Protein AF-0000000070959840 (afdb_homodimer)

InterPro domains:
  IPR002656 Acyltransferase 3 domain [PF01757] (207-555)
  IPR006621 Nose resistant-to-fluoxetine protein, N-terminal [PF20146] (9-111)
  IPR006621 Nose resistant-to-fluoxetine protein, N-terminal [SM00703] (1-138)
  IPR052728 Oxygen and lipid transport regulator [PTHR11161] (10-625)

Sequence (1288 aa):
MQAGVHPGAQAMQDASVRVPEGLLKRSWTHFGNWKECVDVRDVPSAGGGGGSFHGQMCMVKLYPTLTGSAARADARAGLDPGMVKILLNMLNYRSGQCVPSTCSAREVQQLFEPLTVGLPTVAGIQINVSVTEDDCTTRDRPALDATDWVGVAVLLCMGAIMVISTAYDVWVPAARKRALLAAFSVVSNGRKLLAMPRQGGDQTLSCLHGIRFISMAWVVLGHRYMASATVPAVNGSFTSTFFKDWYRIGITNATVSVDTFFLVSGLLVGYLFFQKAPAKRRLNVPMYYLHRYLRLTPALAMMVLLSATVAFHVGWGPQWTTKMMTNREGCRENWWSVLLYIGNYIGLQKQCVPQSWYLMVDMQLHWLSPLALILLARKPRLGLIVLAVLCVAGLVGNFVFSYVEDLAGSAAAIGDDDERKHWNRWFYFPTFTRFVPYLEGLALGFVMGNQRLRVDKPIKLRLVYCYLAWLLVAALMLVPLGTGYNIVQYPGVDRLPTAFYNALHRPAWALGIGGVAYLCATGNGGPVNTLLSWYGFQVLGRFSYCVYLVHMILQDMQVASMKTIAYLSDSTILSQFAGDLLLSIIIGGVLSLMCESPFLIIEKELFGRFQGKGNASKDANAQAQASPSIPPMAIGEEKSVKEHMQAGVHPGAQAMQDASVRVPEGLLKRSWTHFGNWKECVDVRDVPSAGGGGGSFHGQMCMVKLYPTLTGSAARADARAGLDPGMVKILLNMLNYRSGQCVPSTCSAREVQQLFEPLTVGLPTVAGIQINVSVTEDDCTTRDRPALDATDWVGVAVLLCMGAIMVISTAYDVWVPAARKRALLAAFSVVSNGRKLLAMPRQGGDQTLSCLHGIRFISMAWVVLGHRYMASATVPAVNGSFTSTFFKDWYRIGITNATVSVDTFFLVSGLLVGYLFFQKAPAKRRLNVPMYYLHRYLRLTPALAMMVLLSATVAFHVGWGPQWTTKMMTNREGCRENWWSVLLYIGNYIGLQKQCVPQSWYLMVDMQLHWLSPLALILLARKPRLGLIVLAVLCVAGLVGNFVFSYVEDLAGSAAAIGDDDERKHWNRWFYFPTFTRFVPYLEGLALGFVMGNQRLRVDKPIKLRLVYCYLAWLLVAALMLVPLGTGYNIVQYPGVDRLPTAFYNALHRPAWALGIGGVAYLCATGNGGPVNTLLSWYGFQVLGRFSYCVYLVHMILQDMQVASMKTIAYLSDSTILSQFAGDLLLSIIIGGVLSLMCESPFLIIEKELFGRFQGKGNASKDANAQAQASPSIPPMAIGEEKSVKEH

Organism: NCBI:txid2509291

pLDDT: mean 83.32, std 18.07, range [20.89, 98.69]

Secondary structure (DSSP, 8-state):
--TTS-HHHHHHHHHS--S-S-GGGT--EE---HHHHHT---EEPTTSS--EE-EEEEEEEEEEEE-THHHHHHHHTT--HHHHHHHHHTT-EEEEEEEETTS-HHHHHHHHHHHHHTS--BTTEEEEEE--GGGEE-SSPPPP-HHHHHHHHHHHHHHHHHHHHHHHHHHS-GGG--TTTTTT-HHHHHHHHTPPPPTTS--TTTHHHHHHHHHHHHHHHHHHHHHHHTS-BTTTHHHHHHTT-GGGHHHHTTTHHHHHHHHHHHHHHHHHHHHT-GGG-EE-HHHHHHHHHHHHHHHHHHHHHHHHTGGGGS---TTHHHHHHHHHHHHHHHHHHHHTT-TTTS-TTS-SSGGGHHHHHHHHHHHHHHHHHHHHHH-HHHHHHHHHHHHHHHHHHHHHHHHHTT--S-GGG---HHHHHHHIIIIIS-GGGTHHHHHHHHHHHHHHHHHT--TTS--PPPHHHHHHHHHHHHHHHHHHHHHHHHHHHSTT--HHHHHHHHHHHHHHHHHHHHHHHHHHHTT--HHHHHHHT-HHHHHHHTTHHHHHHHHHHHHHHHHHT--S-B---HHHHHHHHHHHHHHHHHHHHHHIIIIIHHHHHHHHHHHHHHHHTTS-SSGGGTGGGS-TTSPPP-EEPP------/--TTS-HHHHHHHHHS--S-S-GGGT--EE---HHHHHT---EEPTTSS--EE-EEEEEEEEEEEE-THHHHHHHHTT--HHHHHHHHHTT-EEEEEEEETTS-HHHHHHHHHHHHHTS--BTTEEEEEE--GGGEE-SSPPPP-HHHHHHHHHHHHHHHHHHHHHHHHHHS-GGG--TTTTTT-HHHHHHHHTPPPPTTS--TTTHHHHHHHHHHHHHHHHHHHHHHHTS-BTTTHHHHHHTT-GGGHHHHTTTHHHHHHHHHHHHHHHHHHHHT-GGG-EE-HHHHHHHHHHHHHHHHHHHHHHHHTGGGGS---TTHHHHHHHHHHHHHHHHHHHHTT-TTTS-TTS-SSGGGHHHHHHHHHHHHHHHHHHHHHH-HHHHHHHHHHHHHHHHHHHHHHHHHHT--S-GGG---HHHHHHHIIIIIS-GGGTHHHHHHHHHHHHHHHHHT-BTTB--PPPHHHHHHHHHHHHHHHHHHHHHHHHHHHSTT--HHHHHHHHHHHHHHHHHHHHHHHHHHHTT--HHHHHHHT-HHHHHHHTTHHHHHHHHHHHHHHHHHT--S-B---HHHHHHHHHHHHHHHHHHHHHHIIIIIHHHHHHHHHHHHHHHHTTS-SSGGGTGGGS-TTSPPP-EEPP------

Nearest PDB structures (foldseek):
  7vls-assembly1_A  TM=1.386E-01  e=5.136E+00  Rattus norvegicus
  7zk9-assembly1_A  TM=1.307E-01  e=7.807E+00  Mus musculus
  7vls-assembly1_A  TM=1.379E-01  e=5.596E+00  Rattus norvegicus

Structure (mmCIF, N/CA/C/O backbone):
data_AF-0000000070959840-model_v1
#
loop_
_entity.id
_entity.type
_entity.pdbx_description
1 polymer 'Nose resistant-to-fluoxetine protein N-terminal domain-containing protein'
#
loop_
_atom_site.group_PDB
_atom_site.id
_atom_site.type_symbol
_atom_site.label_atom_id
_atom_site.label_alt_id
_atom_site.label_comp_id
_atom_site.label_asym_id
_atom_site.label_entity_id
_atom_site.label_seq_id
_atom_site.pdbx_PDB_ins_code
_atom_site.Cartn_x
_atom_site.Cartn_y
_atom_site.Cartn_z
_atom_site.occupancy
_atom_site.B_iso_or_equiv
_atom_site.auth_seq_id
_atom_site.auth_comp_id
_atom_site.auth_asym_id
_atom_site.auth_atom_id
_atom_site.pdbx_PDB_model_num
ATOM 1 N N . MET A 1 1 ? -24.578 -38.25 1.114 1 34.56 1 MET A N 1
ATOM 2 C CA . MET A 1 1 ? -23.594 -38.5 2.158 1 34.56 1 MET A CA 1
ATOM 3 C C . MET A 1 1 ? -23.578 -39.969 2.561 1 34.56 1 MET A C 1
ATOM 5 O O . MET A 1 1 ? -24.625 -40.562 2.844 1 34.56 1 MET A O 1
ATOM 9 N N . GLN A 1 2 ? -22.688 -40.656 2.111 1 37.28 2 GLN A N 1
ATOM 10 C CA . GLN A 1 2 ? -22.688 -42.062 2.471 1 37.28 2 GLN A CA 1
ATOM 11 C C . GLN A 1 2 ? -22.766 -42.25 3.982 1 37.28 2 GLN A C 1
ATOM 13 O O . GLN A 1 2 ? -21.953 -41.688 4.723 1 37.28 2 GLN A O 1
ATOM 18 N N . ALA A 1 3 ? -23.781 -42.75 4.656 1 49.75 3 ALA A N 1
ATOM 19 C CA . ALA A 1 3 ? -24.234 -42.969 6.027 1 49.75 3 ALA A CA 1
ATOM 20 C C . ALA A 1 3 ? -23.156 -43.656 6.859 1 49.75 3 ALA A C 1
ATOM 22 O O . ALA A 1 3 ? -23.188 -43.594 8.094 1 49.75 3 ALA A O 1
ATOM 23 N N . GLY A 1 4 ? -21.938 -44.031 6.285 1 49.53 4 GLY A N 1
ATOM 24 C CA . GLY A 1 4 ? -21.047 -44.844 7.094 1 49.53 4 GLY A CA 1
ATOM 25 C C . GLY A 1 4 ? -19.641 -44.281 7.168 1 49.53 4 GLY A C 1
ATOM 26 O O . GLY A 1 4 ? -18.766 -44.844 7.844 1 49.53 4 GLY A O 1
ATOM 27 N N . VAL A 1 5 ? -19.438 -43.25 6.465 1 59.5 5 VAL A N 1
ATOM 28 C CA . VAL A 1 5 ? -18.062 -42.781 6.438 1 59.5 5 VAL A CA 1
ATOM 29 C C . VAL A 1 5 ? -17.859 -41.719 7.496 1 59.5 5 VAL A C 1
ATOM 31 O O . VAL A 1 5 ? -18.75 -40.875 7.73 1 59.5 5 VAL A O 1
ATOM 34 N N . HIS A 1 6 ? -16.891 -41.906 8.43 1 71.81 6 HIS A N 1
ATOM 35 C CA . HIS A 1 6 ? -16.5 -40.906 9.438 1 71.81 6 HIS A CA 1
ATOM 36 C C . HIS A 1 6 ? -16.438 -39.5 8.836 1 71.81 6 HIS A C 1
ATOM 38 O O . HIS A 1 6 ? -15.961 -39.344 7.711 1 71.81 6 HIS A O 1
ATOM 44 N N . PRO A 1 7 ? -17 -38.562 9.492 1 72.25 7 PRO A N 1
ATOM 45 C CA . PRO A 1 7 ? -17.031 -37.188 9 1 72.25 7 PRO A CA 1
ATOM 46 C C . PRO A 1 7 ? -15.641 -36.656 8.617 1 72.25 7 PRO A C 1
ATOM 48 O O . PRO A 1 7 ? -15.5 -35.906 7.66 1 72.25 7 PRO A O 1
ATOM 51 N N . GLY A 1 8 ? -14.727 -37.125 9.328 1 77.31 8 GLY A N 1
ATOM 52 C CA . GLY A 1 8 ? -13.367 -36.719 8.992 1 77.31 8 GLY A CA 1
ATOM 53 C C . GLY A 1 8 ? -12.922 -37.219 7.625 1 77.31 8 GLY A C 1
ATOM 54 O O . GLY A 1 8 ? -12.258 -36.5 6.883 1 77.31 8 GLY A O 1
ATOM 55 N N . ALA A 1 9 ? -13.25 -38.406 7.32 1 76.62 9 ALA A N 1
ATOM 56 C CA . ALA A 1 9 ? -12.906 -38.969 6.016 1 76.62 9 ALA A CA 1
ATOM 57 C C . ALA A 1 9 ? -13.664 -38.25 4.898 1 76.62 9 ALA A C 1
ATOM 59 O O . ALA A 1 9 ? -13.125 -38.062 3.807 1 76.62 9 ALA A O 1
ATOM 60 N N . GLN A 1 10 ? -14.805 -37.875 5.188 1 77.75 10 GLN A N 1
ATOM 61 C CA . GLN A 1 10 ? -15.586 -37.125 4.203 1 77.75 10 GLN A CA 1
ATOM 62 C C . GLN A 1 10 ? -14.969 -35.75 3.939 1 77.75 10 GLN A C 1
ATOM 64 O O . GLN A 1 10 ? -14.938 -35.312 2.797 1 77.75 10 GLN A O 1
ATOM 69 N N . ALA A 1 11 ? -14.547 -35.188 5.004 1 83.38 11 ALA A N 1
ATOM 70 C CA . ALA A 1 11 ? -13.914 -33.875 4.871 1 83.38 11 ALA A CA 1
ATOM 71 C C . ALA A 1 11 ? -12.633 -33.969 4.039 1 83.38 11 ALA A C 1
ATOM 73 O O . ALA A 1 11 ? -12.336 -33.062 3.254 1 83.38 11 ALA A O 1
ATOM 74 N N . MET A 1 12 ? -11.992 -35 4.246 1 85.19 12 MET A N 1
ATOM 75 C CA . MET A 1 12 ? -10.75 -35.188 3.5 1 85.19 12 MET A CA 1
ATOM 76 C C . MET A 1 12 ? -11.023 -35.344 2.01 1 85.19 12 MET A C 1
ATOM 78 O O . MET A 1 12 ? -10.305 -34.781 1.176 1 85.19 12 MET A O 1
ATOM 82 N N . GLN A 1 13 ? -12.055 -36.062 1.68 1 79.69 13 GLN A N 1
ATOM 83 C CA . GLN A 1 13 ? -12.445 -36.219 0.282 1 79.69 13 GLN A CA 1
ATOM 84 C C . GLN A 1 13 ? -12.938 -34.906 -0.299 1 79.69 13 GLN A C 1
ATOM 86 O O . GLN A 1 13 ? -12.641 -34.562 -1.448 1 79.69 13 GLN A O 1
ATOM 91 N N . ASP A 1 14 ? -13.617 -34.219 0.519 1 82.62 14 ASP A N 1
ATOM 92 C CA . ASP A 1 14 ? -14.156 -32.938 0.094 1 82.62 14 ASP A CA 1
ATOM 93 C C . ASP A 1 14 ? -13.031 -31.922 -0.119 1 82.62 14 ASP A C 1
ATOM 95 O O . ASP A 1 14 ? -13.172 -31 -0.93 1 82.62 14 ASP A O 1
ATOM 99 N N . ALA A 1 15 ? -11.992 -32.062 0.614 1 87.19 15 ALA A N 1
ATOM 100 C CA . ALA A 1 15 ? -10.875 -31.141 0.568 1 87.19 15 ALA A CA 1
ATOM 101 C C . ALA A 1 15 ? -9.977 -31.406 -0.63 1 87.19 15 ALA A C 1
ATOM 103 O O . ALA A 1 15 ? -9.227 -30.531 -1.066 1 87.19 15 ALA A O 1
ATOM 104 N N . SER A 1 16 ? -10.016 -32.594 -1.174 1 87.19 16 SER A N 1
ATOM 105 C CA . SER A 1 16 ? -9.117 -33 -2.238 1 87.19 16 SER A CA 1
ATOM 106 C C . SER A 1 16 ? -9.594 -32.531 -3.6 1 87.19 16 SER A C 1
ATOM 108 O O . SER A 1 16 ? -10.797 -32.375 -3.822 1 87.19 16 SER A O 1
ATOM 110 N N . VAL A 1 17 ? -8.617 -32.25 -4.48 1 84.81 17 VAL A N 1
ATOM 111 C CA . VAL A 1 17 ? -8.945 -31.906 -5.855 1 84.81 17 VAL A CA 1
ATOM 112 C C . VAL A 1 17 ? -9.508 -33.125 -6.586 1 84.81 17 VAL A C 1
ATOM 114 O O . VAL A 1 17 ? -8.898 -34.188 -6.578 1 84.81 17 VAL A O 1
ATOM 117 N N . ARG A 1 18 ? -10.648 -32.969 -7.191 1 78.75 18 ARG A N 1
ATOM 118 C CA . ARG A 1 18 ? -11.258 -34.094 -7.902 1 78.75 18 ARG A CA 1
ATOM 119 C C . ARG A 1 18 ? -11.273 -33.844 -9.406 1 78.75 18 ARG A C 1
ATOM 121 O O . ARG A 1 18 ? -10.641 -34.594 -10.164 1 78.75 18 ARG A O 1
ATOM 128 N N . VAL A 1 19 ? -12 -32.75 -9.875 1 72 19 VAL A N 1
ATOM 129 C CA . VAL A 1 19 ? -12.047 -32.406 -11.289 1 72 19 VAL A CA 1
ATOM 130 C C . VAL A 1 19 ? -11.609 -30.953 -11.477 1 72 19 VAL A C 1
ATOM 132 O O . VAL A 1 19 ? -12.398 -30.016 -11.266 1 72 19 VAL A O 1
ATOM 135 N N . PRO A 1 20 ? -10.359 -30.875 -11.93 1 72.94 20 PRO A N 1
ATOM 136 C CA . PRO A 1 20 ? -9.859 -29.516 -12.086 1 72.94 20 PRO A CA 1
ATOM 137 C C . PRO A 1 20 ? -10.523 -28.766 -13.25 1 72.94 20 PRO A C 1
ATOM 139 O O . PRO A 1 20 ? -10.961 -29.406 -14.219 1 72.94 20 PRO A O 1
ATOM 142 N N . GLU A 1 21 ? -10.68 -27.547 -13.086 1 73.31 21 GLU A N 1
ATOM 143 C CA . GLU A 1 21 ? -11.227 -26.688 -14.133 1 73.31 21 GLU A CA 1
ATOM 144 C C . GLU A 1 21 ? -10.125 -25.906 -14.844 1 73.31 21 GLU A C 1
ATOM 146 O O . GLU A 1 21 ? -9.086 -25.609 -14.258 1 73.31 21 GLU A O 1
ATOM 151 N N . GLY A 1 22 ? -10.305 -25.578 -16.125 1 70.69 22 GLY A N 1
ATOM 152 C CA . GLY A 1 22 ? -9.461 -24.656 -16.859 1 70.69 22 GLY A CA 1
ATOM 153 C C . GLY A 1 22 ? -8.164 -25.266 -17.344 1 70.69 22 GLY A C 1
ATOM 154 O O . GLY A 1 22 ? -7.156 -24.578 -17.484 1 70.69 22 GLY A O 1
ATOM 155 N N . LEU A 1 23 ? -8.18 -26.578 -17.469 1 69.62 23 LEU A N 1
ATOM 156 C CA . LEU A 1 23 ? -6.961 -27.25 -17.906 1 69.62 23 LEU A CA 1
ATOM 157 C C . LEU A 1 23 ? -6.539 -26.797 -19.297 1 69.62 23 LEU A C 1
ATOM 159 O O . LEU A 1 23 ? -5.348 -26.719 -19.594 1 69.62 23 LEU A O 1
ATOM 163 N N . LEU A 1 24 ? -7.531 -26.297 -20.016 1 69.75 24 LEU A N 1
ATOM 164 C CA . LEU A 1 24 ? -7.227 -25.859 -21.359 1 69.75 24 LEU A CA 1
ATOM 165 C C . LEU A 1 24 ? -6.609 -24.453 -21.344 1 69.75 24 LEU A C 1
ATOM 167 O O . LEU A 1 24 ? -6.039 -24.016 -22.344 1 69.75 24 LEU A O 1
ATOM 171 N N . LYS A 1 25 ? -6.75 -23.797 -20.312 1 70.19 25 LYS A N 1
ATOM 172 C CA . LYS A 1 25 ? -6.133 -22.484 -20.156 1 70.19 25 LYS A CA 1
ATOM 173 C C . LYS A 1 25 ? -4.898 -22.562 -19.266 1 70.19 25 LYS A C 1
ATOM 175 O O . LYS A 1 25 ? -4.574 -21.594 -18.562 1 70.19 25 LYS A O 1
ATOM 180 N N . ARG A 1 26 ? -4.371 -23.766 -19.125 1 67.94 26 ARG A N 1
ATOM 181 C CA . ARG A 1 26 ? -3.09 -24 -18.484 1 67.94 26 ARG A CA 1
ATOM 182 C C . ARG A 1 26 ? -3.186 -23.766 -16.969 1 67.94 26 ARG A C 1
ATOM 184 O O . ARG A 1 26 ? -2.301 -23.141 -16.391 1 67.94 26 ARG A O 1
ATOM 191 N N . SER A 1 27 ? -4.352 -24 -16.484 1 73.38 27 SER A N 1
ATOM 192 C CA . SER A 1 27 ? -4.441 -24.062 -15.023 1 73.38 27 SER A CA 1
ATOM 193 C C . SER A 1 27 ? -3.828 -25.359 -14.5 1 73.38 27 SER A C 1
ATOM 195 O O . SER A 1 27 ? -4.535 -26.359 -14.305 1 73.38 27 SER A O 1
ATOM 197 N N . TRP A 1 28 ? -2.547 -25.234 -14.125 1 76.62 28 TRP A N 1
ATOM 198 C CA . TRP A 1 28 ? -1.789 -26.469 -13.922 1 76.62 28 TRP A CA 1
ATOM 199 C C . TRP A 1 28 ? -1.666 -26.797 -12.438 1 76.62 28 TRP A C 1
ATOM 201 O O . TRP A 1 28 ? -1.151 -27.859 -12.07 1 76.62 28 TRP A O 1
ATOM 211 N N . THR A 1 29 ? -2.104 -25.953 -11.656 1 82.88 29 THR A N 1
ATOM 212 C CA . THR A 1 29 ? -1.979 -26.203 -10.227 1 82.88 29 THR A CA 1
ATOM 213 C C . THR A 1 29 ? -3.303 -25.953 -9.508 1 82.88 29 THR A C 1
ATOM 215 O O . THR A 1 29 ? -3.93 -24.906 -9.719 1 82.88 29 THR A O 1
ATOM 218 N N . HIS A 1 30 ? -3.734 -26.875 -8.742 1 84.88 30 HIS A N 1
ATOM 219 C CA . HIS A 1 30 ? -4.938 -26.75 -7.922 1 84.88 30 HIS A CA 1
ATOM 220 C C . HIS A 1 30 ? -4.676 -27.203 -6.492 1 84.88 30 HIS A C 1
ATOM 222 O O . HIS A 1 30 ? -4.223 -28.328 -6.266 1 84.88 30 HIS A O 1
ATOM 228 N N . PHE A 1 31 ? -4.969 -26.406 -5.535 1 87.69 31 PHE A N 1
ATOM 229 C CA . PHE A 1 31 ? -4.605 -26.656 -4.148 1 87.69 31 PHE A CA 1
ATOM 230 C C . PHE A 1 31 ? -5.676 -27.5 -3.453 1 87.69 31 PHE A C 1
ATOM 232 O O . PHE A 1 31 ? -5.418 -28.109 -2.416 1 87.69 31 PHE A O 1
ATOM 239 N N . GLY A 1 32 ? -6.852 -27.547 -4.02 1 85.75 32 GLY A N 1
ATOM 240 C CA . GLY A 1 32 ? -7.941 -28.047 -3.193 1 85.75 32 GLY A CA 1
ATOM 241 C C . GLY A 1 32 ? -8.258 -27.141 -2.021 1 85.75 32 GLY A C 1
ATOM 242 O O . GLY A 1 32 ? -8.031 -25.922 -2.09 1 85.75 32 GLY A O 1
ATOM 243 N N . ASN A 1 33 ? -8.969 -27.656 -1.013 1 87.88 33 ASN A N 1
ATOM 244 C CA . ASN A 1 33 ? -9.227 -26.875 0.193 1 87.88 33 ASN A CA 1
ATOM 245 C C . ASN A 1 33 ? -8.266 -27.234 1.317 1 87.88 33 ASN A C 1
ATOM 247 O O . ASN A 1 33 ? -8.57 -28.094 2.146 1 87.88 33 ASN A O 1
ATOM 251 N N . TRP A 1 34 ? -7.172 -26.578 1.384 1 89.62 34 TRP A N 1
ATOM 252 C CA . TRP A 1 34 ? -6.078 -26.875 2.297 1 89.62 34 TRP A CA 1
ATOM 253 C C . TRP A 1 34 ? -6.539 -26.797 3.748 1 89.62 34 TRP A C 1
ATOM 255 O O . TRP A 1 34 ? -6.234 -27.688 4.551 1 89.62 34 TRP A O 1
ATOM 265 N N . LYS A 1 35 ? -7.211 -25.734 4.133 1 87.62 35 LYS A N 1
ATOM 266 C CA . LYS A 1 35 ? -7.641 -25.547 5.516 1 87.62 35 LYS A CA 1
ATOM 267 C C . LYS A 1 35 ? -8.602 -26.656 5.949 1 87.62 35 LYS A C 1
ATOM 269 O O . LYS A 1 35 ? -8.516 -27.156 7.07 1 87.62 35 LYS A O 1
ATOM 274 N N . GLU A 1 36 ? -9.555 -27 5.082 1 86.69 36 GLU A N 1
ATOM 275 C CA . GLU A 1 36 ? -10.469 -28.109 5.379 1 86.69 36 GLU A CA 1
ATOM 276 C C . GLU A 1 36 ? -9.703 -29.391 5.66 1 86.69 36 GLU A C 1
ATOM 278 O O . GLU A 1 36 ? -10.07 -30.156 6.559 1 86.69 36 GLU A O 1
ATOM 283 N N . CYS A 1 37 ? -8.695 -29.609 4.957 1 89.25 37 CYS A N 1
ATOM 284 C CA . CYS A 1 37 ? -7.895 -30.812 5.102 1 89.25 37 CYS A CA 1
ATOM 285 C C . CYS A 1 37 ? -7.148 -30.812 6.43 1 89.25 37 CYS A C 1
ATOM 287 O O . CYS A 1 37 ? -7.258 -31.766 7.207 1 89.25 37 CYS A O 1
ATOM 289 N N . VAL A 1 38 ? -6.434 -29.766 6.719 1 90.75 38 VAL A N 1
ATOM 290 C CA . VAL A 1 38 ? -5.535 -29.766 7.867 1 90.75 38 VAL A CA 1
ATOM 291 C C . VAL A 1 38 ? -6.336 -29.609 9.156 1 90.75 38 VAL A C 1
ATOM 293 O O . VAL A 1 38 ? -5.832 -29.891 10.25 1 90.75 38 VAL A O 1
ATOM 296 N N . ASP A 1 39 ? -7.578 -29.203 9.102 1 88.19 39 ASP A N 1
ATOM 297 C CA . ASP A 1 39 ? -8.422 -29.047 10.273 1 88.19 39 ASP A CA 1
ATOM 298 C C . ASP A 1 39 ? -8.992 -30.391 10.727 1 88.19 39 ASP A C 1
ATOM 300 O O . ASP A 1 39 ? -9.531 -30.516 11.828 1 88.19 39 ASP A O 1
ATOM 304 N N . VAL A 1 40 ? -8.93 -31.406 9.875 1 86.69 40 VAL A N 1
ATOM 305 C CA . VAL A 1 40 ? -9.359 -32.75 10.25 1 86.69 40 VAL A CA 1
ATOM 306 C C . VAL A 1 40 ? -8.422 -33.312 11.32 1 86.69 40 VAL A C 1
ATOM 308 O O . VAL A 1 40 ? -7.215 -33.406 11.094 1 86.69 40 VAL A O 1
ATOM 311 N N . ARG A 1 41 ? -9.047 -33.531 12.484 1 87.69 41 ARG A N 1
ATOM 312 C CA . ARG A 1 41 ? -8.219 -34.031 13.578 1 87.69 41 ARG A CA 1
ATOM 313 C C . ARG A 1 41 ? -8.844 -35.281 14.203 1 87.69 41 ARG A C 1
ATOM 315 O O . ARG A 1 41 ? -10.062 -35.438 14.227 1 87.69 41 ARG A O 1
ATOM 322 N N . ASP A 1 42 ? -7.988 -36.219 14.609 1 80.81 42 ASP A N 1
ATOM 323 C CA . ASP A 1 42 ? -8.305 -37.344 15.477 1 80.81 42 ASP A CA 1
ATOM 324 C C . ASP A 1 42 ? -9.359 -38.25 14.844 1 80.81 42 ASP A C 1
ATOM 326 O O . ASP A 1 42 ? -10.375 -38.562 15.469 1 80.81 42 ASP A O 1
ATOM 330 N N . VAL A 1 43 ? -9.148 -38.594 13.57 1 78.56 43 VAL A N 1
ATOM 331 C CA . VAL A 1 43 ? -10.016 -39.562 12.914 1 78.56 43 VAL A CA 1
ATOM 332 C C . VAL A 1 43 ? -9.555 -40.969 13.258 1 78.56 43 VAL A C 1
ATOM 334 O O . VAL A 1 43 ? -8.383 -41.312 13.078 1 78.56 43 VAL A O 1
ATOM 337 N N . PRO A 1 44 ? -10.438 -41.75 13.875 1 78.38 44 PRO A N 1
ATOM 338 C CA . PRO A 1 44 ? -10.047 -43.094 14.258 1 78.38 44 PRO A CA 1
ATOM 339 C C . PRO A 1 44 ? -9.688 -43.969 13.062 1 78.38 44 PRO A C 1
ATOM 341 O O . PRO A 1 44 ? -10.312 -43.875 12.008 1 78.38 44 PRO A O 1
ATOM 344 N N . SER A 1 45 ? -8.57 -44.656 13.148 1 67.69 45 SER A N 1
ATOM 345 C CA . SER A 1 45 ? -8.188 -45.594 12.086 1 67.69 45 SER A CA 1
ATOM 346 C C . SER A 1 45 ? -9.117 -46.812 12.047 1 67.69 45 SER A C 1
ATOM 348 O O . SER A 1 45 ? -9.586 -47.25 13.094 1 67.69 45 SER A O 1
ATOM 350 N N . ALA A 1 46 ? -9.859 -47.094 11.016 1 58.69 46 ALA A N 1
ATOM 351 C CA . ALA A 1 46 ? -10.828 -48.188 10.906 1 58.69 46 ALA A CA 1
ATOM 352 C C . ALA A 1 46 ? -10.266 -49.469 11.508 1 58.69 46 ALA A C 1
ATOM 354 O O . ALA A 1 46 ? -11.031 -50.344 11.992 1 58.69 46 ALA A O 1
ATOM 355 N N . GLY A 1 47 ? -9.078 -49.906 11.18 1 49.5 47 GLY A N 1
ATOM 356 C CA . GLY A 1 47 ? -8.68 -51.281 11.469 1 49.5 47 GLY A CA 1
ATOM 357 C C . GLY A 1 47 ? -8.43 -51.531 12.938 1 49.5 47 GLY A C 1
ATOM 358 O O . GLY A 1 47 ? -7.715 -52.469 13.297 1 49.5 47 GLY A O 1
ATOM 359 N N . GLY A 1 48 ? -9.281 -51.188 13.953 1 47.69 48 GLY A N 1
ATOM 360 C CA . GLY A 1 48 ? -9.234 -51.625 15.344 1 47.69 48 GLY A CA 1
ATOM 361 C C . GLY A 1 48 ? -8 -51.125 16.078 1 47.69 48 GLY A C 1
ATOM 362 O O . GLY A 1 48 ? -7.836 -51.406 17.266 1 47.69 48 GLY A O 1
ATOM 363 N N . GLY A 1 49 ? -6.887 -51 15.578 1 48.69 49 GLY A N 1
ATOM 364 C CA . GLY A 1 49 ? -5.652 -50.969 16.344 1 48.69 49 GLY A CA 1
ATOM 365 C C . GLY A 1 49 ? -5.383 -49.594 16.953 1 48.69 49 GLY A C 1
ATOM 366 O O . GLY A 1 49 ? -4.262 -49.312 17.375 1 48.69 49 GLY A O 1
ATOM 367 N N . GLY A 1 50 ? -6.281 -48.75 17.578 1 57.38 50 GLY A N 1
ATOM 368 C CA . GLY A 1 50 ? -6.207 -47.688 18.547 1 57.38 50 GLY A CA 1
ATOM 369 C C . GLY A 1 50 ? -5.621 -46.406 17.984 1 57.38 50 GLY A C 1
ATOM 370 O O . GLY A 1 50 ? -5.469 -45.406 18.719 1 57.38 50 GLY A O 1
ATOM 371 N N . GLY A 1 51 ? -5.102 -46.219 16.734 1 69.5 51 GLY A N 1
ATOM 372 C CA . GLY A 1 51 ? -4.402 -45 16.438 1 69.5 51 GLY A CA 1
ATOM 373 C C . GLY A 1 51 ? -5.258 -44 15.688 1 69.5 51 GLY A C 1
ATOM 374 O O . GLY A 1 51 ? -6.328 -44.344 15.18 1 69.5 51 GLY A O 1
ATOM 375 N N . SER A 1 52 ? -5.184 -42.594 16.016 1 82 52 SER A N 1
ATOM 376 C CA . SER A 1 52 ? -5.879 -41.5 15.32 1 82 52 SER A CA 1
ATOM 377 C C . SER A 1 52 ? -4.957 -40.781 14.336 1 82 52 SER A C 1
ATOM 379 O O . SER A 1 52 ? -3.732 -40.875 14.453 1 82 52 SER A O 1
ATOM 381 N N . PHE A 1 53 ? -5.516 -40.5 13.219 1 84.5 53 PHE A N 1
ATOM 382 C CA . PHE A 1 53 ? -4.73 -39.75 12.266 1 84.5 53 PHE A CA 1
ATOM 383 C C . PHE A 1 53 ? -5.352 -38.375 12.031 1 84.5 53 PHE A C 1
ATOM 385 O O . PHE A 1 53 ? -6.461 -38.094 12.492 1 84.5 53 PHE A O 1
ATOM 392 N N . HIS A 1 54 ? -4.523 -37.438 11.484 1 90.19 54 HIS A N 1
ATOM 393 C CA . HIS A 1 54 ? -4.988 -36.094 11.094 1 90.19 54 HIS A CA 1
ATOM 394 C C . HIS A 1 54 ? -4.816 -35.875 9.594 1 90.19 54 HIS A C 1
ATOM 396 O O . HIS A 1 54 ? -4.188 -36.688 8.906 1 90.19 54 HIS A O 1
ATOM 402 N N . GLY A 1 55 ? -5.461 -34.875 9.125 1 90.69 55 GLY A N 1
ATOM 403 C CA . GLY A 1 55 ? -5.398 -34.562 7.707 1 90.69 55 GLY A CA 1
ATOM 404 C C . GLY A 1 55 ? -4.062 -33.969 7.285 1 90.69 55 GLY A C 1
ATOM 405 O O . GLY A 1 55 ? -3.465 -33.188 8.016 1 90.69 55 GLY A O 1
ATOM 406 N N . GLN A 1 56 ? -3.609 -34.438 6.164 1 91.81 56 GLN A N 1
ATOM 407 C CA . GLN A 1 56 ? -2.389 -33.938 5.531 1 91.81 56 GLN A CA 1
ATOM 408 C C . GLN A 1 56 ? -2.617 -33.656 4.051 1 91.81 56 GLN A C 1
ATOM 410 O O . GLN A 1 56 ? -3.172 -34.5 3.326 1 91.81 56 GLN A O 1
ATOM 415 N N . MET A 1 57 ? -2.299 -32.438 3.717 1 93.25 57 MET A N 1
ATOM 416 C CA . MET A 1 57 ? -2.416 -32.094 2.305 1 93.25 57 MET A CA 1
ATOM 417 C C . MET A 1 57 ? -1.099 -32.312 1.574 1 93.25 57 MET A C 1
ATOM 419 O O . MET A 1 57 ? -0.067 -31.766 1.954 1 93.25 57 MET A O 1
ATOM 423 N N . CYS A 1 58 ? -1.1 -33.125 0.565 1 92.62 58 CYS A N 1
ATOM 424 C CA . CYS A 1 58 ? 0.085 -33.375 -0.251 1 92.62 58 CYS A CA 1
ATOM 425 C C . CYS A 1 58 ? -0.131 -32.906 -1.682 1 92.62 58 CYS A C 1
ATOM 427 O O . CYS A 1 58 ? -1.154 -33.188 -2.295 1 92.62 58 CYS A O 1
ATOM 429 N N . MET A 1 59 ? 0.762 -32.156 -2.158 1 91 59 MET A N 1
ATOM 430 C CA . MET A 1 59 ? 0.734 -31.719 -3.555 1 91 59 MET A CA 1
ATOM 431 C C . MET A 1 59 ? 1.348 -32.781 -4.461 1 91 59 MET A C 1
ATOM 433 O O . MET A 1 59 ? 2.57 -32.938 -4.512 1 91 59 MET A O 1
ATOM 437 N N . VAL A 1 60 ? 0.519 -33.438 -5.227 1 88.81 60 VAL A N 1
ATOM 438 C CA . VAL A 1 60 ? 0.957 -34.5 -6.125 1 88.81 60 VAL A CA 1
ATOM 439 C C . VAL A 1 60 ? 1.312 -33.906 -7.488 1 88.81 60 VAL A C 1
ATOM 441 O O . VAL A 1 60 ? 0.48 -33.281 -8.133 1 88.81 60 VAL A O 1
ATOM 444 N N . LYS A 1 61 ? 2.482 -34.156 -7.898 1 87.5 61 LYS A N 1
ATOM 445 C CA . LYS A 1 61 ? 2.982 -33.625 -9.164 1 87.5 61 LYS A CA 1
ATOM 446 C C . LYS A 1 61 ? 2.967 -34.688 -10.258 1 87.5 61 LYS A C 1
ATOM 448 O O . LYS A 1 61 ? 3.492 -35.781 -10.07 1 87.5 61 LYS A O 1
ATOM 453 N N . LEU A 1 62 ? 2.301 -34.375 -11.328 1 81.75 62 LEU A N 1
ATOM 454 C CA . LEU A 1 62 ? 2.324 -35.188 -12.531 1 81.75 62 LEU A CA 1
ATOM 455 C C . LEU A 1 62 ? 3.145 -34.5 -13.625 1 81.75 62 LEU A C 1
ATOM 457 O O . LEU A 1 62 ? 2.881 -33.375 -13.992 1 81.75 62 LEU A O 1
ATOM 461 N N . TYR A 1 63 ? 4.195 -35.125 -14.086 1 78.56 63 TYR A N 1
ATOM 462 C CA . TYR A 1 63 ? 5.031 -34.5 -15.109 1 78.56 63 TYR A CA 1
ATOM 463 C C . TYR A 1 63 ? 5.383 -35.5 -16.203 1 78.56 63 TYR A C 1
ATOM 465 O O . TYR A 1 63 ? 5.566 -36.688 -15.945 1 78.56 63 TYR A O 1
ATOM 473 N N . PRO A 1 64 ? 5.359 -35 -17.484 1 74.31 64 PRO A N 1
ATOM 474 C CA . PRO A 1 64 ? 5.664 -35.875 -18.609 1 74.31 64 PRO A CA 1
ATOM 475 C C . PRO A 1 64 ? 7.164 -36.062 -18.828 1 74.31 64 PRO A C 1
ATOM 477 O O . PRO A 1 64 ? 7.949 -35.156 -18.547 1 74.31 64 PRO A O 1
ATOM 480 N N . THR A 1 65 ? 7.605 -37.25 -19.016 1 72.75 65 THR A N 1
ATOM 481 C CA . THR A 1 65 ? 8.969 -37.531 -19.438 1 72.75 65 THR A CA 1
ATOM 482 C C . THR A 1 65 ? 8.977 -38.25 -20.797 1 72.75 65 THR A C 1
ATOM 484 O O . THR A 1 65 ? 8.031 -38.969 -21.141 1 72.75 65 THR A O 1
ATOM 487 N N . LEU A 1 66 ? 9.828 -37.812 -21.625 1 65.5 66 LEU A N 1
ATOM 488 C CA . LEU A 1 66 ? 9.953 -38.438 -22.938 1 65.5 66 LEU A CA 1
ATOM 489 C C . LEU A 1 66 ? 10.617 -39.812 -22.812 1 65.5 66 LEU A C 1
ATOM 491 O O . LEU A 1 66 ? 11.617 -39.938 -22.125 1 65.5 66 LEU A O 1
ATOM 495 N N . THR A 1 67 ? 9.75 -40.906 -23.094 1 59.19 67 THR A N 1
ATOM 496 C CA . THR A 1 67 ? 10.328 -42.25 -23.062 1 59.19 67 THR A CA 1
ATOM 497 C C . THR A 1 67 ? 10.727 -42.688 -24.453 1 59.19 67 THR A C 1
ATOM 499 O O . THR A 1 67 ? 10.102 -42.312 -25.438 1 59.19 67 THR A O 1
ATOM 502 N N . GLY A 1 68 ? 11.758 -43.531 -24.531 1 52.53 68 GLY A N 1
ATOM 503 C CA . GLY A 1 68 ? 12.227 -44.281 -25.688 1 52.53 68 GLY A CA 1
ATOM 504 C C . GLY A 1 68 ? 12.828 -43.375 -26.766 1 52.53 68 GLY A C 1
ATOM 505 O O . GLY A 1 68 ? 13.414 -42.344 -26.453 1 52.53 68 GLY A O 1
ATOM 506 N N . SER A 1 69 ? 12.273 -43.781 -28.047 1 50.03 69 SER A N 1
ATOM 507 C CA . SER A 1 69 ? 12.758 -43.281 -29.328 1 50.03 69 SER A CA 1
ATOM 508 C C . SER A 1 69 ? 12.367 -41.812 -29.531 1 50.03 69 SER A C 1
ATOM 510 O O . SER A 1 69 ? 12.961 -41.094 -30.344 1 50.03 69 SER A O 1
ATOM 512 N N . ALA A 1 70 ? 11.391 -41.281 -28.844 1 49.78 70 ALA A N 1
ATOM 513 C CA . ALA A 1 70 ? 10.938 -39.906 -29.031 1 49.78 70 ALA A CA 1
ATOM 514 C C . ALA A 1 70 ? 11.898 -38.906 -28.375 1 49.78 70 ALA A C 1
ATOM 516 O O . ALA A 1 70 ? 12.125 -37.812 -28.891 1 49.78 70 ALA A O 1
ATOM 517 N N . ALA A 1 71 ? 12.391 -39.219 -27.234 1 50.78 71 ALA A N 1
ATOM 518 C CA . ALA A 1 71 ? 13.453 -38.406 -26.656 1 50.78 71 ALA A CA 1
ATOM 519 C C . ALA A 1 71 ? 14.641 -38.281 -27.594 1 50.78 71 ALA A C 1
ATOM 521 O O . ALA A 1 71 ? 15.281 -37.219 -27.672 1 50.78 71 ALA A O 1
ATOM 522 N N . ARG A 1 72 ? 14.883 -39.344 -28.328 1 49.5 72 ARG A N 1
ATOM 523 C CA . ARG A 1 72 ? 15.914 -39.406 -29.359 1 49.5 72 ARG A CA 1
ATOM 524 C C . ARG A 1 72 ? 15.445 -38.719 -30.641 1 49.5 72 ARG A C 1
ATOM 526 O O . ARG A 1 72 ? 16.25 -38.125 -31.359 1 49.5 72 ARG A O 1
ATOM 533 N N . ALA A 1 73 ? 14.273 -38.875 -30.953 1 45.31 73 ALA A N 1
ATOM 534 C CA . ALA A 1 73 ? 13.75 -38.312 -32.188 1 45.31 73 ALA A CA 1
ATOM 535 C C . ALA A 1 73 ? 13.648 -36.781 -32.125 1 45.31 73 ALA A C 1
ATOM 537 O O . ALA A 1 73 ? 13.797 -36.094 -33.125 1 45.31 73 ALA A O 1
ATOM 538 N N . ASP A 1 74 ? 13.258 -36.156 -31.078 1 44.69 74 ASP A N 1
ATOM 539 C CA . ASP A 1 74 ? 13.211 -34.719 -30.953 1 44.69 74 ASP A CA 1
ATOM 540 C C . ASP A 1 74 ? 14.562 -34.094 -31.297 1 44.69 74 ASP A C 1
ATOM 542 O O . ASP A 1 74 ? 14.625 -33.031 -31.922 1 44.69 74 ASP A O 1
ATOM 546 N N . ALA A 1 75 ? 15.609 -34.75 -30.891 1 42.31 75 ALA A N 1
ATOM 547 C CA . ALA A 1 75 ? 16.922 -34.312 -31.359 1 42.31 75 ALA A CA 1
ATOM 548 C C . ALA A 1 75 ? 17 -34.375 -32.875 1 42.31 75 ALA A C 1
ATOM 550 O O . ALA A 1 75 ? 17.609 -33.531 -33.531 1 42.31 75 ALA A O 1
ATOM 551 N N . ARG A 1 76 ? 16.391 -35.375 -33.531 1 44.78 76 ARG A N 1
ATOM 552 C CA . ARG A 1 76 ? 16.469 -35.531 -34.969 1 44.78 76 ARG A CA 1
ATOM 553 C C . ARG A 1 76 ? 15.344 -34.75 -35.656 1 44.78 76 ARG A C 1
ATOM 555 O O . ARG A 1 76 ? 15.453 -34.438 -36.844 1 44.78 76 ARG A O 1
ATOM 562 N N . ALA A 1 77 ? 14.148 -34.719 -35.062 1 44.16 77 ALA A N 1
ATOM 563 C CA . ALA A 1 77 ? 13.023 -34.156 -35.781 1 44.16 77 ALA A CA 1
ATOM 564 C C . ALA A 1 77 ? 13.102 -32.625 -35.812 1 44.16 77 ALA A C 1
ATOM 566 O O . ALA A 1 77 ? 12.234 -31.969 -36.375 1 44.16 77 ALA A O 1
ATOM 567 N N . GLY A 1 78 ? 14.086 -31.984 -35.5 1 41.5 78 GLY A N 1
ATOM 568 C CA . GLY A 1 78 ? 14.297 -30.562 -35.625 1 41.5 78 GLY A CA 1
ATOM 569 C C . GLY A 1 78 ? 13.547 -29.734 -34.625 1 41.5 78 GLY A C 1
ATOM 570 O O . GLY A 1 78 ? 13.367 -28.531 -34.781 1 41.5 78 GLY A O 1
ATOM 571 N N . LEU A 1 79 ? 12.695 -30.391 -33.844 1 42.06 79 LEU A N 1
ATOM 572 C CA . LEU A 1 79 ? 12.031 -29.5 -32.906 1 42.06 79 LEU A CA 1
ATOM 573 C C . LEU A 1 79 ? 13.023 -28.969 -31.875 1 42.06 79 LEU A C 1
ATOM 575 O O . LEU A 1 79 ? 13.922 -29.688 -31.438 1 42.06 79 LEU A O 1
ATOM 579 N N . ASP A 1 80 ? 13.125 -27.766 -31.75 1 43.44 80 ASP A N 1
ATOM 580 C CA . ASP A 1 80 ? 13.977 -27.094 -30.781 1 43.44 80 ASP A CA 1
ATOM 581 C C . ASP A 1 80 ? 13.781 -27.672 -29.375 1 43.44 80 ASP A C 1
ATOM 583 O O . ASP A 1 80 ? 12.664 -27.703 -28.859 1 43.44 80 ASP A O 1
ATOM 587 N N . PRO A 1 81 ? 14.688 -28.578 -29.016 1 50.94 81 PRO A N 1
ATOM 588 C CA . PRO A 1 81 ? 14.617 -29.188 -27.688 1 50.94 81 PRO A CA 1
ATOM 589 C C . PRO A 1 81 ? 14.141 -28.203 -26.609 1 50.94 81 PRO A C 1
ATOM 591 O O . PRO A 1 81 ? 13.453 -28.609 -25.672 1 50.94 81 PRO A O 1
ATOM 594 N N . GLY A 1 82 ? 14.539 -27.078 -26.734 1 48.62 82 GLY A N 1
ATOM 595 C CA . GLY A 1 82 ? 14.094 -26.062 -25.781 1 48.62 82 GLY A CA 1
ATOM 596 C C . GLY A 1 82 ? 12.586 -25.875 -25.781 1 48.62 82 GLY A C 1
ATOM 597 O O . GLY A 1 82 ? 11.969 -25.797 -24.719 1 48.62 82 GLY A O 1
ATOM 598 N N . MET A 1 83 ? 12.055 -25.984 -26.969 1 47.59 83 MET A N 1
ATOM 599 C CA . MET A 1 83 ? 10.609 -25.812 -27.094 1 47.59 83 MET A CA 1
ATOM 600 C C . MET A 1 83 ? 9.859 -27.016 -26.516 1 47.59 83 MET A C 1
ATOM 602 O O . MET A 1 83 ? 8.82 -26.859 -25.875 1 47.59 83 MET A O 1
ATOM 606 N N . VAL A 1 84 ? 10.43 -28.188 -26.828 1 51.62 84 VAL A N 1
ATOM 607 C CA . VAL A 1 84 ? 9.797 -29.391 -26.328 1 51.62 84 VAL A CA 1
ATOM 608 C C . VAL A 1 84 ? 9.789 -29.359 -24.797 1 51.62 84 VAL A C 1
ATOM 610 O O . VAL A 1 84 ? 8.781 -29.719 -24.172 1 51.62 84 VAL A O 1
ATOM 613 N N . LYS A 1 85 ? 10.898 -29.016 -24.266 1 53.34 85 LYS A N 1
ATOM 614 C CA . LYS A 1 85 ? 10.992 -28.922 -22.812 1 53.34 85 LYS A CA 1
ATOM 615 C C . LYS A 1 85 ? 9.992 -27.906 -22.266 1 53.34 85 LYS A C 1
ATOM 617 O O . LYS A 1 85 ? 9.367 -28.141 -21.234 1 53.34 85 LYS A O 1
ATOM 622 N N . ILE A 1 86 ? 9.906 -26.828 -22.953 1 51.28 86 ILE A N 1
ATOM 623 C CA . ILE A 1 86 ? 8.938 -25.812 -22.547 1 51.28 86 ILE A CA 1
ATOM 624 C C . ILE A 1 86 ? 7.523 -26.391 -22.594 1 51.28 86 ILE A C 1
ATOM 626 O O . ILE A 1 86 ? 6.738 -26.203 -21.672 1 51.28 86 ILE A O 1
ATOM 630 N N . LEU A 1 87 ? 7.344 -27.125 -23.688 1 51.97 87 LEU A N 1
ATOM 631 C CA . LEU A 1 87 ? 6.016 -27.703 -23.875 1 51.97 87 LEU A CA 1
ATOM 632 C C . LEU A 1 87 ? 5.719 -28.75 -22.797 1 51.97 87 LEU A C 1
ATOM 634 O O . LEU A 1 87 ? 4.602 -28.797 -22.281 1 51.97 87 LEU A O 1
ATOM 638 N N . LEU A 1 88 ? 6.789 -29.5 -22.562 1 57.06 88 LEU A N 1
ATOM 639 C CA . LEU A 1 88 ? 6.609 -30.531 -21.531 1 57.06 88 LEU A CA 1
ATOM 640 C C . LEU A 1 88 ? 6.395 -29.906 -20.172 1 57.06 88 LEU A C 1
ATOM 642 O O . LEU A 1 88 ? 5.578 -30.391 -19.375 1 57.06 88 LEU A O 1
ATOM 646 N N . ASN A 1 89 ? 7.113 -28.859 -19.875 1 55.84 89 ASN A N 1
ATOM 647 C CA . ASN A 1 89 ? 6.977 -28.172 -18.594 1 55.84 89 ASN A CA 1
ATOM 648 C C . ASN A 1 89 ? 5.59 -27.547 -18.422 1 55.84 89 ASN A C 1
ATOM 650 O O . ASN A 1 89 ? 5.094 -27.406 -17.312 1 55.84 89 ASN A O 1
ATOM 654 N N . MET A 1 90 ? 5.133 -27.328 -19.547 1 55.66 90 MET A N 1
ATOM 655 C CA . MET A 1 90 ? 3.789 -26.75 -19.531 1 55.66 90 MET A CA 1
ATOM 656 C C . MET A 1 90 ? 2.76 -27.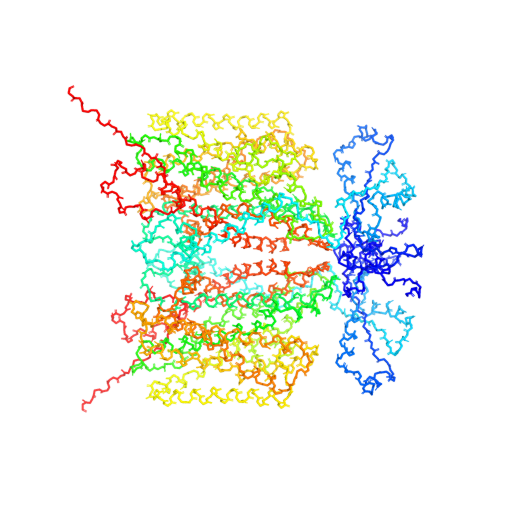797 -19.109 1 55.66 90 MET A C 1
ATOM 658 O O . MET A 1 90 ? 1.646 -27.453 -18.719 1 55.66 90 MET A O 1
ATOM 662 N N . LEU A 1 91 ? 3.26 -29 -19.109 1 60.62 91 LEU A N 1
ATOM 663 C CA . LEU A 1 91 ? 2.314 -30.062 -18.797 1 60.62 91 LEU A CA 1
ATOM 664 C C . LEU A 1 91 ? 2.459 -30.516 -17.344 1 60.62 91 LEU A C 1
ATOM 666 O O . LEU A 1 91 ? 1.795 -31.469 -16.922 1 60.62 91 LEU A O 1
ATOM 670 N N . ASN A 1 92 ? 3.303 -29.812 -16.641 1 74.06 92 ASN A N 1
ATOM 671 C CA . ASN A 1 92 ? 3.395 -30.109 -15.219 1 74.06 92 ASN A CA 1
ATOM 672 C C . ASN A 1 92 ? 2.105 -29.75 -14.484 1 74.06 92 ASN A C 1
ATOM 674 O O . ASN A 1 92 ? 1.672 -28.594 -14.516 1 74.06 92 ASN A O 1
ATOM 678 N N . TYR A 1 93 ? 1.476 -30.781 -14.023 1 80.31 93 TYR A N 1
ATOM 679 C CA . TYR A 1 93 ? 0.221 -30.594 -13.297 1 80.31 93 TYR A CA 1
ATOM 680 C C . TYR A 1 93 ? 0.387 -30.938 -11.82 1 80.31 93 TYR A C 1
ATOM 682 O O . TYR A 1 93 ? 1.034 -31.938 -11.477 1 80.31 93 TYR A O 1
ATOM 690 N N . ARG A 1 94 ? 0.016 -30.078 -11 1 86.5 94 ARG A N 1
ATOM 691 C CA . ARG A 1 94 ? 0.064 -30.297 -9.562 1 86.5 94 ARG A CA 1
ATOM 692 C C . ARG A 1 94 ? -1.333 -30.234 -8.953 1 86.5 94 ARG A C 1
ATOM 694 O O . ARG A 1 94 ? -2.107 -29.328 -9.234 1 86.5 94 ARG A O 1
ATOM 701 N N . SER A 1 95 ? -1.661 -31.234 -8.133 1 87.75 95 SER A N 1
ATOM 702 C CA . SER A 1 95 ? -2.975 -31.297 -7.504 1 87.75 95 SER A CA 1
ATOM 703 C C . SER A 1 95 ? -2.854 -31.594 -6.012 1 87.75 95 SER A C 1
ATOM 705 O O . SER A 1 95 ? -2.092 -32.469 -5.602 1 87.75 95 SER A O 1
ATOM 707 N N . GLY A 1 96 ? -3.551 -30.812 -5.23 1 90.31 96 GLY A N 1
ATOM 708 C CA . GLY A 1 96 ? -3.59 -31.047 -3.795 1 90.31 96 GLY A CA 1
ATOM 709 C C . GLY A 1 96 ? -4.496 -32.219 -3.408 1 90.31 96 GLY A C 1
ATOM 710 O O . GLY A 1 96 ? -5.664 -32.25 -3.809 1 90.31 96 GLY A O 1
ATOM 711 N N . GLN A 1 97 ? -3.959 -33.156 -2.645 1 90.38 97 GLN A N 1
ATOM 712 C CA . GLN A 1 97 ? -4.699 -34.312 -2.16 1 90.38 97 GLN A CA 1
ATOM 713 C C . GLN A 1 97 ? -4.605 -34.438 -0.641 1 90.38 97 GLN A C 1
ATOM 715 O O . GLN A 1 97 ? -3.51 -34.406 -0.078 1 90.38 97 GLN A O 1
ATOM 720 N N . CYS A 1 98 ? -5.781 -34.5 -0.063 1 91.25 98 CYS A N 1
ATOM 721 C CA . CYS A 1 98 ? -5.832 -34.656 1.387 1 91.25 98 CYS A CA 1
ATOM 722 C C . CYS A 1 98 ? -5.758 -36.125 1.783 1 91.25 98 CYS A C 1
ATOM 724 O O . CYS A 1 98 ? -6.648 -36.906 1.455 1 91.25 98 CYS A O 1
ATOM 726 N N . VAL A 1 99 ? -4.703 -36.531 2.504 1 90 99 VAL A N 1
ATOM 727 C CA . VAL A 1 99 ? -4.461 -37.938 2.91 1 90 99 VAL A CA 1
ATOM 728 C C . VAL A 1 99 ? -4.199 -37.969 4.414 1 90 99 VAL A C 1
ATOM 730 O O . VAL A 1 99 ? -3.941 -36.969 5.043 1 90 99 VAL A O 1
ATOM 733 N N . PRO A 1 100 ? -4.355 -39.188 4.953 1 87.06 100 PRO A N 1
ATOM 734 C CA . PRO A 1 100 ? -4.039 -39.312 6.379 1 87.06 100 PRO A CA 1
ATOM 735 C C . PRO A 1 100 ? -2.578 -39 6.688 1 87.06 100 PRO A C 1
ATOM 737 O O . PRO A 1 100 ? -1.69 -39.344 5.902 1 87.06 100 PRO A O 1
ATOM 740 N N . SER A 1 101 ? -2.352 -38.375 7.793 1 88.81 101 SER A N 1
ATOM 741 C CA . SER A 1 101 ? -1.015 -37.969 8.211 1 88.81 101 SER A CA 1
ATOM 742 C C . SER A 1 101 ? -0.098 -39.156 8.398 1 88.81 101 SER A C 1
ATOM 744 O O . SER A 1 101 ? 1.126 -39.031 8.43 1 88.81 101 SER A O 1
ATOM 746 N N . THR A 1 102 ? -0.633 -40.344 8.461 1 84.19 102 THR A N 1
ATOM 747 C CA . THR A 1 102 ? 0.151 -41.531 8.656 1 84.19 102 THR A CA 1
ATOM 748 C C . THR A 1 102 ? 0.785 -42 7.34 1 84.19 102 THR A C 1
ATOM 750 O O . THR A 1 102 ? 1.703 -42.812 7.34 1 84.19 102 THR A O 1
ATOM 753 N N . CYS A 1 103 ? 0.242 -41.469 6.309 1 86.56 103 CYS A N 1
ATOM 754 C CA . CYS A 1 103 ? 0.793 -41.812 5.008 1 86.56 103 CYS A CA 1
ATOM 755 C C . CYS A 1 103 ? 2.074 -41.031 4.727 1 86.56 103 CYS A C 1
ATOM 757 O O . CYS A 1 103 ? 2.096 -39.812 4.832 1 86.56 103 CYS A O 1
ATOM 759 N N . SER A 1 104 ? 3.08 -41.75 4.395 1 88 104 SER A N 1
ATOM 760 C CA . SER A 1 104 ? 4.312 -41.094 3.967 1 88 104 SER A CA 1
ATOM 761 C C . SER A 1 104 ? 4.191 -40.562 2.539 1 88 104 SER A C 1
ATOM 763 O O . SER A 1 104 ? 3.299 -40.969 1.795 1 88 104 SER A O 1
ATOM 765 N N . ALA A 1 105 ? 5.074 -39.625 2.178 1 90.69 105 ALA A N 1
ATOM 766 C CA . ALA A 1 105 ? 5.07 -39.094 0.826 1 90.69 105 ALA A CA 1
ATOM 767 C C . ALA A 1 105 ? 5.25 -40.188 -0.216 1 90.69 105 ALA A C 1
ATOM 769 O O . ALA A 1 105 ? 4.637 -40.125 -1.286 1 90.69 105 ALA A O 1
ATOM 770 N N . ARG A 1 106 ? 6.062 -41.156 0.128 1 88.06 106 ARG A N 1
ATOM 771 C CA . ARG A 1 106 ? 6.301 -42.25 -0.792 1 88.06 106 ARG A CA 1
ATOM 772 C C . ARG A 1 106 ? 5.039 -43.094 -0.988 1 88.06 106 ARG A C 1
ATOM 774 O O . ARG A 1 106 ? 4.746 -43.531 -2.102 1 88.06 106 ARG A O 1
ATOM 781 N N . GLU A 1 107 ? 4.359 -43.25 0.043 1 87.94 107 GLU A N 1
ATOM 782 C CA . GLU A 1 107 ? 3.111 -44 -0.046 1 87.94 107 GLU A CA 1
ATOM 783 C C . GLU A 1 107 ? 2.072 -43.25 -0.878 1 87.94 107 GLU A C 1
ATOM 785 O O . GLU A 1 107 ? 1.313 -43.875 -1.63 1 87.94 107 GLU A O 1
ATOM 790 N N . VAL A 1 108 ? 2.064 -42.031 -0.652 1 89.81 108 VAL A N 1
ATOM 791 C CA . VAL A 1 108 ? 1.134 -41.219 -1.432 1 89.81 108 VAL A CA 1
ATOM 792 C C . VAL A 1 108 ? 1.493 -41.281 -2.914 1 89.81 108 VAL A C 1
ATOM 794 O O . VAL A 1 108 ? 0.61 -41.406 -3.768 1 89.81 108 VAL A O 1
ATOM 797 N N . GLN A 1 109 ? 2.77 -41.156 -3.188 1 89.19 109 GLN A N 1
ATOM 798 C CA . GLN A 1 109 ? 3.225 -41.281 -4.566 1 89.19 109 GLN A CA 1
ATOM 799 C C . GLN A 1 109 ? 2.797 -42.625 -5.164 1 89.19 109 GLN A C 1
ATOM 801 O O . GLN A 1 109 ? 2.33 -42.688 -6.305 1 89.19 109 GLN A O 1
ATOM 806 N N . GLN A 1 110 ? 2.898 -43.688 -4.441 1 85.25 110 GLN A N 1
ATOM 807 C CA . GLN A 1 110 ? 2.551 -45.031 -4.902 1 85.25 110 GLN A CA 1
ATOM 808 C C . GLN A 1 110 ? 1.05 -45.156 -5.148 1 85.25 110 GLN A C 1
ATOM 810 O O . GLN A 1 110 ? 0.62 -45.906 -6.039 1 85.25 110 GLN A O 1
ATOM 815 N N . LEU A 1 111 ? 0.346 -44.438 -4.398 1 84.88 111 LEU A N 1
ATOM 816 C CA . LEU A 1 111 ? -1.105 -44.469 -4.539 1 84.88 111 LEU A CA 1
ATOM 817 C C . LEU A 1 111 ? -1.53 -43.906 -5.887 1 84.88 111 LEU A C 1
ATOM 819 O O . LEU A 1 111 ? -2.537 -44.312 -6.457 1 84.88 111 LEU A O 1
ATOM 823 N N . PHE A 1 112 ? -0.81 -43 -6.391 1 85.38 112 PHE A N 1
ATOM 824 C CA . PHE A 1 112 ? -1.236 -42.312 -7.602 1 85.38 112 PHE A CA 1
ATOM 825 C C . PHE A 1 112 ? -0.474 -42.812 -8.82 1 85.38 112 PHE A C 1
ATOM 827 O O . PHE A 1 112 ? -0.803 -42.469 -9.953 1 85.38 112 PHE A O 1
ATOM 834 N N . GLU A 1 113 ? 0.48 -43.625 -8.727 1 82.44 113 GLU A N 1
ATOM 835 C CA . GLU A 1 113 ? 1.282 -44.156 -9.812 1 82.44 113 GLU A CA 1
ATOM 836 C C . GLU A 1 113 ? 0.428 -45 -10.766 1 82.44 113 GLU A C 1
ATOM 838 O O . GLU A 1 113 ? 0.584 -44.906 -11.984 1 82.44 113 GLU A O 1
ATOM 843 N N . PRO A 1 114 ? -0.526 -45.75 -10.195 1 73.69 114 PRO A N 1
ATOM 844 C CA . PRO A 1 114 ? -1.342 -46.531 -11.109 1 73.69 114 PRO A CA 1
ATOM 845 C C . PRO A 1 114 ? -2.211 -45.688 -12.031 1 73.69 114 PRO A C 1
ATOM 847 O O . PRO A 1 114 ? -2.592 -46.125 -13.117 1 73.69 114 PRO A O 1
ATOM 850 N N . LEU A 1 115 ? -2.523 -44.531 -11.586 1 71.31 115 LEU A N 1
ATOM 851 C CA . LEU A 1 115 ? -3.346 -43.656 -12.414 1 71.31 115 LEU A CA 1
ATOM 852 C C . LEU A 1 115 ? -2.604 -43.25 -13.68 1 71.31 115 LEU A C 1
ATOM 854 O O . LEU A 1 115 ? -3.229 -42.938 -14.695 1 71.31 115 LEU A O 1
ATOM 858 N N . THR A 1 116 ? -1.336 -43.25 -13.625 1 69.62 116 THR A N 1
ATOM 859 C CA . THR A 1 116 ? -0.538 -42.812 -14.773 1 69.62 116 THR A CA 1
ATOM 860 C C . THR A 1 116 ? -0.268 -44 -15.711 1 69.62 116 THR A C 1
ATOM 862 O O . THR A 1 116 ? -0.04 -43.812 -16.906 1 69.62 116 THR A O 1
ATOM 865 N N . VAL A 1 117 ? -0.191 -45.156 -15.18 1 59.25 117 VAL A N 1
ATOM 866 C CA . VAL A 1 117 ? 0.08 -46.344 -15.992 1 59.25 117 VAL A CA 1
ATOM 867 C C . VAL A 1 117 ? -1.051 -46.562 -17 1 59.25 117 VAL A C 1
ATOM 869 O O . VAL A 1 117 ? -0.812 -46.969 -18.141 1 59.25 117 VAL A O 1
ATOM 872 N N . GLY A 1 118 ? -2.275 -46.156 -16.578 1 54.12 118 GLY A N 1
ATOM 873 C CA . GLY A 1 118 ? -3.387 -46.312 -17.5 1 54.12 118 GLY A CA 1
ATOM 874 C C . GLY A 1 118 ? -3.424 -45.281 -18.594 1 54.12 118 GLY A C 1
ATOM 875 O O . GLY A 1 118 ? -4.18 -45.406 -19.562 1 54.12 118 GLY A O 1
ATOM 876 N N . LEU A 1 119 ? -2.725 -44.219 -18.391 1 58.12 119 LEU A N 1
ATOM 877 C CA . LEU A 1 119 ? -2.738 -43.188 -19.422 1 58.12 119 LEU A CA 1
ATOM 878 C C . LEU A 1 119 ? -1.854 -43.594 -20.594 1 58.12 119 LEU A C 1
ATOM 880 O O . LEU A 1 119 ? -0.724 -44.031 -20.406 1 58.12 119 LEU A O 1
ATOM 884 N N . PRO A 1 120 ? -2.51 -43.875 -21.734 1 51.97 120 PRO A N 1
ATOM 885 C CA . PRO A 1 120 ? -1.733 -44.312 -22.891 1 51.97 120 PRO A CA 1
ATOM 886 C C . PRO A 1 120 ? -0.498 -43.469 -23.141 1 51.97 120 PRO A C 1
ATOM 888 O O . PRO A 1 120 ? -0.535 -42.25 -22.922 1 51.97 120 PRO A O 1
ATOM 891 N N . THR A 1 121 ? 0.649 -44.062 -22.969 1 52.44 121 THR A N 1
ATOM 892 C CA . THR A 1 121 ? 1.883 -43.438 -23.438 1 52.44 121 THR A CA 1
ATOM 893 C C . THR A 1 121 ? 1.715 -42.906 -24.859 1 52.44 121 THR A C 1
ATOM 895 O O . THR A 1 121 ? 1.472 -43.688 -25.781 1 52.44 121 THR A O 1
ATOM 898 N N . VAL A 1 122 ? 0.965 -41.875 -24.969 1 51.06 122 VAL A N 1
ATOM 899 C CA . VAL A 1 122 ? 0.829 -41.281 -26.297 1 51.06 122 VAL A CA 1
ATOM 900 C C . VAL A 1 122 ? 2.16 -40.688 -26.75 1 51.06 122 VAL A C 1
ATOM 902 O O . VAL A 1 122 ? 2.713 -39.812 -26.062 1 51.06 122 VAL A O 1
ATOM 905 N N . ALA A 1 123 ? 2.549 -41.062 -27.969 1 54.62 123 ALA A N 1
ATOM 906 C CA . ALA A 1 123 ? 3.65 -40.531 -28.766 1 54.62 123 ALA A CA 1
ATOM 907 C C . ALA A 1 123 ? 4.934 -40.469 -27.938 1 54.62 123 ALA A C 1
ATOM 909 O O . ALA A 1 123 ? 5.691 -39.469 -28.047 1 54.62 123 ALA A O 1
ATOM 910 N N . GLY A 1 124 ? 5.094 -41.406 -27.062 1 59.81 124 GLY A N 1
ATOM 911 C CA . GLY A 1 124 ? 6.367 -41.469 -26.359 1 59.81 124 GLY A CA 1
ATOM 912 C C . GLY A 1 124 ? 6.391 -40.625 -25.094 1 59.81 124 GLY A C 1
ATOM 913 O O . GLY A 1 124 ? 7.461 -40.312 -24.562 1 59.81 124 GLY A O 1
ATOM 914 N N . ILE A 1 125 ? 5.289 -40.125 -24.719 1 67.56 125 ILE A N 1
ATOM 915 C CA . ILE A 1 125 ? 5.234 -39.312 -23.5 1 67.56 125 ILE A CA 1
ATOM 916 C C . ILE A 1 125 ? 4.727 -40.188 -22.344 1 67.56 125 ILE A C 1
ATOM 918 O O . ILE A 1 125 ? 3.664 -40.812 -22.453 1 67.56 125 ILE A O 1
ATOM 922 N N . GLN A 1 126 ? 5.629 -40.375 -21.375 1 70.88 126 GLN A N 1
ATOM 923 C CA . GLN A 1 126 ? 5.234 -41.062 -20.141 1 70.88 126 GLN A CA 1
ATOM 924 C C . GLN A 1 126 ? 4.945 -40.062 -19.031 1 70.88 126 GLN A C 1
ATOM 926 O O . GLN A 1 126 ? 5.691 -39.094 -18.844 1 70.88 126 GLN A O 1
ATOM 931 N N . ILE A 1 127 ? 3.807 -40.188 -18.453 1 77.5 127 ILE A N 1
ATOM 932 C CA . ILE A 1 127 ? 3.455 -39.312 -17.344 1 77.5 127 ILE A CA 1
ATOM 933 C C . ILE A 1 127 ? 3.938 -39.938 -16.031 1 77.5 127 ILE A C 1
ATOM 935 O O . ILE A 1 127 ? 3.684 -41.125 -15.758 1 77.5 127 ILE A O 1
ATOM 939 N N . ASN A 1 128 ? 4.719 -39.281 -15.25 1 80.88 128 ASN A N 1
ATOM 940 C CA . ASN A 1 128 ? 5.254 -39.719 -13.961 1 80.88 128 ASN A CA 1
ATOM 941 C C . ASN A 1 128 ? 4.633 -38.938 -12.805 1 80.88 128 ASN A C 1
ATOM 943 O O . ASN A 1 128 ? 4.047 -37.875 -13.008 1 80.88 128 ASN A O 1
ATOM 947 N N . VAL A 1 129 ? 4.672 -39.562 -11.688 1 86.56 129 VAL A N 1
ATOM 948 C CA . VAL A 1 129 ? 4.148 -38.938 -10.469 1 86.5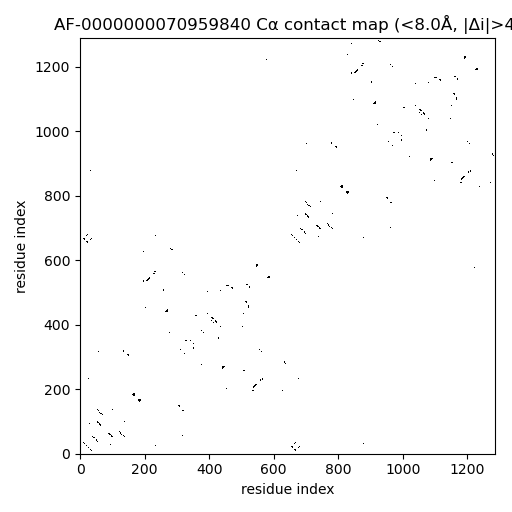6 129 VAL A CA 1
ATOM 949 C C . VAL A 1 129 ? 5.285 -38.719 -9.477 1 86.56 129 VAL A C 1
ATOM 951 O O . VAL A 1 129 ? 6.176 -39.562 -9.344 1 86.56 129 VAL A O 1
ATOM 954 N N . SER A 1 130 ? 5.348 -37.562 -8.891 1 88 130 SER A N 1
ATOM 955 C CA . SER A 1 130 ? 6.352 -37.281 -7.875 1 88 130 SER A CA 1
ATOM 956 C C . SER A 1 130 ? 5.727 -36.562 -6.668 1 88 130 SER A C 1
ATOM 958 O O . SER A 1 130 ? 4.887 -35.688 -6.82 1 88 130 SER A O 1
ATOM 960 N N . VAL A 1 131 ? 6.004 -37.062 -5.477 1 90.88 131 VAL A N 1
ATOM 961 C CA . VAL A 1 131 ? 5.621 -36.438 -4.207 1 90.88 131 VAL A CA 1
ATOM 962 C C . VAL A 1 131 ? 6.785 -36.531 -3.223 1 90.88 131 VAL A C 1
ATOM 964 O O . VAL A 1 131 ? 7.281 -37.625 -2.926 1 90.88 131 VAL A O 1
ATOM 967 N N . THR A 1 132 ? 7.289 -35.406 -2.826 1 88.75 132 THR A N 1
ATOM 968 C CA . THR A 1 132 ? 8.336 -35.375 -1.812 1 88.75 132 THR A CA 1
ATOM 969 C C . THR A 1 132 ? 7.766 -34.969 -0.456 1 88.75 132 THR A C 1
ATOM 971 O O . THR A 1 132 ? 6.609 -34.562 -0.364 1 88.75 132 THR A O 1
ATOM 974 N N . GLU A 1 133 ? 8.539 -35.125 0.565 1 87.69 133 GLU A N 1
ATOM 975 C CA . GLU A 1 133 ? 8.086 -34.75 1.909 1 87.69 133 GLU A CA 1
ATOM 976 C C . GLU A 1 133 ? 7.762 -33.281 2.016 1 87.69 133 GLU A C 1
ATOM 978 O O . GLU A 1 133 ? 6.871 -32.875 2.771 1 87.69 133 GLU A O 1
ATOM 983 N N . ASP A 1 134 ? 8.398 -32.5 1.209 1 85.75 134 ASP A N 1
ATOM 984 C CA . ASP A 1 134 ? 8.188 -31.047 1.246 1 85.75 134 ASP A CA 1
ATOM 985 C C . ASP A 1 134 ? 6.879 -30.672 0.56 1 85.75 134 ASP A C 1
ATOM 987 O O . ASP A 1 134 ? 6.391 -29.547 0.722 1 85.75 134 ASP A O 1
ATOM 991 N N . ASP A 1 135 ? 6.312 -31.609 -0.107 1 90.5 135 ASP A N 1
ATOM 992 C CA . ASP A 1 135 ? 5.066 -31.344 -0.821 1 90.5 135 ASP A CA 1
ATOM 993 C C . ASP A 1 135 ? 3.857 -31.594 0.076 1 90.5 135 ASP A C 1
ATOM 995 O O . ASP A 1 135 ? 2.717 -31.344 -0.323 1 90.5 135 ASP A O 1
ATOM 999 N N . CYS A 1 136 ? 4.145 -32.156 1.263 1 91.12 136 CYS A N 1
ATOM 1000 C CA . CYS A 1 136 ? 3.051 -32.469 2.172 1 91.12 136 CYS A CA 1
ATOM 1001 C C . CYS A 1 136 ? 3.072 -31.562 3.395 1 91.12 136 CYS A C 1
ATOM 1003 O O . CYS A 1 136 ? 4.129 -31.328 3.979 1 91.12 136 CYS A O 1
ATOM 1005 N N . THR A 1 137 ? 1.983 -31.016 3.721 1 91.81 137 THR A N 1
ATOM 1006 C CA . THR A 1 137 ? 1.89 -30.094 4.848 1 91.81 137 THR A CA 1
ATOM 1007 C C . THR A 1 137 ? 0.747 -30.484 5.777 1 91.81 137 THR A C 1
ATOM 1009 O O . THR A 1 137 ? -0.297 -30.953 5.32 1 91.81 137 THR A O 1
ATOM 1012 N N . THR A 1 138 ? 0.917 -30.391 7.02 1 90.94 138 THR A N 1
ATOM 1013 C CA . THR A 1 138 ? -0.083 -30.609 8.055 1 90.94 138 THR A CA 1
ATOM 1014 C C . THR A 1 138 ? -0.426 -29.312 8.773 1 90.94 138 THR A C 1
ATOM 1016 O O . THR A 1 138 ? 0.091 -28.25 8.422 1 90.94 138 THR A O 1
ATOM 1019 N N . ARG A 1 139 ? -1.349 -29.422 9.672 1 88.38 139 ARG A N 1
ATOM 1020 C CA . ARG A 1 139 ? -1.75 -28.234 10.43 1 88.38 139 ARG A CA 1
ATOM 1021 C C . ARG A 1 139 ? -0.597 -27.719 11.281 1 88.38 139 ARG A C 1
ATOM 1023 O O . ARG A 1 139 ? -0.411 -26.5 11.406 1 88.38 139 ARG A O 1
ATOM 1030 N N . ASP A 1 140 ? 0.102 -28.609 11.828 1 85.62 140 ASP A N 1
ATOM 1031 C CA . ASP A 1 140 ? 1.174 -28.234 12.742 1 85.62 140 ASP A CA 1
ATOM 1032 C C . ASP A 1 140 ? 2.432 -27.828 11.977 1 85.62 140 ASP A C 1
ATOM 1034 O O . ASP A 1 140 ? 2.848 -28.516 11.047 1 85.62 140 ASP A O 1
ATOM 1038 N N . ARG A 1 141 ? 2.926 -26.797 12.398 1 86.69 141 ARG A N 1
ATOM 1039 C CA . ARG A 1 141 ? 4.176 -26.312 11.828 1 86.69 141 ARG A CA 1
ATOM 1040 C C . ARG A 1 141 ? 5.375 -27.031 12.438 1 86.69 141 ARG A C 1
ATOM 1042 O O . ARG A 1 141 ? 5.297 -27.547 13.555 1 86.69 141 ARG A O 1
ATOM 1049 N N . PRO A 1 142 ? 6.41 -27.094 11.633 1 88.12 142 PRO A N 1
ATOM 1050 C CA . PRO A 1 142 ? 7.617 -27.688 12.219 1 88.12 142 PRO A CA 1
ATOM 1051 C C . PRO A 1 142 ? 8.102 -26.938 13.461 1 88.12 142 PRO A C 1
ATOM 1053 O O . PRO A 1 142 ? 7.992 -25.703 13.531 1 88.12 142 PRO A O 1
ATOM 1056 N N . ALA A 1 143 ? 8.609 -27.672 14.383 1 92 143 ALA A N 1
ATOM 1057 C CA . ALA A 1 143 ? 9.109 -27.078 15.625 1 92 143 ALA A CA 1
ATOM 1058 C C . ALA A 1 143 ? 10.352 -26.234 15.359 1 92 143 ALA A C 1
ATOM 1060 O O . ALA A 1 143 ? 11.086 -26.484 14.391 1 92 143 ALA A O 1
ATOM 1061 N N . LEU A 1 144 ? 10.516 -25.281 16.188 1 95.06 144 LEU A N 1
ATOM 1062 C CA . LEU A 1 144 ? 11.711 -24.453 16.094 1 95.06 144 LEU A CA 1
ATOM 1063 C C . LEU A 1 144 ? 12.953 -25.25 16.469 1 95.06 144 LEU A C 1
ATOM 1065 O O . LEU A 1 144 ? 12.961 -25.953 17.484 1 95.06 144 LEU A O 1
ATOM 1069 N N . ASP A 1 145 ? 13.984 -25.281 15.703 1 95.19 145 ASP A N 1
ATOM 1070 C CA . ASP A 1 145 ? 15.25 -25.922 16.031 1 95.19 145 ASP A CA 1
ATOM 1071 C C . ASP A 1 145 ? 16.188 -24.953 16.75 1 95.19 145 ASP A C 1
ATOM 1073 O O . ASP A 1 145 ? 15.812 -23.828 17.062 1 95.19 145 ASP A O 1
ATOM 1077 N N . ALA A 1 146 ? 17.359 -25.359 17.047 1 95.75 146 ALA A N 1
ATOM 1078 C CA . ALA A 1 146 ? 18.312 -24.562 17.812 1 95.75 146 ALA A CA 1
ATOM 1079 C C . ALA A 1 146 ? 18.672 -23.281 17.094 1 95.75 146 ALA A C 1
ATOM 1081 O O . ALA A 1 146 ? 18.781 -22.219 17.719 1 95.75 146 ALA A O 1
ATOM 1082 N N . THR A 1 147 ? 18.891 -23.406 15.836 1 95.44 147 THR A N 1
ATOM 1083 C CA . THR A 1 147 ? 19.234 -22.219 15.047 1 95.44 147 THR A CA 1
ATOM 1084 C C . THR A 1 147 ? 18.078 -21.219 15.039 1 95.44 147 THR A C 1
ATOM 1086 O O . THR A 1 147 ? 18.297 -20.016 15.078 1 95.44 147 THR A O 1
ATOM 1089 N N . ASP A 1 148 ? 16.875 -21.688 14.961 1 96.94 148 ASP A N 1
ATOM 1090 C CA . ASP A 1 148 ? 15.695 -20.828 15 1 96.94 148 ASP A CA 1
ATOM 1091 C C . ASP A 1 148 ? 15.609 -20.062 16.328 1 96.94 148 ASP A C 1
ATOM 1093 O O . ASP A 1 148 ? 15.266 -18.891 16.359 1 96.94 148 ASP A O 1
ATOM 1097 N N . TRP A 1 149 ? 15.898 -20.75 17.391 1 96.75 149 TRP A N 1
ATOM 1098 C CA . TRP A 1 149 ? 15.844 -20.125 18.703 1 96.75 149 TRP A CA 1
ATOM 1099 C C . TRP A 1 149 ? 16.891 -19.016 18.828 1 96.75 149 TRP A C 1
ATOM 1101 O O . TRP A 1 149 ? 16.672 -18.016 19.516 1 96.75 149 TRP A O 1
ATOM 1111 N N . VAL A 1 150 ? 18.016 -19.266 18.203 1 96.25 150 VAL A N 1
ATOM 1112 C CA . VAL A 1 150 ? 19.031 -18.203 18.172 1 96.25 150 VAL A CA 1
ATOM 1113 C C . VAL A 1 150 ? 18.453 -16.969 17.5 1 96.25 150 VAL A C 1
ATOM 1115 O O . VAL A 1 150 ? 18.641 -15.844 17.984 1 96.25 150 VAL A O 1
ATOM 1118 N N . GLY A 1 151 ? 17.797 -17.188 16.375 1 96.94 151 GLY A N 1
ATOM 1119 C CA . GLY A 1 151 ? 17.156 -16.062 15.695 1 96.94 151 GLY A CA 1
ATOM 1120 C C . GLY A 1 151 ? 16.141 -15.352 16.547 1 96.94 151 GLY A C 1
ATOM 1121 O O . GLY A 1 151 ? 16.125 -14.117 16.609 1 96.94 151 GLY A O 1
ATOM 1122 N N . VAL A 1 152 ? 15.328 -16.062 17.25 1 97.44 152 VAL A N 1
ATOM 1123 C CA . VAL A 1 152 ? 14.305 -15.5 18.125 1 97.44 152 VAL A CA 1
ATOM 1124 C C . VAL A 1 152 ? 14.961 -14.734 19.266 1 97.44 152 VAL A C 1
ATOM 1126 O O . VAL A 1 152 ? 14.531 -13.633 19.609 1 97.44 152 VAL A O 1
ATOM 1129 N N . ALA A 1 153 ? 15.992 -15.336 19.797 1 97.69 153 ALA A N 1
ATOM 1130 C CA . ALA A 1 153 ? 16.703 -14.711 20.906 1 97.69 153 ALA A CA 1
ATOM 1131 C C . ALA A 1 153 ? 17.312 -13.383 20.484 1 97.69 153 ALA A C 1
ATOM 1133 O O . ALA A 1 153 ? 17.25 -12.391 21.234 1 97.69 153 ALA A O 1
ATOM 1134 N N . VAL A 1 154 ? 17.938 -13.359 19.359 1 97.5 154 VAL A N 1
ATOM 1135 C CA . VAL A 1 154 ? 18.578 -12.141 18.859 1 97.5 154 VAL A CA 1
ATOM 1136 C C . VAL A 1 154 ? 17.516 -11.062 18.641 1 97.5 154 VAL A C 1
ATOM 1138 O O . VAL A 1 154 ? 17.719 -9.898 19 1 97.5 154 VAL A O 1
ATOM 1141 N N . LEU A 1 155 ? 16.406 -11.414 18.078 1 96.94 155 LEU A N 1
ATOM 1142 C CA . LEU A 1 155 ? 15.328 -10.461 17.828 1 96.94 155 LEU A CA 1
ATOM 1143 C C . LEU A 1 155 ? 14.773 -9.914 19.141 1 96.94 155 LEU A C 1
ATOM 1145 O O . LEU A 1 155 ? 14.516 -8.711 19.25 1 96.94 155 LEU A O 1
ATOM 1149 N N . LEU A 1 156 ? 14.578 -10.773 20.094 1 97.19 156 LEU A N 1
ATOM 1150 C CA . LEU A 1 156 ? 14.055 -10.344 21.391 1 97.19 156 LEU A CA 1
ATOM 1151 C C . LEU A 1 156 ? 15.055 -9.445 22.109 1 97.19 156 LEU A C 1
ATOM 1153 O O . LEU A 1 156 ? 14.672 -8.461 22.75 1 97.19 156 LEU A O 1
ATOM 1157 N N . CYS A 1 157 ? 16.281 -9.836 22.016 1 97.25 157 CYS A N 1
ATOM 1158 C CA . CYS A 1 157 ? 17.328 -9.016 22.625 1 97.25 157 CYS A CA 1
ATOM 1159 C C . CYS A 1 157 ? 17.375 -7.637 21.969 1 97.25 157 CYS A C 1
ATOM 1161 O O . CYS A 1 157 ? 17.469 -6.625 22.672 1 97.25 157 CYS A O 1
ATOM 1163 N N . MET A 1 158 ? 17.359 -7.609 20.688 1 97.31 158 MET A N 1
ATOM 1164 C CA . MET A 1 158 ? 17.359 -6.328 19.984 1 97.31 158 MET A CA 1
ATOM 1165 C C . MET A 1 158 ? 16.141 -5.5 20.344 1 97.31 158 MET A C 1
ATOM 1167 O O . MET A 1 158 ? 16.234 -4.285 20.516 1 97.31 158 MET A O 1
ATOM 1171 N N . GLY A 1 159 ? 14.977 -6.156 20.391 1 97.19 159 GLY A N 1
ATOM 1172 C CA . GLY A 1 159 ? 13.766 -5.469 20.828 1 97.19 159 GLY A CA 1
ATOM 1173 C C . GLY A 1 159 ? 13.883 -4.891 22.219 1 97.19 159 GLY A C 1
ATOM 1174 O O . GLY A 1 159 ? 13.477 -3.75 22.469 1 97.19 159 GLY A O 1
ATOM 1175 N N . ALA A 1 160 ? 14.453 -5.656 23.125 1 97.5 160 ALA A N 1
ATOM 1176 C CA . ALA A 1 160 ? 14.648 -5.207 24.5 1 97.5 160 ALA A CA 1
ATOM 1177 C C . ALA A 1 160 ? 15.609 -4.02 24.562 1 97.5 160 ALA A C 1
ATOM 1179 O O . ALA A 1 160 ? 15.375 -3.061 25.297 1 97.5 160 ALA A O 1
ATOM 1180 N N . ILE A 1 161 ? 16.656 -4.074 23.781 1 97.38 161 ILE A N 1
ATOM 1181 C CA . ILE A 1 161 ? 17.625 -2.992 23.734 1 97.38 161 ILE A CA 1
ATOM 1182 C C . ILE A 1 161 ? 16.953 -1.717 23.219 1 97.38 161 ILE A C 1
ATOM 1184 O O . ILE A 1 161 ? 17.219 -0.626 23.734 1 97.38 161 ILE A O 1
ATOM 1188 N N . MET A 1 162 ? 16.156 -1.797 22.203 1 97.38 162 MET A N 1
ATOM 1189 C CA . MET A 1 162 ? 15.453 -0.64 21.656 1 97.38 162 MET A CA 1
ATOM 1190 C C . MET A 1 162 ? 14.539 -0.022 22.703 1 97.38 162 MET A C 1
ATOM 1192 O O . MET A 1 162 ? 14.492 1.2 22.859 1 97.38 162 MET A O 1
ATOM 1196 N N . VAL A 1 163 ? 13.852 -0.888 23.5 1 96.25 163 VAL A N 1
ATOM 1197 C CA . VAL A 1 163 ? 12.914 -0.414 24.516 1 96.25 163 VAL A CA 1
ATOM 1198 C C . VAL A 1 163 ? 13.68 0.274 25.641 1 96.25 163 VAL A C 1
ATOM 1200 O O . VAL A 1 163 ? 13.312 1.37 26.062 1 96.25 163 VAL A O 1
ATOM 1203 N N . ILE A 1 164 ? 14.75 -0.36 26.109 1 96.81 164 ILE A N 1
ATOM 1204 C CA . ILE A 1 164 ? 15.547 0.168 27.219 1 96.81 164 ILE A CA 1
ATOM 1205 C C . ILE A 1 164 ? 16.219 1.468 26.797 1 96.81 164 ILE A C 1
ATOM 1207 O O . ILE A 1 164 ? 16.234 2.445 27.547 1 96.81 164 ILE A O 1
ATOM 1211 N N . SER A 1 165 ? 16.812 1.426 25.562 1 96.75 165 SER A N 1
ATOM 1212 C CA . SER A 1 165 ? 17.453 2.623 25.047 1 96.75 165 SER A CA 1
ATOM 1213 C C . SER A 1 165 ? 16.469 3.77 24.891 1 96.75 165 SER A C 1
ATOM 1215 O O . SER A 1 165 ? 16.812 4.93 25.141 1 96.75 165 SER A O 1
ATOM 1217 N N . THR A 1 166 ? 15.289 3.521 24.469 1 94.38 166 THR A N 1
ATOM 1218 C CA . THR A 1 166 ? 14.25 4.535 24.312 1 94.38 166 THR A CA 1
ATOM 1219 C C . THR A 1 166 ? 13.836 5.098 25.672 1 94.38 166 THR A C 1
ATOM 1221 O O . THR A 1 166 ? 13.68 6.312 25.828 1 94.38 166 THR A O 1
ATOM 1224 N N . ALA A 1 167 ? 13.641 4.191 26.688 1 92 167 ALA A N 1
ATOM 1225 C CA . ALA A 1 167 ? 13.305 4.633 28.031 1 92 167 ALA A CA 1
ATOM 1226 C C . ALA A 1 167 ? 14.391 5.539 28.594 1 92 167 ALA A C 1
ATOM 1228 O O . ALA A 1 167 ? 14.102 6.57 29.203 1 92 167 ALA A O 1
ATOM 1229 N N . TYR A 1 168 ? 15.641 5.141 28.375 1 93.5 168 TYR A N 1
ATOM 1230 C CA . TYR A 1 168 ? 16.781 5.945 28.797 1 93.5 168 TYR A CA 1
ATOM 1231 C C . TYR A 1 168 ? 16.766 7.316 28.141 1 93.5 168 TYR A C 1
ATOM 1233 O O . TYR A 1 168 ? 16.969 8.336 28.797 1 93.5 168 TYR A O 1
ATOM 1241 N N . ASP A 1 169 ? 16.531 7.355 26.828 1 91.44 169 ASP A N 1
ATOM 1242 C CA . ASP A 1 169 ? 16.531 8.586 26.047 1 91.44 169 ASP A CA 1
ATOM 1243 C C . ASP A 1 169 ? 15.438 9.539 26.531 1 91.44 169 ASP A C 1
ATOM 1245 O O . ASP A 1 169 ? 15.656 10.75 26.594 1 91.44 169 ASP A O 1
ATOM 1249 N N . VAL A 1 170 ? 14.273 9.031 26.891 1 84.25 170 VAL A N 1
ATOM 1250 C CA . VAL A 1 170 ? 13.117 9.852 27.25 1 84.25 170 VAL A CA 1
ATOM 1251 C C . VAL A 1 170 ? 13.227 10.305 28.703 1 84.25 170 VAL A C 1
ATOM 1253 O O . VAL A 1 170 ? 12.852 11.422 29.047 1 84.25 170 VAL A O 1
ATOM 1256 N N . TRP A 1 171 ? 13.812 9.5 29.594 1 85.94 171 TRP A N 1
ATOM 1257 C CA . TRP A 1 171 ? 13.773 9.766 31.031 1 85.94 171 TRP A CA 1
ATOM 1258 C C . TRP A 1 171 ? 14.992 10.578 31.469 1 85.94 171 TRP A C 1
ATOM 1260 O O . TRP A 1 171 ? 14.914 11.359 32.406 1 85.94 171 TRP A O 1
ATOM 1270 N N . VAL A 1 172 ? 16.094 10.367 30.812 1 89.25 172 VAL A N 1
ATOM 1271 C CA . VAL A 1 172 ? 17.328 11.055 31.219 1 89.25 172 VAL A CA 1
ATOM 1272 C C . VAL A 1 172 ? 17.391 12.422 30.547 1 89.25 172 VAL A C 1
ATOM 1274 O O . VAL A 1 172 ? 17.219 12.531 29.328 1 89.25 172 VAL A O 1
ATOM 1277 N N . PRO A 1 173 ? 17.609 13.477 31.328 1 85.44 173 PRO A N 1
ATOM 1278 C CA . PRO A 1 173 ? 17.719 14.82 30.75 1 85.44 173 PRO A CA 1
ATOM 1279 C C . PRO A 1 173 ? 18.875 14.945 29.75 1 85.44 173 PRO A C 1
ATOM 1281 O O . PRO A 1 173 ? 19.875 14.234 29.875 1 85.44 173 PRO A O 1
ATOM 1284 N N . ALA A 1 174 ? 18.75 15.805 28.812 1 84.19 174 ALA A N 1
ATOM 1285 C CA . ALA A 1 174 ? 19.641 15.984 27.688 1 84.19 174 ALA A CA 1
ATOM 1286 C C . ALA A 1 174 ? 21.078 16.219 28.156 1 84.19 174 ALA A C 1
ATOM 1288 O O . ALA A 1 174 ? 22.031 15.742 27.547 1 84.19 174 ALA A O 1
ATOM 1289 N N . ALA A 1 175 ? 21.281 16.969 29.25 1 87.25 175 ALA A N 1
ATOM 1290 C CA . ALA A 1 175 ? 22.609 17.359 29.734 1 87.25 175 ALA A CA 1
ATOM 1291 C C . ALA A 1 175 ? 23.391 16.141 30.219 1 87.25 175 ALA A C 1
ATOM 1293 O O . ALA A 1 175 ? 24.625 16.141 30.188 1 87.25 175 ALA A O 1
ATOM 1294 N N . ARG A 1 176 ? 22.812 15.078 30.578 1 90.06 176 ARG A N 1
ATOM 1295 C CA . ARG A 1 176 ? 23.484 13.914 31.172 1 90.06 176 ARG A CA 1
ATOM 1296 C C . ARG A 1 176 ? 23.406 12.719 30.234 1 90.06 176 ARG A C 1
ATOM 1298 O O . ARG A 1 176 ? 23.875 11.625 30.578 1 90.06 176 ARG A O 1
ATOM 1305 N N . LYS A 1 177 ? 22.922 12.836 29.094 1 91 177 LYS A N 1
ATOM 1306 C CA . LYS A 1 177 ? 22.672 11.703 28.203 1 91 177 LYS A CA 1
ATOM 1307 C C . LYS A 1 177 ? 23.953 11.25 27.516 1 91 177 LYS A C 1
ATOM 1309 O O . LYS A 1 177 ? 24.734 12.078 27.047 1 91 177 LYS A O 1
ATOM 1314 N N . ARG A 1 178 ? 24.172 10.008 27.609 1 93.06 178 ARG A N 1
ATOM 1315 C CA . ARG A 1 178 ? 25.25 9.391 26.859 1 93.06 178 ARG A CA 1
ATOM 1316 C C . ARG A 1 178 ? 24.75 8.891 25.5 1 93.06 178 ARG A C 1
ATOM 1318 O O . ARG A 1 178 ? 23.766 8.156 25.438 1 93.06 178 ARG A O 1
ATOM 1325 N N . ALA A 1 179 ? 25.469 9.141 24.438 1 91.88 179 ALA A N 1
ATOM 1326 C CA . ALA A 1 179 ? 25.047 8.859 23.062 1 91.88 179 ALA A CA 1
ATOM 1327 C C . ALA A 1 179 ? 24.984 7.355 22.812 1 91.88 179 ALA A C 1
ATOM 1329 O O . ALA A 1 179 ? 24.078 6.879 22.109 1 91.88 179 ALA A O 1
ATOM 1330 N N . LEU A 1 180 ? 25.812 6.609 23.406 1 93.81 180 LEU A N 1
ATOM 1331 C CA . LEU A 1 180 ? 25.875 5.172 23.172 1 93.81 180 LEU A CA 1
ATOM 1332 C C . LEU A 1 180 ? 24.688 4.469 23.797 1 93.81 180 LEU A C 1
ATOM 1334 O O . LEU A 1 180 ? 24.172 3.494 23.234 1 93.81 180 LEU A O 1
ATOM 1338 N N . LEU A 1 181 ? 24.25 4.938 24.953 1 94.75 181 LEU A N 1
ATOM 1339 C CA . LEU A 1 181 ? 23.109 4.32 25.609 1 94.75 181 LEU A CA 1
ATOM 1340 C C . LEU A 1 181 ? 21.812 4.691 24.922 1 94.75 181 LEU A C 1
ATOM 1342 O O . LEU A 1 181 ? 20.828 3.941 24.969 1 94.75 181 LEU A O 1
ATOM 1346 N N . ALA A 1 182 ? 21.797 5.785 24.219 1 95.38 182 ALA A N 1
ATOM 1347 C CA . ALA A 1 182 ? 20.594 6.25 23.516 1 95.38 182 ALA A CA 1
ATOM 1348 C C . ALA A 1 182 ? 20.641 5.875 22.047 1 95.38 182 ALA A C 1
ATOM 1350 O O . ALA A 1 182 ? 19.75 6.242 21.281 1 95.38 182 ALA A O 1
ATOM 1351 N N . ALA A 1 183 ? 21.625 5.148 21.656 1 96.06 183 ALA A N 1
ATOM 1352 C CA . ALA A 1 183 ? 21.875 4.887 20.234 1 96.06 183 ALA A CA 1
ATOM 1353 C C . ALA A 1 183 ? 20.703 4.133 19.594 1 96.06 183 ALA A C 1
ATOM 1355 O O . ALA A 1 183 ? 20.406 4.312 18.422 1 96.06 183 ALA A O 1
ATOM 1356 N N . PHE A 1 184 ? 19.984 3.307 20.438 1 97.38 184 PHE A N 1
ATOM 1357 C CA . PHE A 1 184 ? 18.922 2.467 19.891 1 97.38 184 PHE A CA 1
ATOM 1358 C C . PHE A 1 184 ? 17.562 3.057 20.203 1 97.38 184 PHE A C 1
ATOM 1360 O O . PHE A 1 184 ? 16.531 2.371 20.094 1 97.38 184 PHE A O 1
ATOM 1367 N N . SER A 1 185 ? 17.547 4.348 20.594 1 95.81 185 SER A N 1
ATOM 1368 C CA . SER A 1 185 ? 16.281 4.988 20.938 1 95.81 185 SER A CA 1
ATOM 1369 C C . SER A 1 185 ? 15.398 5.152 19.703 1 95.81 185 SER A C 1
ATOM 1371 O O . SER A 1 185 ? 15.805 5.777 18.719 1 95.81 185 SER A O 1
ATOM 1373 N N . VAL A 1 186 ? 14.18 4.621 19.781 1 93.75 186 VAL A N 1
ATOM 1374 C CA . VAL A 1 186 ? 13.227 4.66 18.672 1 93.75 186 VAL A CA 1
ATOM 1375 C C . VAL A 1 186 ? 12.727 6.086 18.469 1 93.75 186 VAL A C 1
ATOM 1377 O O . VAL A 1 186 ? 12.484 6.516 17.344 1 93.75 186 VAL A O 1
ATOM 1380 N N . VAL A 1 187 ? 12.68 6.824 19.484 1 88.88 187 VAL A N 1
ATOM 1381 C CA . VAL A 1 187 ? 12.133 8.172 19.422 1 88.88 187 VAL A CA 1
ATOM 1382 C C . VAL A 1 187 ? 13.133 9.102 18.75 1 88.88 187 VAL A C 1
ATOM 1384 O O . VAL A 1 187 ? 12.797 9.781 17.766 1 88.88 187 VAL A O 1
ATOM 1387 N N . SER A 1 188 ? 14.375 9.148 19.203 1 90.81 188 SER A N 1
ATOM 1388 C CA . SER A 1 188 ? 15.383 10.031 18.625 1 90.81 188 SER A CA 1
ATOM 1389 C C . SER A 1 188 ? 15.719 9.633 17.203 1 90.81 188 SER A C 1
ATOM 1391 O O . SER A 1 188 ? 15.805 10.484 16.312 1 90.81 188 SER A O 1
ATOM 1393 N N . ASN A 1 189 ? 15.891 8.312 17.016 1 93.75 189 ASN A N 1
ATOM 1394 C CA . ASN A 1 189 ? 16.219 7.836 15.68 1 93.75 189 ASN A CA 1
ATOM 1395 C C . ASN A 1 189 ? 15.031 7.996 14.727 1 93.75 189 ASN A C 1
ATOM 1397 O O . ASN A 1 189 ? 15.211 8.258 13.539 1 93.75 189 ASN A O 1
ATOM 1401 N N . GLY A 1 190 ? 13.852 7.723 15.258 1 90.75 190 GLY A N 1
ATOM 1402 C CA . GLY A 1 190 ? 12.656 7.922 14.445 1 90.75 190 GLY A CA 1
ATOM 1403 C C . GLY A 1 190 ? 12.484 9.359 13.984 1 90.75 190 GLY A C 1
ATOM 1404 O O . GLY A 1 190 ? 12.125 9.602 12.836 1 90.75 190 GLY A O 1
ATOM 1405 N N . ARG A 1 191 ? 12.812 10.281 14.859 1 85.56 191 ARG A N 1
ATOM 1406 C CA . ARG A 1 191 ? 12.75 11.703 14.516 1 85.56 191 ARG A CA 1
ATOM 1407 C C . ARG A 1 191 ? 13.734 12.039 13.406 1 85.56 191 ARG A C 1
ATOM 1409 O O . ARG A 1 191 ? 13.422 12.812 12.5 1 85.56 191 ARG A O 1
ATOM 1416 N N . LYS A 1 192 ? 14.844 11.453 13.523 1 88.06 192 LYS A N 1
ATOM 1417 C CA . LYS A 1 192 ? 15.867 11.695 12.508 1 88.06 192 LYS A CA 1
ATOM 1418 C C . LYS A 1 192 ? 15.469 11.07 11.172 1 88.06 192 LYS A C 1
ATOM 1420 O O . LYS A 1 192 ? 15.695 11.656 10.117 1 88.06 192 LYS A O 1
ATOM 1425 N N . LEU A 1 193 ? 14.961 9.906 11.281 1 89.19 193 LEU A N 1
ATOM 1426 C CA . LEU A 1 193 ? 14.555 9.172 10.094 1 89.19 193 LEU A CA 1
ATOM 1427 C C . LEU A 1 193 ? 13.453 9.914 9.344 1 89.19 193 LEU A C 1
ATOM 1429 O O . LEU A 1 193 ? 13.406 9.891 8.109 1 89.19 193 LEU A O 1
ATOM 1433 N N . LEU A 1 194 ? 12.602 10.594 10.086 1 85.94 194 LEU A N 1
ATOM 1434 C CA . LEU A 1 194 ? 11.453 11.266 9.484 1 85.94 194 LEU A CA 1
ATOM 1435 C C . LEU A 1 194 ? 11.688 12.773 9.406 1 85.94 194 LEU A C 1
ATOM 1437 O O . LEU A 1 194 ? 10.766 13.531 9.094 1 85.94 194 LEU A O 1
ATOM 1441 N N . ALA A 1 195 ? 12.938 13.211 9.633 1 81.69 195 ALA A N 1
ATOM 1442 C CA . ALA A 1 195 ? 13.258 14.633 9.688 1 81.69 195 ALA A CA 1
ATOM 1443 C C . ALA A 1 195 ? 13.203 15.258 8.297 1 81.69 195 ALA A C 1
ATOM 1445 O O . ALA A 1 195 ? 13.609 14.633 7.312 1 81.69 195 ALA A O 1
ATOM 1446 N N . MET A 1 196 ? 12.719 16.438 8.227 1 75.25 196 MET A N 1
ATOM 1447 C CA . MET A 1 196 ? 12.695 17.203 6.98 1 75.25 196 MET A CA 1
ATOM 1448 C C . MET A 1 196 ? 14.016 17.938 6.777 1 75.25 196 MET A C 1
ATOM 1450 O O . MET A 1 196 ? 14.648 18.359 7.742 1 75.25 196 MET A O 1
ATOM 1454 N N . PRO A 1 197 ? 14.414 17.969 5.547 1 70.5 197 PRO A N 1
ATOM 1455 C CA . PRO A 1 197 ? 15.656 18.703 5.312 1 70.5 197 PRO A CA 1
ATOM 1456 C C . PRO A 1 197 ? 15.547 20.188 5.684 1 70.5 197 PRO A C 1
ATOM 1458 O O . PRO A 1 197 ? 14.469 20.781 5.574 1 70.5 197 PRO A O 1
ATOM 1461 N N . ARG A 1 198 ? 16.609 20.734 6.285 1 61.25 198 ARG A N 1
ATOM 1462 C CA . ARG A 1 198 ? 16.641 22.125 6.703 1 61.25 198 ARG A CA 1
ATOM 1463 C C . ARG A 1 198 ? 16.516 23.062 5.504 1 61.25 198 ARG A C 1
ATOM 1465 O O . ARG A 1 198 ? 17.016 22.766 4.418 1 61.25 198 ARG A O 1
ATOM 1472 N N . GLN A 1 199 ? 15.641 24.016 5.738 1 60.09 199 GLN A N 1
ATOM 1473 C CA . GLN A 1 199 ? 15.5 25.062 4.73 1 60.09 199 GLN A CA 1
ATOM 1474 C C . GLN A 1 199 ? 16.828 25.781 4.492 1 60.09 199 GLN A C 1
ATOM 1476 O O . GLN A 1 199 ? 17.531 26.141 5.441 1 60.09 199 GLN A O 1
ATOM 1481 N N . GLY A 1 200 ? 17.516 25.641 3.348 1 58.38 200 GLY A N 1
ATOM 1482 C CA . GLY A 1 200 ? 18.766 26.328 3.035 1 58.38 200 GLY A CA 1
ATOM 1483 C C . GLY A 1 200 ? 19.938 25.391 2.822 1 58.38 200 GLY A C 1
ATOM 1484 O O . GLY A 1 200 ? 21.047 25.844 2.539 1 58.38 200 GLY A O 1
ATOM 1485 N N . GLY A 1 201 ? 19.734 24.141 3.213 1 61.72 201 GLY A N 1
ATOM 1486 C CA . GLY A 1 201 ? 20.844 23.219 2.996 1 61.72 201 GLY A CA 1
ATOM 1487 C C . GLY A 1 201 ? 21.172 23.016 1.528 1 61.72 201 GLY A C 1
ATOM 1488 O O . GLY A 1 201 ? 20.438 23.5 0.653 1 61.72 201 GLY A O 1
ATOM 1489 N N . ASP A 1 202 ? 22.422 22.516 1.305 1 65.94 202 ASP A N 1
ATOM 1490 C CA . ASP A 1 202 ? 22.844 22.234 -0.06 1 65.94 202 ASP A CA 1
ATOM 1491 C C . ASP A 1 202 ? 21.891 21.25 -0.746 1 65.94 202 ASP A C 1
ATOM 1493 O O . ASP A 1 202 ? 21.781 20.094 -0.343 1 65.94 202 ASP A O 1
ATOM 1497 N N . GLN A 1 203 ? 21.078 21.781 -1.627 1 70.12 203 GLN A N 1
ATOM 1498 C CA . GLN A 1 203 ? 20.078 20.984 -2.33 1 70.12 203 GLN A CA 1
ATOM 1499 C C . GLN A 1 203 ? 20.562 20.609 -3.73 1 70.12 203 GLN A C 1
ATOM 1501 O O . GLN A 1 203 ? 19.75 20.281 -4.598 1 70.12 203 GLN A O 1
ATOM 1506 N N . THR A 1 204 ? 21.953 20.641 -3.836 1 74.75 204 THR A N 1
ATOM 1507 C CA . THR A 1 204 ? 22.5 20.438 -5.176 1 74.75 204 THR A CA 1
ATOM 1508 C C . THR A 1 204 ? 22.141 19.062 -5.703 1 74.75 204 THR A C 1
ATOM 1510 O O . THR A 1 204 ? 21.75 18.906 -6.863 1 74.75 204 THR A O 1
ATOM 1513 N N . LEU A 1 205 ? 22.188 18.094 -4.887 1 88.19 205 LEU A N 1
ATOM 1514 C CA . LEU A 1 205 ? 21.938 16.719 -5.344 1 88.19 205 LEU A CA 1
ATOM 1515 C C . LEU A 1 205 ? 20.625 16.203 -4.805 1 88.19 205 LEU A C 1
ATOM 1517 O O . LEU A 1 205 ? 20.453 14.992 -4.621 1 88.19 205 LEU A O 1
ATOM 1521 N N . SER A 1 206 ? 19.703 17.094 -4.566 1 89.81 206 SER A N 1
ATOM 1522 C CA . SER A 1 206 ? 18.438 16.703 -3.955 1 89.81 206 SER A CA 1
ATOM 1523 C C . SER A 1 206 ? 17.625 15.836 -4.906 1 89.81 206 SER A C 1
ATOM 1525 O O . SER A 1 206 ? 16.812 15.016 -4.465 1 89.81 206 SER A O 1
ATOM 1527 N N . CYS A 1 207 ? 17.875 16.016 -6.23 1 94 207 CYS A N 1
ATOM 1528 C CA . CYS A 1 207 ? 17.125 15.242 -7.207 1 94 207 CYS A CA 1
ATOM 1529 C C . CYS A 1 207 ? 17.453 13.758 -7.094 1 94 207 CYS A C 1
ATOM 1531 O O . CYS A 1 207 ? 16.672 12.914 -7.535 1 94 207 CYS A O 1
ATOM 1533 N N . LEU A 1 208 ? 18.609 13.414 -6.504 1 95.44 208 LEU A N 1
ATOM 1534 C CA . LEU A 1 208 ? 19.016 12.016 -6.379 1 95.44 208 LEU A CA 1
ATOM 1535 C C . LEU A 1 208 ? 18.078 11.258 -5.441 1 95.44 208 LEU A C 1
ATOM 1537 O O . LEU A 1 208 ? 17.922 10.047 -5.566 1 95.44 208 LEU A O 1
ATOM 1541 N N . HIS A 1 209 ? 17.469 12 -4.531 1 94 209 HIS A N 1
ATOM 1542 C CA . HIS A 1 209 ? 16.531 11.336 -3.625 1 94 209 HIS A CA 1
ATOM 1543 C C . HIS A 1 209 ? 15.328 10.781 -4.379 1 94 209 HIS A C 1
ATOM 1545 O O . HIS A 1 209 ? 14.898 9.656 -4.125 1 94 209 HIS A O 1
ATOM 1551 N N . GLY A 1 210 ? 14.812 11.547 -5.297 1 95.5 210 GLY A N 1
ATOM 1552 C CA . GLY A 1 210 ? 13.719 11.078 -6.129 1 95.5 210 GLY A CA 1
ATOM 1553 C C . GLY A 1 210 ? 14.117 9.945 -7.059 1 95.5 210 GLY A C 1
ATOM 1554 O O . GLY A 1 210 ? 13.375 8.977 -7.219 1 95.5 210 GLY A O 1
ATOM 1555 N N . ILE A 1 211 ? 15.305 10.039 -7.633 1 97.12 211 ILE A N 1
ATOM 1556 C CA . ILE A 1 211 ? 15.812 9.016 -8.547 1 97.12 211 ILE A CA 1
ATOM 1557 C C . ILE A 1 211 ? 15.93 7.68 -7.805 1 97.12 211 ILE A C 1
ATOM 1559 O O . ILE A 1 211 ? 15.484 6.645 -8.305 1 97.12 211 ILE A O 1
ATOM 1563 N N . ARG A 1 212 ? 16.438 7.758 -6.641 1 96.5 212 ARG A N 1
ATOM 1564 C CA . ARG A 1 212 ? 16.656 6.551 -5.848 1 96.5 212 ARG A CA 1
ATOM 1565 C C . ARG A 1 212 ? 15.336 5.891 -5.477 1 96.5 212 ARG A C 1
ATOM 1567 O O . ARG A 1 212 ? 15.164 4.684 -5.652 1 96.5 212 ARG A O 1
ATOM 1574 N N . PHE A 1 213 ? 14.398 6.672 -4.996 1 96.31 213 PHE A N 1
ATOM 1575 C CA . PHE A 1 213 ? 13.164 6.074 -4.508 1 96.31 213 PHE A CA 1
ATOM 1576 C C . PHE A 1 213 ? 12.336 5.531 -5.664 1 96.31 213 PHE A C 1
ATOM 1578 O O . PHE A 1 213 ? 11.742 4.453 -5.559 1 96.31 213 PHE A O 1
ATOM 1585 N N . ILE A 1 214 ? 12.211 6.285 -6.754 1 96.81 214 ILE A N 1
ATOM 1586 C CA . ILE A 1 214 ? 11.438 5.836 -7.91 1 96.81 214 ILE A CA 1
ATOM 1587 C C . ILE A 1 214 ? 12.062 4.566 -8.484 1 96.81 214 ILE A C 1
ATOM 1589 O O . ILE A 1 214 ? 11.344 3.631 -8.852 1 96.81 214 ILE A O 1
ATOM 1593 N N . SER A 1 215 ? 13.383 4.531 -8.523 1 97.44 215 SER A N 1
ATOM 1594 C CA . SER A 1 215 ? 14.062 3.328 -8.992 1 97.44 215 SER A CA 1
ATOM 1595 C C . SER A 1 215 ? 13.82 2.156 -8.047 1 97.44 215 SER A C 1
ATOM 1597 O O . SER A 1 215 ? 13.664 1.017 -8.492 1 97.44 215 SER A O 1
ATOM 1599 N N . MET A 1 216 ? 13.82 2.453 -6.746 1 97.5 216 MET A N 1
ATOM 1600 C CA . MET A 1 216 ? 13.547 1.399 -5.77 1 97.5 216 MET A CA 1
ATOM 1601 C C . MET A 1 216 ? 12.133 0.856 -5.934 1 97.5 216 MET A C 1
ATOM 1603 O O . MET A 1 216 ? 11.922 -0.356 -5.891 1 97.5 216 MET A O 1
ATOM 1607 N N . ALA A 1 217 ? 11.18 1.729 -6.105 1 97.44 217 ALA A N 1
ATOM 1608 C CA . ALA A 1 217 ? 9.805 1.31 -6.355 1 97.44 217 ALA A CA 1
ATOM 1609 C C . ALA A 1 217 ? 9.711 0.454 -7.613 1 97.44 217 ALA A C 1
ATOM 1611 O O . ALA A 1 217 ? 8.938 -0.51 -7.664 1 97.44 217 ALA A O 1
ATOM 1612 N N . TRP A 1 218 ? 10.477 0.854 -8.602 1 97.25 218 TRP A N 1
ATOM 1613 C CA . TRP A 1 218 ? 10.516 0.107 -9.859 1 97.25 218 TRP A CA 1
ATOM 1614 C C . TRP A 1 218 ? 11.07 -1.297 -9.641 1 97.25 218 TRP A C 1
ATOM 1616 O O . TRP A 1 218 ? 10.555 -2.268 -10.195 1 97.25 218 TRP A O 1
ATOM 1626 N N . VAL A 1 219 ? 12.078 -1.426 -8.805 1 97.25 219 VAL A N 1
ATOM 1627 C CA . VAL A 1 219 ? 12.641 -2.725 -8.453 1 97.25 219 VAL A CA 1
ATOM 1628 C C . VAL A 1 219 ? 11.586 -3.572 -7.746 1 97.25 219 VAL A C 1
ATOM 1630 O O . VAL A 1 219 ? 11.391 -4.746 -8.078 1 97.25 219 VAL A O 1
ATOM 1633 N N . VAL A 1 220 ? 10.891 -2.998 -6.797 1 97.88 220 VAL A N 1
ATOM 1634 C CA . VAL A 1 220 ? 9.852 -3.711 -6.062 1 97.88 220 VAL A CA 1
ATOM 1635 C C . VAL A 1 220 ? 8.758 -4.172 -7.027 1 97.88 220 VAL A C 1
ATOM 1637 O O . VAL A 1 220 ? 8.266 -5.297 -6.922 1 97.88 220 VAL A O 1
ATOM 1640 N N . LEU A 1 221 ? 8.414 -3.322 -7.988 1 96.94 221 LEU A N 1
ATOM 1641 C CA . LEU A 1 221 ? 7.41 -3.652 -8.992 1 96.94 221 LEU A CA 1
ATOM 1642 C C . LEU A 1 221 ? 7.871 -4.809 -9.867 1 96.94 221 LEU A C 1
ATOM 1644 O O . LEU A 1 221 ? 7.109 -5.742 -10.125 1 96.94 221 LEU A O 1
ATOM 1648 N N . GLY A 1 222 ? 9.094 -4.695 -10.336 1 93.88 222 GLY A N 1
ATOM 1649 C CA . GLY A 1 222 ? 9.641 -5.777 -11.148 1 93.88 222 GLY A CA 1
ATOM 1650 C C . GLY A 1 222 ? 9.641 -7.113 -10.438 1 93.88 222 GLY A C 1
ATOM 1651 O O . GLY A 1 222 ? 9.266 -8.133 -11.016 1 93.88 222 GLY A O 1
ATOM 1652 N N . HIS A 1 223 ? 10 -7.109 -9.203 1 95.75 223 HIS A N 1
ATOM 1653 C CA . HIS A 1 223 ? 10.047 -8.352 -8.438 1 95.75 223 HIS A CA 1
ATOM 1654 C C . HIS A 1 223 ? 8.641 -8.867 -8.133 1 95.75 223 HIS A C 1
ATOM 1656 O O . HIS A 1 223 ? 8.43 -10.078 -8.031 1 95.75 223 HIS A O 1
ATOM 1662 N N . ARG A 1 224 ? 7.707 -7.992 -7.992 1 95.31 224 ARG A N 1
ATOM 1663 C CA . ARG A 1 224 ? 6.328 -8.445 -7.832 1 95.31 224 ARG A CA 1
ATOM 1664 C C . ARG A 1 224 ? 5.84 -9.164 -9.086 1 95.31 224 ARG A C 1
ATOM 1666 O O . ARG A 1 224 ? 5.16 -10.188 -8.992 1 95.31 224 ARG A O 1
ATOM 1673 N N . TYR A 1 225 ? 6.141 -8.602 -10.25 1 91.88 225 TYR A N 1
ATOM 1674 C CA . TYR A 1 225 ? 5.777 -9.273 -11.492 1 91.88 225 TYR A CA 1
ATOM 1675 C C . TYR A 1 225 ? 6.48 -10.625 -11.609 1 91.88 225 TYR A C 1
ATOM 1677 O O . TYR A 1 225 ? 5.887 -11.602 -12.062 1 91.88 225 TYR A O 1
ATOM 1685 N N . MET A 1 226 ? 7.727 -10.695 -11.18 1 89.19 226 MET A N 1
ATOM 1686 C CA . MET A 1 226 ? 8.469 -11.953 -11.195 1 89.19 226 MET A CA 1
ATOM 1687 C C . MET A 1 226 ? 7.824 -12.969 -10.258 1 89.19 226 MET A C 1
ATOM 1689 O O . MET A 1 226 ? 7.676 -14.141 -10.609 1 89.19 226 MET A O 1
ATOM 1693 N N . ALA A 1 227 ? 7.488 -12.508 -9.094 1 91.44 227 ALA A N 1
ATOM 1694 C CA . ALA A 1 227 ? 6.824 -13.383 -8.133 1 91.44 227 ALA A CA 1
ATOM 1695 C C . ALA A 1 227 ? 5.48 -13.867 -8.664 1 91.44 227 ALA A C 1
ATOM 1697 O O . ALA A 1 227 ? 5.105 -15.023 -8.461 1 91.44 227 ALA A O 1
ATOM 1698 N N . SER A 1 228 ? 4.785 -13.016 -9.344 1 89.25 228 SER A N 1
ATOM 1699 C CA . SER A 1 228 ? 3.473 -13.344 -9.883 1 89.25 228 SER A CA 1
ATOM 1700 C C . SER A 1 228 ? 3.58 -14.383 -11 1 89.25 228 SER A C 1
ATOM 1702 O O . SER A 1 228 ? 2.645 -15.148 -11.234 1 89.25 228 SER A O 1
ATOM 1704 N N . ALA A 1 229 ? 4.676 -14.438 -11.633 1 81.44 229 ALA A N 1
ATOM 1705 C CA . ALA A 1 229 ? 4.883 -15.406 -12.703 1 81.44 229 ALA A CA 1
ATOM 1706 C C . ALA A 1 229 ? 5.004 -16.828 -12.148 1 81.44 229 ALA A C 1
ATOM 1708 O O . ALA A 1 229 ? 4.793 -17.797 -12.867 1 81.44 229 ALA A O 1
ATOM 1709 N N . THR A 1 230 ? 5.262 -16.938 -10.867 1 80.62 230 THR A N 1
ATOM 1710 C CA . THR A 1 230 ? 5.457 -18.25 -10.273 1 80.62 230 THR A CA 1
ATOM 1711 C C . THR A 1 230 ? 4.207 -18.688 -9.516 1 80.62 230 THR A C 1
ATOM 1713 O O . THR A 1 230 ? 4.16 -19.797 -8.977 1 80.62 230 THR A O 1
ATOM 1716 N N . VAL A 1 231 ? 3.225 -17.844 -9.469 1 86.31 231 VAL A N 1
ATOM 1717 C CA . VAL A 1 231 ? 2.014 -18.156 -8.719 1 86.31 231 VAL A CA 1
ATOM 1718 C C . VAL A 1 231 ? 1.104 -19.047 -9.555 1 86.31 231 VAL A C 1
ATOM 1720 O O . VAL A 1 231 ? 0.986 -18.859 -10.773 1 86.31 231 VAL A O 1
ATOM 1723 N N . PRO A 1 232 ? 0.603 -20.141 -8.961 1 85.56 232 PRO A N 1
ATOM 1724 C CA . PRO A 1 232 ? -0.439 -20.875 -9.672 1 85.56 232 PRO A CA 1
ATOM 1725 C C . PRO A 1 232 ? -1.647 -20.016 -10.023 1 85.56 232 PRO A C 1
ATOM 1727 O O . PRO A 1 232 ? -2.221 -19.359 -9.141 1 85.56 232 PRO A O 1
ATOM 1730 N N . ALA A 1 233 ? -1.91 -20 -11.289 1 87 233 ALA A N 1
ATOM 1731 C CA . ALA A 1 233 ? -3.002 -19.141 -11.734 1 87 233 ALA A CA 1
ATOM 1732 C C . ALA A 1 233 ? -3.943 -19.891 -12.672 1 87 233 ALA A C 1
ATOM 1734 O O . ALA A 1 233 ? -3.521 -20.812 -13.383 1 87 233 ALA A O 1
ATOM 1735 N N . VAL A 1 234 ? -5.188 -19.5 -12.641 1 84.88 234 VAL A N 1
ATOM 1736 C CA . VAL A 1 234 ? -6.199 -20.094 -13.5 1 84.88 234 VAL A CA 1
ATOM 1737 C C . VAL A 1 234 ? -5.938 -19.703 -14.953 1 84.88 234 VAL A C 1
ATOM 1739 O O . VAL A 1 234 ? -6.305 -20.438 -15.875 1 84.88 234 VAL A O 1
ATOM 1742 N N . ASN A 1 235 ? -5.371 -18.547 -15.125 1 84.06 235 ASN A N 1
ATOM 1743 C CA . ASN A 1 235 ? -5.027 -18.062 -16.453 1 84.06 235 ASN A CA 1
ATOM 1744 C C . ASN A 1 235 ? -3.518 -18.062 -16.688 1 84.06 235 ASN A C 1
ATOM 1746 O O . ASN A 1 235 ? -2.928 -17.031 -16.984 1 84.06 235 ASN A O 1
ATOM 1750 N N . GLY A 1 236 ? -3.002 -19.234 -16.641 1 76.31 236 GLY A N 1
ATOM 1751 C CA . GLY A 1 236 ? -1.566 -19.406 -16.797 1 76.31 236 GLY A CA 1
ATOM 1752 C C . GLY A 1 236 ? -1.025 -18.797 -18.078 1 76.31 236 GLY A C 1
ATOM 1753 O O . GLY A 1 236 ? 0.168 -18.5 -18.172 1 76.31 236 GLY A O 1
ATOM 1754 N N . SER A 1 237 ? -1.93 -18.469 -19.047 1 74.06 237 SER A N 1
ATOM 1755 C CA . SER A 1 237 ? -1.526 -17.875 -20.312 1 74.06 237 SER A CA 1
ATOM 1756 C C . SER A 1 237 ? -1.074 -16.438 -20.141 1 74.06 237 SER A C 1
ATOM 1758 O O . SER A 1 237 ? -0.433 -15.867 -21.031 1 74.06 237 SER A O 1
ATOM 1760 N N . PHE A 1 238 ? -1.378 -15.891 -19.031 1 77.81 238 PHE A N 1
ATOM 1761 C CA . PHE A 1 238 ? -0.97 -14.523 -18.734 1 77.81 238 PHE A CA 1
ATOM 1762 C C . PHE A 1 238 ? 0.543 -14.375 -18.844 1 77.81 238 PHE A C 1
ATOM 1764 O O . PHE A 1 238 ? 1.041 -13.398 -19.406 1 77.81 238 PHE A O 1
ATOM 1771 N N . THR A 1 239 ? 1.245 -15.297 -18.359 1 73.31 239 THR A N 1
ATOM 1772 C CA . THR A 1 239 ? 2.703 -15.234 -18.344 1 73.31 239 THR A CA 1
ATOM 1773 C C . THR A 1 239 ? 3.271 -15.352 -19.75 1 73.31 239 THR A C 1
ATOM 1775 O O . THR A 1 239 ? 4.285 -14.727 -20.078 1 73.31 239 THR A O 1
ATOM 1778 N N . SER A 1 240 ? 2.568 -16.109 -20.578 1 69.5 240 SER A N 1
ATOM 1779 C CA . SER A 1 240 ? 3.062 -16.297 -21.938 1 69.5 240 SER A CA 1
ATOM 1780 C C . SER A 1 240 ? 2.814 -15.055 -22.797 1 69.5 240 SER A C 1
ATOM 1782 O O . SER A 1 240 ? 3.588 -14.75 -23.703 1 69.5 240 SER A O 1
ATOM 1784 N N . THR A 1 241 ? 1.801 -14.281 -22.438 1 71.88 241 THR A N 1
ATOM 1785 C CA . THR A 1 241 ? 1.468 -13.094 -23.219 1 71.88 241 THR A CA 1
ATOM 1786 C C . THR A 1 241 ? 2.092 -11.844 -22.609 1 71.88 241 THR A C 1
ATOM 1788 O O . THR A 1 241 ? 2.109 -10.781 -23.25 1 71.88 241 THR A O 1
ATOM 1791 N N . PHE A 1 242 ? 2.635 -12.07 -21.5 1 74 242 PHE A N 1
ATOM 1792 C CA . PHE A 1 242 ? 3.18 -10.945 -20.75 1 74 242 PHE A CA 1
ATOM 1793 C C . PHE A 1 242 ? 4.305 -10.273 -21.531 1 74 242 PHE A C 1
ATOM 1795 O O . PHE A 1 242 ? 4.402 -9.047 -21.547 1 74 242 PHE A O 1
ATOM 1802 N N . PHE A 1 243 ? 5.062 -11.016 -22.25 1 68.31 243 PHE A N 1
ATOM 1803 C CA . PHE A 1 243 ? 6.27 -10.516 -22.891 1 68.31 243 PHE A CA 1
ATOM 1804 C C . PHE A 1 243 ? 5.957 -10 -24.297 1 68.31 243 PHE A C 1
ATOM 1806 O O . PHE A 1 243 ? 6.812 -9.383 -24.938 1 68.31 243 PHE A O 1
ATOM 1813 N N . LYS A 1 244 ? 4.711 -10.164 -24.672 1 69.94 244 LYS A N 1
ATOM 1814 C CA . LYS A 1 244 ? 4.375 -9.797 -26.047 1 69.94 244 LYS A CA 1
ATOM 1815 C C . LYS A 1 244 ? 3.832 -8.375 -26.125 1 69.94 244 LYS A C 1
ATOM 1817 O O . LYS A 1 244 ? 3.861 -7.742 -27.172 1 69.94 244 LYS A O 1
ATOM 1822 N N . ASP A 1 245 ? 3.457 -7.914 -25.062 1 74.94 245 ASP A N 1
ATOM 1823 C CA . ASP A 1 245 ? 2.807 -6.609 -25.078 1 74.94 245 ASP A CA 1
ATOM 1824 C C . ASP A 1 245 ? 3.824 -5.484 -24.891 1 74.94 245 ASP A C 1
ATOM 1826 O O . ASP A 1 245 ? 4.609 -5.5 -23.953 1 74.94 245 ASP A O 1
ATOM 1830 N N . TRP A 1 246 ? 3.816 -4.461 -25.75 1 76.75 246 TRP A N 1
ATOM 1831 C CA . TRP A 1 246 ? 4.801 -3.387 -25.797 1 76.75 246 TRP A CA 1
ATOM 1832 C C . TRP A 1 246 ? 4.695 -2.498 -24.562 1 76.75 246 TRP A C 1
ATOM 1834 O O . TRP A 1 246 ? 5.691 -1.931 -24.109 1 76.75 246 TRP A O 1
ATOM 1844 N N . TYR A 1 247 ? 3.531 -2.385 -24.062 1 77.75 247 TYR A N 1
ATOM 1845 C CA . TYR A 1 247 ? 3.342 -1.458 -22.938 1 77.75 247 TYR A CA 1
ATOM 1846 C C . TYR A 1 247 ? 3.928 -2.025 -21.656 1 77.75 247 TYR A C 1
ATOM 1848 O O . TYR A 1 247 ? 4.047 -1.315 -20.656 1 77.75 247 TYR A O 1
ATOM 1856 N N . ARG A 1 248 ? 4.379 -3.271 -21.656 1 81.81 248 ARG A N 1
ATOM 1857 C CA . ARG A 1 248 ? 4.965 -3.906 -20.484 1 81.81 248 ARG A CA 1
ATOM 1858 C C . ARG A 1 248 ? 6.488 -3.904 -20.562 1 81.81 248 ARG A C 1
ATOM 1860 O O . ARG A 1 248 ? 7.156 -4.555 -19.75 1 81.81 248 ARG A O 1
ATOM 1867 N N . ILE A 1 249 ? 7.031 -3.148 -21.484 1 82.44 249 ILE A N 1
ATOM 1868 C CA . ILE A 1 249 ? 8.469 -3.111 -21.703 1 82.44 249 ILE A CA 1
ATOM 1869 C C . ILE A 1 249 ? 9.164 -2.553 -20.469 1 82.44 249 ILE A C 1
ATOM 1871 O O . ILE A 1 249 ? 10.273 -2.965 -20.125 1 82.44 249 ILE A O 1
ATOM 1875 N N . GLY A 1 250 ? 8.508 -1.609 -19.797 1 85.94 250 GLY A N 1
ATOM 1876 C CA . GLY A 1 250 ? 9.055 -1.051 -18.562 1 85.94 250 GLY A CA 1
ATOM 1877 C C . GLY A 1 250 ? 9.234 -2.082 -17.469 1 85.94 250 GLY A C 1
ATOM 1878 O O . GLY A 1 250 ? 10.07 -1.909 -16.578 1 85.94 250 GLY A O 1
ATOM 1879 N N . ILE A 1 251 ? 8.555 -3.166 -17.609 1 86.5 251 ILE A N 1
ATOM 1880 C CA . ILE A 1 251 ? 8.648 -4.219 -16.594 1 86.5 251 ILE A CA 1
ATOM 1881 C C . ILE A 1 251 ? 9.648 -5.277 -17.047 1 86.5 251 ILE A C 1
ATOM 1883 O O . ILE A 1 251 ? 10.492 -5.723 -16.266 1 86.5 251 ILE A O 1
ATOM 1887 N N . THR A 1 252 ? 9.57 -5.613 -18.297 1 81.31 252 THR A N 1
ATOM 1888 C CA . THR A 1 252 ? 10.438 -6.668 -18.812 1 81.31 252 THR A CA 1
ATOM 1889 C C . THR A 1 252 ? 11.891 -6.207 -18.828 1 81.31 252 THR A C 1
ATOM 1891 O O . THR A 1 252 ? 12.805 -7.027 -18.734 1 81.31 252 THR A O 1
ATOM 1894 N N . ASN A 1 253 ? 12.117 -4.934 -18.906 1 85.06 253 ASN A N 1
ATOM 1895 C CA . ASN A 1 253 ? 13.469 -4.387 -18.906 1 85.06 253 ASN A CA 1
ATOM 1896 C C . ASN A 1 253 ? 13.75 -3.566 -17.656 1 85.06 253 ASN A C 1
ATOM 1898 O O . ASN A 1 253 ? 14.5 -2.59 -17.703 1 85.06 253 ASN A O 1
ATOM 1902 N N . ALA A 1 254 ? 13.117 -3.951 -16.625 1 87.06 254 ALA A N 1
ATOM 1903 C CA . ALA A 1 254 ? 13.242 -3.219 -15.367 1 87.06 254 ALA A CA 1
ATOM 1904 C C . ALA A 1 254 ? 14.625 -3.418 -14.75 1 87.06 254 ALA A C 1
ATOM 1906 O O . ALA A 1 254 ? 14.992 -2.73 -13.797 1 87.06 254 ALA A O 1
ATOM 1907 N N . THR A 1 255 ? 15.5 -4.246 -15.281 1 88.88 255 THR A N 1
ATOM 1908 C CA . THR A 1 255 ? 16.812 -4.555 -14.711 1 88.88 255 THR A CA 1
ATOM 1909 C C . THR A 1 255 ? 17.719 -3.33 -14.766 1 88.88 255 THR A C 1
ATOM 1911 O O . THR A 1 255 ? 18.672 -3.23 -13.992 1 88.88 255 THR A O 1
ATOM 1914 N N . VAL A 1 256 ? 17.375 -2.408 -15.625 1 93.19 256 VAL A N 1
ATOM 1915 C CA . VAL A 1 256 ? 18.203 -1.21 -15.742 1 93.19 256 VAL A CA 1
ATOM 1916 C C . VAL A 1 256 ? 18.062 -0.352 -14.492 1 93.19 256 VAL A C 1
ATOM 1918 O O . VAL A 1 256 ? 18.859 0.545 -14.242 1 93.19 256 VAL A O 1
ATOM 1921 N N . SER A 1 257 ? 17.016 -0.592 -13.695 1 94.69 257 SER A N 1
ATOM 1922 C CA . SER A 1 257 ? 16.828 0.146 -12.445 1 94.69 257 SER A CA 1
ATOM 1923 C C . SER A 1 257 ? 18.016 -0.05 -11.508 1 94.69 257 SER A C 1
ATOM 1925 O O . SER A 1 257 ? 18.391 0.867 -10.773 1 94.69 257 SER A O 1
ATOM 1927 N N . VAL A 1 258 ? 18.641 -1.203 -11.555 1 95.75 258 VAL A N 1
ATOM 1928 C CA . VAL A 1 258 ? 19.797 -1.503 -10.711 1 95.75 258 VAL A CA 1
ATOM 1929 C C . VAL A 1 258 ? 21 -0.666 -11.148 1 95.75 258 VAL A C 1
ATOM 1931 O O . VAL A 1 258 ? 21.797 -0.224 -10.32 1 95.75 258 VAL A O 1
ATOM 1934 N N . ASP A 1 259 ? 21.109 -0.445 -12.414 1 97.5 259 ASP A N 1
ATOM 1935 C CA . ASP A 1 259 ? 22.219 0.336 -12.953 1 97.5 259 ASP A CA 1
ATOM 1936 C C . ASP A 1 259 ? 22.125 1.8 -12.539 1 97.5 259 ASP A C 1
ATOM 1938 O O . ASP A 1 259 ? 23.141 2.494 -12.438 1 97.5 259 ASP A O 1
ATOM 1942 N N . THR A 1 260 ? 20.875 2.23 -12.312 1 98.06 260 THR A N 1
ATOM 1943 C CA . THR A 1 260 ? 20.703 3.555 -11.719 1 98.06 260 THR A CA 1
ATOM 1944 C C . THR A 1 260 ? 21.438 3.65 -10.383 1 98.06 260 THR A C 1
ATOM 1946 O O . THR A 1 260 ? 22.094 4.656 -10.102 1 98.06 260 THR A O 1
ATOM 1949 N N . PHE A 1 261 ? 21.375 2.633 -9.617 1 98 261 PHE A N 1
ATOM 1950 C CA . PHE A 1 261 ? 21.984 2.645 -8.289 1 98 261 PHE A CA 1
ATOM 1951 C C . PHE A 1 261 ? 23.5 2.584 -8.383 1 98 261 PHE A C 1
ATOM 1953 O O . PHE A 1 261 ? 24.203 3.193 -7.578 1 98 261 PHE A O 1
ATOM 1960 N N . PHE A 1 262 ? 24.031 1.832 -9.344 1 98.44 262 PHE A N 1
ATOM 1961 C CA . PHE A 1 262 ? 25.469 1.823 -9.555 1 98.44 262 PHE A CA 1
ATOM 1962 C C . PHE A 1 262 ? 25.969 3.219 -9.906 1 98.44 262 PHE A C 1
ATOM 1964 O O . PHE A 1 262 ? 26.969 3.678 -9.352 1 98.44 262 PHE A O 1
ATOM 1971 N N . LEU A 1 263 ? 25.25 3.83 -10.82 1 98.5 263 LEU A N 1
ATOM 1972 C CA . LEU A 1 263 ? 25.625 5.176 -11.234 1 98.5 263 LEU A CA 1
ATOM 1973 C C . LEU A 1 263 ? 25.594 6.141 -10.055 1 98.5 263 LEU A C 1
ATOM 1975 O O . LEU A 1 263 ? 26.516 6.93 -9.859 1 98.5 263 LEU A O 1
ATOM 1979 N N . VAL A 1 264 ? 24.531 6.086 -9.273 1 97.81 264 VAL A N 1
ATOM 1980 C CA . VAL A 1 264 ? 24.344 7 -8.156 1 97.81 264 VAL A CA 1
ATOM 1981 C C . VAL A 1 264 ? 25.422 6.762 -7.109 1 97.81 264 VAL A C 1
ATOM 1983 O O . VAL A 1 264 ? 25.953 7.711 -6.523 1 97.81 264 VAL A O 1
ATOM 1986 N N . SER A 1 265 ? 25.781 5.523 -6.84 1 97.62 265 SER A N 1
ATOM 1987 C CA . SER A 1 265 ? 26.828 5.188 -5.895 1 97.62 265 SER A CA 1
ATOM 1988 C C . SER A 1 265 ? 28.172 5.789 -6.32 1 97.62 265 SER A C 1
ATOM 1990 O O . SER A 1 265 ? 28.844 6.438 -5.523 1 97.62 265 SER A O 1
ATOM 1992 N N . GLY A 1 266 ? 28.531 5.586 -7.57 1 97.94 266 GLY A N 1
ATOM 1993 C CA . GLY A 1 266 ? 29.75 6.176 -8.086 1 97.94 266 GLY A CA 1
ATOM 1994 C C . GLY A 1 266 ? 29.75 7.695 -8.039 1 97.94 266 GLY A C 1
ATOM 1995 O O . GLY A 1 266 ? 30.75 8.312 -7.668 1 97.94 266 GLY A O 1
ATOM 1996 N N . LEU A 1 267 ? 28.625 8.211 -8.422 1 97.5 267 LEU A N 1
ATOM 1997 C CA . LEU A 1 267 ? 28.484 9.664 -8.453 1 97.5 267 LEU A CA 1
ATOM 1998 C C . LEU A 1 267 ? 28.688 10.258 -7.062 1 97.5 267 LEU A C 1
ATOM 2000 O O . LEU A 1 267 ? 29.406 11.25 -6.906 1 97.5 267 LEU A O 1
ATOM 2004 N N . LEU A 1 268 ? 28.109 9.688 -6.086 1 94.56 268 LEU A N 1
ATOM 2005 C CA . LEU A 1 268 ? 28.188 10.211 -4.727 1 94.56 268 LEU A CA 1
ATOM 2006 C C . LEU A 1 268 ? 29.594 10.062 -4.172 1 94.56 268 LEU A C 1
ATOM 2008 O O . LEU A 1 268 ? 30.078 10.961 -3.473 1 94.56 268 LEU A O 1
ATOM 2012 N N . VAL A 1 269 ? 30.219 8.945 -4.461 1 94.56 269 VAL A N 1
ATOM 2013 C CA . VAL A 1 269 ? 31.594 8.734 -4.023 1 94.56 269 VAL A CA 1
ATOM 2014 C C . VAL A 1 269 ? 32.5 9.812 -4.617 1 94.56 269 VAL A C 1
ATOM 2016 O O . VAL A 1 269 ? 33.281 10.445 -3.898 1 94.56 269 VAL A O 1
ATOM 2019 N N . GLY A 1 270 ? 32.375 10.047 -5.871 1 93.56 270 GLY A N 1
ATOM 2020 C CA . GLY A 1 270 ? 33.156 11.062 -6.539 1 93.56 270 GLY A CA 1
ATOM 2021 C C . GLY A 1 270 ? 32.844 12.477 -6.082 1 93.56 270 GLY A C 1
ATOM 2022 O O . GLY A 1 270 ? 33.719 13.258 -5.758 1 93.56 270 GLY A O 1
ATOM 2023 N N . TYR A 1 271 ? 31.609 12.766 -6.023 1 92.19 271 TYR A N 1
ATOM 2024 C CA . TYR A 1 271 ? 31.156 14.117 -5.695 1 92.19 271 TYR A CA 1
ATOM 2025 C C . TYR A 1 271 ? 31.562 14.5 -4.281 1 92.19 271 TYR A C 1
ATOM 2027 O O . TYR A 1 271 ? 32.094 15.586 -4.055 1 92.19 271 TYR A O 1
ATOM 2035 N N . LEU A 1 272 ? 31.328 13.672 -3.338 1 87.12 272 LEU A N 1
ATOM 2036 C CA . LEU A 1 272 ? 31.625 13.961 -1.938 1 87.12 272 LEU A CA 1
ATOM 2037 C C . LEU A 1 272 ? 33.125 14.086 -1.708 1 87.12 272 LEU A C 1
ATOM 2039 O O . LEU A 1 272 ? 33.562 14.898 -0.889 1 87.12 272 LEU A O 1
ATOM 2043 N N . PHE A 1 273 ? 33.844 13.328 -2.393 1 87.81 273 PHE A N 1
ATOM 2044 C CA . PHE A 1 273 ? 35.312 13.375 -2.256 1 87.81 273 PHE A CA 1
ATOM 2045 C C . PHE A 1 273 ? 35.844 14.68 -2.824 1 87.81 273 PHE A C 1
ATOM 2047 O O . PHE A 1 273 ? 36.688 15.336 -2.197 1 87.81 273 PHE A O 1
ATOM 2054 N N . PHE A 1 274 ? 35.406 15.125 -3.881 1 88.88 274 PHE A N 1
ATOM 2055 C CA . PHE A 1 274 ? 36.031 16.234 -4.59 1 88.88 274 PHE A CA 1
ATOM 2056 C C . PHE A 1 274 ? 35.344 17.562 -4.223 1 88.88 274 PHE A C 1
ATOM 2058 O O . PHE A 1 274 ? 35.906 18.625 -4.477 1 88.88 274 PHE A O 1
ATOM 2065 N N . GLN A 1 275 ? 34.094 17.453 -3.732 1 81.25 275 GLN A N 1
ATOM 2066 C CA . GLN A 1 275 ? 33.469 18.672 -3.244 1 81.25 275 GLN A CA 1
ATOM 2067 C C . GLN A 1 275 ? 34.25 19.281 -2.074 1 81.25 275 GLN A C 1
ATOM 2069 O O . GLN A 1 275 ? 34.344 20.5 -1.95 1 81.25 275 GLN A O 1
ATOM 2074 N N . LYS A 1 276 ? 34.75 18.5 -1.066 1 71.12 276 LYS A N 1
ATOM 2075 C CA . LYS A 1 276 ? 35.5 18.953 0.107 1 71.12 276 LYS A CA 1
ATOM 2076 C C . LYS A 1 276 ? 36.969 19.219 -0.237 1 71.12 276 LYS A C 1
ATOM 2078 O O . LYS A 1 276 ? 37.781 19.484 0.65 1 71.12 276 LYS A O 1
ATOM 2083 N N . ALA A 1 277 ? 37.469 19.844 -1.326 1 60.19 277 ALA A N 1
ATOM 2084 C CA . ALA A 1 277 ? 38.75 20.219 -1.869 1 60.19 277 ALA A CA 1
ATOM 2085 C C . ALA A 1 277 ? 39.781 19.109 -1.648 1 60.19 277 ALA A C 1
ATOM 2087 O O . ALA A 1 277 ? 40.25 18.891 -0.523 1 60.19 277 ALA A O 1
ATOM 2088 N N . PRO A 1 278 ? 40.094 18.344 -2.672 1 55.34 278 PRO A N 1
ATOM 2089 C CA . PRO A 1 278 ? 40.906 17.125 -2.643 1 55.34 278 PRO A CA 1
ATOM 2090 C C . PRO A 1 278 ? 42.344 17.391 -2.199 1 55.34 278 PRO A C 1
ATOM 2092 O O . PRO A 1 278 ? 42.969 16.516 -1.594 1 55.34 278 PRO A O 1
ATOM 2095 N N . ALA A 1 279 ? 42.938 18.562 -2.635 1 50.56 279 ALA A N 1
ATOM 2096 C CA . ALA A 1 279 ? 44.375 18.766 -2.547 1 50.56 279 ALA A CA 1
ATOM 2097 C C . ALA A 1 279 ? 44.906 18.516 -1.128 1 50.56 279 ALA A C 1
ATOM 2099 O O . ALA A 1 279 ? 46.031 18.078 -0.934 1 50.56 279 ALA A O 1
ATOM 2100 N N . LYS A 1 280 ? 44.125 18.797 -0.162 1 49.66 280 LYS A N 1
ATOM 2101 C CA . LYS A 1 280 ? 44.719 18.828 1.167 1 49.66 280 LYS A CA 1
ATOM 2102 C C . LYS A 1 280 ? 44.312 17.609 1.991 1 49.66 280 LYS A C 1
ATOM 2104 O O . LYS A 1 280 ? 44.844 17.391 3.082 1 49.66 280 LYS A O 1
ATOM 2109 N N . ARG A 1 281 ? 43.438 16.75 1.479 1 57.62 281 ARG A N 1
ATOM 2110 C CA . ARG A 1 281 ? 42.969 15.773 2.467 1 57.62 281 ARG A CA 1
ATOM 2111 C C . ARG A 1 281 ? 43.312 14.359 2.045 1 57.62 281 ARG A C 1
ATOM 2113 O O . ARG A 1 281 ? 43.125 13.977 0.89 1 57.62 281 ARG A O 1
ATOM 2120 N N . ARG A 1 282 ? 44.281 13.672 2.76 1 68.5 282 ARG A N 1
ATOM 2121 C CA . ARG A 1 282 ? 44.688 12.281 2.607 1 68.5 282 ARG A CA 1
ATOM 2122 C C . ARG A 1 282 ? 43.5 11.344 2.871 1 68.5 282 ARG A C 1
ATOM 2124 O O . ARG A 1 282 ? 42.781 11.523 3.838 1 68.5 282 ARG A O 1
ATOM 2131 N N . LEU A 1 283 ? 43.156 10.539 1.807 1 80.38 283 LEU A N 1
ATOM 2132 C CA . LEU A 1 283 ? 42.125 9.523 1.921 1 80.38 283 LEU A CA 1
ATOM 2133 C C . LEU A 1 283 ? 42.531 8.422 2.889 1 80.38 283 LEU A C 1
ATOM 2135 O O . LEU A 1 283 ? 43.594 7.797 2.705 1 80.38 283 LEU A O 1
ATOM 2139 N N . ASN A 1 284 ? 41.906 8.281 4.078 1 86.31 284 ASN A N 1
ATOM 2140 C CA . ASN A 1 284 ? 42.094 7.145 4.969 1 86.31 284 ASN A CA 1
ATOM 2141 C C . ASN A 1 284 ? 41.344 5.906 4.465 1 86.31 284 ASN A C 1
ATOM 2143 O O . ASN A 1 284 ? 40.188 5.699 4.797 1 86.31 284 ASN A O 1
ATOM 2147 N N . VAL A 1 285 ? 42.031 5.094 3.73 1 90.62 285 VAL A N 1
ATOM 2148 C CA . VAL A 1 285 ? 41.406 4.004 2.973 1 90.62 285 VAL A CA 1
ATOM 2149 C C . VAL A 1 285 ? 40.812 2.982 3.932 1 90.62 285 VAL A C 1
ATOM 2151 O O . VAL A 1 285 ? 39.656 2.568 3.758 1 90.62 285 VAL A O 1
ATOM 2154 N N . PRO A 1 286 ? 41.531 2.568 5.059 1 91.25 286 PRO A N 1
ATOM 2155 C CA . PRO A 1 286 ? 40.906 1.594 5.965 1 91.25 286 PRO A CA 1
ATOM 2156 C C . PRO A 1 286 ? 39.625 2.102 6.582 1 91.25 286 PRO A C 1
ATOM 2158 O O . PRO A 1 286 ? 38.656 1.346 6.699 1 91.25 286 PRO A O 1
ATOM 2161 N N . MET A 1 287 ? 39.594 3.33 6.914 1 88.88 287 MET A N 1
ATOM 2162 C CA . MET A 1 287 ? 38.375 3.896 7.5 1 88.88 287 MET A CA 1
ATOM 2163 C C . MET A 1 287 ? 37.281 4.027 6.453 1 88.88 287 MET A C 1
ATOM 2165 O O . MET A 1 287 ? 36.094 3.869 6.766 1 88.88 287 MET A O 1
ATOM 2169 N N . TYR A 1 288 ? 37.781 4.32 5.234 1 91.19 288 TYR A N 1
ATOM 2170 C CA . TYR A 1 288 ? 36.844 4.383 4.109 1 91.19 288 TYR A CA 1
ATOM 2171 C C . TYR A 1 288 ? 36.125 3.059 3.924 1 91.19 288 TYR A C 1
ATOM 2173 O O . TYR A 1 288 ? 34.906 3.033 3.738 1 91.19 288 TYR A O 1
ATOM 2181 N N . TYR A 1 289 ? 36.844 1.966 4.047 1 94.19 289 TYR A N 1
ATOM 2182 C CA . TYR A 1 289 ? 36.281 0.629 3.898 1 94.19 289 TYR A CA 1
ATOM 2183 C C . TYR A 1 289 ? 35.406 0.276 5.09 1 94.19 289 TYR A C 1
ATOM 2185 O O . TYR A 1 289 ? 34.281 -0.26 4.918 1 94.19 289 TYR A O 1
ATOM 2193 N N . LEU A 1 290 ? 35.812 0.617 6.238 1 92.31 290 LEU A N 1
ATOM 2194 C CA . LEU A 1 290 ? 35.094 0.257 7.461 1 92.31 290 LEU A CA 1
ATOM 2195 C C . LEU A 1 290 ? 33.781 1.001 7.562 1 92.31 290 LEU A C 1
ATOM 2197 O O . LEU A 1 290 ? 32.781 0.425 7.977 1 92.31 290 LEU A O 1
ATOM 2201 N N . HIS A 1 291 ? 33.781 2.221 7.191 1 91.12 291 HIS A N 1
ATOM 2202 C CA . HIS A 1 291 ? 32.562 3.041 7.266 1 91.12 291 HIS A CA 1
ATOM 2203 C C . HIS A 1 291 ? 31.438 2.436 6.434 1 91.12 291 HIS A C 1
ATOM 2205 O O . HIS A 1 291 ? 30.328 2.258 6.934 1 91.12 291 HIS A O 1
ATOM 2211 N N . ARG A 1 292 ? 31.734 2.141 5.262 1 93.62 292 ARG A N 1
ATOM 2212 C CA . ARG A 1 292 ? 30.703 1.597 4.387 1 93.62 292 ARG A CA 1
ATOM 2213 C C . ARG A 1 292 ? 30.25 0.223 4.863 1 93.62 292 ARG A C 1
ATOM 2215 O O . ARG A 1 292 ? 29.062 -0.092 4.816 1 93.62 292 ARG A O 1
ATOM 2222 N N . TYR A 1 293 ? 31.203 -0.595 5.285 1 95.81 293 TYR A N 1
ATOM 2223 C CA . TYR A 1 293 ? 30.875 -1.926 5.777 1 95.81 293 TYR A CA 1
ATOM 2224 C C . TYR A 1 293 ? 29.938 -1.843 6.977 1 95.81 293 TYR A C 1
ATOM 2226 O O . TYR A 1 293 ? 28.938 -2.568 7.047 1 95.81 293 TYR A O 1
ATOM 2234 N N . LEU A 1 294 ? 30.203 -0.934 7.906 1 94.69 294 LEU A N 1
ATOM 2235 C CA . LEU A 1 294 ? 29.422 -0.807 9.125 1 94.69 294 LEU A CA 1
ATOM 2236 C C . LEU A 1 294 ? 28.078 -0.144 8.828 1 94.69 294 LEU A C 1
ATOM 2238 O O . LEU A 1 294 ? 27.109 -0.361 9.555 1 94.69 294 LEU A O 1
ATOM 2242 N N . ARG A 1 295 ? 28.047 0.546 7.781 1 93 295 ARG A N 1
ATOM 2243 C CA . ARG A 1 295 ? 26.812 1.236 7.41 1 93 295 ARG A CA 1
ATOM 2244 C C . ARG A 1 295 ? 25.812 0.269 6.797 1 93 295 ARG A C 1
ATOM 2246 O O . ARG A 1 295 ? 24.609 0.354 7.074 1 93 295 ARG A O 1
ATOM 2253 N N . LEU A 1 296 ? 26.234 -0.689 6.066 1 96.38 296 LEU A N 1
ATOM 2254 C CA . LEU A 1 296 ? 25.344 -1.521 5.27 1 96.38 296 LEU A CA 1
ATOM 2255 C C . LEU A 1 296 ? 25.141 -2.883 5.922 1 96.38 296 LEU A C 1
ATOM 2257 O O . LEU A 1 296 ? 24.047 -3.441 5.879 1 96.38 296 LEU A O 1
ATOM 2261 N N . THR A 1 297 ? 26.094 -3.4 6.605 1 97.69 297 THR A N 1
ATOM 2262 C CA . THR A 1 297 ? 26.172 -4.816 6.945 1 97.69 297 THR A CA 1
ATOM 2263 C C . THR A 1 297 ? 25.203 -5.152 8.078 1 97.69 297 THR A C 1
ATOM 2265 O O . THR A 1 297 ? 24.578 -6.215 8.078 1 97.69 297 THR A O 1
ATOM 2268 N N . PRO A 1 298 ? 25.062 -4.312 9.094 1 97.38 298 PRO A N 1
ATOM 2269 C CA . PRO A 1 298 ? 24.172 -4.699 10.188 1 97.38 298 PRO A CA 1
ATOM 2270 C C . PRO A 1 298 ? 22.75 -5.008 9.719 1 97.38 298 PRO A C 1
ATOM 2272 O O . PRO A 1 298 ? 22.172 -6.027 10.109 1 97.38 298 PRO A O 1
ATOM 2275 N N . ALA A 1 299 ? 22.172 -4.191 8.906 1 98 299 ALA A N 1
ATOM 2276 C CA . ALA A 1 299 ? 20.828 -4.438 8.383 1 98 299 ALA A CA 1
ATOM 2277 C C . ALA A 1 299 ? 20.797 -5.684 7.504 1 98 299 ALA A C 1
ATOM 2279 O O . ALA A 1 299 ? 19.844 -6.477 7.562 1 98 299 ALA A O 1
ATOM 2280 N N . LEU A 1 300 ? 21.812 -5.848 6.691 1 98.31 300 LEU A N 1
ATOM 2281 C CA . LEU A 1 300 ? 21.922 -7.031 5.84 1 98.31 300 LEU A CA 1
ATOM 2282 C C . LEU A 1 300 ? 22.047 -8.297 6.684 1 98.31 300 LEU A C 1
ATOM 2284 O O . LEU A 1 300 ? 21.406 -9.312 6.379 1 98.31 300 LEU A O 1
ATOM 2288 N N . ALA A 1 301 ? 22.844 -8.203 7.711 1 98.12 301 ALA A N 1
ATOM 2289 C CA . ALA A 1 301 ? 23.031 -9.344 8.602 1 98.12 301 ALA A CA 1
ATOM 2290 C C . ALA A 1 301 ? 21.719 -9.742 9.273 1 98.12 301 ALA A C 1
ATOM 2292 O O . ALA A 1 301 ? 21.422 -10.93 9.438 1 98.12 301 ALA A O 1
ATOM 2293 N N . MET A 1 302 ? 20.984 -8.789 9.672 1 97.81 302 MET A N 1
ATOM 2294 C CA . MET A 1 302 ? 19.688 -9.062 10.281 1 97.81 302 MET A CA 1
ATOM 2295 C C . MET A 1 302 ? 18.766 -9.758 9.289 1 97.81 302 MET A C 1
ATOM 2297 O O . MET A 1 302 ? 18.031 -10.672 9.656 1 97.81 302 MET A O 1
ATOM 2301 N N . MET A 1 303 ? 18.766 -9.344 8.047 1 97.75 303 MET A N 1
ATOM 2302 C CA . MET A 1 303 ? 17.922 -9.969 7.027 1 97.75 303 MET A CA 1
ATOM 2303 C C . MET A 1 303 ? 18.359 -11.414 6.773 1 97.75 303 MET A C 1
ATOM 2305 O O . MET A 1 303 ? 17.531 -12.281 6.535 1 97.75 303 MET A O 1
ATOM 2309 N N . VAL A 1 304 ? 19.672 -11.586 6.766 1 98 304 VAL A N 1
ATOM 2310 C CA . VAL A 1 304 ? 20.219 -12.938 6.621 1 98 304 VAL A CA 1
ATOM 2311 C C . VAL A 1 304 ? 19.719 -13.812 7.77 1 98 304 VAL A C 1
ATOM 2313 O O . VAL A 1 304 ? 19.266 -14.938 7.551 1 98 304 VAL A O 1
ATOM 2316 N N . LEU A 1 305 ? 19.781 -13.289 8.953 1 97.75 305 LEU A N 1
ATOM 2317 C CA . LEU A 1 305 ? 19.359 -14.023 10.141 1 97.75 305 LEU A CA 1
ATOM 2318 C C . LEU A 1 305 ? 17.859 -14.344 10.07 1 97.75 305 LEU A C 1
ATOM 2320 O O . LEU A 1 305 ? 17.453 -15.469 10.328 1 97.75 305 LEU A O 1
ATOM 2324 N N . LEU A 1 306 ? 17.094 -13.367 9.734 1 97.12 306 LEU A N 1
ATOM 2325 C CA . LEU A 1 306 ? 15.648 -13.555 9.641 1 97.12 306 LEU A CA 1
ATOM 2326 C C . LEU A 1 306 ? 15.305 -14.586 8.57 1 97.12 306 LEU A C 1
ATOM 2328 O O . LEU A 1 306 ? 14.43 -15.43 8.766 1 97.12 306 LEU A O 1
ATOM 2332 N N . SER A 1 307 ? 16.016 -14.516 7.453 1 97.19 307 SER A N 1
ATOM 2333 C CA . SER A 1 307 ? 15.758 -15.445 6.355 1 97.19 307 SER A CA 1
ATOM 2334 C C . SER A 1 307 ? 16.172 -16.859 6.723 1 97.19 307 SER A C 1
ATOM 2336 O O . SER A 1 307 ? 15.555 -17.828 6.266 1 97.19 307 SER A O 1
ATOM 2338 N N . ALA A 1 308 ? 17.109 -17.016 7.555 1 97.38 308 ALA A N 1
ATOM 2339 C CA . ALA A 1 308 ? 17.641 -18.328 7.941 1 97.38 308 ALA A CA 1
ATOM 2340 C C . ALA A 1 308 ? 16.812 -18.953 9.055 1 97.38 308 ALA A C 1
ATOM 2342 O O . ALA A 1 308 ? 16.891 -20.156 9.305 1 97.38 308 ALA A O 1
ATOM 2343 N N . THR A 1 309 ? 15.961 -18.156 9.75 1 97.06 309 THR A N 1
ATOM 2344 C CA . THR A 1 309 ? 15.367 -18.688 10.969 1 97.06 309 THR A CA 1
ATOM 2345 C C . THR A 1 309 ? 13.883 -18.344 11.039 1 97.06 309 THR A C 1
ATOM 2347 O O . THR A 1 309 ? 13.047 -19.047 10.461 1 97.06 309 THR A O 1
ATOM 2350 N N . VAL A 1 310 ? 13.516 -17.109 11.453 1 95.12 310 VAL A N 1
ATOM 2351 C CA . VAL A 1 310 ? 12.188 -16.703 11.906 1 95.12 310 VAL A CA 1
ATOM 2352 C C . VAL A 1 310 ? 11.234 -16.609 10.711 1 95.12 310 VAL A C 1
ATOM 2354 O O . VAL A 1 310 ? 10.047 -16.922 10.828 1 95.12 310 VAL A O 1
ATOM 2357 N N . ALA A 1 311 ? 11.719 -16.219 9.57 1 95.31 311 ALA A N 1
ATOM 2358 C CA . ALA A 1 311 ? 10.867 -15.992 8.398 1 95.31 311 ALA A CA 1
ATOM 2359 C C . ALA A 1 311 ? 10.117 -17.266 8.016 1 95.31 311 ALA A C 1
ATOM 2361 O O . ALA A 1 311 ? 8.977 -17.203 7.562 1 95.31 311 ALA A O 1
ATOM 2362 N N . PHE A 1 312 ? 10.742 -18.406 8.211 1 94.69 312 PHE A N 1
ATOM 2363 C CA . PHE A 1 312 ? 10.148 -19.688 7.855 1 94.69 312 PHE A CA 1
ATOM 2364 C C . PHE A 1 312 ? 8.938 -19.984 8.734 1 94.69 312 PHE A C 1
ATOM 2366 O O . PHE A 1 312 ? 8.031 -20.719 8.328 1 94.69 312 PHE A O 1
ATOM 2373 N N . HIS A 1 313 ? 8.859 -19.406 9.883 1 94.12 313 HIS A N 1
ATOM 2374 C CA . HIS A 1 313 ? 7.836 -19.797 10.852 1 94.12 313 HIS A CA 1
ATOM 2375 C C . HIS A 1 313 ? 6.719 -18.75 10.914 1 94.12 313 HIS A C 1
ATOM 2377 O O . HIS A 1 313 ? 5.816 -18.859 11.75 1 94.12 313 HIS A O 1
ATOM 2383 N N . VAL A 1 314 ? 6.711 -17.797 10.109 1 91.62 314 VAL A N 1
ATOM 2384 C CA . VAL A 1 314 ? 5.754 -16.703 10.164 1 91.62 314 VAL A CA 1
ATOM 2385 C C . VAL A 1 314 ? 4.48 -17.078 9.414 1 91.62 314 VAL A C 1
ATOM 2387 O O . VAL A 1 314 ? 3.406 -16.547 9.688 1 91.62 314 VAL A O 1
ATOM 2390 N N . GLY A 1 315 ? 4.555 -17.984 8.484 1 90.75 315 GLY A N 1
ATOM 2391 C CA . GLY A 1 315 ? 3.402 -18.375 7.688 1 90.75 315 GLY A CA 1
ATOM 2392 C C . GLY A 1 315 ? 3.289 -19.891 7.508 1 90.75 315 GLY A C 1
ATOM 2393 O O . GLY A 1 315 ? 4.039 -20.641 8.117 1 90.75 315 GLY A O 1
ATOM 2394 N N . TRP A 1 316 ? 2.26 -20.234 6.75 1 91.81 316 TRP A N 1
ATOM 2395 C CA . TRP A 1 316 ? 2.002 -21.641 6.445 1 91.81 316 TRP A CA 1
ATOM 2396 C C . TRP A 1 316 ? 1.055 -21.781 5.262 1 91.81 316 TRP A C 1
ATOM 2398 O O . TRP A 1 316 ? 0.425 -20.797 4.844 1 91.81 316 TRP A O 1
ATOM 2408 N N . GLY A 1 317 ? 1.073 -22.922 4.652 1 90.81 317 GLY A N 1
ATOM 2409 C CA . GLY A 1 317 ? 0.26 -23.172 3.471 1 90.81 317 GLY A CA 1
ATOM 2410 C C . GLY A 1 317 ? 0.732 -24.359 2.658 1 90.81 317 GLY A C 1
ATOM 2411 O O . GLY A 1 317 ? 1.718 -25.016 3.014 1 90.81 317 GLY A O 1
ATOM 2412 N N . PRO A 1 318 ? 0 -24.672 1.616 1 90.12 318 PRO A N 1
ATOM 2413 C CA . PRO A 1 318 ? 0.306 -25.875 0.833 1 90.12 318 PRO A CA 1
ATOM 2414 C C . PRO A 1 318 ? 1.689 -25.828 0.188 1 90.12 318 PRO A C 1
ATOM 2416 O O . PRO A 1 318 ? 2.346 -26.859 0.038 1 90.12 318 PRO A O 1
ATOM 2419 N N . GLN A 1 319 ? 2.154 -24.656 -0.197 1 90.19 319 GLN A N 1
ATOM 2420 C CA . GLN A 1 319 ? 3.447 -24.547 -0.864 1 90.19 319 GLN A CA 1
ATOM 2421 C C . GLN A 1 319 ? 4.457 -23.812 0.011 1 90.19 319 GLN A C 1
ATOM 2423 O O . GLN A 1 319 ? 5.496 -23.359 -0.474 1 90.19 319 GLN A O 1
ATOM 2428 N N . TRP A 1 320 ? 4.203 -23.625 1.252 1 92.19 320 TRP A N 1
ATOM 2429 C CA . TRP A 1 320 ? 5.043 -22.828 2.143 1 92.19 320 TRP A CA 1
ATOM 2430 C C . TRP A 1 320 ? 6.43 -23.453 2.273 1 92.19 320 TRP A C 1
ATOM 2432 O O . TRP A 1 320 ? 7.441 -22.766 2.07 1 92.19 320 TRP A O 1
ATOM 2442 N N . THR A 1 321 ? 6.469 -24.75 2.561 1 90.5 321 THR A N 1
ATOM 2443 C CA . THR A 1 321 ? 7.738 -25.422 2.809 1 90.5 321 THR A CA 1
ATOM 2444 C C . THR A 1 321 ? 8.609 -25.422 1.553 1 90.5 321 THR A C 1
ATOM 2446 O O . THR A 1 321 ? 9.789 -25.078 1.61 1 90.5 321 THR A O 1
ATOM 2449 N N . THR A 1 322 ? 8.031 -25.75 0.464 1 86.06 322 THR A N 1
ATOM 2450 C CA . THR A 1 322 ? 8.789 -25.844 -0.782 1 86.06 322 THR A CA 1
ATOM 2451 C C . THR A 1 322 ? 9.367 -24.469 -1.154 1 86.06 322 THR A C 1
ATOM 2453 O O . THR A 1 322 ? 10.492 -24.391 -1.642 1 86.06 322 THR A O 1
ATOM 2456 N N . LYS A 1 323 ? 8.664 -23.469 -0.922 1 87.38 323 LYS A N 1
ATOM 2457 C CA . LYS A 1 323 ? 9.094 -22.141 -1.366 1 87.38 323 LYS A CA 1
ATOM 2458 C C . LYS A 1 323 ? 10 -21.484 -0.335 1 87.38 323 LYS A C 1
ATOM 2460 O O . LYS A 1 323 ? 11.023 -20.891 -0.691 1 87.38 323 LYS A O 1
ATOM 2465 N N . MET A 1 324 ? 9.695 -21.578 0.937 1 92.62 324 MET A N 1
ATOM 2466 C CA . MET A 1 324 ? 10.43 -20.859 1.974 1 92.62 324 MET A CA 1
ATOM 2467 C C . MET A 1 324 ? 11.672 -21.641 2.404 1 92.62 324 MET A C 1
ATOM 2469 O O . MET A 1 324 ? 12.609 -21.062 2.953 1 92.62 324 MET A O 1
ATOM 2473 N N . MET A 1 325 ? 11.656 -22.953 2.141 1 90.56 325 MET A N 1
ATOM 2474 C CA . MET A 1 325 ? 12.812 -23.766 2.512 1 90.56 325 MET A CA 1
ATOM 2475 C C . MET A 1 325 ? 14.039 -23.359 1.694 1 90.56 325 MET A C 1
ATOM 2477 O O . MET A 1 325 ? 15.164 -23.406 2.193 1 90.56 325 MET A O 1
ATOM 2481 N N . THR A 1 326 ? 13.789 -23.031 0.475 1 88.25 326 THR A N 1
ATOM 2482 C CA . THR A 1 326 ? 14.891 -22.594 -0.377 1 88.25 326 THR A CA 1
ATOM 2483 C C . THR A 1 326 ? 15.586 -21.375 0.228 1 88.25 326 THR A C 1
ATOM 2485 O O . THR A 1 326 ? 16.812 -21.312 0.269 1 88.25 326 THR A O 1
ATOM 2488 N N . ASN A 1 327 ? 14.867 -20.422 0.673 1 90.81 327 ASN A N 1
ATOM 2489 C CA . ASN A 1 327 ? 15.422 -19.234 1.316 1 90.81 327 ASN A CA 1
ATOM 2490 C C . ASN A 1 327 ? 16.125 -19.578 2.621 1 90.81 327 ASN A C 1
ATOM 2492 O O . ASN A 1 327 ? 17.219 -19.078 2.895 1 90.81 327 ASN A O 1
ATOM 2496 N N . ARG A 1 328 ? 15.477 -20.406 3.371 1 94.94 328 ARG A N 1
ATOM 2497 C CA . ARG A 1 328 ? 16.016 -20.797 4.664 1 94.94 328 ARG A CA 1
ATOM 2498 C C . ARG A 1 328 ? 17.344 -21.547 4.504 1 94.94 328 ARG A C 1
ATOM 2500 O O . ARG A 1 328 ? 18.344 -21.172 5.109 1 94.94 328 ARG A O 1
ATOM 2507 N N . GLU A 1 329 ? 17.391 -22.562 3.67 1 94.62 329 GLU A N 1
ATOM 2508 C CA . GLU A 1 329 ? 18.594 -23.359 3.465 1 94.62 329 GLU A CA 1
ATOM 2509 C C . GLU A 1 329 ? 19.703 -22.547 2.797 1 94.62 329 GLU A C 1
ATOM 2511 O O . GLU A 1 329 ? 20.875 -22.719 3.113 1 94.62 329 GLU A O 1
ATOM 2516 N N . GLY A 1 330 ? 19.297 -21.719 1.881 1 95.19 330 GLY A N 1
ATOM 2517 C CA . GLY A 1 330 ? 20.281 -20.844 1.252 1 95.19 330 GLY A CA 1
ATOM 2518 C C . GLY A 1 330 ? 21.016 -19.969 2.244 1 95.19 330 GLY A C 1
ATOM 2519 O O . GLY A 1 330 ? 22.25 -19.859 2.186 1 95.19 330 GLY A O 1
ATOM 2520 N N . CYS A 1 331 ? 20.328 -19.406 3.168 1 96.62 331 CYS A N 1
ATOM 2521 C CA . CYS A 1 331 ? 20.953 -18.484 4.121 1 96.62 331 CYS A CA 1
ATOM 2522 C C . CYS A 1 331 ? 21.672 -19.25 5.227 1 96.62 331 CYS A C 1
ATOM 2524 O O . CYS A 1 331 ? 22.625 -18.75 5.824 1 96.62 331 CYS A O 1
ATOM 2526 N N . ARG A 1 332 ? 21.234 -20.469 5.52 1 96.62 332 ARG A N 1
ATOM 2527 C CA . ARG A 1 332 ? 21.938 -21.266 6.516 1 96.62 332 ARG A CA 1
ATOM 2528 C C . ARG A 1 332 ? 23.266 -21.781 5.973 1 96.62 332 ARG A C 1
ATOM 2530 O O . ARG A 1 332 ? 24.25 -21.844 6.707 1 96.62 332 ARG A O 1
ATOM 2537 N N . GLU A 1 333 ? 23.312 -22.031 4.719 1 96.19 333 GLU A N 1
ATOM 2538 C CA . GLU A 1 333 ? 24.516 -22.578 4.105 1 96.19 333 GLU A CA 1
ATOM 2539 C C . GLU A 1 333 ? 25.469 -21.469 3.678 1 96.19 333 GLU A C 1
ATOM 2541 O O . GLU A 1 333 ? 26.688 -21.594 3.801 1 96.19 333 GLU A O 1
ATOM 2546 N N . ASN A 1 334 ? 24.906 -20.375 3.174 1 96.5 334 ASN A N 1
ATOM 2547 C CA . ASN A 1 334 ? 25.766 -19.406 2.498 1 96.5 334 ASN A CA 1
ATOM 2548 C C . ASN A 1 334 ? 25.688 -18.031 3.16 1 96.5 334 ASN A C 1
ATOM 2550 O O . ASN A 1 334 ? 25.953 -17.016 2.521 1 96.5 334 ASN A O 1
ATOM 2554 N N . TRP A 1 335 ? 25.281 -17.906 4.445 1 96.44 335 TRP A N 1
ATOM 2555 C CA . TRP A 1 335 ? 25.188 -16.641 5.145 1 96.44 335 TRP A CA 1
ATOM 2556 C C . TRP A 1 335 ? 26.516 -15.891 5.102 1 96.44 335 TRP A C 1
ATOM 2558 O O . TRP A 1 335 ? 26.547 -14.664 4.965 1 96.44 335 TRP A O 1
ATOM 2568 N N . TRP A 1 336 ? 27.672 -16.562 5.156 1 96.56 336 TRP A N 1
ATOM 2569 C CA . TRP A 1 336 ? 29 -15.961 5.242 1 96.56 336 TRP A CA 1
ATOM 2570 C C . TRP A 1 336 ? 29.375 -15.281 3.93 1 96.56 336 TRP A C 1
ATOM 2572 O O . TRP A 1 336 ? 30.047 -14.25 3.93 1 96.56 336 TRP A O 1
ATOM 2582 N N . SER A 1 337 ? 28.984 -15.867 2.812 1 96.94 337 SER A N 1
ATOM 2583 C CA . SER A 1 337 ? 29.312 -15.281 1.518 1 96.94 337 SER A CA 1
ATOM 2584 C C . SER A 1 337 ? 28.625 -13.93 1.34 1 96.94 337 SER A C 1
ATOM 2586 O O . SER A 1 337 ? 29.172 -13.023 0.699 1 96.94 337 SER A O 1
ATOM 2588 N N . VAL A 1 338 ? 27.453 -13.797 1.917 1 97.38 338 VAL A N 1
ATOM 2589 C CA . VAL A 1 338 ? 26.688 -12.555 1.823 1 97.38 338 VAL A CA 1
ATOM 2590 C C . VAL A 1 338 ? 27.328 -11.492 2.711 1 97.38 338 VAL A C 1
ATOM 2592 O O . VAL A 1 338 ? 27.484 -10.344 2.297 1 97.38 338 VAL A O 1
ATOM 2595 N N . LEU A 1 339 ? 27.797 -11.828 3.898 1 97.38 339 LEU A N 1
ATOM 2596 C CA . LEU A 1 339 ? 28.359 -10.875 4.844 1 97.38 339 LEU A CA 1
ATOM 2597 C C . LEU A 1 339 ? 29.766 -10.445 4.418 1 97.38 339 LEU A C 1
ATOM 2599 O O . LEU A 1 339 ? 30.219 -9.367 4.781 1 97.38 339 LEU A O 1
ATOM 2603 N N . LEU A 1 340 ? 30.391 -11.266 3.584 1 97.44 340 LEU A N 1
ATOM 2604 C CA . LEU A 1 340 ? 31.703 -10.914 3.059 1 97.44 340 LEU A CA 1
ATOM 2605 C C . LEU A 1 340 ? 31.578 -10.242 1.698 1 97.44 340 LEU A C 1
ATOM 2607 O O . LEU A 1 340 ? 32.594 -9.852 1.104 1 97.44 340 LEU A O 1
ATOM 2611 N N . TYR A 1 341 ? 30.391 -10.125 1.216 1 97.81 341 TYR A N 1
ATOM 2612 C CA . TYR A 1 341 ? 30.078 -9.453 -0.04 1 97.81 341 TYR A CA 1
ATOM 2613 C C . TYR A 1 341 ? 30.766 -10.148 -1.215 1 97.81 341 TYR A C 1
ATOM 2615 O O . TYR A 1 341 ? 31.359 -9.492 -2.074 1 97.81 341 TYR A O 1
ATOM 2623 N N . ILE A 1 342 ? 30.688 -11.539 -1.264 1 97.12 342 ILE A N 1
ATOM 2624 C CA . ILE A 1 342 ? 31.25 -12.312 -2.369 1 97.12 342 ILE A CA 1
ATOM 2625 C C . ILE A 1 342 ? 30.219 -13.328 -2.859 1 97.12 342 ILE A C 1
ATOM 2627 O O . ILE A 1 342 ? 30.547 -14.266 -3.59 1 97.12 342 ILE A O 1
ATOM 2631 N N . GLY A 1 343 ? 29 -13.195 -2.449 1 95.62 343 GLY A N 1
ATOM 2632 C CA . GLY A 1 343 ? 27.938 -14.133 -2.775 1 95.62 343 GLY A CA 1
ATOM 2633 C C . GLY A 1 343 ? 27.531 -14.102 -4.238 1 95.62 343 GLY A C 1
ATOM 2634 O O . GLY A 1 343 ? 26.828 -14.984 -4.715 1 95.62 343 GLY A O 1
ATOM 2635 N N . ASN A 1 344 ? 27.969 -13.031 -5.023 1 96.19 344 ASN A N 1
ATOM 2636 C CA . ASN A 1 344 ? 27.672 -12.992 -6.449 1 96.19 344 ASN A CA 1
ATOM 2637 C C . ASN A 1 344 ? 28.547 -13.961 -7.234 1 96.19 344 ASN A C 1
ATOM 2639 O O . ASN A 1 344 ? 28.297 -14.227 -8.414 1 96.19 344 ASN A O 1
ATOM 2643 N N . TYR A 1 345 ? 29.547 -14.578 -6.539 1 95.75 345 TYR A N 1
ATOM 2644 C CA . TYR A 1 345 ? 30.422 -15.562 -7.164 1 95.75 345 TYR A CA 1
ATOM 2645 C C . TYR A 1 345 ? 30.281 -16.922 -6.492 1 95.75 345 TYR A C 1
ATOM 2647 O O . TYR A 1 345 ? 30.562 -17.953 -7.098 1 95.75 345 TYR A O 1
ATOM 2655 N N . ILE A 1 346 ? 29.812 -16.906 -5.293 1 93.12 346 ILE A N 1
ATOM 2656 C CA . ILE A 1 346 ? 29.812 -18.141 -4.496 1 93.12 346 ILE A CA 1
ATOM 2657 C C . ILE A 1 346 ? 28.375 -18.484 -4.09 1 93.12 346 ILE A C 1
ATOM 2659 O O . ILE A 1 346 ? 27.609 -17.609 -3.68 1 93.12 346 ILE A O 1
ATOM 2663 N N . GLY A 1 347 ? 28.047 -19.797 -4.164 1 87.38 347 GLY A N 1
ATOM 2664 C CA . GLY A 1 347 ? 26.781 -20.281 -3.658 1 87.38 347 GLY A CA 1
ATOM 2665 C C . GLY A 1 347 ? 25.594 -19.875 -4.52 1 87.38 347 GLY A C 1
ATOM 2666 O O . GLY A 1 347 ? 24.516 -19.578 -4 1 87.38 347 GLY A O 1
ATOM 2667 N N . LEU A 1 348 ? 25.734 -19.766 -5.758 1 89.56 348 LEU A N 1
ATOM 2668 C CA . LEU A 1 348 ? 24.719 -19.234 -6.66 1 89.56 348 LEU A CA 1
ATOM 2669 C C . LEU A 1 348 ? 23.578 -20.234 -6.828 1 89.56 348 LEU A C 1
ATOM 2671 O O . LEU A 1 348 ? 22.469 -19.844 -7.238 1 89.56 348 LEU A O 1
ATOM 2675 N N . GLN A 1 349 ? 23.75 -21.469 -6.488 1 86.06 349 GLN A N 1
ATOM 2676 C CA . GLN A 1 349 ? 22.703 -22.484 -6.574 1 86.06 349 GLN A CA 1
ATOM 2677 C C . GLN A 1 349 ? 21.703 -22.328 -5.43 1 86.06 349 GLN A C 1
ATOM 2679 O O . GLN A 1 349 ? 20.516 -22.625 -5.59 1 86.06 349 GLN A O 1
ATOM 2684 N N . LYS A 1 350 ? 22.234 -21.938 -4.293 1 90.75 350 LYS A N 1
ATOM 2685 C CA . LYS A 1 350 ? 21.438 -21.656 -3.109 1 90.75 350 LYS A CA 1
ATOM 2686 C C . LYS A 1 350 ? 21.75 -20.266 -2.549 1 90.75 350 LYS A C 1
ATOM 2688 O O . LYS A 1 350 ? 22.438 -20.156 -1.529 1 90.75 350 LYS A O 1
ATOM 2693 N N . GLN A 1 351 ? 21.156 -19.375 -3.16 1 91.56 351 GLN A N 1
ATOM 2694 C CA . GLN A 1 351 ? 21.516 -18 -2.83 1 91.56 351 GLN A CA 1
ATOM 2695 C C . GLN A 1 351 ? 20.797 -17.531 -1.561 1 91.56 351 GLN A C 1
ATOM 2697 O O . GLN A 1 351 ? 19.641 -17.891 -1.333 1 91.56 351 GLN A O 1
ATOM 2702 N N . CYS A 1 352 ? 21.562 -16.906 -0.696 1 95.06 352 CYS A N 1
ATOM 2703 C CA . CYS A 1 352 ? 21 -16.219 0.465 1 95.06 352 CYS A CA 1
ATOM 2704 C C . CYS A 1 352 ? 20.656 -14.773 0.134 1 95.06 352 CYS A C 1
ATOM 2706 O O . CYS A 1 352 ? 21.531 -14.016 -0.301 1 95.06 352 CYS A O 1
ATOM 2708 N N . VAL A 1 353 ? 19.375 -14.375 0.404 1 95.5 353 VAL A N 1
ATOM 2709 C CA . VAL A 1 353 ? 18.953 -13.031 0.034 1 95.5 353 VAL A CA 1
ATOM 2710 C C . VAL A 1 353 ? 19.359 -12.734 -1.405 1 95.5 353 VAL A C 1
ATOM 2712 O O . VAL A 1 353 ? 20.219 -11.883 -1.646 1 95.5 353 VAL A O 1
ATOM 2715 N N . PRO A 1 354 ? 18.734 -13.328 -2.305 1 93.69 354 PRO A N 1
ATOM 2716 C CA . PRO A 1 354 ? 19.188 -13.359 -3.697 1 93.69 354 PRO A CA 1
ATOM 2717 C C . PRO A 1 354 ? 19.375 -11.961 -4.289 1 93.69 354 PRO A C 1
ATOM 2719 O O . PRO A 1 354 ? 20.266 -11.75 -5.109 1 93.69 354 PRO A O 1
ATOM 2722 N N . GLN A 1 355 ? 18.609 -10.969 -3.928 1 94.44 355 GLN A N 1
ATOM 2723 C CA . GLN A 1 355 ? 18.734 -9.641 -4.508 1 94.44 355 GLN A CA 1
ATOM 2724 C C . GLN A 1 355 ? 20.016 -8.953 -4.039 1 94.44 355 GLN A C 1
ATOM 2726 O O . GLN A 1 355 ? 20.406 -7.93 -4.598 1 94.44 355 GLN A O 1
ATOM 2731 N N . SER A 1 356 ? 20.734 -9.523 -3.1 1 96.38 356 SER A N 1
ATOM 2732 C CA . SER A 1 356 ? 21.906 -8.867 -2.506 1 96.38 356 SER A CA 1
ATOM 2733 C C . SER A 1 356 ? 23.109 -8.938 -3.434 1 96.38 356 SER A C 1
ATOM 2735 O O . SER A 1 356 ? 24.156 -8.359 -3.141 1 96.38 356 SER A O 1
ATOM 2737 N N . TRP A 1 357 ? 23.031 -9.609 -4.586 1 96.12 357 TRP A N 1
ATOM 2738 C CA . TRP A 1 357 ? 24.141 -9.602 -5.539 1 96.12 357 TRP A CA 1
ATOM 2739 C C . TRP A 1 357 ? 24.547 -8.18 -5.891 1 96.12 357 TRP A C 1
ATOM 2741 O O . TRP A 1 357 ? 25.734 -7.891 -6.055 1 96.12 357 TRP A O 1
ATOM 2751 N N . TYR A 1 358 ? 23.578 -7.309 -6.09 1 96.81 358 TYR A N 1
ATOM 2752 C CA . TYR A 1 358 ? 23.844 -5.91 -6.387 1 96.81 358 TYR A CA 1
ATOM 2753 C C . TYR A 1 358 ? 24.75 -5.293 -5.316 1 96.81 358 TYR A C 1
ATOM 2755 O O . TYR A 1 358 ? 25.672 -4.547 -5.633 1 96.81 358 TYR A O 1
ATOM 2763 N N . LEU A 1 359 ? 24.438 -5.57 -4.02 1 97.12 359 LEU A N 1
ATOM 2764 C CA . LEU A 1 359 ? 25.219 -5.027 -2.914 1 97.12 359 LEU A CA 1
ATOM 2765 C C . LEU A 1 359 ? 26.656 -5.523 -2.963 1 97.12 359 LEU A C 1
ATOM 2767 O O . LEU A 1 359 ? 27.578 -4.801 -2.588 1 97.12 359 LEU A O 1
ATOM 2771 N N . MET A 1 360 ? 26.812 -6.738 -3.383 1 97.88 360 MET A N 1
ATOM 2772 C CA . MET A 1 360 ? 28.156 -7.301 -3.492 1 97.88 360 MET A CA 1
ATOM 2773 C C . MET A 1 360 ? 28.953 -6.578 -4.566 1 97.88 360 MET A C 1
ATOM 2775 O O . MET A 1 360 ? 30.094 -6.188 -4.328 1 97.88 360 MET A O 1
ATOM 2779 N N . VAL A 1 361 ? 28.328 -6.355 -5.652 1 98.12 361 VAL A N 1
ATOM 2780 C CA . VAL A 1 361 ? 28.984 -5.637 -6.738 1 98.12 361 VAL A CA 1
ATOM 2781 C C . VAL A 1 361 ? 29.297 -4.207 -6.297 1 98.12 361 VAL A C 1
ATOM 2783 O O . VAL A 1 361 ? 30.406 -3.713 -6.508 1 98.12 361 VAL A O 1
ATOM 2786 N N . ASP A 1 362 ? 28.328 -3.58 -5.699 1 97.94 362 ASP A N 1
ATOM 2787 C CA . ASP A 1 362 ? 28.484 -2.201 -5.246 1 97.94 362 ASP A CA 1
ATOM 2788 C C . ASP A 1 362 ? 29.609 -2.076 -4.238 1 97.94 362 ASP A C 1
ATOM 2790 O O . ASP A 1 362 ? 30.422 -1.15 -4.32 1 97.94 362 ASP A O 1
ATOM 2794 N N . MET A 1 363 ? 29.672 -2.975 -3.271 1 98 363 MET A N 1
ATOM 2795 C CA . MET A 1 363 ? 30.719 -2.967 -2.254 1 98 363 MET A CA 1
ATOM 2796 C C . MET A 1 363 ? 32.094 -3.201 -2.879 1 98 363 MET A C 1
ATOM 2798 O O . MET A 1 363 ? 33.062 -2.527 -2.525 1 98 363 MET A O 1
ATOM 2802 N N . GLN A 1 364 ? 32.156 -4.109 -3.771 1 98.12 364 GLN A N 1
ATOM 2803 C CA . GLN A 1 364 ? 33.438 -4.414 -4.441 1 98.12 364 GLN A CA 1
ATOM 2804 C C . GLN A 1 364 ? 33.938 -3.215 -5.246 1 98.12 364 GLN A C 1
ATOM 2806 O O . GLN A 1 364 ? 35.125 -2.885 -5.211 1 98.12 364 GLN A O 1
ATOM 2811 N N . LEU A 1 365 ? 33.031 -2.586 -5.938 1 98.19 365 LEU A N 1
ATOM 2812 C CA . LEU A 1 365 ? 33.406 -1.396 -6.695 1 98.19 365 LEU A CA 1
ATOM 2813 C C . LEU A 1 365 ? 33.781 -0.247 -5.762 1 98.19 365 LEU A C 1
ATOM 2815 O O . LEU A 1 365 ? 34.656 0.549 -6.062 1 98.19 365 LEU A O 1
ATOM 2819 N N . HIS A 1 366 ? 33.062 -0.156 -4.664 1 97.25 366 HIS A N 1
ATOM 2820 C CA . HIS A 1 366 ? 33.406 0.835 -3.646 1 97.25 366 HIS A CA 1
ATOM 2821 C C . HIS A 1 366 ? 34.812 0.605 -3.1 1 97.25 366 HIS A C 1
ATOM 2823 O O . HIS A 1 366 ? 35.562 1.558 -2.902 1 97.25 366 HIS A O 1
ATOM 2829 N N . TRP A 1 367 ? 35.156 -0.635 -2.893 1 96.88 367 TRP A N 1
ATOM 2830 C CA . TRP A 1 367 ? 36.469 -0.99 -2.383 1 96.88 367 TRP A CA 1
ATOM 2831 C C . TRP A 1 367 ? 37.562 -0.652 -3.4 1 96.88 367 TRP A C 1
ATOM 2833 O O . TRP A 1 367 ? 38.719 -0.362 -3.029 1 96.88 367 TRP A O 1
ATOM 2843 N N . LEU A 1 368 ? 37.219 -0.558 -4.609 1 96.75 368 LEU A N 1
ATOM 2844 C CA . LEU A 1 368 ? 38.188 -0.262 -5.664 1 96.75 368 LEU A CA 1
ATOM 2845 C C . LEU A 1 368 ? 38.219 1.234 -5.953 1 96.75 368 LEU A C 1
ATOM 2847 O O . LEU A 1 368 ? 39.188 1.721 -6.582 1 96.75 368 LEU A O 1
ATOM 2851 N N . SER A 1 369 ? 37.344 1.972 -5.484 1 96.25 369 SER A N 1
ATOM 2852 C CA . SER A 1 369 ? 37.156 3.371 -5.848 1 96.25 369 SER A CA 1
ATOM 2853 C C . SER A 1 369 ? 38.312 4.238 -5.371 1 96.25 369 SER A C 1
ATOM 2855 O O . SER A 1 369 ? 38.625 5.246 -6 1 96.25 369 SER A O 1
ATOM 2857 N N . PRO A 1 370 ? 39 3.904 -4.176 1 94.75 370 PRO A N 1
ATOM 2858 C CA . PRO A 1 370 ? 40.125 4.734 -3.748 1 94.75 370 PRO A CA 1
ATOM 2859 C C . PRO A 1 370 ? 41.25 4.812 -4.797 1 94.75 370 PRO A C 1
ATOM 2861 O O . PRO A 1 370 ? 41.906 5.848 -4.93 1 94.75 370 PRO A O 1
ATOM 2864 N N . LEU A 1 371 ? 41.406 3.783 -5.566 1 94.94 371 LEU A N 1
ATOM 2865 C CA . LEU A 1 371 ? 42.406 3.801 -6.633 1 94.94 371 LEU A CA 1
ATOM 2866 C C . LEU A 1 371 ? 42.062 4.859 -7.676 1 94.94 371 LEU A C 1
ATOM 2868 O O . LEU A 1 371 ? 42.938 5.621 -8.102 1 94.94 371 LEU A O 1
ATOM 2872 N N . ALA A 1 372 ? 40.875 4.926 -8.047 1 95.38 372 ALA A N 1
ATOM 2873 C CA . ALA A 1 372 ? 40.406 5.906 -9.031 1 95.38 372 ALA A CA 1
ATOM 2874 C C . ALA A 1 372 ? 40.406 7.316 -8.445 1 95.38 372 ALA A C 1
ATOM 2876 O O . ALA A 1 372 ? 40.781 8.273 -9.125 1 95.38 372 ALA A O 1
ATOM 2877 N N . LEU A 1 373 ? 40.031 7.457 -7.207 1 93.94 373 LEU A N 1
ATOM 2878 C CA . LEU A 1 373 ? 39.938 8.758 -6.559 1 93.94 373 LEU A CA 1
ATOM 2879 C C . LEU A 1 373 ? 41.344 9.383 -6.41 1 93.94 373 LEU A C 1
ATOM 2881 O O . LEU A 1 373 ? 41.531 10.57 -6.688 1 93.94 373 LEU A O 1
ATOM 2885 N N . ILE A 1 374 ? 42.281 8.539 -5.984 1 92.19 374 ILE A N 1
ATOM 2886 C CA . ILE A 1 374 ? 43.625 9.023 -5.801 1 92.19 374 ILE A CA 1
ATOM 2887 C C . ILE A 1 374 ? 44.219 9.438 -7.145 1 92.19 374 ILE A C 1
ATOM 2889 O O . ILE A 1 374 ? 44.875 10.492 -7.254 1 92.19 374 ILE A O 1
ATOM 2893 N N . LEU A 1 375 ? 43.938 8.633 -8.125 1 93.75 375 LEU A N 1
ATOM 2894 C CA . LEU A 1 375 ? 44.438 8.945 -9.461 1 93.75 375 LEU A CA 1
ATOM 2895 C C . LEU A 1 375 ? 43.812 10.234 -9.984 1 93.75 375 LEU A C 1
ATOM 2897 O O . LEU A 1 375 ? 44.531 11.078 -10.555 1 93.75 375 LEU A O 1
ATOM 2901 N N . LEU A 1 376 ? 42.594 10.453 -9.875 1 93.69 376 LEU A N 1
ATOM 2902 C CA . LEU A 1 376 ? 41.875 11.648 -10.336 1 93.69 376 LEU A CA 1
ATOM 2903 C C . LEU A 1 376 ? 42.344 12.883 -9.57 1 93.69 376 LEU A C 1
ATOM 2905 O O . LEU A 1 376 ? 42.406 13.984 -10.125 1 93.69 376 LEU A O 1
ATOM 2909 N N . ALA A 1 377 ? 42.656 12.656 -8.289 1 90.81 377 ALA A N 1
ATOM 2910 C CA . ALA A 1 377 ? 43.125 13.773 -7.457 1 90.81 377 ALA A CA 1
ATOM 2911 C C . ALA A 1 377 ? 44.5 14.227 -7.852 1 90.81 377 ALA A C 1
ATOM 2913 O O . ALA A 1 377 ? 44.812 15.43 -7.863 1 90.81 377 ALA A O 1
ATOM 2914 N N . ARG A 1 378 ? 45.406 13.32 -8.172 1 91.31 378 ARG A N 1
ATOM 2915 C CA . ARG A 1 378 ? 46.812 13.625 -8.469 1 91.31 378 ARG A CA 1
ATOM 2916 C C . ARG A 1 378 ? 46.969 14.055 -9.922 1 91.31 378 ARG A C 1
ATOM 2918 O O . ARG A 1 378 ? 47.719 14.992 -10.219 1 91.31 378 ARG A O 1
ATOM 2925 N N . LYS A 1 379 ? 46.344 13.242 -10.75 1 94.94 379 LYS A N 1
ATOM 2926 C CA . LYS A 1 379 ? 46.438 13.5 -12.188 1 94.94 379 LYS A CA 1
ATOM 2927 C C . LYS A 1 379 ? 45.031 13.438 -12.828 1 94.94 379 LYS A C 1
ATOM 2929 O O . LYS A 1 379 ? 44.688 12.453 -13.477 1 94.94 379 LYS A O 1
ATOM 2934 N N . PRO A 1 380 ? 44.312 14.445 -12.805 1 93.94 380 PRO A N 1
ATOM 2935 C CA . PRO A 1 380 ? 42.906 14.445 -13.234 1 93.94 380 PRO A CA 1
ATOM 2936 C C . PRO A 1 380 ? 42.75 14.008 -14.688 1 93.94 380 PRO A C 1
ATOM 2938 O O . PRO A 1 380 ? 41.844 13.234 -15.008 1 93.94 380 PRO A O 1
ATOM 2941 N N . ARG A 1 381 ? 43.594 14.484 -15.594 1 95.94 381 ARG A N 1
ATOM 2942 C CA . ARG A 1 381 ? 43.469 14.125 -17 1 95.94 381 ARG A CA 1
ATOM 2943 C C . ARG A 1 381 ? 43.75 12.641 -17.219 1 95.94 381 ARG A C 1
ATOM 2945 O O . ARG A 1 381 ? 43 11.969 -17.953 1 95.94 381 ARG A O 1
ATOM 2952 N N . LEU A 1 382 ? 44.781 12.133 -16.578 1 95.81 382 LEU A N 1
ATOM 2953 C CA . LEU A 1 382 ? 45.094 10.711 -16.688 1 95.81 382 LEU A CA 1
ATOM 2954 C C . LEU A 1 382 ? 44 9.867 -16.062 1 95.81 382 LEU A C 1
ATOM 2956 O O . LEU A 1 382 ? 43.656 8.797 -16.578 1 95.81 382 LEU A O 1
ATOM 2960 N N . GLY A 1 383 ? 43.531 10.344 -14.914 1 96.25 383 GLY A N 1
ATOM 2961 C CA . GLY A 1 383 ? 42.438 9.641 -14.258 1 96.25 383 GLY A CA 1
ATOM 2962 C C . GLY A 1 383 ? 41.219 9.484 -15.133 1 96.25 383 GLY A C 1
ATOM 2963 O O . GLY A 1 383 ? 40.625 8.406 -15.203 1 96.25 383 GLY A O 1
ATOM 2964 N N . LEU A 1 384 ? 40.875 10.531 -15.805 1 96.88 384 LEU A N 1
ATOM 2965 C CA . LEU A 1 384 ? 39.719 10.5 -16.688 1 96.88 384 LEU A CA 1
ATOM 2966 C C . LEU A 1 384 ? 39.938 9.594 -17.875 1 96.88 384 LEU A C 1
ATOM 2968 O O . LEU A 1 384 ? 39.031 8.906 -18.344 1 96.88 384 LEU A O 1
ATOM 2972 N N . ILE A 1 385 ? 41.156 9.586 -18.391 1 97.38 385 ILE A N 1
ATOM 2973 C CA . ILE A 1 385 ? 41.5 8.727 -19.516 1 97.38 385 ILE A CA 1
ATOM 2974 C C . ILE A 1 385 ? 41.406 7.262 -19.094 1 97.38 385 ILE A C 1
ATOM 2976 O O . ILE A 1 385 ? 40.875 6.426 -19.828 1 97.38 385 ILE A O 1
ATOM 2980 N N . VAL A 1 386 ? 41.938 6.961 -17.922 1 97.19 386 VAL A N 1
ATOM 2981 C CA . VAL A 1 386 ? 41.906 5.594 -17.422 1 97.19 386 VAL A CA 1
ATOM 2982 C C . VAL A 1 386 ? 40.469 5.145 -17.234 1 97.19 386 VAL A C 1
ATOM 2984 O O . VAL A 1 386 ? 40.094 4.02 -17.578 1 97.19 386 VAL A O 1
ATOM 2987 N N . LEU A 1 387 ? 39.656 6 -16.641 1 97.88 387 LEU A N 1
ATOM 2988 C CA . LEU A 1 387 ? 38.25 5.664 -16.469 1 97.88 387 LEU A CA 1
ATOM 2989 C C . LEU A 1 387 ? 37.594 5.418 -17.812 1 97.88 387 LEU A C 1
ATOM 2991 O O . LEU A 1 387 ? 36.781 4.488 -17.953 1 97.88 387 LEU A O 1
ATOM 2995 N N . ALA A 1 388 ? 37.906 6.219 -18.781 1 97.62 388 ALA A N 1
ATOM 2996 C CA . ALA A 1 388 ? 37.344 6.059 -20.125 1 97.62 388 ALA A CA 1
ATOM 2997 C C . ALA A 1 388 ? 37.781 4.738 -20.75 1 97.62 388 ALA A C 1
ATOM 2999 O O . ALA A 1 388 ? 36.969 4.047 -21.391 1 97.62 388 ALA A O 1
ATOM 3000 N N . VAL A 1 389 ? 39 4.426 -20.625 1 97.75 389 VAL A N 1
ATOM 3001 C CA . VAL A 1 389 ? 39.531 3.188 -21.172 1 97.75 389 VAL A CA 1
ATOM 3002 C C . VAL A 1 389 ? 38.875 1.989 -20.5 1 97.75 389 VAL A C 1
ATOM 3004 O O . VAL A 1 389 ? 38.531 1.005 -21.156 1 97.75 389 VAL A O 1
ATOM 3007 N N . LEU A 1 390 ? 38.719 2.051 -19.203 1 97.94 390 LEU A N 1
ATOM 3008 C CA . LEU A 1 390 ? 38.062 0.976 -18.469 1 97.94 390 LEU A CA 1
ATOM 3009 C C . LEU A 1 390 ? 36.594 0.829 -18.922 1 97.94 390 LEU A C 1
ATOM 3011 O O . LEU A 1 390 ? 36.094 -0.288 -19.016 1 97.94 390 LEU A O 1
ATOM 3015 N N . CYS A 1 391 ? 35.906 1.93 -19.141 1 98.06 391 CYS A N 1
ATOM 3016 C CA . CYS A 1 391 ? 34.531 1.882 -19.625 1 98.06 391 CYS A CA 1
ATOM 3017 C C . CYS A 1 391 ? 34.469 1.2 -20.984 1 98.06 391 CYS A C 1
ATOM 3019 O O . CYS A 1 391 ? 33.625 0.332 -21.203 1 98.06 391 CYS A O 1
ATOM 3021 N N . VAL A 1 392 ? 35.344 1.608 -21.859 1 97.81 392 VAL A N 1
ATOM 3022 C CA . VAL A 1 392 ? 35.375 1.02 -23.203 1 97.81 392 VAL A CA 1
ATOM 3023 C C . VAL A 1 392 ? 35.719 -0.466 -23.109 1 97.81 392 VAL A C 1
ATOM 3025 O O . VAL A 1 392 ? 35.125 -1.289 -23.812 1 97.81 392 VAL A O 1
ATOM 3028 N N . ALA A 1 393 ? 36.656 -0.796 -22.266 1 97.69 393 ALA A N 1
ATOM 3029 C CA . ALA A 1 393 ? 37 -2.197 -22.062 1 97.69 393 ALA A CA 1
ATOM 3030 C C . ALA A 1 393 ? 35.812 -2.996 -21.562 1 97.69 393 ALA A C 1
ATOM 3032 O O . ALA A 1 393 ? 35.625 -4.156 -21.938 1 97.69 393 ALA A O 1
ATOM 3033 N N . GLY A 1 394 ? 35.062 -2.432 -20.641 1 97.94 394 GLY A N 1
ATOM 3034 C CA . GLY A 1 394 ? 33.844 -3.08 -20.156 1 97.94 394 GLY A CA 1
ATOM 3035 C C . GLY A 1 394 ? 32.812 -3.287 -21.25 1 97.94 394 GLY A C 1
ATOM 3036 O O . GLY A 1 394 ? 32.188 -4.352 -21.344 1 97.94 394 GLY A O 1
ATOM 3037 N N . LEU A 1 395 ? 32.625 -2.27 -22.125 1 98 395 LEU A N 1
ATOM 3038 C CA . LEU A 1 395 ? 31.672 -2.365 -23.234 1 98 395 LEU A CA 1
ATOM 3039 C C . LEU A 1 395 ? 32.094 -3.443 -24.219 1 98 395 LEU A C 1
ATOM 3041 O O . LEU A 1 395 ? 31.297 -4.281 -24.625 1 98 395 LEU A O 1
ATOM 3045 N N . VAL A 1 396 ? 33.375 -3.424 -24.547 1 97.81 396 VAL A N 1
ATOM 3046 C CA . VAL A 1 396 ? 33.906 -4.383 -25.516 1 97.81 396 VAL A CA 1
ATOM 3047 C C . VAL A 1 396 ? 33.906 -5.785 -24.906 1 97.81 396 VAL A C 1
ATOM 3049 O O . VAL A 1 396 ? 33.562 -6.758 -25.578 1 97.81 396 VAL A O 1
ATOM 3052 N N . GLY A 1 397 ? 34.312 -5.906 -23.656 1 97.44 397 GLY A N 1
ATOM 3053 C CA . GLY A 1 397 ? 34.25 -7.188 -22.984 1 97.44 397 GLY A CA 1
ATOM 3054 C C . GLY A 1 397 ? 32.844 -7.789 -22.984 1 97.44 397 GLY A C 1
ATOM 3055 O O . GLY A 1 397 ? 32.688 -8.977 -23.266 1 97.44 397 GLY A O 1
ATOM 3056 N N . ASN A 1 398 ? 31.859 -7.008 -22.609 1 97.25 398 ASN A N 1
ATOM 3057 C CA . ASN A 1 398 ? 30.484 -7.477 -22.594 1 97.25 398 ASN A CA 1
ATOM 3058 C C . ASN A 1 398 ? 30 -7.867 -23.984 1 97.25 398 ASN A C 1
ATOM 3060 O O . ASN A 1 398 ? 29.25 -8.828 -24.156 1 97.25 398 ASN A O 1
ATOM 3064 N N . PHE A 1 399 ? 30.406 -7.035 -25.016 1 96.75 399 PHE A N 1
ATOM 3065 C CA . PHE A 1 399 ? 30.062 -7.344 -26.391 1 96.75 399 PHE A CA 1
ATOM 3066 C C . PHE A 1 399 ? 30.641 -8.695 -26.812 1 96.75 399 PHE A C 1
ATOM 3068 O O . PHE A 1 399 ? 29.922 -9.547 -27.328 1 96.75 399 PHE A O 1
ATOM 3075 N N . VAL A 1 400 ? 31.922 -8.883 -26.578 1 96.94 400 VAL A N 1
ATOM 3076 C CA . VAL A 1 400 ? 32.625 -10.102 -27 1 96.94 400 VAL A CA 1
ATOM 3077 C C . VAL A 1 400 ? 32.062 -11.305 -26.25 1 96.94 400 VAL A C 1
ATOM 3079 O O . VAL A 1 400 ? 31.781 -12.344 -26.844 1 96.94 400 VAL A O 1
ATOM 3082 N N . PHE A 1 401 ? 31.859 -11.164 -24.984 1 95.5 401 PHE A N 1
ATOM 3083 C CA . PHE A 1 401 ? 31.328 -12.258 -24.188 1 95.5 401 PHE A CA 1
ATOM 3084 C C . PHE A 1 401 ? 29.938 -12.641 -24.656 1 95.5 401 PHE A C 1
ATOM 3086 O O . PHE A 1 401 ? 29.625 -13.828 -24.797 1 95.5 401 PHE A O 1
ATOM 3093 N N . SER A 1 402 ? 29.094 -11.672 -24.844 1 93.5 402 SER A N 1
ATOM 3094 C CA . SER A 1 402 ? 27.734 -11.922 -25.328 1 93.5 402 SER A CA 1
ATOM 3095 C C . SER A 1 402 ? 27.75 -12.586 -26.688 1 93.5 402 SER A C 1
ATOM 3097 O O . SER A 1 402 ? 26.969 -13.508 -26.938 1 93.5 402 SER A O 1
ATOM 3099 N N . TYR A 1 403 ? 28.656 -12.117 -27.562 1 94 403 TYR A N 1
ATOM 3100 C CA . TYR A 1 403 ? 28.719 -12.641 -28.922 1 94 403 TYR A CA 1
ATOM 3101 C C . TYR A 1 403 ? 29.25 -14.07 -28.938 1 94 403 TYR A C 1
ATOM 3103 O O . TYR A 1 403 ? 28.688 -14.938 -29.609 1 94 403 TYR A O 1
ATOM 3111 N N . VAL A 1 404 ? 30.25 -14.367 -28.203 1 95.06 404 VAL A N 1
ATOM 3112 C CA . VAL A 1 404 ? 30.922 -15.664 -28.219 1 95.06 404 VAL A CA 1
ATOM 3113 C C . VAL A 1 404 ? 30.031 -16.703 -27.516 1 95.06 404 VAL A C 1
ATOM 3115 O O . VAL A 1 404 ? 29.906 -17.828 -27.984 1 95.06 404 VAL A O 1
ATOM 3118 N N . GLU A 1 405 ? 29.391 -16.344 -26.438 1 91.69 405 GLU A N 1
ATOM 3119 C CA . GLU A 1 405 ? 28.578 -17.281 -25.656 1 91.69 405 GLU A CA 1
ATOM 3120 C C . GLU A 1 405 ? 27.141 -17.266 -26.125 1 91.69 405 GLU A C 1
ATOM 3122 O O . GLU A 1 405 ? 26.297 -17.984 -25.562 1 91.69 405 GLU A O 1
ATOM 3127 N N . ASP A 1 406 ? 26.828 -16.438 -27.109 1 88.75 406 ASP A N 1
ATOM 3128 C CA . ASP A 1 406 ? 25.469 -16.344 -27.656 1 88.75 406 ASP A CA 1
ATOM 3129 C C . ASP A 1 406 ? 24.453 -16.109 -26.547 1 88.75 406 ASP A C 1
ATOM 3131 O O . ASP A 1 406 ? 23.469 -16.859 -26.438 1 88.75 406 ASP A O 1
ATOM 3135 N N . LEU A 1 407 ? 24.719 -15.117 -25.766 1 88.75 407 LEU A N 1
ATOM 3136 C CA . LEU A 1 407 ? 23.859 -14.82 -24.625 1 88.75 407 LEU A CA 1
ATOM 3137 C C . LEU A 1 407 ? 22.578 -14.141 -25.062 1 88.75 407 LEU A C 1
ATOM 3139 O O . LEU A 1 407 ? 22.578 -13.391 -26.047 1 88.75 407 LEU A O 1
ATOM 3143 N N . ALA A 1 408 ? 21.5 -14.43 -24.344 1 83.38 408 ALA A N 1
ATOM 3144 C CA . ALA A 1 408 ? 20.234 -13.742 -24.578 1 83.38 408 ALA A CA 1
ATOM 3145 C C . ALA A 1 408 ? 20.297 -12.297 -24.094 1 83.38 408 ALA A C 1
ATOM 3147 O O . ALA A 1 408 ? 21.156 -11.945 -23.297 1 83.38 408 ALA A O 1
ATOM 3148 N N . GLY A 1 409 ? 19.422 -11.484 -24.609 1 79.88 409 GLY A N 1
ATOM 3149 C CA . GLY A 1 409 ? 19.391 -10.07 -24.266 1 79.88 409 GLY A CA 1
ATOM 3150 C C . GLY A 1 409 ? 18.703 -9.797 -22.953 1 79.88 409 GLY A C 1
ATOM 3151 O O . GLY A 1 409 ? 18.906 -8.75 -22.328 1 79.88 409 GLY A O 1
ATOM 3152 N N . SER A 1 410 ? 17.844 -10.68 -22.547 1 76.81 410 SER A N 1
ATOM 3153 C CA . SER A 1 410 ? 17.109 -10.508 -21.297 1 76.81 410 SER A CA 1
ATOM 3154 C C . SER A 1 410 ? 16.828 -11.852 -20.641 1 76.81 410 SER A C 1
ATOM 3156 O O . SER A 1 410 ? 16.688 -12.867 -21.328 1 76.81 410 SER A O 1
ATOM 3158 N N . ALA A 1 411 ? 16.797 -11.75 -19.281 1 73.69 411 ALA A N 1
ATOM 3159 C CA . ALA A 1 411 ? 16.469 -12.961 -18.547 1 73.69 411 ALA A CA 1
ATOM 3160 C C . ALA A 1 411 ? 15.062 -13.445 -18.906 1 73.69 411 ALA A C 1
ATOM 3162 O O . ALA A 1 411 ? 14.789 -14.648 -18.875 1 73.69 411 ALA A O 1
ATOM 3163 N N . ALA A 1 412 ? 14.227 -12.547 -19.219 1 69.06 412 ALA A N 1
ATOM 3164 C CA . ALA A 1 412 ? 12.836 -12.867 -19.531 1 69.06 412 ALA A CA 1
ATOM 3165 C C . ALA A 1 412 ? 12.734 -13.656 -20.844 1 69.06 412 ALA A C 1
ATOM 3167 O O . ALA A 1 412 ? 11.75 -14.375 -21.062 1 69.06 412 ALA A O 1
ATOM 3168 N N . ALA A 1 413 ? 13.75 -13.602 -21.625 1 65.06 413 ALA A N 1
ATOM 3169 C CA . ALA A 1 413 ? 13.742 -14.25 -22.922 1 65.06 413 ALA A CA 1
ATOM 3170 C C . ALA A 1 413 ? 14.266 -15.68 -22.828 1 65.06 413 ALA A C 1
ATOM 3172 O O . ALA A 1 413 ? 14.227 -16.438 -23.812 1 65.06 413 ALA A O 1
ATOM 3173 N N . ILE A 1 414 ? 14.672 -15.969 -21.578 1 71.25 414 ILE A N 1
ATOM 3174 C CA . ILE A 1 414 ? 15.297 -17.281 -21.422 1 71.25 414 ILE A CA 1
ATOM 3175 C C . ILE A 1 414 ? 14.273 -18.266 -20.859 1 71.25 414 ILE A C 1
ATOM 3177 O O . ILE A 1 414 ? 13.781 -18.109 -19.75 1 71.25 414 ILE A O 1
ATOM 3181 N N . GLY A 1 415 ? 13.922 -19.188 -21.594 1 64.12 415 GLY A N 1
ATOM 3182 C CA . GLY A 1 415 ? 12.969 -20.188 -21.156 1 64.12 415 GLY A CA 1
ATOM 3183 C C . GLY A 1 415 ? 13.617 -21.344 -20.406 1 64.12 415 GLY A C 1
ATOM 3184 O O . GLY A 1 415 ? 13.016 -21.906 -19.5 1 64.12 415 GLY A O 1
ATOM 3185 N N . ASP A 1 416 ? 14.898 -21.547 -20.719 1 67.25 416 ASP A N 1
ATOM 3186 C CA . ASP A 1 416 ? 15.609 -22.688 -20.125 1 67.25 416 ASP A CA 1
ATOM 3187 C C . ASP A 1 416 ? 16.266 -22.297 -18.797 1 67.25 416 ASP A C 1
ATOM 3189 O O . ASP A 1 416 ? 17 -21.297 -18.734 1 67.25 416 ASP A O 1
ATOM 3193 N N . ASP A 1 417 ? 16.031 -23.125 -17.812 1 74.44 417 ASP A N 1
ATOM 3194 C CA . ASP A 1 417 ? 16.531 -22.812 -16.484 1 74.44 417 ASP A CA 1
ATOM 3195 C C . ASP A 1 417 ? 18.047 -22.828 -16.453 1 74.44 417 ASP A C 1
ATOM 3197 O O . ASP A 1 417 ? 18.672 -22 -15.781 1 74.44 417 ASP A O 1
ATOM 3201 N N . ASP A 1 418 ? 18.641 -23.797 -17.125 1 78.88 418 ASP A N 1
ATOM 3202 C CA . ASP A 1 418 ? 20.094 -23.891 -17.141 1 78.88 418 ASP A CA 1
ATOM 3203 C C . ASP A 1 418 ? 20.719 -22.703 -17.859 1 78.88 418 ASP A C 1
ATOM 3205 O O . ASP A 1 418 ? 21.75 -22.188 -17.438 1 78.88 418 ASP A O 1
ATOM 3209 N N . GLU A 1 419 ? 20.125 -22.328 -18.906 1 80.69 419 GLU A N 1
ATOM 3210 C CA . GLU A 1 419 ? 20.594 -21.156 -19.641 1 80.69 419 GLU A CA 1
ATOM 3211 C C . GLU A 1 419 ? 20.453 -19.891 -18.781 1 80.69 419 GLU A C 1
ATOM 3213 O O . GLU A 1 419 ? 21.328 -19.016 -18.828 1 80.69 419 GLU A O 1
ATOM 3218 N N . ARG A 1 420 ? 19.438 -19.828 -18.094 1 84.31 420 ARG A N 1
ATOM 3219 C CA . ARG A 1 420 ? 19.219 -18.688 -17.203 1 84.31 420 ARG A CA 1
ATOM 3220 C C . ARG A 1 420 ? 20.281 -18.625 -16.109 1 84.31 420 ARG A C 1
ATOM 3222 O O . ARG A 1 420 ? 20.781 -17.562 -15.781 1 84.31 420 ARG A O 1
ATOM 3229 N N . LYS A 1 421 ? 20.562 -19.797 -15.57 1 87.44 421 LYS A N 1
ATOM 3230 C CA . LYS A 1 421 ? 21.594 -19.859 -14.539 1 87.44 421 LYS A CA 1
ATOM 3231 C C . LYS A 1 421 ? 22.953 -19.438 -15.094 1 87.44 421 LYS A C 1
ATOM 3233 O O . LYS A 1 421 ? 23.719 -18.75 -14.414 1 87.44 421 LYS A O 1
ATOM 3238 N N . HIS A 1 422 ? 23.219 -19.875 -16.281 1 89 422 HIS A N 1
ATOM 3239 C CA . HIS A 1 422 ? 24.469 -19.516 -16.938 1 89 422 HIS A CA 1
ATOM 3240 C C . HIS A 1 422 ? 24.531 -18 -17.188 1 89 422 HIS A C 1
ATOM 3242 O O . HIS A 1 422 ? 25.547 -17.375 -16.891 1 89 422 HIS A O 1
ATOM 3248 N N . TRP A 1 423 ? 23.516 -17.484 -17.703 1 90.19 423 TRP A N 1
ATOM 3249 C CA . TRP A 1 423 ? 23.422 -16.047 -17.953 1 90.19 423 TRP A CA 1
ATOM 3250 C C . TRP A 1 423 ? 23.609 -15.25 -16.672 1 90.19 423 TRP A C 1
ATOM 3252 O O . TRP A 1 423 ? 24.344 -14.266 -16.656 1 90.19 423 TRP A O 1
ATOM 3262 N N . ASN A 1 424 ? 23.047 -15.688 -15.594 1 91.69 424 ASN A N 1
ATOM 3263 C CA . ASN A 1 424 ? 23.156 -15 -14.312 1 91.69 424 ASN A CA 1
ATOM 3264 C C . ASN A 1 424 ? 24.562 -15.102 -13.734 1 91.69 424 ASN A C 1
ATOM 3266 O O . ASN A 1 424 ? 25.125 -14.102 -13.273 1 91.69 424 ASN A O 1
ATOM 3270 N N . ARG A 1 425 ? 25.141 -16.203 -13.828 1 92 425 ARG A N 1
ATOM 3271 C CA . ARG A 1 425 ? 26.438 -16.484 -13.227 1 92 425 ARG A CA 1
ATOM 3272 C C . ARG A 1 425 ? 27.547 -15.727 -13.938 1 92 425 ARG A C 1
ATOM 3274 O O . ARG A 1 425 ? 28.484 -15.227 -13.289 1 92 425 ARG A O 1
ATOM 3281 N N . TRP A 1 426 ? 27.391 -15.578 -15.211 1 92.12 426 TRP A N 1
ATOM 3282 C CA . TRP A 1 426 ? 28.562 -15.117 -15.945 1 92.12 426 TRP A CA 1
ATOM 3283 C C . TRP A 1 426 ? 28.328 -13.742 -16.547 1 92.12 426 TRP A C 1
ATOM 3285 O O . TRP A 1 426 ? 29.266 -13.062 -16.969 1 92.12 426 TRP A O 1
ATOM 3295 N N . PHE A 1 427 ? 27.125 -13.344 -16.5 1 93.69 427 PHE A N 1
ATOM 3296 C CA . PHE A 1 427 ? 26.875 -12.078 -17.188 1 93.69 427 PHE A CA 1
ATOM 3297 C C . PHE A 1 427 ? 26.172 -11.102 -16.266 1 93.69 427 PHE A C 1
ATOM 3299 O O . PHE A 1 427 ? 26.594 -9.953 -16.125 1 93.69 427 PHE A O 1
ATOM 3306 N N . TYR A 1 428 ? 25.188 -11.523 -15.602 1 93.5 428 TYR A N 1
ATOM 3307 C CA . TYR A 1 428 ? 24.328 -10.594 -14.875 1 93.5 428 TYR A CA 1
ATOM 3308 C C . TYR A 1 428 ? 24.891 -10.305 -13.492 1 93.5 428 TYR A C 1
ATOM 3310 O O . TYR A 1 428 ? 24.906 -9.156 -13.039 1 93.5 428 TYR A O 1
ATOM 3318 N N . PHE A 1 429 ? 25.469 -11.242 -12.742 1 95.5 429 PHE A N 1
ATOM 3319 C CA . PHE A 1 429 ? 25.828 -11.086 -11.336 1 95.5 429 PHE A CA 1
ATOM 3320 C C . PHE A 1 429 ? 27.25 -10.586 -11.188 1 95.5 429 PHE A C 1
ATOM 3322 O O . PHE A 1 429 ? 27.562 -9.805 -10.281 1 95.5 429 PHE A O 1
ATOM 3329 N N . PRO A 1 430 ? 28.125 -10.914 -12.117 1 96.56 430 PRO A N 1
ATOM 3330 C CA . PRO A 1 430 ? 29.531 -10.602 -11.859 1 96.56 430 PRO A CA 1
ATOM 3331 C C . PRO A 1 430 ? 29.844 -9.109 -11.945 1 96.56 430 PRO A C 1
ATOM 3333 O O . PRO A 1 430 ? 29.234 -8.398 -12.758 1 96.56 430 PRO A O 1
ATOM 3336 N N . THR A 1 431 ? 30.812 -8.703 -11.156 1 97.81 431 THR A N 1
ATOM 3337 C CA . THR A 1 431 ? 31.25 -7.312 -11.086 1 97.81 431 THR A CA 1
ATOM 3338 C C . THR A 1 431 ? 31.875 -6.875 -12.398 1 97.81 431 THR A C 1
ATOM 3340 O O . THR A 1 431 ? 31.703 -5.734 -12.828 1 97.81 431 THR A O 1
ATOM 3343 N N . PHE A 1 432 ? 32.562 -7.785 -13.109 1 95.94 432 PHE A N 1
ATOM 3344 C CA . PHE A 1 432 ? 33.312 -7.422 -14.289 1 95.94 432 PHE A CA 1
ATOM 3345 C C . PHE A 1 432 ? 32.406 -7.117 -15.469 1 95.94 432 PHE A C 1
ATOM 3347 O O . PHE A 1 432 ? 32.844 -6.504 -16.453 1 95.94 432 PHE A O 1
ATOM 3354 N N . THR A 1 433 ? 31.141 -7.48 -15.398 1 96.31 433 THR A N 1
ATOM 3355 C CA . THR A 1 433 ? 30.203 -7.164 -16.469 1 96.31 433 THR A CA 1
ATOM 3356 C C . THR A 1 433 ? 29.312 -5.996 -16.078 1 96.31 433 THR A C 1
ATOM 3358 O O . THR A 1 433 ? 28.516 -5.516 -16.891 1 96.31 433 THR A O 1
ATOM 3361 N N . ARG A 1 434 ? 29.438 -5.48 -14.805 1 97.19 434 ARG A N 1
ATOM 3362 C CA . ARG A 1 434 ? 28.438 -4.527 -14.32 1 97.19 434 ARG A CA 1
ATOM 3363 C C . ARG A 1 434 ? 29.094 -3.217 -13.898 1 97.19 434 ARG A C 1
ATOM 3365 O O . ARG A 1 434 ? 28.406 -2.283 -13.469 1 97.19 434 ARG A O 1
ATOM 3372 N N . PHE A 1 435 ? 30.359 -2.994 -14.031 1 98.06 435 PHE A N 1
ATOM 3373 C CA . PHE A 1 435 ? 31.094 -1.915 -13.367 1 98.06 435 PHE A CA 1
ATOM 3374 C C . PHE A 1 435 ? 30.969 -0.618 -14.164 1 98.06 435 PHE A C 1
ATOM 3376 O O . PHE A 1 435 ? 31.25 0.462 -13.641 1 98.06 435 PHE A O 1
ATOM 3383 N N . VAL A 1 436 ? 30.578 -0.616 -15.422 1 98.38 436 VAL A N 1
ATOM 3384 C CA . VAL A 1 436 ? 30.641 0.548 -16.297 1 98.38 436 VAL A CA 1
ATOM 3385 C C . VAL A 1 436 ? 29.734 1.654 -15.758 1 98.38 436 VAL A C 1
ATOM 3387 O O . VAL A 1 436 ? 30.172 2.803 -15.625 1 98.38 436 VAL A O 1
ATOM 3390 N N . PRO A 1 437 ? 28.469 1.365 -15.383 1 98.62 437 PRO A N 1
ATOM 3391 C CA . PRO A 1 437 ? 27.625 2.428 -14.82 1 98.62 437 PRO A CA 1
ATOM 3392 C C . PRO A 1 437 ? 28.234 3.082 -13.594 1 98.62 437 PRO A C 1
ATOM 3394 O O . PRO A 1 437 ? 28.125 4.297 -13.414 1 98.62 437 PRO A O 1
ATOM 3397 N N . TYR A 1 438 ? 28.859 2.33 -12.734 1 98.69 438 TYR A N 1
ATOM 3398 C CA . TYR A 1 438 ? 29.516 2.865 -11.547 1 98.69 438 TYR A CA 1
ATOM 3399 C C . TYR A 1 438 ? 30.641 3.836 -11.93 1 98.69 438 TYR A C 1
ATOM 3401 O O . TYR A 1 438 ? 30.766 4.91 -11.336 1 98.69 438 TYR A O 1
ATOM 3409 N N . LEU A 1 439 ? 31.453 3.488 -12.938 1 98.5 439 LEU A N 1
ATOM 3410 C CA . LEU A 1 439 ? 32.531 4.34 -13.391 1 98.5 439 LEU A CA 1
ATOM 3411 C C . LEU A 1 439 ? 32 5.621 -14.016 1 98.5 439 LEU A C 1
ATOM 3413 O O . LEU A 1 439 ? 32.625 6.688 -13.867 1 98.5 439 LEU A O 1
ATOM 3417 N N . GLU A 1 440 ? 30.938 5.473 -14.766 1 98.38 440 GLU A N 1
ATOM 3418 C CA . GLU A 1 440 ? 30.266 6.664 -15.289 1 98.38 440 GLU A CA 1
ATOM 3419 C C . GLU A 1 440 ? 29.875 7.617 -14.172 1 98.38 440 GLU A C 1
ATOM 3421 O O . GLU A 1 440 ? 30.047 8.828 -14.289 1 98.38 440 GLU A O 1
ATOM 3426 N N . GLY A 1 441 ? 29.344 7.066 -13.109 1 98.5 441 GLY A N 1
ATOM 3427 C CA . GLY A 1 441 ? 28.984 7.867 -11.953 1 98.5 441 GLY A CA 1
ATOM 3428 C C . GLY A 1 441 ? 30.172 8.539 -11.281 1 98.5 441 GLY A C 1
ATOM 3429 O O . GLY A 1 441 ? 30.094 9.711 -10.93 1 98.5 441 GLY A O 1
ATOM 3430 N N . LEU A 1 442 ? 31.203 7.812 -11.172 1 97.69 442 LEU A N 1
ATOM 3431 C CA . LEU A 1 442 ? 32.406 8.344 -10.555 1 97.69 442 LEU A CA 1
ATOM 3432 C C . LEU A 1 442 ? 32.969 9.523 -11.352 1 97.69 442 LEU A C 1
ATOM 3434 O O . LEU A 1 442 ? 33.344 10.547 -10.781 1 97.69 442 LEU A O 1
ATOM 3438 N N . ALA A 1 443 ? 33 9.375 -12.648 1 97.38 443 ALA A N 1
ATOM 3439 C CA . ALA A 1 443 ? 33.438 10.445 -13.531 1 97.38 443 ALA A CA 1
ATOM 3440 C C . ALA A 1 443 ? 32.562 11.672 -13.422 1 97.38 443 ALA A C 1
ATOM 3442 O O . ALA A 1 443 ? 33.031 12.805 -13.344 1 97.38 443 ALA A O 1
ATOM 3443 N N . LEU A 1 444 ? 31.297 11.391 -13.43 1 96.62 444 LEU A N 1
ATOM 3444 C CA . LEU A 1 444 ? 30.344 12.484 -13.312 1 96.62 444 LEU A CA 1
ATOM 3445 C C . LEU A 1 444 ? 30.5 13.18 -11.953 1 96.62 444 LEU A C 1
ATOM 3447 O O . LEU A 1 444 ? 30.422 14.406 -11.867 1 96.62 444 LEU A O 1
ATOM 3451 N N . GLY A 1 445 ? 30.641 12.359 -10.914 1 95.75 445 GLY A N 1
ATOM 3452 C CA . GLY A 1 445 ? 30.875 12.922 -9.586 1 95.75 445 GLY A CA 1
ATOM 3453 C C . GLY A 1 445 ? 32.094 13.797 -9.516 1 95.75 445 GLY A C 1
ATOM 3454 O O . GLY A 1 445 ? 32.094 14.844 -8.867 1 95.75 445 GLY A O 1
ATOM 3455 N N . PHE A 1 446 ? 33.125 13.406 -10.195 1 94.62 446 PHE A N 1
ATOM 3456 C CA . PHE A 1 446 ? 34.375 14.172 -10.273 1 94.62 446 PHE A CA 1
ATOM 3457 C C . PHE A 1 446 ? 34.125 15.508 -10.961 1 94.62 446 PHE A C 1
ATOM 3459 O O . PHE A 1 446 ? 34.531 16.547 -10.461 1 94.62 446 PHE A O 1
ATOM 3466 N N . VAL A 1 447 ? 33.406 15.461 -12.031 1 92.75 447 VAL A N 1
ATOM 3467 C CA . VAL A 1 447 ? 33.156 16.672 -12.805 1 92.75 447 VAL A CA 1
ATOM 3468 C C . VAL A 1 447 ? 32.281 17.625 -11.992 1 92.75 447 VAL A C 1
ATOM 3470 O O . VAL A 1 447 ? 32.562 18.812 -11.891 1 92.75 447 VAL A O 1
ATOM 3473 N N . MET A 1 448 ? 31.281 17.141 -11.391 1 91.5 448 MET A N 1
ATOM 3474 C CA . MET A 1 448 ? 30.344 17.953 -10.625 1 91.5 448 MET A CA 1
ATOM 3475 C C . MET A 1 448 ? 31 18.5 -9.367 1 91.5 448 MET A C 1
ATOM 3477 O O . MET A 1 448 ? 30.75 19.641 -8.969 1 91.5 448 MET A O 1
ATOM 3481 N N . GLY A 1 449 ? 31.797 17.688 -8.758 1 88.56 449 GLY A N 1
ATOM 3482 C CA . GLY A 1 449 ? 32.5 18.125 -7.57 1 88.56 449 GLY A CA 1
ATOM 3483 C C . GLY A 1 449 ? 33.5 19.234 -7.844 1 88.56 449 GLY A C 1
ATOM 3484 O O . GLY A 1 449 ? 33.594 20.203 -7.074 1 88.56 449 GLY A O 1
ATOM 3485 N N . ASN A 1 450 ? 34.188 19.125 -8.914 1 86.5 450 ASN A N 1
ATOM 3486 C CA . ASN A 1 450 ? 35.188 20.109 -9.289 1 86.5 450 ASN A CA 1
ATOM 3487 C C . ASN A 1 450 ? 34.531 21.406 -9.75 1 86.5 450 ASN A C 1
ATOM 3489 O O . ASN A 1 450 ? 35.125 22.484 -9.594 1 86.5 450 ASN A O 1
ATOM 3493 N N . GLN A 1 451 ? 33.375 21.266 -10.336 1 83.06 451 GLN A N 1
ATOM 3494 C CA . GLN A 1 451 ? 32.656 22.453 -10.789 1 83.06 451 GLN A CA 1
ATOM 3495 C C . GLN A 1 451 ? 32 23.172 -9.609 1 83.06 451 GLN A C 1
ATOM 3497 O O . GLN A 1 451 ? 31.562 24.312 -9.75 1 83.06 451 GLN A O 1
ATOM 3502 N N . ARG A 1 452 ? 32.062 22.672 -8.477 1 73.62 452 ARG A N 1
ATOM 3503 C CA . ARG A 1 452 ? 31.438 23.219 -7.281 1 73.62 452 ARG A CA 1
ATOM 3504 C C . ARG A 1 452 ? 30.016 23.688 -7.57 1 73.62 452 ARG A C 1
ATOM 3506 O O . ARG A 1 452 ? 29.656 24.828 -7.25 1 73.62 452 ARG A O 1
ATOM 3513 N N . LEU A 1 453 ? 29.344 22.891 -8.219 1 71.25 453 LEU A N 1
ATOM 3514 C CA . LEU A 1 453 ? 27.984 23.203 -8.617 1 71.25 453 LEU A CA 1
ATOM 3515 C C . LEU A 1 453 ? 27.125 23.547 -7.402 1 71.25 453 LEU A C 1
ATOM 3517 O O . LEU A 1 453 ? 27.281 22.938 -6.34 1 71.25 453 LEU A O 1
ATOM 3521 N N . ARG A 1 454 ? 26.5 24.766 -7.414 1 62.69 454 ARG A N 1
ATOM 3522 C CA . ARG A 1 454 ? 25.516 25.156 -6.418 1 62.69 454 ARG A CA 1
ATOM 3523 C C . ARG A 1 454 ? 24.172 25.484 -7.074 1 62.69 454 ARG A C 1
ATOM 3525 O O . ARG A 1 454 ? 24.141 26.125 -8.117 1 62.69 454 ARG A O 1
ATOM 3532 N N . VAL A 1 455 ? 23.188 24.844 -6.555 1 59.56 455 VAL A N 1
ATOM 3533 C CA . VAL A 1 455 ? 21.859 25.047 -7.121 1 59.56 455 VAL A CA 1
ATOM 3534 C C . VAL A 1 455 ? 21.5 26.531 -7.094 1 59.56 455 VAL A C 1
ATOM 3536 O O . VAL A 1 455 ? 20.766 27.016 -7.957 1 59.56 455 VAL A O 1
ATOM 3539 N N . ASP A 1 456 ? 22.125 27.266 -6.219 1 60.47 456 ASP A N 1
ATOM 3540 C CA . ASP A 1 456 ? 21.812 28.688 -6.082 1 60.47 456 ASP A CA 1
ATOM 3541 C C . ASP A 1 456 ? 22.547 29.5 -7.145 1 60.47 456 ASP A C 1
ATOM 3543 O O . ASP A 1 456 ? 22.203 30.656 -7.395 1 60.47 456 ASP A O 1
ATOM 3547 N N . LYS A 1 457 ? 23.609 28.906 -7.754 1 71 457 LYS A N 1
ATOM 3548 C CA . LYS A 1 457 ? 24.281 29.547 -8.875 1 71 457 LYS A CA 1
ATOM 3549 C C . LYS A 1 457 ? 24.203 28.672 -10.133 1 71 457 LYS A C 1
ATOM 3551 O O . LYS A 1 457 ? 25.188 28.031 -10.508 1 71 457 LYS A O 1
ATOM 3556 N N . PRO A 1 458 ? 23.047 28.703 -10.727 1 73.25 458 PRO A N 1
ATOM 3557 C CA . PRO A 1 458 ? 22.797 27.797 -11.844 1 73.25 458 PRO A CA 1
ATOM 3558 C C . PRO A 1 458 ? 23.609 28.141 -13.086 1 73.25 458 PRO A C 1
ATOM 3560 O O . PRO A 1 458 ? 23.938 29.297 -13.312 1 73.25 458 PRO A O 1
ATOM 3563 N N . ILE A 1 459 ? 24.156 27.188 -13.688 1 79.88 459 ILE A N 1
ATOM 3564 C CA . ILE A 1 459 ? 24.719 27.297 -15.031 1 79.88 459 ILE A CA 1
ATOM 3565 C C . ILE A 1 459 ? 23.609 27.141 -16.062 1 79.88 459 ILE A C 1
ATOM 3567 O O . ILE A 1 459 ? 23.297 26.031 -16.5 1 79.88 459 ILE A O 1
ATOM 3571 N N . LYS A 1 460 ? 22.984 28.281 -16.344 1 81.56 460 LYS A N 1
ATOM 3572 C CA . LYS A 1 460 ? 21.797 28.234 -17.203 1 81.56 460 LYS A CA 1
ATOM 3573 C C . LYS A 1 460 ? 22.172 28.047 -18.672 1 81.56 460 LYS A C 1
ATOM 3575 O O . LYS A 1 460 ? 22.984 28.797 -19.203 1 81.56 460 LYS A O 1
ATOM 3580 N N . LEU A 1 461 ? 21.734 27.047 -19.203 1 86.5 461 LEU A N 1
ATOM 3581 C CA . LEU A 1 461 ? 21.891 26.781 -20.625 1 86.5 461 LEU A CA 1
ATOM 3582 C C . LEU A 1 461 ? 20.859 27.547 -21.438 1 86.5 461 LEU A C 1
ATOM 3584 O O . LEU A 1 461 ? 19.766 27.859 -20.922 1 86.5 461 LEU A O 1
ATOM 3588 N N . ARG A 1 462 ? 21.312 27.875 -22.672 1 88.94 462 ARG A N 1
ATOM 3589 C CA . ARG A 1 462 ? 20.297 28.406 -23.578 1 88.94 462 ARG A CA 1
ATOM 3590 C C . ARG A 1 462 ? 19.156 27.422 -23.75 1 88.94 462 ARG A C 1
ATOM 3592 O O . ARG A 1 462 ? 19.344 26.219 -23.656 1 88.94 462 ARG A O 1
ATOM 3599 N N . LEU A 1 463 ? 18.062 27.953 -24 1 85.19 463 LEU A N 1
ATOM 3600 C CA . LEU A 1 463 ? 16.828 27.172 -24.031 1 85.19 463 LEU A CA 1
ATOM 3601 C C . LEU A 1 463 ? 16.938 26.031 -25.047 1 85.19 463 LEU A C 1
ATOM 3603 O O . LEU A 1 463 ? 16.531 24.906 -24.75 1 85.19 463 LEU A O 1
ATOM 3607 N N . VAL A 1 464 ? 17.5 26.281 -26.219 1 90.69 464 VAL A N 1
ATOM 3608 C CA . VAL A 1 464 ? 17.594 25.281 -27.266 1 90.69 464 VAL A CA 1
ATOM 3609 C C . VAL A 1 464 ? 18.516 24.156 -26.812 1 90.69 464 VAL A C 1
ATOM 3611 O O . VAL A 1 464 ? 18.234 22.984 -27.062 1 90.69 464 VAL A O 1
ATOM 3614 N N . TYR A 1 465 ? 19.547 24.531 -26.172 1 91.81 465 TYR A N 1
ATOM 3615 C CA . TYR A 1 465 ? 20.5 23.531 -25.703 1 91.81 465 TYR A CA 1
ATOM 3616 C C . TYR A 1 465 ? 19.906 22.719 -24.547 1 91.81 465 TYR A C 1
ATOM 3618 O O . TYR A 1 465 ? 20.219 21.531 -24.406 1 91.81 465 TYR A O 1
ATOM 3626 N N . CYS A 1 466 ? 19.172 23.406 -23.781 1 92.19 466 CYS A N 1
ATOM 3627 C CA . CYS A 1 466 ? 18.5 22.703 -22.703 1 92.19 466 CYS A CA 1
ATOM 3628 C C . CYS A 1 466 ? 17.531 21.656 -23.25 1 92.19 466 CYS A C 1
ATOM 3630 O O . CYS A 1 466 ? 17.531 20.516 -22.797 1 92.19 466 CYS A O 1
ATOM 3632 N N . TYR A 1 467 ? 16.812 22 -24.297 1 91.88 467 TYR A N 1
ATOM 3633 C CA . TYR A 1 467 ? 15.875 21.078 -24.906 1 91.88 467 TYR A CA 1
ATOM 3634 C C . TYR A 1 467 ? 16.609 19.922 -25.578 1 91.88 467 TYR A C 1
ATOM 3636 O O . TYR A 1 467 ? 16.188 18.766 -25.5 1 91.88 467 TYR A O 1
ATOM 3644 N N . LEU A 1 468 ? 17.656 20.266 -26.219 1 95.25 468 LEU A N 1
ATOM 3645 C CA . LEU A 1 468 ? 18.438 19.234 -26.891 1 95.25 468 LEU A CA 1
ATOM 3646 C C . LEU A 1 468 ? 19.047 18.266 -25.875 1 95.25 468 LEU A C 1
ATOM 3648 O O . LEU A 1 468 ? 19.125 17.062 -26.109 1 95.25 468 LEU A O 1
ATOM 3652 N N . ALA A 1 469 ? 19.5 18.844 -24.797 1 95.94 469 ALA A N 1
ATOM 3653 C CA . ALA A 1 469 ? 20.062 18 -23.734 1 95.94 469 ALA A CA 1
ATOM 3654 C C . ALA A 1 469 ? 19.016 17.047 -23.172 1 95.94 469 ALA A C 1
ATOM 3656 O O . ALA A 1 469 ? 19.281 15.859 -22.969 1 95.94 469 ALA A O 1
ATOM 3657 N N . TRP A 1 470 ? 17.828 17.562 -22.969 1 95.88 470 TRP A N 1
ATOM 3658 C CA . TRP A 1 470 ? 16.766 16.719 -22.438 1 95.88 470 TRP A CA 1
ATOM 3659 C C . TRP A 1 470 ? 16.344 15.672 -23.453 1 95.88 470 TRP A C 1
ATOM 3661 O O . TRP A 1 470 ? 16 14.547 -23.094 1 95.88 470 TRP A O 1
ATOM 3671 N N . LEU A 1 471 ? 16.328 15.984 -24.734 1 96.75 471 LEU A N 1
ATOM 3672 C CA . LEU A 1 471 ? 16.016 15.016 -25.781 1 96.75 471 LEU A CA 1
ATOM 3673 C C . LEU A 1 471 ? 17.062 13.906 -25.812 1 96.75 471 LEU A C 1
ATOM 3675 O O . LEU A 1 471 ? 16.719 12.734 -26.016 1 96.75 471 LEU A O 1
ATOM 3679 N N . LEU A 1 472 ? 18.266 14.289 -25.672 1 97 472 LEU A N 1
ATOM 3680 C CA . LEU A 1 472 ? 19.344 13.305 -25.656 1 97 472 LEU A CA 1
ATOM 3681 C C . LEU A 1 472 ? 19.219 12.375 -24.453 1 97 472 LEU A C 1
ATOM 3683 O O . LEU A 1 472 ? 19.375 11.156 -24.578 1 97 472 LEU A O 1
ATOM 3687 N N . VAL A 1 473 ? 18.938 12.961 -23.297 1 97.38 473 VAL A N 1
ATOM 3688 C CA . VAL A 1 473 ? 18.75 12.188 -22.078 1 97.38 473 VAL A CA 1
ATOM 3689 C C . VAL A 1 473 ? 17.578 11.219 -22.25 1 97.38 473 VAL A C 1
ATOM 3691 O O . VAL A 1 473 ? 17.672 10.039 -21.906 1 97.38 473 VAL A O 1
ATOM 3694 N N . ALA A 1 474 ? 16.5 11.719 -22.844 1 96.81 474 ALA A N 1
ATOM 3695 C CA . ALA A 1 474 ? 15.328 10.883 -23.094 1 96.81 474 ALA A CA 1
ATOM 3696 C C . ALA A 1 474 ? 15.664 9.75 -24.062 1 96.81 474 ALA A C 1
ATOM 3698 O O . ALA A 1 474 ? 15.227 8.609 -23.859 1 96.81 474 ALA A O 1
ATOM 3699 N N . ALA A 1 475 ? 16.391 10.062 -25.062 1 96.81 475 ALA A N 1
ATOM 3700 C CA . ALA A 1 475 ? 16.766 9.055 -26.047 1 96.81 475 ALA A CA 1
ATOM 3701 C C . ALA A 1 475 ? 17.656 7.988 -25.422 1 96.81 475 ALA A C 1
ATOM 3703 O O . ALA A 1 475 ? 17.5 6.797 -25.688 1 96.81 475 ALA A O 1
ATOM 3704 N N . LEU A 1 476 ? 18.578 8.375 -24.594 1 96.94 476 LEU A N 1
ATOM 3705 C CA . LEU A 1 476 ? 19.5 7.453 -23.938 1 96.94 476 LEU A CA 1
ATOM 3706 C C . LEU A 1 476 ? 18.734 6.504 -23.016 1 96.94 476 LEU A C 1
ATOM 3708 O O . LEU A 1 476 ? 19.172 5.371 -22.797 1 96.94 476 LEU A O 1
ATOM 3712 N N . MET A 1 477 ? 17.656 6.918 -22.484 1 95.44 477 MET A N 1
ATOM 3713 C CA . MET A 1 477 ? 16.891 6.094 -21.547 1 95.44 477 MET A CA 1
ATOM 3714 C C . MET A 1 477 ? 15.844 5.273 -22.281 1 95.44 477 MET A C 1
ATOM 3716 O O . MET A 1 477 ? 15.711 4.07 -22.047 1 95.44 477 MET A O 1
ATOM 3720 N N . LEU A 1 478 ? 15.117 5.852 -23.297 1 93.75 478 LEU A N 1
ATOM 3721 C CA . LEU A 1 478 ? 13.969 5.207 -23.922 1 93.75 478 LEU A CA 1
ATOM 3722 C C . LEU A 1 478 ? 14.414 4.254 -25.031 1 93.75 478 LEU A C 1
ATOM 3724 O O . LEU A 1 478 ? 13.766 3.234 -25.281 1 93.75 478 LEU A O 1
ATOM 3728 N N . VAL A 1 479 ? 15.531 4.559 -25.656 1 89.94 479 VAL A N 1
ATOM 3729 C CA . VAL A 1 479 ? 15.969 3.719 -26.766 1 89.94 479 VAL A CA 1
ATOM 3730 C C . VAL A 1 479 ? 16.375 2.346 -26.234 1 89.94 479 VAL A C 1
ATOM 3732 O O . VAL A 1 479 ? 15.922 1.317 -26.75 1 89.94 479 VAL A O 1
ATOM 3735 N N . PRO A 1 480 ? 17.188 2.27 -25.219 1 88.88 480 PRO A N 1
ATOM 3736 C CA . PRO A 1 480 ? 17.5 0.941 -24.688 1 88.88 480 PRO A CA 1
ATOM 3737 C C . PRO A 1 480 ? 16.281 0.192 -24.188 1 88.88 480 PRO A C 1
ATOM 3739 O O . PRO A 1 480 ? 16.188 -1.029 -24.344 1 88.88 480 PRO A O 1
ATOM 3742 N N . LEU A 1 481 ? 15.336 0.843 -23.625 1 87.38 481 LEU A N 1
ATOM 3743 C CA . LEU A 1 481 ? 14.109 0.194 -23.156 1 87.38 481 LEU A CA 1
ATOM 3744 C C . LEU A 1 481 ? 13.297 -0.333 -24.328 1 87.38 481 LEU A C 1
ATOM 3746 O O . LEU A 1 481 ? 12.805 -1.464 -24.297 1 87.38 481 LEU A O 1
ATOM 3750 N N . GLY A 1 482 ? 13.164 0.469 -25.406 1 85.31 482 GLY A N 1
ATOM 3751 C CA . GLY A 1 482 ? 12.383 0.097 -26.562 1 85.31 482 GLY A CA 1
ATOM 3752 C C . GLY A 1 482 ? 13.023 -1.004 -27.391 1 85.31 482 GLY A C 1
ATOM 3753 O O . GLY A 1 482 ? 12.336 -1.901 -27.875 1 85.31 482 GLY A O 1
ATOM 3754 N N . THR A 1 483 ? 14.305 -0.933 -27.484 1 82 483 THR A N 1
ATOM 3755 C CA . THR A 1 483 ? 15.023 -1.927 -28.281 1 82 483 THR A CA 1
ATOM 3756 C C . THR A 1 483 ? 15 -3.287 -27.594 1 82 483 THR A C 1
ATOM 3758 O O . THR A 1 483 ? 15.086 -4.324 -28.25 1 82 483 THR A O 1
ATOM 3761 N N . GLY A 1 484 ? 14.883 -3.254 -26.328 1 77.88 484 GLY A N 1
ATOM 3762 C CA . GLY A 1 484 ? 14.781 -4.496 -25.578 1 77.88 484 GLY A CA 1
ATOM 3763 C C . GLY A 1 484 ? 13.531 -5.289 -25.906 1 77.88 484 GLY A C 1
ATOM 3764 O O . GLY A 1 484 ? 13.531 -6.52 -25.828 1 77.88 484 GLY A O 1
ATOM 3765 N N . TYR A 1 485 ? 12.492 -4.598 -26.328 1 77.12 485 TYR A N 1
ATOM 3766 C CA . TYR A 1 485 ? 11.234 -5.254 -26.672 1 77.12 485 TYR A CA 1
ATOM 3767 C C . TYR A 1 485 ? 11.438 -6.258 -27.812 1 77.12 485 TYR A C 1
ATOM 3769 O O . TYR A 1 485 ? 10.969 -7.395 -27.734 1 77.12 485 TYR A O 1
ATOM 3777 N N . ASN A 1 486 ? 12.148 -5.891 -28.766 1 73.88 486 ASN A N 1
ATOM 3778 C CA . ASN A 1 486 ? 12.375 -6.754 -29.922 1 73.88 486 ASN A CA 1
ATOM 3779 C C . ASN A 1 486 ? 13.234 -7.961 -29.562 1 73.88 486 ASN A C 1
ATOM 3781 O O . ASN A 1 486 ? 13.016 -9.062 -30.062 1 73.88 486 ASN A O 1
ATOM 3785 N N . ILE A 1 487 ? 14.117 -7.746 -28.703 1 73.38 487 ILE A N 1
ATOM 3786 C CA . ILE A 1 487 ? 15.031 -8.812 -28.297 1 73.38 487 ILE A CA 1
ATOM 3787 C C . ILE A 1 487 ? 14.281 -9.852 -27.469 1 73.38 487 ILE A C 1
ATOM 3789 O O . ILE A 1 487 ? 14.531 -11.055 -27.594 1 73.38 487 ILE A O 1
ATOM 3793 N N . VAL A 1 488 ? 13.391 -9.352 -26.656 1 68.56 488 VAL A N 1
ATOM 3794 C CA . VAL A 1 488 ? 12.633 -10.258 -25.797 1 68.56 488 VAL A CA 1
ATOM 3795 C C . VAL A 1 488 ? 11.562 -10.977 -26.625 1 68.56 488 VAL A C 1
ATOM 3797 O O . VAL A 1 488 ? 11.305 -12.164 -26.422 1 68.56 488 VAL A O 1
ATOM 3800 N N . GLN A 1 489 ? 10.875 -10.32 -27.516 1 64.19 489 GLN A N 1
ATOM 3801 C CA . GLN A 1 489 ? 9.758 -10.867 -28.281 1 64.19 489 GLN A CA 1
ATOM 3802 C C . GLN A 1 489 ? 10.242 -11.883 -29.312 1 64.19 489 GLN A C 1
ATOM 3804 O O . GLN A 1 489 ? 9.516 -12.82 -29.656 1 64.19 489 GLN A O 1
ATOM 3809 N N . TYR A 1 490 ? 11.336 -11.633 -29.75 1 60.44 490 TYR A N 1
ATOM 3810 C CA . TYR A 1 490 ? 11.797 -12.508 -30.812 1 60.44 490 TYR A CA 1
ATOM 3811 C C . TYR A 1 490 ? 13.039 -13.281 -30.406 1 60.44 490 TYR A C 1
ATOM 3813 O O . TYR A 1 490 ? 14.164 -12.867 -30.688 1 60.44 490 TYR A O 1
ATOM 3821 N N . PRO A 1 491 ? 12.531 -14.469 -29.609 1 56.62 491 PRO A N 1
ATOM 3822 C CA . PRO A 1 491 ? 13.664 -15.32 -29.25 1 56.62 491 PRO A CA 1
ATOM 3823 C C . PRO A 1 491 ? 14.398 -15.883 -30.469 1 56.62 491 PRO A C 1
ATOM 3825 O O . PRO A 1 491 ? 13.773 -16.172 -31.484 1 56.62 491 PRO A O 1
ATOM 3828 N N . GLY A 1 492 ? 15.625 -15.555 -30.641 1 58.41 492 GLY A N 1
ATOM 3829 C CA . GLY A 1 492 ? 16.422 -15.977 -31.766 1 58.41 492 GLY A CA 1
ATOM 3830 C C . GLY A 1 492 ? 17.016 -14.812 -32.531 1 58.41 492 GLY A C 1
ATOM 3831 O O . GLY A 1 492 ? 17.422 -14.969 -33.688 1 58.41 492 GLY A O 1
ATOM 3832 N N . VAL A 1 493 ? 16.641 -13.734 -32 1 61.03 493 VAL A N 1
ATOM 3833 C CA . VAL A 1 493 ? 17.266 -12.578 -32.656 1 61.03 493 VAL A CA 1
ATOM 3834 C C . VAL A 1 493 ? 18.75 -12.828 -32.844 1 61.03 493 VAL A C 1
ATOM 3836 O O . VAL A 1 493 ? 19.359 -13.625 -32.125 1 61.03 493 VAL A O 1
ATOM 3839 N N . ASP A 1 494 ? 19.25 -12.227 -33.906 1 75.81 494 ASP A N 1
ATOM 3840 C CA . ASP A 1 494 ? 20.625 -12.359 -34.375 1 75.81 494 ASP A CA 1
ATOM 3841 C C . ASP A 1 494 ? 21.625 -12.023 -33.281 1 75.81 494 ASP A C 1
ATOM 3843 O O . ASP A 1 494 ? 21.359 -11.18 -32.406 1 75.81 494 ASP A O 1
ATOM 3847 N N . ARG A 1 495 ? 22.625 -12.812 -33.156 1 86.25 495 ARG A N 1
ATOM 3848 C CA . ARG A 1 495 ? 23.703 -12.758 -32.188 1 86.25 495 ARG A CA 1
ATOM 3849 C C . ARG A 1 495 ? 24.328 -11.359 -32.125 1 86.25 495 ARG A C 1
ATOM 3851 O O . ARG A 1 495 ? 24.609 -10.844 -31.047 1 86.25 495 ARG A O 1
ATOM 3858 N N . LEU A 1 496 ? 24.422 -10.719 -33.281 1 89.75 496 LEU A N 1
ATOM 3859 C CA . LEU A 1 496 ? 25.156 -9.453 -33.344 1 89.75 496 LEU A CA 1
ATOM 3860 C C . LEU A 1 496 ? 24.344 -8.328 -32.688 1 89.75 496 LEU A C 1
ATOM 3862 O O . LEU A 1 496 ? 24.844 -7.633 -31.812 1 89.75 496 LEU A O 1
ATOM 3866 N N . PRO A 1 497 ? 23.109 -8.164 -33.094 1 88.44 497 PRO A N 1
ATOM 3867 C CA . PRO A 1 497 ? 22.328 -7.105 -32.438 1 88.44 497 PRO A CA 1
ATOM 3868 C C . PRO A 1 497 ? 22.156 -7.348 -30.938 1 88.44 497 PRO A C 1
ATOM 3870 O O . PRO A 1 497 ? 22.141 -6.398 -30.156 1 88.44 497 PRO A O 1
ATOM 3873 N N . THR A 1 498 ? 22.031 -8.539 -30.562 1 90.38 498 THR A N 1
ATOM 3874 C CA . THR A 1 498 ? 21.891 -8.867 -29.156 1 90.38 498 THR A CA 1
ATOM 3875 C C . THR A 1 498 ? 23.172 -8.523 -28.391 1 90.38 498 THR A C 1
ATOM 3877 O O . THR A 1 498 ? 23.109 -8.031 -27.266 1 90.38 498 THR A O 1
ATOM 3880 N N . ALA A 1 499 ? 24.281 -8.805 -29.016 1 93.12 499 ALA A N 1
ATOM 3881 C CA . ALA A 1 499 ? 25.562 -8.477 -28.406 1 93.12 499 ALA A CA 1
ATOM 3882 C C . ALA A 1 499 ? 25.719 -6.969 -28.219 1 93.12 499 ALA A C 1
ATOM 3884 O O . ALA A 1 499 ? 26.219 -6.508 -27.203 1 93.12 499 ALA A O 1
ATOM 3885 N N . PHE A 1 500 ? 25.312 -6.211 -29.219 1 92.75 500 PHE A N 1
ATOM 3886 C CA . PHE A 1 500 ? 25.328 -4.758 -29.109 1 92.75 500 PHE A CA 1
ATOM 3887 C C . PHE A 1 500 ? 24.406 -4.285 -28 1 92.75 500 PHE A C 1
ATOM 3889 O O . PHE A 1 500 ? 24.766 -3.396 -27.219 1 92.75 500 PHE A O 1
ATOM 3896 N N . TYR A 1 501 ? 23.266 -4.867 -27.953 1 92 501 TYR A N 1
ATOM 3897 C CA . TYR A 1 501 ? 22.312 -4.5 -26.922 1 92 501 TYR A CA 1
ATOM 3898 C C . TYR A 1 501 ? 22.859 -4.781 -25.531 1 92 501 TYR A C 1
ATOM 3900 O O . TYR A 1 501 ? 22.797 -3.926 -24.656 1 92 501 TYR A O 1
ATOM 3908 N N . ASN A 1 502 ? 23.438 -5.961 -25.328 1 92.75 502 ASN A N 1
ATOM 3909 C CA . ASN A 1 502 ? 23.984 -6.355 -24.031 1 92.75 502 ASN A CA 1
ATOM 3910 C C . ASN A 1 502 ? 25.141 -5.453 -23.594 1 92.75 502 ASN A C 1
ATOM 3912 O O . ASN A 1 502 ? 25.328 -5.203 -22.406 1 92.75 502 ASN A O 1
ATOM 3916 N N . ALA A 1 503 ? 25.812 -4.934 -24.547 1 95.56 503 ALA A N 1
ATOM 3917 C CA . ALA A 1 503 ? 26.984 -4.121 -24.25 1 95.56 503 ALA A CA 1
ATOM 3918 C C . ALA A 1 503 ? 26.594 -2.672 -23.984 1 95.56 503 ALA A C 1
ATOM 3920 O O . ALA A 1 503 ? 27.25 -1.989 -23.188 1 95.56 503 ALA A O 1
ATOM 3921 N N . LEU A 1 504 ? 25.484 -2.203 -24.562 1 95.38 504 LEU A N 1
ATOM 3922 C CA . LEU A 1 504 ? 25.281 -0.759 -24.609 1 95.38 504 LEU A CA 1
ATOM 3923 C C . LEU A 1 504 ? 24.078 -0.349 -23.781 1 95.38 504 LEU A C 1
ATOM 3925 O O . LEU A 1 504 ? 23.969 0.804 -23.344 1 95.38 504 LEU A O 1
ATOM 3929 N N . HIS A 1 505 ? 23.109 -1.156 -23.578 1 93.69 505 HIS A N 1
ATOM 3930 C CA . HIS A 1 505 ? 21.828 -0.708 -23.031 1 93.69 505 HIS A CA 1
ATOM 3931 C C . HIS A 1 505 ? 21.984 -0.214 -21.594 1 93.69 505 HIS A C 1
ATOM 3933 O O . HIS A 1 505 ? 21.391 0.804 -21.219 1 93.69 505 HIS A O 1
ATOM 3939 N N . ARG A 1 506 ? 22.797 -0.897 -20.766 1 95.88 506 ARG A N 1
ATOM 3940 C CA . ARG A 1 506 ? 22.922 -0.52 -19.359 1 95.88 506 ARG A CA 1
ATOM 3941 C C . ARG A 1 506 ? 23.734 0.762 -19.219 1 95.88 506 ARG A C 1
ATOM 3943 O O . ARG A 1 506 ? 23.312 1.698 -18.531 1 95.88 506 ARG A O 1
ATOM 3950 N N . PRO A 1 507 ? 24.922 0.855 -19.891 1 97.38 507 PRO A N 1
ATOM 3951 C CA . PRO A 1 507 ? 25.656 2.115 -19.828 1 97.38 507 PRO A CA 1
ATOM 3952 C C . PRO A 1 507 ? 24.875 3.293 -20.391 1 97.38 507 PRO A C 1
ATOM 3954 O O . PRO A 1 507 ? 24.969 4.41 -19.875 1 97.38 507 PRO A O 1
ATOM 3957 N N . ALA A 1 508 ? 24.156 3.035 -21.438 1 97.38 508 ALA A N 1
ATOM 3958 C CA . ALA A 1 508 ? 23.344 4.102 -22.016 1 97.38 508 ALA A CA 1
ATOM 3959 C C . ALA A 1 508 ? 22.297 4.598 -21.016 1 97.38 508 ALA A C 1
ATOM 3961 O O . ALA A 1 508 ? 22.109 5.805 -20.844 1 97.38 508 ALA A O 1
ATOM 3962 N N . TRP A 1 509 ? 21.594 3.713 -20.406 1 97.25 509 TRP A N 1
ATOM 3963 C CA . TRP A 1 509 ? 20.625 4.066 -19.359 1 97.25 509 TRP A CA 1
ATOM 3964 C C . TRP A 1 509 ? 21.281 4.871 -18.25 1 97.25 509 TRP A C 1
ATOM 3966 O O . TRP A 1 509 ? 20.766 5.91 -17.828 1 97.25 509 TRP A O 1
ATOM 3976 N N . ALA A 1 510 ? 22.422 4.355 -17.781 1 98.19 510 ALA A N 1
ATOM 3977 C CA . ALA A 1 510 ? 23.141 5.023 -16.703 1 98.19 510 ALA A CA 1
ATOM 3978 C C . ALA A 1 510 ? 23.531 6.441 -17.094 1 98.19 510 ALA A C 1
ATOM 3980 O O . ALA A 1 510 ? 23.422 7.371 -16.297 1 98.19 510 ALA A O 1
ATOM 3981 N N . LEU A 1 511 ? 24 6.621 -18.312 1 97.88 511 LEU A N 1
ATOM 3982 C CA . LEU A 1 511 ? 24.359 7.949 -18.812 1 97.88 511 LEU A CA 1
ATOM 3983 C C . LEU A 1 511 ? 23.125 8.859 -18.844 1 97.88 511 LEU A C 1
ATOM 3985 O O . LEU A 1 511 ? 23.234 10.055 -18.578 1 97.88 511 LEU A O 1
ATOM 3989 N N . GLY A 1 512 ? 22.031 8.266 -19.266 1 98.25 512 GLY A N 1
ATOM 3990 C CA . GLY A 1 512 ? 20.797 9.016 -19.234 1 98.25 512 GLY A CA 1
ATOM 3991 C C . GLY A 1 512 ? 20.438 9.516 -17.844 1 98.25 512 GLY A C 1
ATOM 3992 O O . GLY A 1 512 ? 20.141 10.695 -17.656 1 98.25 512 GLY A O 1
ATOM 3993 N N . ILE A 1 513 ? 20.531 8.648 -16.844 1 98.12 513 ILE A N 1
ATOM 3994 C CA . ILE A 1 513 ? 20.25 9.008 -15.461 1 98.12 513 ILE A CA 1
ATOM 3995 C C . ILE A 1 513 ? 21.25 10.055 -14.984 1 98.12 513 ILE A C 1
ATOM 3997 O O . ILE A 1 513 ? 20.891 11 -14.273 1 98.12 513 ILE A O 1
ATOM 4001 N N . GLY A 1 514 ? 22.516 9.836 -15.367 1 98.19 514 GLY A N 1
ATOM 4002 C CA . GLY A 1 514 ? 23.531 10.836 -15.062 1 98.19 514 GLY A CA 1
ATOM 4003 C C . GLY A 1 514 ? 23.219 12.203 -15.648 1 98.19 514 GLY A C 1
ATOM 4004 O O . GLY A 1 514 ? 23.469 13.227 -15.016 1 98.19 514 GLY A O 1
ATOM 4005 N N . GLY A 1 515 ? 22.719 12.172 -16.891 1 97.56 515 GLY A N 1
ATOM 4006 C CA . GLY A 1 515 ? 22.281 13.406 -17.516 1 97.56 515 GLY A CA 1
ATOM 4007 C C . GLY A 1 515 ? 21.172 14.102 -16.766 1 97.56 515 GLY A C 1
ATOM 4008 O O . GLY A 1 515 ? 21.172 15.32 -16.625 1 97.56 515 GLY A O 1
ATOM 4009 N N . VAL A 1 516 ? 20.219 13.328 -16.25 1 97.44 516 VAL A N 1
ATOM 4010 C CA . VAL A 1 516 ? 19.141 13.883 -15.445 1 97.44 516 VAL A CA 1
ATOM 4011 C C . VAL A 1 516 ? 19.719 14.547 -14.195 1 97.44 516 VAL A C 1
ATOM 4013 O O . VAL A 1 516 ? 19.375 15.68 -13.867 1 97.44 516 VAL A O 1
ATOM 4016 N N . ALA A 1 517 ? 20.594 13.859 -13.523 1 96.5 517 ALA A N 1
ATOM 4017 C CA . ALA A 1 517 ? 21.219 14.375 -12.305 1 96.5 517 ALA A CA 1
ATOM 4018 C C . ALA A 1 517 ? 22 15.656 -12.586 1 96.5 517 ALA A C 1
ATOM 4020 O O . ALA A 1 517 ? 21.906 16.625 -11.82 1 96.5 517 ALA A O 1
ATOM 4021 N N . TYR A 1 518 ? 22.703 15.656 -13.664 1 95.06 518 TYR A N 1
ATOM 4022 C CA . TYR A 1 518 ? 23.516 16.797 -14.023 1 95.06 518 TYR A CA 1
ATOM 4023 C C . TYR A 1 518 ? 22.656 18.016 -14.352 1 95.06 518 TYR A C 1
ATOM 4025 O O . TYR A 1 518 ? 22.938 19.125 -13.898 1 95.06 518 TYR A O 1
ATOM 4033 N N . LEU A 1 519 ? 21.656 17.828 -15.18 1 94.19 519 LEU A N 1
ATOM 4034 C CA . LEU A 1 519 ? 20.766 18.922 -15.555 1 94.19 519 LEU A CA 1
ATOM 4035 C C . LEU A 1 519 ? 20.031 19.469 -14.336 1 94.19 519 LEU A C 1
ATOM 4037 O O . LEU A 1 519 ? 19.828 20.688 -14.227 1 94.19 519 LEU A O 1
ATOM 4041 N N . CYS A 1 520 ? 19.656 18.641 -13.43 1 92.31 520 CYS A N 1
ATOM 4042 C CA . CYS A 1 520 ? 19.016 19.094 -12.195 1 92.31 520 CYS A CA 1
ATOM 4043 C C . CYS A 1 520 ? 20 19.875 -11.328 1 92.31 520 CYS A C 1
ATOM 4045 O O . CYS A 1 520 ? 19.641 20.938 -10.805 1 92.31 520 CYS A O 1
ATOM 4047 N N . ALA A 1 521 ? 21.203 19.406 -11.219 1 90.88 521 ALA A N 1
ATOM 4048 C CA . ALA A 1 521 ? 22.203 20.031 -10.359 1 90.88 521 ALA A CA 1
ATOM 4049 C C . ALA A 1 521 ? 22.641 21.391 -10.898 1 90.88 521 ALA A C 1
ATOM 4051 O O . ALA A 1 521 ? 23.031 22.266 -10.133 1 90.88 521 ALA A O 1
ATOM 4052 N N . THR A 1 522 ? 22.531 21.547 -12.188 1 91.12 522 THR A N 1
ATOM 4053 C CA . THR A 1 522 ? 23 22.781 -12.812 1 91.12 522 THR A CA 1
ATOM 4054 C C . THR A 1 522 ? 21.859 23.797 -12.922 1 91.12 522 THR A C 1
ATOM 4056 O O . THR A 1 522 ? 22.031 24.875 -13.477 1 91.12 522 THR A O 1
ATOM 4059 N N . GLY A 1 523 ? 20.656 23.438 -12.469 1 87.81 523 GLY A N 1
ATOM 4060 C CA . GLY A 1 523 ? 19.531 24.359 -12.469 1 87.81 523 GLY A CA 1
ATOM 4061 C C . GLY A 1 523 ? 18.703 24.281 -13.734 1 87.81 523 GLY A C 1
ATOM 4062 O O . GLY A 1 523 ? 17.828 25.125 -13.969 1 87.81 523 GLY A O 1
ATOM 4063 N N . ASN A 1 524 ? 18.984 23.344 -14.586 1 90.12 524 ASN A N 1
ATOM 4064 C CA . ASN A 1 524 ? 18.25 23.172 -15.844 1 90.12 524 ASN A CA 1
ATOM 4065 C C . ASN A 1 524 ? 17.25 22.031 -15.766 1 90.12 524 ASN A C 1
ATOM 4067 O O . ASN A 1 524 ? 16.797 21.516 -16.797 1 90.12 524 ASN A O 1
ATOM 4071 N N . GLY A 1 525 ? 16.859 21.609 -14.625 1 89.62 525 GLY A N 1
ATOM 4072 C CA . GLY A 1 525 ? 16 20.438 -14.453 1 89.62 525 GLY A CA 1
ATOM 4073 C C . GLY A 1 525 ? 14.523 20.75 -14.586 1 89.62 525 GLY A C 1
ATOM 4074 O O . GLY A 1 525 ? 13.719 19.859 -14.859 1 89.62 525 GLY A O 1
ATOM 4075 N N . GLY A 1 526 ? 14.094 22.031 -14.383 1 83.69 526 GLY A N 1
ATOM 4076 C CA . GLY A 1 526 ? 12.703 22.438 -14.523 1 83.69 526 GLY A CA 1
ATOM 4077 C C . GLY A 1 526 ? 11.758 21.625 -13.656 1 83.69 526 GLY A C 1
ATOM 4078 O O . GLY A 1 526 ? 11.977 21.484 -12.453 1 83.69 526 GLY A O 1
ATOM 4079 N N . PRO A 1 527 ? 10.625 21.125 -14.32 1 82.25 527 PRO A N 1
ATOM 4080 C CA . PRO A 1 527 ? 9.625 20.359 -13.57 1 82.25 527 PRO A CA 1
ATOM 4081 C C . PRO A 1 527 ? 10.156 19.016 -13.086 1 82.25 527 PRO A C 1
ATOM 4083 O O . PRO A 1 527 ? 9.703 18.5 -12.062 1 82.25 527 PRO A O 1
ATOM 4086 N N . VAL A 1 528 ? 11.086 18.5 -13.797 1 89.75 528 VAL A N 1
ATOM 4087 C CA . VAL A 1 528 ? 11.656 17.219 -13.406 1 89.75 528 VAL A CA 1
ATOM 4088 C C . VAL A 1 528 ? 12.406 17.359 -12.086 1 89.75 528 VAL A C 1
ATOM 4090 O O . VAL A 1 528 ? 12.266 16.516 -11.195 1 89.75 528 VAL A O 1
ATOM 4093 N N . ASN A 1 529 ? 13.156 18.422 -11.953 1 89.69 529 ASN A N 1
ATOM 4094 C CA . ASN A 1 529 ? 13.867 18.656 -10.703 1 89.69 529 ASN A CA 1
ATOM 4095 C C . ASN A 1 529 ? 12.906 18.922 -9.547 1 89.69 529 ASN A C 1
ATOM 4097 O O . ASN A 1 529 ? 13.156 18.484 -8.422 1 89.69 529 ASN A O 1
ATOM 4101 N N . THR A 1 530 ? 11.875 19.672 -9.914 1 83.38 530 THR A N 1
ATOM 4102 C CA . THR A 1 530 ? 10.891 19.969 -8.875 1 83.38 530 THR A CA 1
ATOM 4103 C C . THR A 1 530 ? 10.273 18.688 -8.32 1 83.38 530 THR A C 1
ATOM 4105 O O . THR A 1 530 ? 10.094 18.562 -7.109 1 83.38 530 THR A O 1
ATOM 4108 N N . LEU A 1 531 ? 10.008 17.812 -9.141 1 86.12 531 LEU A N 1
ATOM 4109 C CA . LEU A 1 531 ? 9.414 16.547 -8.727 1 86.12 531 LEU A CA 1
ATOM 4110 C C . LEU A 1 531 ? 10.438 15.68 -7.984 1 86.12 531 LEU A C 1
ATOM 4112 O O . LEU A 1 531 ? 10.156 15.188 -6.891 1 86.12 531 LEU A O 1
ATOM 4116 N N . LEU A 1 532 ? 11.578 15.523 -8.531 1 92.56 532 LEU A N 1
ATOM 4117 C CA . LEU A 1 532 ? 12.578 14.609 -8.008 1 92.56 532 LEU A CA 1
ATOM 4118 C C . LEU A 1 532 ? 13.18 15.141 -6.707 1 92.56 532 LEU A C 1
ATOM 4120 O O . LEU A 1 532 ? 13.68 14.367 -5.887 1 92.56 532 LEU A O 1
ATOM 4124 N N . SER A 1 533 ? 13.156 16.422 -6.484 1 89.19 533 SER A N 1
ATOM 4125 C CA . SER A 1 533 ? 13.742 17.031 -5.297 1 89.19 533 SER A CA 1
ATOM 4126 C C . SER A 1 533 ? 12.688 17.281 -4.223 1 89.19 533 SER A C 1
ATOM 4128 O O . SER A 1 533 ? 12.938 18 -3.254 1 89.19 533 SER A O 1
ATOM 4130 N N . TRP A 1 534 ? 11.539 16.703 -4.492 1 83.75 534 TRP A N 1
ATOM 4131 C CA . TRP A 1 534 ? 10.477 16.844 -3.504 1 83.75 534 TRP A CA 1
ATOM 4132 C C . TRP A 1 534 ? 10.938 16.344 -2.135 1 83.75 534 TRP A C 1
ATOM 4134 O O . TRP A 1 534 ? 11.594 15.312 -2.025 1 83.75 534 TRP A O 1
ATOM 4144 N N . TYR A 1 535 ? 10.617 17.062 -1.142 1 82.62 535 TYR A N 1
ATOM 4145 C CA . TYR A 1 535 ? 11.086 16.766 0.209 1 82.62 535 TYR A CA 1
ATOM 4146 C C . TYR A 1 535 ? 10.602 15.391 0.663 1 82.62 535 TYR A C 1
ATOM 4148 O O . TYR A 1 535 ? 11.273 14.719 1.444 1 82.62 535 TYR A O 1
ATOM 4156 N N . GLY A 1 536 ? 9.477 15.008 0.232 1 83.62 536 GLY A N 1
ATOM 4157 C CA . GLY A 1 536 ? 9 13.672 0.553 1 83.62 536 GLY A CA 1
ATOM 4158 C C . GLY A 1 536 ? 9.961 12.578 0.121 1 83.62 536 GLY A C 1
ATOM 4159 O O . GLY A 1 536 ? 10.125 11.586 0.826 1 83.62 536 GLY A O 1
ATOM 4160 N N . PHE A 1 537 ? 10.594 12.812 -1 1 90.56 537 PHE A N 1
ATOM 4161 C CA . PHE A 1 537 ? 11.516 11.805 -1.502 1 90.56 537 PHE A CA 1
ATOM 4162 C C . PHE A 1 537 ? 12.805 11.805 -0.689 1 90.56 537 PHE A C 1
ATOM 4164 O O . PHE A 1 537 ? 13.539 10.812 -0.673 1 90.56 537 PHE A O 1
ATOM 4171 N N . GLN A 1 538 ? 13.109 12.891 -0.047 1 88 538 GLN A N 1
ATOM 4172 C CA . GLN A 1 538 ? 14.273 12.914 0.831 1 88 538 GLN A CA 1
ATOM 4173 C C . GLN A 1 538 ? 14.062 12.016 2.043 1 88 538 GLN A C 1
ATOM 4175 O O . GLN A 1 538 ? 14.992 11.32 2.473 1 88 538 GLN A O 1
ATOM 4180 N N . VAL A 1 539 ? 12.875 12.031 2.543 1 88 539 VAL A N 1
ATOM 4181 C CA . VAL A 1 539 ? 12.555 11.164 3.67 1 88 539 VAL A CA 1
ATOM 4182 C C . VAL A 1 539 ? 12.469 9.711 3.193 1 88 539 VAL A C 1
ATOM 4184 O O . VAL A 1 539 ? 13.086 8.82 3.781 1 88 539 VAL A O 1
ATOM 4187 N N . LEU A 1 540 ? 11.75 9.5 2.086 1 91.12 540 LEU A N 1
ATOM 4188 C CA . LEU A 1 540 ? 11.547 8.148 1.571 1 91.12 540 LEU A CA 1
ATOM 4189 C C . LEU A 1 540 ? 12.867 7.551 1.091 1 91.12 540 LEU A C 1
ATOM 4191 O O . LEU A 1 540 ? 13.047 6.332 1.125 1 91.12 540 LEU A O 1
ATOM 4195 N N . GLY A 1 541 ? 13.742 8.445 0.63 1 91.62 541 GLY A N 1
ATOM 4196 C CA . GLY A 1 541 ? 15.047 7.984 0.192 1 91.62 541 GLY A CA 1
ATOM 4197 C C . GLY A 1 541 ? 15.844 7.312 1.295 1 91.62 541 GLY A C 1
ATOM 4198 O O . GLY A 1 541 ? 16.625 6.391 1.033 1 91.62 541 GLY A O 1
ATOM 4199 N N . ARG A 1 542 ? 15.562 7.68 2.523 1 91.69 542 ARG A N 1
ATOM 4200 C CA . ARG A 1 542 ? 16.266 7.102 3.666 1 91.69 542 ARG A CA 1
ATOM 4201 C C . ARG A 1 542 ? 15.789 5.672 3.928 1 91.69 542 ARG A C 1
ATOM 4203 O O . ARG A 1 542 ? 16.484 4.898 4.594 1 91.69 542 ARG A O 1
ATOM 4210 N N . PHE A 1 543 ? 14.695 5.355 3.369 1 94.44 543 PHE A N 1
ATOM 4211 C CA . PHE A 1 543 ? 14.141 4.023 3.574 1 94.44 543 PHE A CA 1
ATOM 4212 C C . PHE A 1 543 ? 14.531 3.09 2.436 1 94.44 543 PHE A C 1
ATOM 4214 O O . PHE A 1 543 ? 14.359 1.874 2.533 1 94.44 543 PHE A O 1
ATOM 4221 N N . SER A 1 544 ? 15.109 3.627 1.378 1 95.62 544 SER A N 1
ATOM 4222 C CA . SER A 1 544 ? 15.297 2.883 0.136 1 95.62 544 SER A CA 1
ATOM 4223 C C . SER A 1 544 ? 16.125 1.627 0.363 1 95.62 544 SER A C 1
ATOM 4225 O O . SER A 1 544 ? 15.805 0.558 -0.156 1 95.62 544 SER A O 1
ATOM 4227 N N . TYR A 1 545 ? 17.219 1.712 1.139 1 96.69 545 TYR A N 1
ATOM 4228 C CA . TYR A 1 545 ? 18.094 0.565 1.369 1 96.69 545 TYR A CA 1
ATOM 4229 C C . TYR A 1 545 ? 17.359 -0.537 2.121 1 96.69 545 TYR A C 1
ATOM 4231 O O . TYR A 1 545 ? 17.406 -1.705 1.73 1 96.69 545 TYR A O 1
ATOM 4239 N N . CYS A 1 546 ? 16.672 -0.17 3.186 1 98 546 CYS A N 1
ATOM 4240 C CA . CYS A 1 546 ? 15.953 -1.17 3.973 1 98 546 CYS A CA 1
ATOM 4241 C C . CYS A 1 546 ? 14.766 -1.73 3.197 1 98 546 CYS A C 1
ATOM 4243 O O . CYS A 1 546 ? 14.422 -2.906 3.344 1 98 546 CYS A O 1
ATOM 4245 N N . VAL A 1 547 ? 14.078 -0.903 2.379 1 98.12 547 VAL A N 1
ATOM 4246 C CA . VAL A 1 547 ? 13.031 -1.397 1.494 1 98.12 547 VAL A CA 1
ATOM 4247 C C . VAL A 1 547 ? 13.602 -2.439 0.539 1 98.12 547 VAL A C 1
ATOM 4249 O O . VAL A 1 547 ? 13 -3.492 0.321 1 98.12 547 VAL A O 1
ATOM 4252 N N . TYR A 1 548 ? 14.781 -2.146 0.007 1 97.75 548 TYR A N 1
ATOM 4253 C CA . TYR A 1 548 ? 15.484 -3.064 -0.886 1 97.75 548 TYR A CA 1
ATOM 4254 C C . TYR A 1 548 ? 15.734 -4.406 -0.206 1 97.75 548 TYR A C 1
ATOM 4256 O O . TYR A 1 548 ? 15.531 -5.461 -0.812 1 97.75 548 TYR A O 1
ATOM 4264 N N . LEU A 1 549 ? 16.078 -4.379 1.042 1 98.19 549 LEU A N 1
ATOM 4265 C CA . LEU A 1 549 ? 16.453 -5.59 1.764 1 98.19 549 LEU A CA 1
ATOM 4266 C C . LEU A 1 549 ? 15.211 -6.418 2.104 1 98.19 549 LEU A C 1
ATOM 4268 O O . LEU A 1 549 ? 15.242 -7.648 2.047 1 98.19 549 LEU A O 1
ATOM 4272 N N . VAL A 1 550 ? 14.102 -5.781 2.322 1 97.81 550 VAL A N 1
ATOM 4273 C CA . VAL A 1 550 ? 12.977 -6.48 2.93 1 97.81 550 VAL A CA 1
ATOM 4274 C C . VAL A 1 550 ? 12 -6.93 1.844 1 97.81 550 VAL A C 1
ATOM 4276 O O . VAL A 1 550 ? 11.289 -7.926 2.012 1 97.81 550 VAL A O 1
ATOM 4279 N N . HIS A 1 551 ? 11.922 -6.309 0.715 1 98.06 551 HIS A N 1
ATOM 4280 C CA . HIS A 1 551 ? 10.781 -6.418 -0.185 1 98.06 551 HIS A CA 1
ATOM 4281 C C . HIS A 1 551 ? 10.664 -7.828 -0.753 1 98.06 551 HIS A C 1
ATOM 4283 O O . HIS A 1 551 ? 9.555 -8.367 -0.852 1 98.06 551 HIS A O 1
ATOM 4289 N N . MET A 1 552 ? 11.758 -8.445 -1.032 1 96.88 552 MET A N 1
ATOM 4290 C CA . MET A 1 552 ? 11.672 -9.711 -1.749 1 96.88 552 MET A CA 1
ATOM 4291 C C . MET A 1 552 ? 11.188 -10.828 -0.826 1 96.88 552 MET A C 1
ATOM 4293 O O . MET A 1 552 ? 10.391 -11.672 -1.23 1 96.88 552 MET A O 1
ATOM 4297 N N . ILE A 1 553 ? 11.711 -10.867 0.377 1 96.56 553 ILE A N 1
ATOM 4298 C CA . ILE A 1 553 ? 11.281 -11.906 1.302 1 96.56 553 ILE A CA 1
ATOM 4299 C C . ILE A 1 553 ? 9.797 -11.727 1.626 1 96.56 553 ILE A C 1
ATOM 4301 O O . ILE A 1 553 ? 9.078 -12.703 1.825 1 96.56 553 ILE A O 1
ATOM 4305 N N . LEU A 1 554 ? 9.359 -10.469 1.711 1 96.62 554 LEU A N 1
ATOM 4306 C CA . LEU A 1 554 ? 7.941 -10.195 1.926 1 96.62 554 LEU A CA 1
ATOM 4307 C C . LEU A 1 554 ? 7.098 -10.75 0.78 1 96.62 554 LEU A C 1
ATOM 4309 O O . LEU A 1 554 ? 6.062 -11.375 1.011 1 96.62 554 LEU A O 1
ATOM 4313 N N . GLN A 1 555 ? 7.504 -10.523 -0.403 1 96.75 555 GLN A N 1
ATOM 4314 C CA . GLN A 1 555 ? 6.785 -11 -1.578 1 96.75 555 GLN A CA 1
ATOM 4315 C C . GLN A 1 555 ? 6.801 -12.523 -1.648 1 96.75 555 GLN A C 1
ATOM 4317 O O . GLN A 1 555 ? 5.793 -13.148 -1.979 1 96.75 555 GLN A O 1
ATOM 4322 N N . ASP A 1 556 ? 7.945 -13.141 -1.291 1 95.44 556 ASP A N 1
ATOM 4323 C CA . ASP A 1 556 ? 8.055 -14.594 -1.273 1 95.44 556 ASP A CA 1
ATOM 4324 C C . ASP A 1 556 ? 7.098 -15.203 -0.246 1 95.44 556 ASP A C 1
ATOM 4326 O O . ASP A 1 556 ? 6.465 -16.219 -0.511 1 95.44 556 ASP A O 1
ATOM 4330 N N . MET A 1 557 ? 7.031 -14.586 0.88 1 95.62 557 MET A N 1
ATOM 4331 C CA . MET A 1 557 ? 6.145 -15.07 1.932 1 95.62 557 MET A CA 1
ATOM 4332 C C . MET A 1 557 ? 4.688 -14.984 1.499 1 95.62 557 MET A C 1
ATOM 4334 O O . MET A 1 557 ? 3.885 -15.859 1.818 1 95.62 557 MET A O 1
ATOM 4338 N N . GLN A 1 558 ? 4.359 -13.953 0.797 1 94.75 558 GLN A N 1
ATOM 4339 C CA . GLN A 1 558 ? 2.986 -13.797 0.324 1 94.75 558 GLN A CA 1
ATOM 4340 C C . GLN A 1 558 ? 2.629 -14.875 -0.697 1 94.75 558 GLN A C 1
ATOM 4342 O O . GLN A 1 558 ? 1.533 -15.438 -0.656 1 94.75 558 GLN A O 1
ATOM 4347 N N . VAL A 1 559 ? 3.529 -15.172 -1.551 1 93.44 559 VAL A N 1
ATOM 4348 C CA . VAL A 1 559 ? 3.297 -16.203 -2.559 1 93.44 559 VAL A CA 1
ATOM 4349 C C . VAL A 1 559 ? 3.217 -17.562 -1.888 1 93.44 559 VAL A C 1
ATOM 4351 O O . VAL A 1 559 ? 2.336 -18.375 -2.203 1 93.44 559 VAL A O 1
ATOM 4354 N N . ALA A 1 560 ? 4.121 -17.797 -0.956 1 93.31 560 ALA A N 1
ATOM 4355 C CA . ALA A 1 560 ? 4.184 -19.078 -0.272 1 93.31 560 ALA A CA 1
ATOM 4356 C C . ALA A 1 560 ? 2.943 -19.312 0.585 1 93.31 560 ALA A C 1
ATOM 4358 O O . ALA A 1 560 ? 2.555 -20.453 0.834 1 93.31 560 ALA A O 1
ATOM 4359 N N . SER A 1 561 ? 2.281 -18.297 0.969 1 93.5 561 SER A N 1
ATOM 4360 C CA . SER A 1 561 ? 1.15 -18.391 1.887 1 93.5 561 SER A CA 1
ATOM 4361 C C . SER A 1 561 ? -0.163 -18.562 1.129 1 93.5 561 SER A C 1
ATOM 4363 O O . SER A 1 561 ? -1.226 -18.688 1.74 1 93.5 561 SER A O 1
ATOM 4365 N N . MET A 1 562 ? -0.12 -18.594 -0.137 1 92.44 562 MET A N 1
ATOM 4366 C CA . MET A 1 562 ? -1.338 -18.703 -0.933 1 92.44 562 MET A CA 1
ATOM 4367 C C . MET A 1 562 ? -2.01 -20.047 -0.702 1 92.44 562 MET A C 1
ATOM 4369 O O . MET A 1 562 ? -1.336 -21.078 -0.611 1 92.44 562 MET A O 1
ATOM 4373 N N . LYS A 1 563 ? -3.328 -20.016 -0.571 1 92.5 563 LYS A N 1
ATOM 4374 C CA . LYS A 1 563 ? -4.09 -21.234 -0.328 1 92.5 563 LYS A CA 1
ATOM 4375 C C . LYS A 1 563 ? -5.137 -21.453 -1.414 1 92.5 563 LYS A C 1
ATOM 4377 O O . LYS A 1 563 ? -5.84 -22.469 -1.411 1 92.5 563 LYS A O 1
ATOM 4382 N N . THR A 1 564 ? -5.262 -20.547 -2.279 1 90.06 564 THR A N 1
ATOM 4383 C CA . THR A 1 564 ? -6.09 -20.641 -3.477 1 90.06 564 THR A CA 1
ATOM 4384 C C . THR A 1 564 ? -5.336 -20.125 -4.699 1 90.06 564 THR A C 1
ATOM 4386 O O . THR A 1 564 ? -4.398 -19.344 -4.57 1 90.06 564 THR A O 1
ATOM 4389 N N . ILE A 1 565 ? -5.75 -20.625 -5.844 1 88.12 565 ILE A N 1
ATOM 4390 C CA . ILE A 1 565 ? -5.082 -20.203 -7.07 1 88.12 565 ILE A CA 1
ATOM 4391 C C . ILE A 1 565 ? -5.527 -18.797 -7.445 1 88.12 565 ILE A C 1
ATOM 4393 O O . ILE A 1 565 ? -6.625 -18.375 -7.082 1 88.12 565 ILE A O 1
ATOM 4397 N N . ALA A 1 566 ? -4.684 -18.141 -8.156 1 89.69 566 ALA A N 1
ATOM 4398 C CA . ALA A 1 566 ? -4.93 -16.734 -8.422 1 89.69 566 ALA A CA 1
ATOM 4399 C C . ALA A 1 566 ? -5.348 -16.516 -9.875 1 89.69 566 ALA A C 1
ATOM 4401 O O . ALA A 1 566 ? -5.289 -17.438 -10.688 1 89.69 566 ALA A O 1
ATOM 4402 N N . TYR A 1 567 ? -5.977 -15.422 -10.141 1 90.31 567 TYR A N 1
ATOM 4403 C CA . TYR A 1 567 ? -6.145 -14.844 -11.477 1 90.31 567 TYR A CA 1
ATOM 4404 C C . TYR A 1 567 ? -5.215 -13.656 -11.68 1 90.31 567 TYR A C 1
ATOM 4406 O O . TYR A 1 567 ? -5.32 -12.648 -10.977 1 90.31 567 TYR A O 1
ATOM 4414 N N . LEU A 1 568 ? -4.363 -13.789 -12.656 1 90 568 LEU A N 1
ATOM 4415 C CA . LEU A 1 568 ? -3.338 -12.766 -12.859 1 90 568 LEU A CA 1
ATOM 4416 C C . LEU A 1 568 ? -3.836 -11.68 -13.805 1 90 568 LEU A C 1
ATOM 4418 O O . LEU A 1 568 ? -4.402 -11.984 -14.859 1 90 568 LEU A O 1
ATOM 4422 N N . SER A 1 569 ? -3.744 -10.5 -13.414 1 91.25 569 SER A N 1
ATOM 4423 C CA . SER A 1 569 ? -4.027 -9.305 -14.211 1 91.25 569 SER A CA 1
ATOM 4424 C C . SER A 1 569 ? -3.141 -8.141 -13.781 1 91.25 569 SER A C 1
ATOM 4426 O O . SER A 1 569 ? -2.637 -8.109 -12.656 1 91.25 569 SER A O 1
ATOM 4428 N N . ASP A 1 570 ? -2.869 -7.215 -14.703 1 90.88 570 ASP A N 1
ATOM 4429 C CA . ASP A 1 570 ? -2.031 -6.062 -14.383 1 90.88 570 ASP A CA 1
ATOM 4430 C C . ASP A 1 570 ? -2.621 -5.266 -13.219 1 90.88 570 ASP A C 1
ATOM 4432 O O . ASP A 1 570 ? -1.886 -4.773 -12.359 1 90.88 570 ASP A O 1
ATOM 4436 N N . SER A 1 571 ? -3.92 -5.133 -13.18 1 91.31 571 SER A N 1
ATOM 4437 C CA . SER A 1 571 ? -4.574 -4.363 -12.125 1 91.31 571 SER A CA 1
ATOM 4438 C C . SER A 1 571 ? -4.34 -4.996 -10.758 1 91.31 571 SER A C 1
ATOM 4440 O O . SER A 1 571 ? -4.047 -4.293 -9.781 1 91.31 571 SER A O 1
ATOM 4442 N N . THR A 1 572 ? -4.484 -6.332 -10.703 1 91.94 572 THR A N 1
ATOM 4443 C CA . THR A 1 572 ? -4.277 -7.027 -9.438 1 91.94 572 THR A CA 1
ATOM 4444 C C . THR A 1 572 ? -2.816 -6.945 -9.008 1 91.94 572 THR A C 1
ATOM 4446 O O . THR A 1 572 ? -2.521 -6.762 -7.824 1 91.94 572 THR A O 1
ATOM 4449 N N . ILE A 1 573 ? -1.903 -7.094 -9.969 1 93.94 573 ILE A N 1
ATOM 4450 C CA . ILE A 1 573 ? -0.477 -7.062 -9.664 1 93.94 573 ILE A CA 1
ATOM 4451 C C . ILE A 1 573 ? -0.08 -5.668 -9.18 1 93.94 573 ILE A C 1
ATOM 4453 O O . ILE A 1 573 ? 0.702 -5.527 -8.242 1 93.94 573 ILE A O 1
ATOM 4457 N N . LEU A 1 574 ? -0.639 -4.676 -9.797 1 94.38 574 LEU A N 1
ATOM 4458 C CA . LEU A 1 574 ? -0.348 -3.305 -9.398 1 94.38 574 LEU A CA 1
ATOM 4459 C C . LEU A 1 574 ? -0.861 -3.033 -7.984 1 94.38 574 LEU A C 1
ATOM 4461 O O . LEU A 1 574 ? -0.216 -2.322 -7.211 1 94.38 574 LEU A O 1
ATOM 4465 N N . SER A 1 575 ? -2.018 -3.492 -7.656 1 95.19 575 SER A N 1
ATOM 4466 C CA . SER A 1 575 ? -2.545 -3.352 -6.301 1 95.19 575 SER A CA 1
ATOM 4467 C C . SER A 1 575 ? -1.646 -4.051 -5.285 1 95.19 575 SER A C 1
ATOM 4469 O O . SER A 1 575 ? -1.405 -3.521 -4.195 1 95.19 575 SER A O 1
ATOM 4471 N N . GLN A 1 576 ? -1.201 -5.27 -5.621 1 96.31 576 GLN A N 1
ATOM 4472 C CA . GLN A 1 576 ? -0.299 -6.008 -4.742 1 96.31 576 GLN A CA 1
ATOM 4473 C C . GLN A 1 576 ? 1.031 -5.273 -4.582 1 96.31 576 GLN A C 1
ATOM 4475 O O . GLN A 1 576 ? 1.602 -5.246 -3.488 1 96.31 576 GLN A O 1
ATOM 4480 N N . PHE A 1 577 ? 1.491 -4.715 -5.695 1 96.88 577 PHE A N 1
ATOM 4481 C CA . PHE A 1 577 ? 2.709 -3.912 -5.664 1 96.88 577 PHE A CA 1
ATOM 4482 C C . PHE A 1 577 ? 2.566 -2.756 -4.684 1 96.88 577 PHE A C 1
ATOM 4484 O O . PHE A 1 577 ? 3.471 -2.494 -3.887 1 96.88 577 PHE A O 1
ATOM 4491 N N . ALA A 1 578 ? 1.48 -2.076 -4.766 1 97.69 578 ALA A N 1
ATOM 4492 C CA . ALA A 1 578 ? 1.246 -0.958 -3.857 1 97.69 578 ALA A CA 1
ATOM 4493 C C . ALA A 1 578 ? 1.295 -1.414 -2.402 1 97.69 578 ALA A C 1
ATOM 4495 O O . ALA A 1 578 ? 1.863 -0.728 -1.549 1 97.69 578 ALA A O 1
ATOM 4496 N N . GLY A 1 579 ? 0.72 -2.52 -2.135 1 97.62 579 GLY A N 1
ATOM 4497 C CA . GLY A 1 579 ? 0.789 -3.084 -0.796 1 97.62 579 GLY A CA 1
ATOM 4498 C C . GLY A 1 579 ? 2.199 -3.455 -0.377 1 97.62 579 GLY A C 1
ATOM 4499 O O . GLY A 1 579 ? 2.611 -3.174 0.75 1 97.62 579 GLY A O 1
ATOM 4500 N N . ASP A 1 580 ? 2.957 -4.066 -1.34 1 98.06 580 ASP A N 1
ATOM 4501 C CA . ASP A 1 580 ? 4.34 -4.457 -1.076 1 98.06 580 ASP A CA 1
ATOM 4502 C C . ASP A 1 580 ? 5.195 -3.238 -0.729 1 98.06 580 ASP A C 1
ATOM 4504 O O . ASP A 1 580 ? 6.008 -3.287 0.198 1 98.06 580 ASP A O 1
ATOM 4508 N N . LEU A 1 581 ? 4.984 -2.254 -1.523 1 98.12 581 LEU A N 1
ATOM 4509 C CA . LEU A 1 581 ? 5.801 -1.056 -1.348 1 98.12 581 LEU A CA 1
ATOM 4510 C C . LEU A 1 581 ? 5.551 -0.425 0.018 1 98.12 581 LEU A C 1
ATOM 4512 O O . LEU A 1 581 ? 6.496 -0.131 0.752 1 98.12 581 LEU A O 1
ATOM 4516 N N . LEU A 1 582 ? 4.324 -0.236 0.397 1 97.31 582 LEU A N 1
ATOM 4517 C CA . LEU A 1 582 ? 4.004 0.392 1.673 1 97.31 582 LEU A CA 1
ATOM 4518 C C . LEU A 1 582 ? 4.461 -0.479 2.838 1 97.31 582 LEU A C 1
ATOM 4520 O O . LEU A 1 582 ? 5.055 0.02 3.797 1 97.31 582 LEU A O 1
ATOM 4524 N N . LEU A 1 583 ? 4.211 -1.761 2.777 1 97.56 583 LEU A N 1
ATOM 4525 C CA . LEU A 1 583 ? 4.621 -2.662 3.85 1 97.56 583 LEU A CA 1
ATOM 4526 C C . LEU A 1 583 ? 6.141 -2.709 3.973 1 97.56 583 LEU A C 1
ATOM 4528 O O . LEU A 1 583 ? 6.676 -2.791 5.078 1 97.56 583 LEU A O 1
ATOM 4532 N N . SER A 1 584 ? 6.801 -2.674 2.824 1 98.31 584 SER A N 1
ATOM 4533 C CA . SER A 1 584 ? 8.258 -2.678 2.848 1 98.31 584 SER A CA 1
ATOM 4534 C C . SER A 1 584 ? 8.805 -1.397 3.469 1 98.31 584 SER A C 1
ATOM 4536 O O . SER A 1 584 ? 9.844 -1.418 4.133 1 98.31 584 SER A O 1
ATOM 4538 N N . ILE A 1 585 ? 8.172 -0.309 3.236 1 96.88 585 ILE A N 1
ATOM 4539 C CA . ILE A 1 585 ? 8.578 0.948 3.852 1 96.88 585 ILE A CA 1
ATOM 4540 C C . ILE A 1 585 ? 8.422 0.857 5.367 1 96.88 585 ILE A C 1
ATOM 4542 O O . ILE A 1 585 ? 9.312 1.247 6.117 1 96.88 585 ILE A O 1
ATOM 4546 N N . ILE A 1 586 ? 7.34 0.295 5.832 1 95.56 586 ILE A N 1
ATOM 4547 C CA . ILE A 1 586 ? 7.059 0.197 7.258 1 95.56 586 ILE A CA 1
ATOM 4548 C C . ILE A 1 586 ? 8.039 -0.771 7.914 1 95.56 586 ILE A C 1
ATOM 4550 O O . ILE A 1 586 ? 8.711 -0.423 8.891 1 95.56 586 ILE A O 1
ATOM 4554 N N . ILE A 1 587 ? 8.164 -1.958 7.348 1 97.06 587 ILE A N 1
ATOM 4555 C CA . ILE A 1 587 ? 9.055 -2.967 7.906 1 97.06 587 ILE A CA 1
ATOM 4556 C C . ILE A 1 587 ? 10.508 -2.512 7.762 1 97.06 587 ILE A C 1
ATOM 4558 O O . ILE A 1 587 ? 11.328 -2.734 8.656 1 97.06 587 ILE A O 1
ATOM 4562 N N . GLY A 1 588 ? 10.797 -1.916 6.625 1 97.69 588 GLY A N 1
ATOM 4563 C CA . GLY A 1 588 ? 12.117 -1.348 6.434 1 97.69 588 GLY A CA 1
ATOM 4564 C C . GLY A 1 588 ? 12.445 -0.255 7.434 1 97.69 588 GLY A C 1
ATOM 4565 O O . GLY A 1 588 ? 13.602 -0.109 7.844 1 97.69 588 GLY A O 1
ATOM 4566 N N . GLY A 1 589 ? 11.438 0.557 7.82 1 96.38 589 GLY A N 1
ATOM 4567 C CA . GLY A 1 589 ? 11.633 1.547 8.867 1 96.38 589 GLY A CA 1
ATOM 4568 C C . GLY A 1 589 ? 12.023 0.937 10.203 1 96.38 589 GLY A C 1
ATOM 4569 O O . GLY A 1 589 ? 12.914 1.441 10.883 1 96.38 589 GLY A O 1
ATOM 4570 N N . VAL A 1 590 ? 11.422 -0.144 10.539 1 96.5 590 VAL A N 1
ATOM 4571 C CA . VAL A 1 590 ? 11.742 -0.851 11.773 1 96.5 590 VAL A CA 1
ATOM 4572 C C . VAL A 1 590 ? 13.172 -1.391 11.703 1 96.5 590 VAL A C 1
ATOM 4574 O O . VAL A 1 590 ? 13.922 -1.296 12.68 1 96.5 590 VAL A O 1
ATOM 4577 N N . LEU A 1 591 ? 13.484 -1.94 10.562 1 97.56 591 LEU A N 1
ATOM 4578 C CA . LEU A 1 591 ? 14.828 -2.463 10.352 1 97.56 591 LEU A CA 1
ATOM 4579 C C . LEU A 1 591 ? 15.867 -1.352 10.469 1 97.56 591 LEU A C 1
ATOM 4581 O O . LEU A 1 591 ? 16.938 -1.549 11.047 1 97.56 591 LEU A O 1
ATOM 4585 N N . SER A 1 592 ? 15.578 -0.226 9.906 1 97.25 592 SER A N 1
ATOM 4586 C CA . SER A 1 592 ? 16.469 0.921 9.977 1 97.25 592 SER A CA 1
ATOM 4587 C C . SER A 1 592 ? 16.688 1.374 11.414 1 97.25 592 SER A C 1
ATOM 4589 O O . SER A 1 592 ? 17.812 1.673 11.82 1 97.25 592 SER A O 1
ATOM 4591 N N . LEU A 1 593 ? 15.641 1.396 12.219 1 96.81 593 LEU A N 1
ATOM 4592 C CA . LEU A 1 593 ? 15.711 1.827 13.609 1 96.81 593 LEU A CA 1
ATOM 4593 C C . LEU A 1 593 ? 16.453 0.805 14.461 1 96.81 593 LEU A C 1
ATOM 4595 O O . LEU A 1 593 ? 17.109 1.165 15.453 1 96.81 593 LEU A O 1
ATOM 4599 N N . MET A 1 594 ? 16.375 -0.397 14.062 1 97.19 594 MET A N 1
ATOM 4600 C CA . MET A 1 594 ? 16.984 -1.485 14.836 1 97.19 594 MET A CA 1
ATOM 4601 C C . MET A 1 594 ? 18.469 -1.621 14.523 1 97.19 594 MET A C 1
ATOM 4603 O O . MET A 1 594 ? 19.266 -1.925 15.414 1 97.19 594 MET A O 1
ATOM 4607 N N . CYS A 1 595 ? 18.812 -1.408 13.266 1 96.69 595 CYS A N 1
ATOM 4608 C CA . CYS A 1 595 ? 20.172 -1.785 12.859 1 96.69 595 CYS A CA 1
ATOM 4609 C C . CYS A 1 595 ? 20.906 -0.605 12.234 1 96.69 595 CYS A C 1
ATOM 4611 O O . CYS A 1 595 ? 22 -0.257 12.656 1 96.69 595 CYS A O 1
ATOM 4613 N N . GLU A 1 596 ? 20.312 0.028 11.336 1 94.56 596 GLU A N 1
ATOM 4614 C CA . GLU A 1 596 ? 21.016 1.046 10.555 1 94.56 596 GLU A CA 1
ATOM 4615 C C . GLU A 1 596 ? 21.328 2.273 11.406 1 94.56 596 GLU A C 1
ATOM 4617 O O . GLU A 1 596 ? 22.484 2.676 11.516 1 94.56 596 GLU A O 1
ATOM 4622 N N . SER A 1 597 ? 20.344 2.863 12.047 1 94.5 597 SER A N 1
ATOM 4623 C CA . SER A 1 597 ? 20.484 4.113 12.781 1 94.5 597 SER A CA 1
ATOM 4624 C C . SER A 1 597 ? 21.406 3.951 13.977 1 94.5 597 SER A C 1
ATOM 4626 O O . SER A 1 597 ? 22.328 4.758 14.18 1 94.5 597 SER A O 1
ATOM 4628 N N . PRO A 1 598 ? 21.25 2.947 14.789 1 95.62 598 PRO A N 1
ATOM 4629 C CA . PRO A 1 598 ? 22.109 2.814 15.961 1 95.62 598 PRO A CA 1
ATOM 4630 C C . PRO A 1 598 ? 23.578 2.625 15.586 1 95.62 598 PRO A C 1
ATOM 4632 O O . PRO A 1 598 ? 24.469 3.176 16.234 1 95.62 598 PRO A O 1
ATOM 4635 N N . PHE A 1 599 ? 23.859 1.899 14.578 1 93.69 599 PHE A N 1
ATOM 4636 C CA . PHE A 1 599 ? 25.25 1.59 14.219 1 93.69 599 PHE A CA 1
ATOM 4637 C C . PHE A 1 599 ? 25.938 2.812 13.633 1 93.69 599 PHE A C 1
ATOM 4639 O O . PHE A 1 599 ? 27.172 2.924 13.688 1 93.69 599 PHE A O 1
ATOM 4646 N N . LEU A 1 600 ? 25.188 3.631 13.047 1 91 600 LEU A N 1
ATOM 4647 C CA . LEU A 1 600 ? 25.75 4.906 12.617 1 91 600 LEU A CA 1
ATOM 4648 C C . LEU A 1 600 ? 26.219 5.719 13.812 1 91 600 LEU A C 1
ATOM 4650 O O . LEU A 1 600 ? 27.281 6.352 13.758 1 91 600 LEU A O 1
ATOM 4654 N N . ILE A 1 601 ? 25.469 5.703 14.867 1 92.75 601 ILE A N 1
ATOM 4655 C CA . ILE A 1 601 ? 25.812 6.434 16.094 1 92.75 601 ILE A CA 1
ATOM 4656 C C . ILE A 1 601 ? 27 5.773 16.781 1 92.75 601 ILE A C 1
ATOM 4658 O O . ILE A 1 601 ? 27.922 6.453 17.219 1 92.75 601 ILE A O 1
ATOM 4662 N N . ILE A 1 602 ? 26.969 4.527 16.844 1 93 602 ILE A N 1
ATOM 4663 C CA . ILE A 1 602 ? 28.031 3.777 17.5 1 93 602 ILE A CA 1
ATOM 4664 C C . ILE A 1 602 ? 29.344 4.02 16.766 1 93 602 ILE A C 1
ATOM 4666 O O . ILE A 1 602 ? 30.391 4.223 17.391 1 93 602 ILE A O 1
ATOM 4670 N N . GLU A 1 603 ? 29.281 3.99 15.492 1 91.31 603 GLU A N 1
ATOM 4671 C CA . GLU A 1 603 ? 30.484 4.246 14.703 1 91.31 603 GLU A CA 1
ATOM 4672 C C . GLU A 1 603 ? 31.031 5.641 14.984 1 91.31 603 GLU A C 1
ATOM 4674 O O . GLU A 1 603 ? 32.25 5.816 15.148 1 91.31 603 GLU A O 1
ATOM 4679 N N . LYS A 1 604 ? 30.141 6.566 14.984 1 89.25 604 LYS A N 1
ATOM 4680 C CA . LYS A 1 604 ? 30.547 7.945 15.234 1 89.25 604 LYS A CA 1
ATOM 4681 C C . LYS A 1 604 ? 31.172 8.094 16.625 1 89.25 604 LYS A C 1
ATOM 4683 O O . LYS A 1 604 ? 32.156 8.812 16.797 1 89.25 604 LYS A O 1
ATOM 4688 N N . GLU A 1 605 ? 30.641 7.465 17.578 1 90.12 605 GLU A N 1
ATOM 4689 C CA . GLU A 1 605 ? 31.125 7.559 18.953 1 90.12 605 GLU A CA 1
ATOM 4690 C C . GLU A 1 605 ? 32.438 6.812 1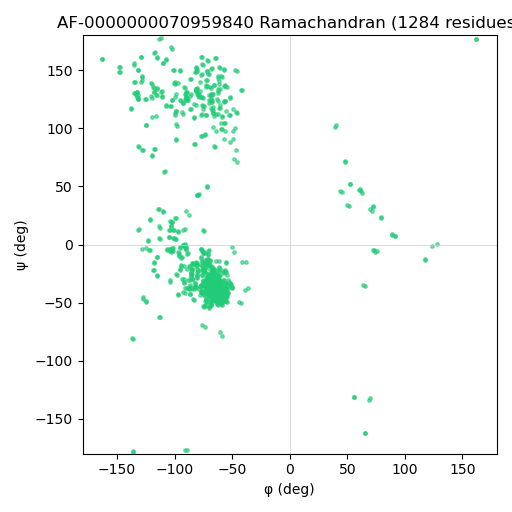9.125 1 90.12 605 GLU A C 1
ATOM 4692 O O . GLU A 1 605 ? 33.312 7.23 19.906 1 90.12 605 GLU A O 1
ATOM 4697 N N . LEU A 1 606 ? 32.531 5.762 18.438 1 87.31 606 LEU A N 1
ATOM 4698 C CA . LEU A 1 606 ? 33.719 4.941 18.609 1 87.31 606 LEU A CA 1
ATOM 4699 C C . LEU A 1 606 ? 34.875 5.496 17.781 1 87.31 606 LEU A C 1
ATOM 4701 O O . LEU A 1 606 ? 36.031 5.488 18.234 1 87.31 606 LEU A O 1
ATOM 4705 N N . PHE A 1 607 ? 34.594 6.012 16.641 1 81.19 607 PHE A N 1
ATOM 4706 C CA . PHE A 1 607 ? 35.656 6.367 15.727 1 81.19 607 PHE A CA 1
ATOM 4707 C C . PHE A 1 607 ? 35.656 7.867 15.453 1 81.19 607 PHE A C 1
ATOM 4709 O O . PHE A 1 607 ? 36.562 8.375 14.758 1 81.19 607 PHE A O 1
ATOM 4716 N N . GLY A 1 608 ? 34.5 8.539 15.82 1 68.69 608 GLY A N 1
ATOM 4717 C CA . GLY A 1 608 ? 34.438 9.977 15.602 1 68.69 608 GLY A CA 1
ATOM 4718 C C . GLY A 1 608 ? 35.562 10.734 16.25 1 68.69 608 GLY A C 1
ATOM 4719 O O . GLY A 1 608 ? 36.031 11.758 15.742 1 68.69 608 GLY A O 1
ATOM 4720 N N . ARG A 1 609 ? 36.094 10.367 17.469 1 55.72 609 ARG A N 1
ATOM 4721 C CA . ARG A 1 609 ? 37.219 11 18.156 1 55.72 609 ARG A CA 1
ATOM 4722 C C . ARG A 1 609 ? 38.5 10.867 17.344 1 55.72 609 ARG A C 1
ATOM 4724 O O . ARG A 1 609 ? 39.406 11.703 17.453 1 55.72 609 ARG A O 1
ATOM 4731 N N . PHE A 1 610 ? 38.531 9.93 16.641 1 51.59 610 PHE A N 1
ATOM 4732 C CA . PHE A 1 610 ? 39.75 9.766 15.867 1 51.59 610 PHE A CA 1
ATOM 4733 C C . PHE A 1 610 ? 39.812 10.758 14.719 1 51.59 610 PHE A C 1
ATOM 4735 O O . PHE A 1 610 ? 40.875 11.055 14.188 1 51.59 610 PHE A O 1
ATOM 4742 N N . GLN A 1 611 ? 38.562 11.266 14.375 1 48.69 611 GLN A N 1
ATOM 4743 C CA . GLN A 1 611 ? 38.531 12.266 13.32 1 48.69 611 GLN A CA 1
ATOM 4744 C C . GLN A 1 611 ? 38.75 13.672 13.883 1 48.69 611 GLN A C 1
ATOM 4746 O O . GLN A 1 611 ? 39.219 14.562 13.18 1 48.69 611 GLN A O 1
ATOM 4751 N N . GLY A 1 612 ? 38.281 14.109 15.133 1 42.12 612 GLY A N 1
ATOM 4752 C CA . GLY A 1 612 ? 38.25 15.422 15.742 1 42.12 612 GLY A CA 1
ATOM 4753 C C . GLY A 1 612 ? 39.625 15.852 16.266 1 42.12 612 GLY A C 1
ATOM 4754 O O . GLY A 1 612 ? 39.781 16.984 16.734 1 42.12 612 GLY A O 1
ATOM 4755 N N . LYS A 1 613 ? 40.5 15.164 16.797 1 38.47 613 LYS A N 1
ATOM 4756 C CA . LYS A 1 613 ? 41.656 15.828 17.422 1 38.47 613 LYS A CA 1
ATOM 4757 C C . LYS A 1 613 ? 42.344 16.781 16.453 1 38.47 613 LYS A C 1
ATOM 4759 O O . LYS A 1 613 ? 43.219 17.547 16.844 1 38.47 613 LYS A O 1
ATOM 4764 N N . GLY A 1 614 ? 42.312 16.516 15.188 1 35.19 614 GLY A N 1
ATOM 4765 C CA . GLY A 1 614 ? 42.938 17.609 14.461 1 35.19 614 GLY A CA 1
ATOM 4766 C C . GLY A 1 614 ? 42.094 18.859 14.406 1 35.19 614 GLY A C 1
ATOM 4767 O O . GLY A 1 614 ? 42.562 19.969 14.656 1 35.19 614 GLY A O 1
ATOM 4768 N N . ASN A 1 615 ? 40.938 18.922 13.641 1 34.47 615 ASN A N 1
ATOM 4769 C CA . ASN A 1 615 ? 40.281 20.203 13.328 1 34.47 615 ASN A CA 1
ATOM 4770 C C . ASN A 1 615 ? 39.25 20.578 14.383 1 34.47 615 ASN A C 1
ATOM 4772 O O . ASN A 1 615 ? 38.062 20.5 14.133 1 34.47 615 ASN A O 1
ATOM 4776 N N . ALA A 1 616 ? 39.281 20.25 15.594 1 32.97 616 ALA A N 1
ATOM 4777 C CA . ALA A 1 616 ? 38.219 20.562 16.547 1 32.97 616 ALA A CA 1
ATOM 4778 C C . ALA A 1 616 ? 38 22.062 16.656 1 32.97 616 ALA A C 1
ATOM 4780 O O . ALA A 1 616 ? 37.156 22.531 17.422 1 32.97 616 ALA A O 1
ATOM 4781 N N . SER A 1 617 ? 38.969 22.969 16.297 1 31.27 617 SER A N 1
ATOM 4782 C CA . SER A 1 617 ? 38.562 24.312 16.688 1 31.27 617 SER A CA 1
ATOM 4783 C C . SER A 1 617 ? 37.281 24.719 16.016 1 31.27 617 SER A C 1
ATOM 4785 O O . SER A 1 617 ? 36.406 25.297 16.656 1 31.27 617 SER A O 1
ATOM 4787 N N . LYS A 1 618 ? 37.281 25.078 14.672 1 31.42 618 LYS A N 1
ATOM 4788 C CA . LYS A 1 618 ? 36.281 25.969 14.117 1 31.42 618 LYS A CA 1
ATOM 4789 C C . LYS A 1 618 ? 35 25.203 13.781 1 31.42 618 LYS A C 1
ATOM 4791 O O . LYS A 1 618 ? 33.938 25.812 13.672 1 31.42 618 LYS A O 1
ATOM 4796 N N . ASP A 1 619 ? 34.969 23.969 13.289 1 28.86 619 ASP A N 1
ATOM 4797 C CA . ASP A 1 619 ? 33.844 23.469 12.477 1 28.86 619 ASP A CA 1
ATOM 4798 C C . ASP A 1 619 ? 32.781 22.797 13.336 1 28.86 619 ASP A C 1
ATOM 4800 O O . ASP A 1 619 ? 31.938 22.078 12.828 1 28.86 619 ASP A O 1
ATOM 4804 N N . ALA A 1 620 ? 32.75 22.922 14.664 1 29.7 620 ALA A N 1
ATOM 4805 C CA . ALA A 1 620 ? 31.672 22.375 15.477 1 29.7 620 ALA A CA 1
ATOM 4806 C C . ALA A 1 620 ? 30.312 22.812 14.938 1 29.7 620 ALA A C 1
ATOM 4808 O O . ALA A 1 620 ? 29.297 22.156 15.195 1 29.7 620 ALA A O 1
ATOM 4809 N N . ASN A 1 621 ? 30.188 24.078 14.352 1 26.48 621 ASN A N 1
ATOM 4810 C CA . ASN A 1 621 ? 28.891 24.594 13.969 1 26.48 621 ASN A CA 1
ATOM 4811 C C . ASN A 1 621 ? 28.312 23.844 12.773 1 26.48 621 ASN A C 1
ATOM 4813 O O . ASN A 1 621 ? 27.109 23.891 12.516 1 26.48 621 ASN A O 1
ATOM 4817 N N . ALA A 1 622 ? 29.234 23.375 11.789 1 28.7 622 ALA A N 1
ATOM 4818 C CA . ALA A 1 622 ? 28.719 22.953 10.492 1 28.7 622 ALA A CA 1
ATOM 4819 C C . ALA A 1 622 ? 28.156 21.531 10.555 1 28.7 622 ALA A C 1
ATOM 4821 O O . ALA A 1 622 ? 27.469 21.094 9.641 1 28.7 622 ALA A O 1
ATOM 4822 N N . GLN A 1 623 ? 28.547 20.625 11.367 1 29.55 623 GLN A N 1
ATOM 4823 C CA . GLN A 1 623 ? 28.219 19.203 11.266 1 29.55 623 GLN A CA 1
ATOM 4824 C C . GLN A 1 623 ? 26.766 18.953 11.625 1 29.55 623 GLN A C 1
ATOM 4826 O O . GLN A 1 623 ? 26.266 17.828 11.477 1 29.55 623 GLN A O 1
ATOM 4831 N N . ALA A 1 624 ? 26.172 19.734 12.516 1 29.95 624 ALA A N 1
ATOM 4832 C CA . ALA A 1 624 ? 24.781 19.469 12.867 1 29.95 624 ALA A CA 1
ATOM 4833 C C . ALA A 1 624 ? 23.891 19.484 11.633 1 29.95 624 ALA A C 1
ATOM 4835 O O . ALA A 1 624 ? 22.703 19.156 11.703 1 29.95 624 ALA A O 1
ATOM 4836 N N . GLN A 1 625 ? 24.375 20.172 10.523 1 28.53 625 GLN A N 1
ATOM 4837 C CA . GLN A 1 625 ? 23.469 20.422 9.398 1 28.53 625 GLN A CA 1
ATOM 4838 C C . GLN A 1 625 ? 23.516 19.266 8.398 1 28.53 625 GLN A C 1
ATOM 4840 O O . GLN A 1 625 ? 22.828 19.297 7.371 1 28.53 625 GLN A O 1
ATOM 4845 N N . ALA A 1 626 ? 24.594 18.438 8.383 1 30.45 626 ALA A N 1
ATOM 4846 C CA . ALA A 1 626 ? 24.688 17.547 7.227 1 30.45 626 ALA A CA 1
ATOM 4847 C C . ALA A 1 626 ? 23.672 16.406 7.324 1 30.45 626 ALA A C 1
ATOM 4849 O O . ALA A 1 626 ? 23.547 15.781 8.375 1 30.45 626 ALA A O 1
ATOM 4850 N N . SER A 1 627 ? 22.781 16.266 6.426 1 33 627 SER A N 1
ATOM 4851 C CA . SER A 1 627 ? 21.75 15.25 6.277 1 33 627 SER A CA 1
ATOM 4852 C C . SER A 1 627 ? 22.359 13.852 6.277 1 33 627 SER A C 1
ATOM 4854 O O . SER A 1 627 ? 23.391 13.617 5.641 1 33 627 SER A O 1
ATOM 4856 N N . PRO A 1 628 ? 22.078 13.031 7.23 1 34.66 628 PRO A N 1
ATOM 4857 C CA . PRO A 1 628 ? 22.562 11.664 7.422 1 34.66 628 PRO A CA 1
ATOM 4858 C C . PRO A 1 628 ? 22.688 10.891 6.113 1 34.66 628 PRO A C 1
ATOM 4860 O O . PRO A 1 628 ? 23.188 9.758 6.105 1 34.66 628 PRO A O 1
ATOM 4863 N N . SER A 1 629 ? 22.094 11.391 5.117 1 36.84 629 SER A N 1
ATOM 4864 C CA . SER A 1 629 ? 22.047 10.453 3.998 1 36.84 629 SER A CA 1
ATOM 4865 C C . SER A 1 629 ? 23.422 10.352 3.32 1 36.84 629 SER A C 1
ATOM 4867 O O . SER A 1 629 ? 23.625 9.484 2.467 1 36.84 629 SER A O 1
ATOM 4869 N N . ILE A 1 630 ? 24.234 11.453 3.299 1 35.22 630 ILE A N 1
ATOM 4870 C CA . ILE A 1 630 ? 25.5 11.336 2.57 1 35.22 630 ILE A CA 1
ATOM 4871 C C . ILE A 1 630 ? 26.641 11.047 3.549 1 35.22 630 ILE A C 1
ATOM 4873 O O . ILE A 1 630 ? 26.891 11.836 4.461 1 35.22 630 ILE A O 1
ATOM 4877 N N . PRO A 1 631 ? 27.062 9.836 3.574 1 37.19 631 PRO A N 1
ATOM 4878 C CA . PRO A 1 631 ? 28.156 9.516 4.508 1 37.19 631 PRO A CA 1
ATOM 4879 C C . PRO A 1 631 ? 29.344 10.453 4.363 1 37.19 631 PRO A C 1
ATOM 4881 O O . PRO A 1 631 ? 29.734 10.805 3.246 1 37.19 631 PRO A O 1
ATOM 4884 N N . PRO A 1 632 ? 29.797 11.102 5.484 1 36.25 632 PRO A N 1
ATOM 4885 C CA . PRO A 1 632 ? 31 11.914 5.379 1 36.25 632 PRO A CA 1
ATOM 4886 C C . PRO A 1 632 ? 32.25 11.094 5.012 1 36.25 632 PRO A C 1
ATOM 4888 O O . PRO A 1 632 ? 32.344 9.922 5.391 1 36.25 632 PRO A O 1
ATOM 4891 N N . MET A 1 633 ? 32.938 11.461 3.975 1 36.72 633 MET A N 1
ATOM 4892 C CA . MET A 1 633 ? 34.188 10.812 3.609 1 36.72 633 MET A CA 1
ATOM 4893 C C . MET A 1 633 ? 35.281 11.148 4.617 1 36.72 633 MET A C 1
ATOM 4895 O O . MET A 1 633 ? 35.438 12.297 5.031 1 36.72 633 MET A O 1
ATOM 4899 N N . ALA A 1 634 ? 35.969 10.289 5.277 1 36.16 634 ALA A N 1
ATOM 4900 C CA . ALA A 1 634 ? 37.062 10.398 6.25 1 36.16 634 ALA A CA 1
ATOM 4901 C C . ALA A 1 634 ? 38.312 10.961 5.602 1 36.16 634 ALA A C 1
ATOM 4903 O O . ALA A 1 634 ? 39 10.273 4.832 1 36.16 634 ALA A O 1
ATOM 4904 N N . ILE A 1 635 ? 38.531 12.359 5.465 1 36.47 635 ILE A N 1
ATOM 4905 C CA . ILE A 1 635 ? 39.719 12.961 4.836 1 36.47 635 ILE A CA 1
ATOM 4906 C C . ILE A 1 635 ? 40.75 13.281 5.898 1 36.47 635 ILE A C 1
ATOM 4908 O O . ILE A 1 635 ? 40.469 13.891 6.926 1 36.47 635 ILE A O 1
ATOM 4912 N N . GLY A 1 636 ? 42 12.68 6.039 1 30.3 636 GLY A N 1
ATOM 4913 C CA . GLY A 1 636 ? 43.094 12.781 6.965 1 30.3 636 GLY A CA 1
ATOM 4914 C C . GLY A 1 636 ? 44 13.969 6.691 1 30.3 636 GLY A C 1
ATOM 4915 O O . GLY A 1 636 ? 44.156 14.391 5.539 1 30.3 636 GLY A O 1
ATOM 4916 N N . GLU A 1 637 ? 44.438 14.961 7.613 1 29.3 637 GLU A N 1
ATOM 4917 C CA . GLU A 1 637 ? 45.219 16.172 7.527 1 29.3 637 GLU A CA 1
ATOM 4918 C C . GLU A 1 637 ? 46.719 15.859 7.441 1 29.3 637 GLU A C 1
ATOM 4920 O O . GLU A 1 637 ? 47.156 14.859 7.992 1 29.3 637 GLU A O 1
ATOM 4925 N N . GLU A 1 638 ? 47.531 16.609 6.578 1 29.19 638 GLU A N 1
ATOM 4926 C CA . GLU A 1 638 ? 49 16.594 6.367 1 29.19 638 GLU A CA 1
ATOM 4927 C C . GLU A 1 638 ? 49.719 17.297 7.512 1 29.19 638 GLU A C 1
ATOM 4929 O O . GLU A 1 638 ? 49.312 18.375 7.945 1 29.19 638 GLU A O 1
ATOM 4934 N N . LYS A 1 639 ? 50.75 16.719 8.273 1 30.11 639 LYS A N 1
ATOM 4935 C CA . LYS A 1 639 ? 51.75 17.234 9.219 1 30.11 639 LYS A CA 1
ATOM 4936 C C . LYS A 1 639 ? 52.75 18.141 8.516 1 30.11 639 LYS A C 1
ATOM 4938 O O . LYS A 1 639 ? 53.375 17.734 7.531 1 30.11 639 LYS A O 1
ATOM 4943 N N . SER A 1 640 ? 52.688 19.469 8.57 1 25.61 640 SER A N 1
ATOM 4944 C CA . SER A 1 640 ? 53.688 20.438 8.156 1 25.61 640 SER A CA 1
ATOM 4945 C C . SER A 1 640 ? 55.031 20.203 8.898 1 25.61 640 SER A C 1
ATOM 4947 O O . SER A 1 640 ? 55.062 20.219 10.133 1 25.61 640 SER A O 1
ATOM 4949 N N . VAL A 1 641 ? 55.969 19.422 8.406 1 23.34 641 VAL A N 1
ATOM 4950 C CA . VAL A 1 641 ? 57.344 19.328 8.859 1 23.34 641 VAL A CA 1
ATOM 4951 C C . VAL A 1 641 ? 58.031 20.688 8.727 1 23.34 641 VAL A C 1
ATOM 4953 O O . VAL A 1 641 ? 58.125 21.25 7.633 1 23.34 641 VAL A O 1
ATOM 4956 N N . LYS A 1 642 ? 58.219 21.359 9.844 1 22.95 642 LYS A N 1
ATOM 4957 C CA . LYS A 1 642 ? 59.031 22.562 10.039 1 22.95 642 LYS A CA 1
ATOM 4958 C C . LYS A 1 642 ? 60.5 22.312 9.664 1 22.95 642 LYS A C 1
ATOM 4960 O O . LYS A 1 642 ? 61.125 21.391 10.18 1 22.95 642 LYS A O 1
ATOM 4965 N N . GLU A 1 643 ? 61.031 22.703 8.422 1 23.12 643 GLU A N 1
ATOM 4966 C CA . GLU A 1 643 ? 62.438 22.953 8.078 1 23.12 643 GLU A CA 1
ATOM 4967 C C . GLU A 1 643 ? 63.125 23.828 9.125 1 23.12 643 GLU A C 1
ATOM 4969 O O . GLU A 1 643 ? 62.719 24.984 9.328 1 23.12 643 GLU A O 1
ATOM 4974 N N . HIS A 1 644 ? 63.594 23.312 10.273 1 20.89 644 HIS A N 1
ATOM 4975 C CA . HIS A 1 644 ? 64.812 23.906 10.734 1 20.89 644 HIS A CA 1
ATOM 4976 C C . HIS A 1 644 ? 66 23.531 9.812 1 20.89 644 HIS A C 1
ATOM 4978 O O . HIS A 1 644 ? 66.062 22.406 9.32 1 20.89 644 HIS A O 1
ATOM 4984 N N . MET B 1 1 ? -10.914 -37.125 -24.672 1 33.97 1 MET B N 1
ATOM 4985 C CA . MET B 1 1 ? -11.492 -36.031 -25.438 1 33.97 1 MET B CA 1
ATOM 4986 C C . MET B 1 1 ? -12.492 -36.562 -26.469 1 33.97 1 MET B C 1
ATOM 4988 O O . MET B 1 1 ? -12.172 -37.469 -27.234 1 33.97 1 MET B O 1
ATOM 4992 N N . GLN B 1 2 ? -13.656 -36.469 -26.188 1 36.81 2 GLN B N 1
ATOM 4993 C CA . GLN B 1 2 ? -14.617 -37 -27.156 1 36.81 2 GLN B CA 1
ATOM 4994 C C . GLN B 1 2 ? -14.352 -36.438 -28.547 1 36.81 2 GLN B C 1
ATOM 4996 O O . GLN B 1 2 ? -14.281 -35.219 -28.734 1 36.81 2 GLN B O 1
ATOM 5001 N N . ALA B 1 3 ? -13.906 -37.125 -29.578 1 49.44 3 ALA B N 1
ATOM 5002 C CA . ALA B 1 3 ? -13.469 -36.938 -30.969 1 49.44 3 ALA B CA 1
ATOM 5003 C C . ALA B 1 3 ? -14.477 -36.094 -31.75 1 49.44 3 ALA B C 1
ATOM 5005 O O . ALA B 1 3 ? -14.133 -35.5 -32.781 1 49.44 3 ALA B O 1
ATOM 5006 N N . GLY B 1 4 ? -15.703 -35.719 -31.188 1 50.03 4 GLY B N 1
ATOM 5007 C CA . GLY B 1 4 ? -16.688 -35.094 -32.062 1 50.03 4 GLY B CA 1
ATOM 5008 C C . GLY B 1 4 ? -17.156 -33.75 -31.547 1 50.03 4 GLY B C 1
ATOM 5009 O O . GLY B 1 4 ? -17.984 -33.094 -32.188 1 50.03 4 GLY B O 1
ATOM 5010 N N . VAL B 1 5 ? -16.703 -33.375 -30.438 1 59.47 5 VAL B N 1
ATOM 5011 C CA . VAL B 1 5 ? -17.281 -32.156 -29.891 1 59.47 5 VAL B CA 1
ATOM 5012 C C . VAL B 1 5 ? -16.391 -30.969 -30.266 1 59.47 5 VAL B C 1
ATOM 5014 O O . VAL B 1 5 ? -15.164 -31.078 -30.297 1 59.47 5 VAL B O 1
ATOM 5017 N N . HIS B 1 6 ? -16.969 -29.922 -30.938 1 72 6 HIS B N 1
ATOM 5018 C CA . HIS B 1 6 ? -16.297 -28.672 -31.266 1 72 6 HIS B CA 1
ATOM 5019 C C . HIS B 1 6 ? -15.453 -28.188 -30.094 1 72 6 HIS B C 1
ATOM 5021 O O . HIS B 1 6 ? -15.875 -28.266 -28.938 1 72 6 HIS B O 1
ATOM 5027 N N . PRO B 1 7 ? -14.242 -27.812 -30.359 1 72.5 7 PRO B N 1
ATOM 5028 C CA . PRO B 1 7 ? -13.336 -27.344 -29.297 1 72.5 7 PRO B CA 1
ATOM 5029 C C . PRO B 1 7 ? -13.953 -26.25 -28.438 1 72.5 7 PRO B C 1
ATOM 5031 O O . PRO B 1 7 ? -13.695 -26.188 -27.234 1 72.5 7 PRO B O 1
ATOM 5034 N N . GLY B 1 8 ? -14.719 -25.484 -29.047 1 77.56 8 GLY B N 1
ATOM 5035 C CA . GLY B 1 8 ? -15.398 -24.453 -28.281 1 77.56 8 GLY B CA 1
ATOM 5036 C C . GLY B 1 8 ? -16.344 -25.016 -27.234 1 77.56 8 GLY B C 1
ATOM 5037 O O . GLY B 1 8 ? -16.406 -24.5 -26.109 1 77.56 8 GLY B O 1
ATOM 5038 N N . ALA B 1 9 ? -17.047 -25.984 -27.594 1 76.38 9 ALA B N 1
ATOM 5039 C CA . ALA B 1 9 ? -17.969 -26.625 -26.656 1 76.38 9 ALA B CA 1
ATOM 5040 C C . ALA B 1 9 ? -17.203 -27.312 -25.531 1 76.38 9 ALA B C 1
ATOM 5042 O O . ALA B 1 9 ? -17.656 -27.328 -24.375 1 76.38 9 ALA B O 1
ATOM 5043 N N . GLN B 1 10 ? -16.141 -27.828 -25.859 1 77.69 10 GLN B N 1
ATOM 5044 C CA . GLN B 1 10 ? -15.305 -28.469 -24.844 1 77.69 10 GLN B CA 1
ATOM 5045 C C . GLN B 1 10 ? -14.766 -27.438 -23.844 1 77.69 10 GLN B C 1
ATOM 5047 O O . GLN B 1 10 ? -14.703 -27.703 -22.656 1 77.69 10 GLN B O 1
ATOM 5052 N N . ALA B 1 11 ? -14.375 -26.344 -24.406 1 83.31 11 ALA B N 1
ATOM 5053 C CA . ALA B 1 11 ? -13.867 -25.281 -23.547 1 83.31 11 ALA B CA 1
ATOM 5054 C C . ALA B 1 11 ? -14.953 -24.781 -22.594 1 83.31 11 ALA B C 1
ATOM 5056 O O . ALA B 1 11 ? -14.672 -24.453 -21.438 1 83.31 11 ALA B O 1
ATOM 5057 N N . MET B 1 12 ? -16.078 -24.734 -23.094 1 85.12 12 MET B N 1
ATOM 5058 C CA . MET B 1 12 ? -17.172 -24.266 -22.266 1 85.12 12 MET B CA 1
ATOM 5059 C C . MET B 1 12 ? -17.438 -25.25 -21.125 1 85.12 12 MET B C 1
ATOM 5061 O O . MET B 1 12 ? -17.688 -24.828 -19.984 1 85.12 12 MET B O 1
ATOM 5065 N N . GLN B 1 13 ? -17.375 -26.516 -21.406 1 79.69 13 GLN B N 1
ATOM 5066 C CA . GLN B 1 13 ? -17.531 -27.516 -20.359 1 79.69 13 GLN B CA 1
ATOM 5067 C C . GLN B 1 13 ? -16.375 -27.469 -19.359 1 79.69 13 GLN B C 1
ATOM 5069 O O . GLN B 1 13 ? -16.578 -27.609 -18.156 1 79.69 13 GLN B O 1
ATOM 5074 N N . ASP B 1 14 ? -15.266 -27.25 -19.906 1 82.56 14 ASP B N 1
ATOM 5075 C CA . ASP B 1 14 ? -14.07 -27.172 -19.062 1 82.56 14 ASP B CA 1
ATOM 5076 C C . ASP B 1 14 ? -14.109 -25.938 -18.172 1 82.56 14 ASP B C 1
ATOM 5078 O O . ASP B 1 14 ? -13.539 -25.938 -17.078 1 82.56 14 ASP B O 1
ATOM 5082 N N . ALA B 1 15 ? -14.75 -24.922 -18.641 1 87.12 15 ALA B N 1
ATOM 5083 C CA . ALA B 1 15 ? -14.805 -23.656 -17.922 1 87.12 15 ALA B CA 1
ATOM 5084 C C . ALA B 1 15 ? -15.859 -23.688 -16.812 1 87.12 15 ALA B C 1
ATOM 5086 O O . ALA B 1 15 ? -15.805 -22.906 -15.867 1 87.12 15 ALA B O 1
ATOM 5087 N N . SER B 1 16 ? -16.797 -24.562 -16.906 1 86.94 16 SER B N 1
ATOM 5088 C CA . SER B 1 16 ? -17.922 -24.609 -15.977 1 86.94 16 SER B CA 1
ATOM 5089 C C . SER B 1 16 ? -17.562 -25.328 -14.688 1 86.94 16 SER B C 1
ATOM 5091 O O . SER B 1 16 ? -16.719 -26.234 -14.695 1 86.94 16 SER B O 1
ATOM 5093 N N . VAL B 1 17 ? -18.203 -24.891 -13.594 1 85.06 17 VAL B N 1
ATOM 5094 C CA . VAL B 1 17 ? -18.031 -25.578 -12.32 1 85.06 17 VAL B CA 1
ATOM 5095 C C . VAL B 1 17 ? -18.719 -26.953 -12.375 1 85.06 17 VAL B C 1
ATOM 5097 O O . VAL B 1 17 ? -19.891 -27.047 -12.742 1 85.06 17 VAL B O 1
ATOM 5100 N N . ARG B 1 18 ? -18.016 -27.984 -12.023 1 78.94 18 ARG B N 1
ATOM 5101 C CA . ARG B 1 18 ? -18.578 -29.328 -12.062 1 78.94 18 ARG B CA 1
ATOM 5102 C C . ARG B 1 18 ? -18.719 -29.906 -10.656 1 78.94 18 ARG B C 1
ATOM 5104 O O . ARG B 1 18 ? -19.828 -30.172 -10.195 1 78.94 18 ARG B O 1
ATOM 5111 N N . VAL B 1 19 ? -17.547 -30.094 -9.906 1 72.31 19 VAL B N 1
ATOM 5112 C CA . VAL B 1 19 ? -17.578 -30.594 -8.531 1 72.31 19 VAL B CA 1
ATOM 5113 C C . VAL B 1 19 ? -16.844 -29.625 -7.617 1 72.31 19 VAL B C 1
ATOM 5115 O O . VAL B 1 19 ? -15.617 -29.625 -7.547 1 72.31 19 VAL B O 1
ATOM 5118 N N . PRO B 1 20 ? -17.719 -28.891 -6.918 1 73.12 20 PRO B N 1
ATOM 5119 C CA . PRO B 1 20 ? -17.078 -27.891 -6.047 1 73.12 20 PRO B CA 1
ATOM 5120 C C . PRO B 1 20 ? -16.375 -28.531 -4.852 1 73.12 20 PRO B C 1
ATOM 5122 O O . PRO B 1 20 ? -16.766 -29.609 -4.398 1 73.12 20 PRO B O 1
ATOM 5125 N N . GLU B 1 21 ? -15.336 -27.938 -4.477 1 73.25 21 GLU B N 1
ATOM 5126 C CA . GLU B 1 21 ? -14.586 -28.375 -3.301 1 73.25 21 GLU B CA 1
ATOM 5127 C C . GLU B 1 21 ? -14.906 -27.5 -2.088 1 73.25 21 GLU B C 1
ATOM 5129 O O . GLU B 1 21 ? -15.242 -26.328 -2.234 1 73.25 21 GLU B O 1
ATOM 5134 N N . GLY B 1 22 ? -14.828 -28.047 -0.875 1 70.88 22 GLY B N 1
ATOM 5135 C CA . GLY B 1 22 ? -14.867 -27.297 0.367 1 70.88 22 GLY B CA 1
ATOM 5136 C C . GLY B 1 22 ? -16.266 -26.891 0.779 1 70.88 22 GLY B C 1
ATOM 5137 O O . GLY B 1 22 ? -16.469 -25.875 1.451 1 70.88 22 GLY B O 1
ATOM 5138 N N . LEU B 1 23 ? -17.234 -27.625 0.301 1 69.44 23 LEU B N 1
ATOM 5139 C CA . LEU B 1 23 ? -18.609 -27.281 0.623 1 69.44 23 LEU B CA 1
ATOM 5140 C C . LEU B 1 23 ? -18.859 -27.391 2.123 1 69.44 23 LEU B C 1
ATOM 5142 O O . LEU B 1 23 ? -19.656 -26.625 2.678 1 69.44 23 LEU B O 1
ATOM 5146 N N . LEU B 1 24 ? -18.016 -28.188 2.736 1 69.62 24 LEU B N 1
ATOM 5147 C CA . LEU B 1 24 ? -18.203 -28.359 4.176 1 69.62 24 LEU B CA 1
ATOM 5148 C C . LEU B 1 24 ? -17.578 -27.203 4.941 1 69.62 24 LEU B C 1
ATOM 5150 O O . LEU B 1 24 ? -17.859 -27.031 6.133 1 69.62 24 LEU B O 1
ATOM 5154 N N . LYS B 1 25 ? -16.781 -26.484 4.32 1 69.88 25 LYS B N 1
ATOM 5155 C CA . LYS B 1 25 ? -16.203 -25.297 4.934 1 69.88 25 LYS B CA 1
ATOM 5156 C C . LYS B 1 25 ? -16.859 -24.031 4.402 1 69.88 25 LYS B C 1
ATOM 5158 O O . LYS B 1 25 ? -16.219 -22.984 4.316 1 69.88 25 LYS B O 1
ATOM 5163 N N . ARG B 1 26 ? -18.047 -24.188 3.854 1 68.25 26 ARG B N 1
ATOM 5164 C CA . ARG B 1 26 ? -18.906 -23.078 3.465 1 68.25 26 ARG B CA 1
ATOM 5165 C C . ARG B 1 26 ? -18.328 -22.328 2.264 1 68.25 26 ARG B C 1
ATOM 5167 O O . ARG B 1 26 ? -18.328 -21.094 2.24 1 68.25 26 ARG B O 1
ATOM 5174 N N . SER B 1 27 ? -17.641 -23.078 1.475 1 73.5 27 SER B N 1
ATOM 5175 C CA . SER B 1 27 ? -17.312 -22.516 0.171 1 73.5 27 SER B CA 1
ATOM 5176 C C . SER B 1 27 ? -18.531 -22.484 -0.742 1 73.5 27 SER B C 1
ATOM 5178 O O . SER B 1 27 ? -18.75 -23.422 -1.519 1 73.5 27 SER B O 1
ATOM 5180 N N . TRP B 1 28 ? -19.188 -21.312 -0.727 1 76.44 28 TRP B N 1
ATOM 5181 C CA . TRP B 1 28 ? -20.531 -21.297 -1.296 1 76.44 28 TRP B CA 1
ATOM 5182 C C . TRP B 1 28 ? -20.516 -20.688 -2.695 1 76.44 28 TRP B C 1
ATOM 5184 O O . TRP B 1 28 ? -21.547 -20.672 -3.379 1 76.44 28 TRP B O 1
ATOM 5194 N N . THR B 1 29 ? -19.453 -20.234 -3.078 1 82.81 29 THR B N 1
ATOM 5195 C CA . THR B 1 29 ? -19.406 -19.625 -4.398 1 82.81 29 THR B CA 1
ATOM 5196 C C . THR B 1 29 ? -18.203 -20.109 -5.188 1 82.81 29 THR B C 1
ATOM 5198 O O . THR B 1 29 ? -17.078 -20.141 -4.664 1 82.81 29 THR B O 1
ATOM 5201 N N . HIS B 1 30 ? -18.406 -20.562 -6.371 1 84.88 30 HIS B N 1
ATOM 5202 C CA . HIS B 1 30 ? -17.359 -20.984 -7.285 1 84.88 30 HIS B CA 1
ATOM 5203 C C . HIS B 1 30 ? -17.547 -20.375 -8.672 1 84.88 30 HIS B C 1
ATOM 5205 O O . HIS B 1 30 ? -18.609 -20.531 -9.281 1 84.88 30 HIS B O 1
ATOM 5211 N N . PHE B 1 31 ? -16.578 -19.734 -9.188 1 87.69 31 PHE B N 1
ATOM 5212 C CA . PHE B 1 31 ? -16.688 -18.969 -10.414 1 87.69 31 PHE B CA 1
ATOM 5213 C C . PHE B 1 31 ? -16.453 -19.844 -11.633 1 87.69 31 PHE B C 1
ATOM 5215 O O . PHE B 1 31 ? -16.828 -19.5 -12.75 1 87.69 31 PHE B O 1
ATOM 5222 N N . GLY B 1 32 ? -15.844 -21 -11.438 1 85.81 32 GLY B N 1
ATOM 5223 C CA . GLY B 1 32 ? -15.305 -21.656 -12.617 1 85.81 32 GLY B CA 1
ATOM 5224 C C . GLY B 1 32 ? -14.18 -20.891 -13.281 1 85.81 32 GLY B C 1
ATOM 5225 O O . GLY B 1 32 ? -13.469 -20.125 -12.617 1 85.81 32 GLY B O 1
ATOM 5226 N N . ASN B 1 33 ? -13.875 -21.203 -14.531 1 87.88 33 ASN B N 1
ATOM 5227 C CA . ASN B 1 33 ? -12.883 -20.438 -15.273 1 87.88 33 ASN B CA 1
ATOM 5228 C C . ASN B 1 33 ? -13.531 -19.406 -16.188 1 87.88 33 ASN B C 1
ATOM 5230 O O . ASN B 1 33 ? -13.773 -19.688 -17.359 1 87.88 33 ASN B O 1
ATOM 5234 N N . TRP B 1 34 ? -13.734 -18.25 -15.703 1 89.56 34 TRP B N 1
ATOM 5235 C CA . TRP B 1 34 ? -14.477 -17.188 -16.391 1 89.56 34 TRP B CA 1
ATOM 5236 C C . TRP B 1 34 ? -13.797 -16.812 -17.703 1 89.56 34 TRP B C 1
ATOM 5238 O O . TRP B 1 34 ? -14.461 -16.672 -18.734 1 89.56 34 TRP B O 1
ATOM 5248 N N . LYS B 1 35 ? -12.516 -16.578 -17.688 1 87.56 35 LYS B N 1
ATOM 5249 C CA . LYS B 1 35 ? -11.789 -16.156 -18.891 1 87.56 35 LYS B CA 1
ATOM 5250 C C . LYS B 1 35 ? -11.875 -17.219 -19.984 1 87.56 35 LYS B C 1
ATOM 5252 O O . LYS B 1 35 ? -12.047 -16.891 -21.156 1 87.56 35 LYS B O 1
ATOM 5257 N N . GLU B 1 36 ? -11.68 -18.484 -19.609 1 86.75 36 GLU B N 1
ATOM 5258 C CA . GLU B 1 36 ? -11.82 -19.578 -20.562 1 86.75 36 GLU B CA 1
ATOM 5259 C C . GLU B 1 36 ? -13.188 -19.547 -21.234 1 86.75 36 GLU B C 1
ATOM 5261 O O . GLU B 1 36 ? -13.305 -19.781 -22.438 1 86.75 36 GLU B O 1
ATOM 5266 N N . CYS B 1 37 ? -14.156 -19.25 -20.516 1 89.25 37 CYS B N 1
ATOM 5267 C CA . CYS B 1 37 ? -15.523 -19.219 -21.016 1 89.25 37 CYS B CA 1
ATOM 5268 C C . CYS B 1 37 ? -15.719 -18.078 -21.984 1 89.25 37 CYS B C 1
ATOM 5270 O O . CYS B 1 37 ? -16.172 -18.281 -23.125 1 89.25 37 CYS B O 1
ATOM 5272 N N . VAL B 1 38 ? -15.359 -16.891 -21.578 1 90.81 38 VAL B N 1
ATOM 5273 C CA . VAL B 1 38 ? -15.695 -15.711 -22.375 1 90.81 38 VAL B CA 1
ATOM 5274 C C . VAL B 1 38 ? -14.773 -15.617 -23.594 1 90.81 38 VAL B C 1
ATOM 5276 O O . VAL B 1 38 ? -15.062 -14.898 -24.547 1 90.81 38 VAL B O 1
ATOM 5279 N N . ASP B 1 39 ? -13.688 -16.344 -23.641 1 88.19 39 ASP B N 1
ATOM 5280 C CA . ASP B 1 39 ? -12.766 -16.328 -24.766 1 88.19 39 ASP B CA 1
ATOM 5281 C C . ASP B 1 39 ? -13.273 -17.234 -25.891 1 88.19 39 ASP B C 1
ATOM 5283 O O . ASP B 1 39 ? -12.758 -17.172 -27.016 1 88.19 39 ASP B O 1
ATOM 5287 N N . VAL B 1 40 ? -14.234 -18.094 -25.609 1 86.81 40 VAL B N 1
ATOM 5288 C CA . VAL B 1 40 ? -14.844 -18.922 -26.641 1 86.81 40 VAL B CA 1
ATOM 5289 C C . VAL B 1 40 ? -15.633 -18.047 -27.609 1 86.81 40 VAL B C 1
ATOM 5291 O O . VAL B 1 40 ? -16.547 -17.328 -27.203 1 86.81 40 VAL B O 1
ATOM 5294 N N . ARG B 1 41 ? -15.133 -18.062 -28.844 1 87.44 41 ARG B N 1
ATOM 5295 C CA . ARG B 1 41 ? -15.797 -17.234 -29.828 1 87.44 41 ARG B CA 1
ATOM 5296 C C . ARG B 1 41 ? -16.156 -18.031 -31.078 1 87.44 41 ARG B C 1
ATOM 5298 O O . ARG B 1 41 ? -15.469 -18.984 -31.422 1 87.44 41 ARG B O 1
ATOM 5305 N N . ASP B 1 42 ? -17.297 -17.688 -31.672 1 80.62 42 ASP B N 1
ATOM 5306 C CA . ASP B 1 42 ? -17.719 -18.094 -33 1 80.62 42 ASP B CA 1
ATOM 5307 C C . ASP B 1 42 ? -17.828 -19.625 -33.125 1 80.62 42 ASP B C 1
ATOM 5309 O O . ASP B 1 42 ? -17.266 -20.234 -34.031 1 80.62 42 ASP B O 1
ATOM 5313 N N . VAL B 1 43 ? -18.484 -20.219 -32.125 1 78.62 43 VAL B N 1
ATOM 5314 C CA . VAL B 1 43 ? -18.781 -21.656 -32.219 1 78.62 43 VAL B CA 1
ATOM 5315 C C . VAL B 1 43 ? -20.016 -21.891 -33.062 1 78.62 43 VAL B C 1
ATOM 5317 O O . VAL B 1 43 ? -21.078 -21.297 -32.812 1 78.62 43 VAL B O 1
ATOM 5320 N N . PRO B 1 44 ? -19.859 -22.625 -34.125 1 78.25 44 PRO B N 1
ATOM 5321 C CA . PRO B 1 44 ? -21.016 -22.859 -35 1 78.25 44 PRO B CA 1
ATOM 5322 C C . PRO B 1 44 ? -22.156 -23.609 -34.312 1 78.25 44 PRO B C 1
ATOM 5324 O O . PRO B 1 44 ? -21.891 -24.484 -33.469 1 78.25 44 PRO B O 1
ATOM 5327 N N . SER B 1 45 ? -23.344 -23.094 -34.438 1 67.81 45 SER B N 1
ATOM 5328 C CA . SER B 1 45 ? -24.516 -23.781 -33.875 1 67.81 45 SER B CA 1
ATOM 5329 C C . SER B 1 45 ? -24.781 -25.094 -34.594 1 67.81 45 SER B C 1
ATOM 5331 O O . SER B 1 45 ? -24.594 -25.188 -35.812 1 67.81 45 SER B O 1
ATOM 5333 N N . ALA B 1 46 ? -24.75 -26.281 -34.031 1 59.34 46 ALA B N 1
ATOM 5334 C CA . ALA B 1 46 ? -24.938 -27.594 -34.656 1 59.34 46 ALA B CA 1
ATOM 5335 C C . ALA B 1 46 ? -26.109 -27.578 -35.625 1 59.34 46 ALA B C 1
ATOM 5337 O O . ALA B 1 46 ? -26.125 -28.344 -36.594 1 59.34 46 ALA B O 1
ATOM 5338 N N . GLY B 1 47 ? -27.25 -27.094 -35.25 1 49.47 47 GLY B N 1
ATOM 5339 C CA . GLY B 1 47 ? -28.453 -27.375 -36.031 1 49.47 47 GLY B CA 1
ATOM 5340 C C . GLY B 1 47 ? -28.484 -26.641 -37.344 1 49.47 47 GLY B C 1
ATOM 5341 O O . GLY B 1 47 ? -29.547 -26.438 -37.938 1 49.47 47 GLY B O 1
ATOM 5342 N N . GLY B 1 48 ? -27.453 -26.641 -38.25 1 47.5 48 GLY B N 1
ATOM 5343 C CA . GLY B 1 48 ? -27.5 -26.188 -39.656 1 47.5 48 GLY B CA 1
ATOM 5344 C C . GLY B 1 48 ? -27.797 -24.703 -39.781 1 47.5 48 GLY B C 1
ATOM 5345 O O . GLY B 1 48 ? -27.844 -24.156 -40.875 1 47.5 48 GLY B O 1
ATOM 5346 N N . GLY B 1 49 ? -28.531 -24.062 -39.031 1 48.22 49 GLY B N 1
ATOM 5347 C CA . GLY B 1 49 ? -29.141 -22.797 -39.375 1 48.22 49 GLY B CA 1
ATOM 5348 C C . GLY B 1 49 ? -28.203 -21.609 -39.219 1 48.22 49 GLY B C 1
ATOM 5349 O O . GLY B 1 49 ? -28.641 -20.453 -39.188 1 48.22 49 GLY B O 1
ATOM 5350 N N . GLY B 1 50 ? -26.859 -21.547 -39.594 1 57.09 50 GLY B N 1
ATOM 5351 C CA . GLY B 1 50 ? -25.922 -20.484 -39.938 1 57.09 50 GLY B CA 1
ATOM 5352 C C . GLY B 1 50 ? -25.5 -19.656 -38.75 1 57.09 50 GLY B C 1
ATOM 5353 O O . GLY B 1 50 ? -24.719 -18.703 -38.875 1 57.09 50 GLY B O 1
ATOM 5354 N N . GLY B 1 51 ? -25.984 -19.766 -37.469 1 69.62 51 GLY B N 1
ATOM 5355 C CA . GLY B 1 51 ? -25.594 -18.766 -36.5 1 69.62 51 GLY B CA 1
ATOM 5356 C C . GLY B 1 51 ? -24.484 -19.219 -35.562 1 69.62 51 GLY B C 1
ATOM 5357 O O . GLY B 1 51 ? -24.141 -20.406 -35.531 1 69.62 51 GLY B O 1
ATOM 5358 N N . SER B 1 52 ? -23.438 -18.297 -35.219 1 82.12 52 SER B N 1
ATOM 5359 C CA . SER B 1 52 ? -22.344 -18.562 -34.25 1 82.12 52 SER B CA 1
ATOM 5360 C C . SER B 1 52 ? -22.656 -17.984 -32.875 1 82.12 52 SER B C 1
ATOM 5362 O O . SER B 1 52 ? -23.484 -17.078 -32.75 1 82.12 52 SER B O 1
ATOM 5364 N N . PHE B 1 53 ? -22.328 -18.75 -31.922 1 84.38 53 PHE B N 1
ATOM 5365 C CA . PHE B 1 53 ? -22.5 -18.234 -30.578 1 84.38 53 PHE B CA 1
ATOM 5366 C C . PHE B 1 53 ? -21.156 -18.078 -29.875 1 84.38 53 PHE B C 1
ATOM 5368 O O . PHE B 1 53 ? -20.125 -18.547 -30.391 1 84.38 53 PHE B O 1
ATOM 5375 N N . HIS B 1 54 ? -21.125 -17.234 -28.797 1 90.12 54 HIS B N 1
ATOM 5376 C CA . HIS B 1 54 ? -19.938 -17.078 -27.953 1 90.12 54 HIS B CA 1
ATOM 5377 C C . HIS B 1 54 ? -20.234 -17.531 -26.531 1 90.12 54 HIS B C 1
ATOM 5379 O O . HIS B 1 54 ? -21.375 -17.812 -26.172 1 90.12 54 HIS B O 1
ATOM 5385 N N . GLY B 1 55 ? -19.172 -17.703 -25.797 1 90.69 55 GLY B N 1
ATOM 5386 C CA . GLY B 1 55 ? -19.281 -18.141 -24.422 1 90.69 55 GLY B CA 1
ATOM 5387 C C . GLY B 1 55 ? -19.828 -17.078 -23.5 1 90.69 55 GLY B C 1
ATOM 5388 O O . GLY B 1 55 ? -19.484 -15.898 -23.625 1 90.69 55 GLY B O 1
ATOM 5389 N N . GLN B 1 56 ? -20.719 -17.484 -22.641 1 91.81 56 GLN B N 1
ATOM 5390 C CA . GLN B 1 56 ? -21.297 -16.641 -21.609 1 91.81 56 GLN B CA 1
ATOM 5391 C C . GLN B 1 56 ? -21.266 -17.344 -20.25 1 91.81 56 GLN B C 1
ATOM 5393 O O . GLN B 1 56 ? -21.656 -18.5 -20.125 1 91.81 56 GLN B O 1
ATOM 5398 N N . MET B 1 57 ? -20.672 -16.641 -19.328 1 93.19 57 MET B N 1
ATOM 5399 C CA . MET B 1 57 ? -20.641 -17.188 -17.969 1 93.19 57 MET B CA 1
ATOM 5400 C C . MET B 1 57 ? -21.828 -16.688 -17.156 1 93.19 57 MET B C 1
ATOM 5402 O O . MET B 1 57 ? -22.016 -15.484 -17 1 93.19 57 MET B O 1
ATOM 5406 N N . CYS B 1 58 ? -22.641 -17.562 -16.656 1 92.62 58 CYS B N 1
ATOM 5407 C CA . CYS B 1 58 ? -23.766 -17.219 -15.812 1 92.62 58 CYS B CA 1
ATOM 5408 C C . CYS B 1 58 ? -23.594 -17.781 -14.406 1 92.62 58 CYS B C 1
ATOM 5410 O O . CYS B 1 58 ? -23.281 -18.953 -14.242 1 92.62 58 CYS B O 1
ATOM 5412 N N . MET B 1 59 ? -23.734 -16.953 -13.453 1 90.94 59 MET B N 1
ATOM 5413 C CA . MET B 1 59 ? -23.719 -17.406 -12.062 1 90.94 59 MET B CA 1
ATOM 5414 C C . MET B 1 59 ? -25.078 -17.922 -11.641 1 90.94 59 MET B C 1
ATOM 5416 O O . MET B 1 59 ? -26 -17.141 -11.391 1 90.94 59 MET B O 1
ATOM 5420 N N . VAL B 1 60 ? -25.172 -19.219 -11.461 1 88.75 60 VAL B N 1
ATOM 5421 C CA . VAL B 1 60 ? -26.438 -19.859 -11.086 1 88.75 60 VAL B CA 1
ATOM 5422 C C . VAL B 1 60 ? -26.531 -19.922 -9.562 1 88.75 60 VAL B C 1
ATOM 5424 O O . VAL B 1 60 ? -25.672 -20.484 -8.898 1 88.75 60 VAL B O 1
ATOM 5427 N N . LYS B 1 61 ? -27.578 -19.391 -9.07 1 87.69 61 LYS B N 1
ATOM 5428 C CA . LYS B 1 61 ? -27.797 -19.344 -7.629 1 87.69 61 LYS B CA 1
ATOM 5429 C C . LYS B 1 61 ? -28.797 -20.406 -7.18 1 87.69 61 LYS B C 1
ATOM 5431 O O . LYS B 1 61 ? -29.891 -20.5 -7.73 1 87.69 61 LYS B O 1
ATOM 5436 N N . LEU B 1 62 ? -28.344 -21.219 -6.254 1 81.88 62 LEU B N 1
ATOM 5437 C CA . LEU B 1 62 ? -29.219 -22.172 -5.586 1 81.88 62 LEU B CA 1
ATOM 5438 C C . LEU B 1 62 ? -29.516 -21.75 -4.152 1 81.88 62 LEU B C 1
ATOM 5440 O O . LEU B 1 62 ? -28.578 -21.516 -3.369 1 81.88 62 LEU B O 1
ATOM 5444 N N . TYR B 1 63 ? -30.75 -21.516 -3.809 1 78.81 63 TYR B N 1
ATOM 5445 C CA . TYR B 1 63 ? -31.062 -21.062 -2.461 1 78.81 63 TYR B CA 1
ATOM 5446 C C . TYR B 1 63 ? -32.25 -21.828 -1.896 1 78.81 63 TYR B C 1
ATOM 5448 O O . TYR B 1 63 ? -33.188 -22.188 -2.635 1 78.81 63 TYR B O 1
ATOM 5456 N N . PRO B 1 64 ? -32.156 -22.172 -0.577 1 74.56 64 PRO B N 1
ATOM 5457 C CA . PRO B 1 64 ? -33.25 -22.922 0.063 1 74.56 64 PRO B CA 1
ATOM 5458 C C . PRO B 1 64 ? -34.406 -22.031 0.495 1 74.56 64 PRO B C 1
ATOM 5460 O O . PRO B 1 64 ? -34.188 -20.875 0.852 1 74.56 64 PRO B O 1
ATOM 5463 N N . THR B 1 65 ? -35.594 -22.422 0.195 1 72.94 65 THR B N 1
ATOM 5464 C CA . THR B 1 65 ? -36.781 -21.781 0.733 1 72.94 65 THR B CA 1
ATOM 5465 C C . THR B 1 65 ? -37.594 -22.766 1.581 1 72.94 65 THR B C 1
ATOM 5467 O O . THR B 1 65 ? -37.562 -23.969 1.335 1 72.94 65 THR B O 1
ATOM 5470 N N . LEU B 1 66 ? -38 -22.297 2.682 1 65.75 66 LEU B N 1
ATOM 5471 C CA . LEU B 1 66 ? -38.812 -23.141 3.543 1 65.75 66 LEU B CA 1
ATOM 5472 C C . LEU B 1 66 ? -40.219 -23.312 2.959 1 65.75 66 LEU B C 1
ATOM 5474 O O . LEU B 1 66 ? -40.812 -22.344 2.514 1 65.75 66 LEU B O 1
ATOM 5478 N N . THR B 1 67 ? -40.469 -24.641 2.498 1 59.94 67 THR B N 1
ATOM 5479 C CA . THR B 1 67 ? -41.812 -24.906 1.975 1 59.94 67 THR B CA 1
ATOM 5480 C C . THR B 1 67 ? -42.688 -25.5 3.057 1 59.94 67 THR B C 1
ATOM 5482 O O . THR B 1 67 ? -42.219 -26.203 3.949 1 59.94 67 THR B O 1
ATOM 5485 N N . GLY B 1 68 ? -44 -25.203 2.951 1 53.22 68 GLY B N 1
ATOM 5486 C CA . GLY B 1 68 ? -45.094 -25.797 3.713 1 53.22 68 GLY B CA 1
ATOM 5487 C C . GLY B 1 68 ? -45.094 -25.406 5.176 1 53.22 68 GLY B C 1
ATOM 5488 O O . GLY B 1 68 ? -44.688 -24.281 5.516 1 53.22 68 GLY B O 1
ATOM 5489 N N . SER B 1 69 ? -45.25 -26.594 5.98 1 50.75 69 SER B N 1
ATOM 5490 C CA . SER B 1 69 ? -45.5 -26.578 7.422 1 50.75 69 SER B CA 1
ATOM 5491 C C . SER B 1 69 ? -44.219 -26.188 8.18 1 50.75 69 SER B C 1
ATOM 5493 O O . SER B 1 69 ? -44.281 -25.734 9.32 1 50.75 69 SER B O 1
ATOM 5495 N N . ALA B 1 70 ? -43.094 -26.312 7.613 1 49.28 70 ALA B N 1
ATOM 5496 C CA . ALA B 1 70 ? -41.844 -26.016 8.305 1 49.28 70 ALA B CA 1
ATOM 5497 C C . ALA B 1 70 ? -41.625 -24.5 8.398 1 49.28 70 ALA B C 1
ATOM 5499 O O . ALA B 1 70 ? -41.094 -24.016 9.398 1 49.28 70 ALA B O 1
ATOM 5500 N N . ALA B 1 71 ? -41.906 -23.766 7.383 1 50.25 71 ALA B N 1
ATOM 5501 C CA . ALA B 1 71 ? -41.906 -22.312 7.484 1 50.25 71 ALA B CA 1
ATOM 5502 C C . ALA B 1 71 ? -42.781 -21.812 8.617 1 50.25 71 ALA B C 1
ATOM 5504 O O . ALA B 1 71 ? -42.469 -20.859 9.312 1 50.25 71 ALA B O 1
ATOM 5505 N N . ARG B 1 72 ? -43.875 -22.531 8.805 1 50.09 72 ARG B N 1
ATOM 5506 C CA . ARG B 1 72 ? -44.812 -22.266 9.891 1 50.09 72 ARG B CA 1
ATOM 5507 C C . ARG B 1 72 ? -44.281 -22.812 11.211 1 50.09 72 ARG B C 1
ATOM 5509 O O . ARG B 1 72 ? -44.562 -22.25 12.273 1 50.09 72 ARG B O 1
ATOM 5516 N N . ALA B 1 73 ? -43.781 -23.906 11.219 1 44.47 73 ALA B N 1
ATOM 5517 C CA . ALA B 1 73 ? -43.312 -24.562 12.438 1 44.47 73 ALA B CA 1
ATOM 5518 C C . ALA B 1 73 ? -42.094 -23.797 13.016 1 44.47 73 ALA B C 1
ATOM 5520 O O . ALA B 1 73 ? -41.906 -23.781 14.227 1 44.47 73 ALA B O 1
ATOM 5521 N N . ASP B 1 74 ? -41.219 -23.266 12.305 1 43.22 74 ASP B N 1
ATOM 5522 C CA . ASP B 1 74 ? -40.125 -22.484 12.852 1 43.22 74 ASP B CA 1
ATOM 5523 C C . ASP B 1 74 ? -40.625 -21.344 13.727 1 43.22 74 ASP B C 1
ATOM 5525 O O . ASP B 1 74 ? -40.062 -21.047 14.773 1 43.22 74 ASP B O 1
ATOM 5529 N N . ALA B 1 75 ? -41.75 -20.75 13.328 1 40.94 75 ALA B N 1
ATOM 5530 C CA . ALA B 1 75 ? -42.375 -19.812 14.242 1 40.94 75 ALA B CA 1
ATOM 5531 C C . ALA B 1 75 ? -42.812 -20.5 15.539 1 40.94 75 ALA B C 1
ATOM 5533 O O . ALA B 1 75 ? -42.75 -19.891 16.609 1 40.94 75 ALA B O 1
ATOM 5534 N N . ARG B 1 76 ? -43.219 -21.75 15.469 1 41.91 76 ARG B N 1
ATOM 5535 C CA . ARG B 1 76 ? -43.688 -22.453 16.656 1 41.91 76 ARG B CA 1
ATOM 5536 C C . ARG B 1 76 ? -42.562 -23.188 17.344 1 41.91 76 ARG B C 1
ATOM 5538 O O . ARG B 1 76 ? -42.625 -23.5 18.531 1 41.91 76 ARG B O 1
ATOM 5545 N N . ALA B 1 77 ? -41.625 -23.781 16.578 1 42.94 77 ALA B N 1
ATOM 5546 C CA . ALA B 1 77 ? -40.625 -24.641 17.219 1 42.94 77 ALA B CA 1
ATOM 5547 C C . ALA B 1 77 ? -39.594 -23.797 17.953 1 42.94 77 ALA B C 1
ATOM 5549 O O . ALA B 1 77 ? -38.656 -24.344 18.547 1 42.94 77 ALA B O 1
ATOM 5550 N N . GLY B 1 78 ? -39.688 -22.578 18.188 1 40.69 78 GLY B N 1
ATOM 5551 C CA . GLY B 1 78 ? -38.844 -21.75 19.016 1 40.69 78 GLY B CA 1
ATOM 5552 C C . GLY B 1 78 ? -37.5 -21.422 18.344 1 40.69 78 GLY B C 1
ATOM 5553 O O . GLY B 1 78 ? -36.562 -21.016 19.016 1 40.69 78 GLY B O 1
ATOM 5554 N N . LEU B 1 79 ? -37.281 -22.016 17.219 1 41.72 79 LEU B N 1
ATOM 5555 C CA . LEU B 1 79 ? -36 -21.609 16.656 1 41.72 79 LEU B CA 1
ATOM 5556 C C . LEU B 1 79 ? -36 -20.141 16.234 1 41.72 79 LEU B C 1
ATOM 5558 O O . LEU B 1 79 ? -37.031 -19.656 15.734 1 41.72 79 LEU B O 1
ATOM 5562 N N . ASP B 1 80 ? -35.188 -19.406 16.703 1 43.62 80 ASP B N 1
ATOM 5563 C CA . ASP B 1 80 ? -35.031 -18 16.359 1 43.62 80 ASP B CA 1
ATOM 5564 C C . ASP B 1 80 ? -35.031 -17.797 14.852 1 43.62 80 ASP B C 1
ATOM 5566 O O . ASP B 1 80 ? -34.219 -18.391 14.148 1 43.62 80 ASP B O 1
ATOM 5570 N N . PRO B 1 81 ? -36.156 -17.391 14.344 1 51.34 81 PRO B N 1
ATOM 5571 C CA . PRO B 1 81 ? -36.25 -17.141 12.898 1 51.34 81 PRO B CA 1
ATOM 5572 C C . PRO B 1 81 ? -35 -16.5 12.32 1 51.34 81 PRO B C 1
ATOM 5574 O O . PRO B 1 81 ? -34.656 -16.766 11.172 1 51.34 81 PRO B O 1
ATOM 5577 N N . GLY B 1 82 ? -34.5 -15.68 13.016 1 48.78 82 GLY B N 1
ATOM 5578 C CA . GLY B 1 82 ? -33.25 -15.047 12.57 1 48.78 82 GLY B CA 1
ATOM 5579 C C . GLY B 1 82 ? -32.125 -16.047 12.32 1 48.78 82 GLY B C 1
ATOM 5580 O O . GLY B 1 82 ? -31.438 -15.953 11.312 1 48.78 82 GLY B O 1
ATOM 5581 N N . MET B 1 83 ? -32.125 -17.016 13.18 1 47.81 83 MET B N 1
ATOM 5582 C CA . MET B 1 83 ? -31.078 -18.031 13.055 1 47.81 83 MET B CA 1
ATOM 5583 C C . MET B 1 83 ? -31.328 -18.922 11.852 1 47.81 83 MET B C 1
ATOM 5585 O O . MET B 1 83 ? -30.406 -19.312 11.141 1 47.81 83 MET B O 1
ATOM 5589 N N . VAL B 1 84 ? -32.594 -19.25 11.719 1 52.22 84 VAL B N 1
ATOM 5590 C CA . VAL B 1 84 ? -32.938 -20.094 10.586 1 52.22 84 VAL B CA 1
ATOM 5591 C C . VAL B 1 84 ? -32.594 -19.391 9.281 1 52.22 84 VAL B C 1
ATOM 5593 O O . VAL B 1 84 ? -32.031 -20 8.359 1 52.22 84 VAL B O 1
ATOM 5596 N N . LYS B 1 85 ? -32.938 -18.172 9.227 1 53.78 85 LYS B N 1
ATOM 5597 C CA . LYS B 1 85 ? -32.625 -17.391 8.031 1 53.78 85 LYS B CA 1
ATOM 5598 C C . LYS B 1 85 ? -31.125 -17.328 7.809 1 53.78 85 LYS B C 1
ATOM 5600 O O . LYS B 1 85 ? -30.656 -17.438 6.672 1 53.78 85 LYS B O 1
ATOM 5605 N N . ILE B 1 86 ? -30.438 -17.156 8.867 1 51.28 86 ILE B N 1
ATOM 5606 C CA . ILE B 1 86 ? -28.984 -17.141 8.781 1 51.28 86 ILE B CA 1
ATOM 5607 C C . ILE B 1 86 ? -28.5 -18.484 8.25 1 51.28 86 ILE B C 1
ATOM 5609 O O . ILE B 1 86 ? -27.625 -18.531 7.371 1 51.28 86 ILE B O 1
ATOM 5613 N N . LEU B 1 87 ? -29.141 -19.484 8.812 1 52.34 87 LEU B N 1
ATOM 5614 C CA . LEU B 1 87 ? -28.734 -20.844 8.422 1 52.34 87 LEU B CA 1
ATOM 5615 C C . LEU B 1 87 ? -29.047 -21.094 6.953 1 52.34 87 LEU B C 1
ATOM 5617 O O . LEU B 1 87 ? -28.234 -21.688 6.238 1 52.34 87 LEU B O 1
ATOM 5621 N N . LEU B 1 88 ? -30.234 -20.594 6.641 1 57.22 88 LEU B N 1
ATOM 5622 C CA . LEU B 1 88 ? -30.641 -20.797 5.25 1 57.22 88 LEU B CA 1
ATOM 5623 C C . LEU B 1 88 ? -29.75 -20 4.305 1 57.22 88 LEU B C 1
ATOM 5625 O O . LEU B 1 88 ? -29.406 -20.484 3.227 1 57.22 88 LEU B O 1
ATOM 5629 N N . ASN B 1 89 ? -29.406 -18.812 4.668 1 56.03 89 ASN B N 1
ATOM 5630 C CA . ASN B 1 89 ? -28.547 -17.969 3.848 1 56.03 89 ASN B CA 1
ATOM 5631 C C . ASN B 1 89 ? -27.156 -18.578 3.691 1 56.03 89 ASN B C 1
ATOM 5633 O O . ASN B 1 89 ? -26.484 -18.344 2.684 1 56.03 89 ASN B O 1
ATOM 5637 N N . MET B 1 90 ? -26.922 -19.297 4.672 1 55.75 90 MET B N 1
ATOM 5638 C CA . MET B 1 90 ? -25.625 -19.969 4.625 1 55.75 90 MET B CA 1
ATOM 5639 C C . MET B 1 90 ? -25.609 -21.062 3.564 1 55.75 90 MET B C 1
ATOM 5641 O O . MET B 1 90 ? -24.547 -21.516 3.137 1 55.75 90 MET B O 1
ATOM 5645 N N . LEU B 1 91 ? -26.797 -21.328 3.115 1 61.03 91 LEU B N 1
ATOM 5646 C CA . LEU B 1 91 ? -26.875 -22.422 2.158 1 61.03 91 LEU B CA 1
ATOM 5647 C C . LEU B 1 91 ? -26.984 -21.891 0.731 1 61.03 91 LEU B C 1
ATOM 5649 O O . LEU B 1 91 ? -27.141 -22.672 -0.213 1 61.03 91 LEU B O 1
ATOM 5653 N N . ASN B 1 92 ? -26.875 -20.594 0.634 1 74.25 92 ASN B N 1
ATOM 5654 C CA . ASN B 1 92 ? -26.844 -20.031 -0.712 1 74.25 92 ASN B CA 1
ATOM 5655 C C . ASN B 1 92 ? -25.578 -20.438 -1.461 1 74.25 92 ASN B C 1
ATOM 5657 O O . ASN B 1 92 ? -24.469 -20.172 -1.004 1 74.25 92 ASN B O 1
ATOM 5661 N N . TYR B 1 93 ? -25.812 -21.219 -2.475 1 80.56 93 TYR B N 1
ATOM 5662 C CA . TYR B 1 93 ? -24.703 -21.703 -3.289 1 80.56 93 TYR B CA 1
ATOM 5663 C C . TYR B 1 93 ? -24.734 -21.078 -4.68 1 80.56 93 TYR B C 1
ATOM 5665 O O . TYR B 1 93 ? -25.797 -20.969 -5.293 1 80.56 93 TYR B O 1
ATOM 5673 N N . ARG B 1 94 ? -23.688 -20.531 -5.062 1 86.69 94 ARG B N 1
ATOM 5674 C CA . ARG B 1 94 ? -23.562 -19.938 -6.391 1 86.69 94 ARG B CA 1
ATOM 5675 C C . ARG B 1 94 ? -22.484 -20.641 -7.199 1 86.69 94 ARG B C 1
ATOM 5677 O O . ARG B 1 94 ? -21.375 -20.859 -6.707 1 86.69 94 ARG B O 1
ATOM 5684 N N . SER B 1 95 ? -22.781 -21.016 -8.43 1 87.75 95 SER B N 1
ATOM 5685 C CA . SER B 1 95 ? -21.844 -21.719 -9.305 1 87.75 95 SER B CA 1
ATOM 5686 C C . SER B 1 95 ? -21.812 -21.078 -10.688 1 87.75 95 SER B C 1
ATOM 5688 O O . SER B 1 95 ? -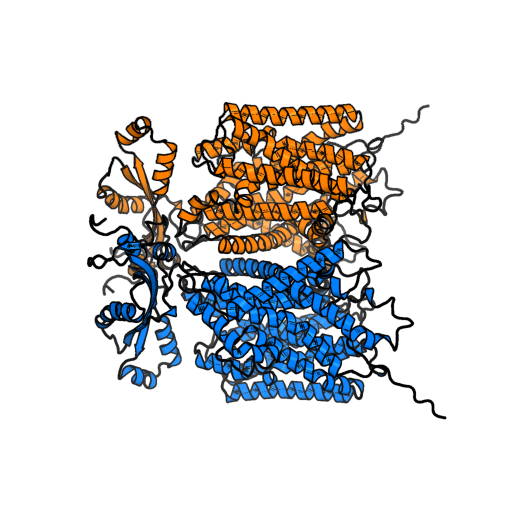22.859 -20.797 -11.273 1 87.75 95 SER B O 1
ATOM 5690 N N . GLY B 1 96 ? -20.625 -20.828 -11.164 1 90.31 96 GLY B N 1
ATOM 5691 C CA . GLY B 1 96 ? -20.469 -20.328 -12.516 1 90.31 96 GLY B CA 1
ATOM 5692 C C . GLY B 1 96 ? -20.625 -21.391 -13.578 1 90.31 96 GLY B C 1
ATOM 5693 O O . GLY B 1 96 ? -19.984 -22.453 -13.508 1 90.31 96 GLY B O 1
ATOM 5694 N N . GLN B 1 97 ? -21.5 -21.141 -14.555 1 90.38 97 GLN B N 1
ATOM 5695 C CA . GLN B 1 97 ? -21.75 -22.047 -15.672 1 90.38 97 GLN B CA 1
ATOM 5696 C C . GLN B 1 97 ? -21.562 -21.344 -17.016 1 90.38 97 GLN B C 1
ATOM 5698 O O . GLN B 1 97 ? -22.141 -20.281 -17.25 1 90.38 97 GLN B O 1
ATOM 5703 N N . CYS B 1 98 ? -20.719 -21.953 -17.797 1 91.19 98 CYS B N 1
ATOM 5704 C CA . CYS B 1 98 ? -20.469 -21.406 -19.125 1 91.19 98 CYS B CA 1
ATOM 5705 C C . CYS B 1 98 ? -21.5 -21.922 -20.125 1 91.19 98 CYS B C 1
ATOM 5707 O O . CYS B 1 98 ? -21.547 -23.125 -20.391 1 91.19 98 CYS B O 1
ATOM 5709 N N . VAL B 1 99 ? -22.328 -21.062 -20.703 1 89.94 99 VAL B N 1
ATOM 5710 C CA . VAL B 1 99 ? -23.391 -21.406 -21.625 1 89.94 99 VAL B CA 1
ATOM 5711 C C . VAL B 1 99 ? -23.281 -20.547 -22.891 1 89.94 99 VAL B C 1
ATOM 5713 O O . VAL B 1 99 ? -22.562 -19.547 -22.906 1 89.94 99 VAL B O 1
ATOM 5716 N N . PRO B 1 100 ? -23.938 -21.031 -23.938 1 87.19 100 PRO B N 1
ATOM 5717 C CA . PRO B 1 100 ? -23.922 -20.203 -25.141 1 87.19 100 PRO B CA 1
ATOM 5718 C C . PRO B 1 100 ? -24.578 -18.844 -24.938 1 87.19 100 PRO B C 1
ATOM 5720 O O . PRO B 1 100 ? -25.578 -18.734 -24.234 1 87.19 100 PRO B O 1
ATOM 5723 N N . SER B 1 101 ? -24.047 -17.859 -25.578 1 88.69 101 SER B N 1
ATOM 5724 C CA . SER B 1 101 ? -24.516 -16.484 -25.453 1 88.69 101 SER B CA 1
ATOM 5725 C C . SER B 1 101 ? -25.953 -16.344 -25.969 1 88.69 101 SER B C 1
ATOM 5727 O O . SER B 1 101 ? -26.641 -15.375 -25.656 1 88.69 101 SER B O 1
ATOM 5729 N N . THR B 1 102 ? -26.438 -17.297 -26.672 1 84.06 102 THR B N 1
ATOM 5730 C CA . THR B 1 102 ? -27.781 -17.266 -27.234 1 84.06 102 THR B CA 1
ATOM 5731 C C . THR B 1 102 ? -28.812 -17.641 -26.172 1 84.06 102 THR B C 1
ATOM 5733 O O . THR B 1 102 ? -30 -17.391 -26.344 1 84.06 102 THR B O 1
ATOM 5736 N N . CYS B 1 103 ? -28.297 -18.234 -25.156 1 86.38 103 CYS B N 1
ATOM 5737 C CA . CYS B 1 103 ? -29.203 -18.625 -24.078 1 86.38 103 CYS B CA 1
ATOM 5738 C C . CYS B 1 103 ? -29.531 -17.422 -23.188 1 86.38 103 CYS B C 1
ATOM 5740 O O . CYS B 1 103 ? -28.641 -16.734 -22.703 1 86.38 103 CYS B O 1
ATOM 5742 N N . SER B 1 104 ? -30.766 -17.203 -23 1 88.06 104 SER B N 1
ATOM 5743 C CA . SER B 1 104 ? -31.188 -16.172 -22.062 1 88.06 104 SER B CA 1
ATOM 5744 C C . SER B 1 104 ? -31.047 -16.641 -20.625 1 88.06 104 SER B C 1
ATOM 5746 O O . SER B 1 104 ? -30.938 -17.844 -20.359 1 88.06 104 SER B O 1
ATOM 5748 N N . ALA B 1 105 ? -31.031 -15.688 -19.688 1 90.75 105 ALA B N 1
ATOM 5749 C CA . ALA B 1 105 ? -30.938 -16.031 -18.266 1 90.75 105 ALA B CA 1
ATOM 5750 C C . ALA B 1 105 ? -32.062 -16.953 -17.844 1 90.75 105 ALA B C 1
ATOM 5752 O O . ALA B 1 105 ? -31.875 -17.859 -17.031 1 90.75 105 ALA B O 1
ATOM 5753 N N . ARG B 1 106 ? -33.219 -16.688 -18.406 1 88.31 106 ARG B N 1
ATOM 5754 C CA . ARG B 1 106 ? -34.375 -17.516 -18.062 1 88.31 106 ARG B CA 1
ATOM 5755 C C . ARG B 1 106 ? -34.188 -18.938 -18.562 1 88.31 106 ARG B C 1
ATOM 5757 O O . ARG B 1 106 ? -34.562 -19.891 -17.875 1 88.31 106 ARG B O 1
ATOM 5764 N N . GLU B 1 107 ? -33.656 -19.047 -19.672 1 88.12 107 GLU B N 1
ATOM 5765 C CA . GLU B 1 107 ? -33.406 -20.375 -20.219 1 88.12 107 GLU B CA 1
ATOM 5766 C C . GLU B 1 107 ? -32.344 -21.125 -19.391 1 88.12 107 GLU B C 1
ATOM 5768 O O . GLU B 1 107 ? -32.469 -22.344 -19.188 1 88.12 107 GLU B O 1
ATOM 5773 N N . VAL B 1 108 ? -31.422 -20.406 -19 1 89.88 108 VAL B N 1
ATOM 5774 C CA . VAL B 1 108 ? -30.391 -21.016 -18.172 1 89.88 108 VAL B CA 1
ATOM 5775 C C . VAL B 1 108 ? -31.016 -21.484 -16.859 1 89.88 108 VAL B C 1
ATOM 5777 O O . VAL B 1 108 ? -30.703 -22.578 -16.375 1 89.88 108 VAL B O 1
ATOM 5780 N N . GLN B 1 109 ? -31.797 -20.609 -16.281 1 89.25 109 GLN B N 1
ATOM 5781 C CA . GLN B 1 109 ? -32.5 -20.984 -15.055 1 89.25 109 GLN B CA 1
ATOM 5782 C C . GLN B 1 109 ? -33.312 -22.25 -15.25 1 89.25 109 GLN B C 1
ATOM 5784 O O . GLN B 1 109 ? -33.312 -23.141 -14.398 1 89.25 109 GLN B O 1
ATOM 5789 N N . GLN B 1 110 ? -34 -22.406 -16.328 1 85.19 110 GLN B N 1
ATOM 5790 C CA . GLN B 1 110 ? -34.844 -23.562 -16.625 1 85.19 110 GLN B CA 1
ATOM 5791 C C . GLN B 1 110 ? -34 -24.828 -16.812 1 85.19 110 GLN B C 1
ATOM 5793 O O . GLN B 1 110 ? -34.438 -25.922 -16.469 1 85.19 110 GLN B O 1
ATOM 5798 N N . LEU B 1 111 ? -32.844 -24.625 -17.281 1 85.06 111 LEU B N 1
ATOM 5799 C CA . LEU B 1 111 ? -31.953 -25.75 -17.484 1 85.06 111 LEU B CA 1
ATOM 5800 C C . LEU B 1 111 ? -31.562 -26.391 -16.156 1 85.06 111 LEU B C 1
ATOM 5802 O O . LEU B 1 111 ? -31.328 -27.594 -16.078 1 85.06 111 LEU B O 1
ATOM 5806 N N . PHE B 1 112 ? -31.5 -25.625 -15.148 1 85.38 112 PHE B N 1
ATOM 5807 C CA . PHE B 1 112 ? -30.969 -26.141 -13.891 1 85.38 112 PHE B CA 1
ATOM 5808 C C . PHE B 1 112 ? -32.094 -26.406 -12.906 1 85.38 112 PHE B C 1
ATOM 5810 O O . PHE B 1 112 ? -31.891 -27 -11.844 1 85.38 112 PHE B O 1
ATOM 5817 N N . GLU B 1 113 ? -33.281 -26.094 -13.148 1 82.5 113 GLU B N 1
ATOM 5818 C CA . GLU B 1 113 ? -34.438 -26.297 -12.273 1 82.5 113 GLU B CA 1
ATOM 5819 C C . GLU B 1 113 ? -34.688 -27.781 -12.031 1 82.5 113 GLU B C 1
ATOM 5821 O O . GLU B 1 113 ? -35 -28.188 -10.906 1 82.5 113 GLU B O 1
ATOM 5826 N N . PRO B 1 114 ? -34.469 -28.578 -13.047 1 73.94 114 PRO B N 1
ATOM 5827 C CA . PRO B 1 114 ? -34.719 -30.016 -12.812 1 73.94 114 PRO B CA 1
ATOM 5828 C C . PRO B 1 114 ? -33.75 -30.625 -11.82 1 73.94 114 PRO B C 1
ATOM 5830 O O . PRO B 1 114 ? -34.062 -31.641 -11.18 1 73.94 114 PRO B O 1
ATOM 5833 N N . LEU B 1 115 ? -32.594 -30.062 -11.75 1 71.38 115 LEU B N 1
ATOM 5834 C CA . LEU B 1 115 ? -31.609 -30.594 -10.812 1 71.38 115 LEU B CA 1
ATOM 5835 C C . LEU B 1 115 ? -32.094 -30.438 -9.375 1 71.38 115 LEU B C 1
ATOM 5837 O O . LEU B 1 115 ? -31.672 -31.188 -8.492 1 71.38 115 LEU B O 1
ATOM 5841 N N . THR B 1 116 ? -32.906 -29.484 -9.141 1 69.94 116 THR B N 1
ATOM 5842 C CA . THR B 1 116 ? -33.375 -29.219 -7.785 1 69.94 116 THR B CA 1
ATOM 5843 C C . THR B 1 116 ? -34.594 -30.062 -7.461 1 69.94 116 THR B C 1
ATOM 5845 O O . THR B 1 116 ? -34.844 -30.359 -6.293 1 69.94 116 THR B O 1
ATOM 5848 N N . VAL B 1 117 ? -35.344 -30.359 -8.422 1 59.41 117 VAL B N 1
ATOM 5849 C CA . VAL B 1 117 ? -36.562 -31.141 -8.203 1 59.41 117 VAL B CA 1
ATOM 5850 C C . VAL B 1 117 ? -36.188 -32.531 -7.68 1 59.41 117 VAL B C 1
ATOM 5852 O O . VAL B 1 117 ? -36.906 -33.094 -6.84 1 59.41 117 VAL B O 1
ATOM 5855 N N . GLY B 1 118 ? -35 -33.031 -8.133 1 54.38 118 GLY B N 1
ATOM 5856 C CA . GLY B 1 118 ? -34.594 -34.344 -7.66 1 54.38 118 GLY B CA 1
ATOM 5857 C C . GLY B 1 118 ? -34.062 -34.344 -6.246 1 54.38 118 GLY B C 1
ATOM 5858 O O . GLY B 1 118 ? -33.875 -35.375 -5.641 1 54.38 118 GLY B O 1
ATOM 5859 N N . LEU B 1 119 ? -33.688 -33.188 -5.789 1 58.38 119 LEU B N 1
ATOM 5860 C CA . LEU B 1 119 ? -33.188 -33.156 -4.43 1 58.38 119 LEU B CA 1
ATOM 5861 C C . LEU B 1 119 ? -34.312 -33.25 -3.406 1 58.38 119 LEU B C 1
ATOM 5863 O O . LEU B 1 119 ? -35.312 -32.594 -3.533 1 58.38 119 LEU B O 1
ATOM 5867 N N . PRO B 1 120 ? -34.312 -34.375 -2.707 1 52.25 120 PRO B N 1
ATOM 5868 C CA . PRO B 1 120 ? -35.406 -34.594 -1.741 1 52.25 120 PRO B CA 1
ATOM 5869 C C . PRO B 1 120 ? -35.656 -33.375 -0.863 1 52.25 120 PRO B C 1
ATOM 5871 O O . PRO B 1 120 ? -34.688 -32.656 -0.502 1 52.25 120 PRO B O 1
ATOM 5874 N N . THR B 1 121 ? -36.812 -32.781 -1.04 1 52.94 121 THR B N 1
ATOM 5875 C CA . THR B 1 121 ? -37.25 -31.781 -0.081 1 52.94 121 THR B CA 1
ATOM 5876 C C . THR B 1 121 ? -37.094 -32.281 1.35 1 52.94 121 THR B C 1
ATOM 5878 O O . THR B 1 121 ? -37.656 -33.281 1.739 1 52.94 121 THR B O 1
ATOM 5881 N N . VAL B 1 122 ? -35.844 -32.312 1.777 1 51.22 122 VAL B N 1
ATOM 5882 C CA . VAL B 1 122 ? -35.625 -32.719 3.16 1 51.22 122 VAL B CA 1
ATOM 5883 C C . VAL B 1 122 ? -36.156 -31.656 4.105 1 51.22 122 VAL B C 1
ATOM 5885 O O . VAL B 1 122 ? -35.781 -30.484 4.035 1 51.22 122 VAL B O 1
ATOM 5888 N N . ALA B 1 123 ? -36.969 -32.125 5.062 1 54.88 123 ALA B N 1
ATOM 5889 C CA . ALA B 1 123 ? -37.469 -31.422 6.234 1 54.88 123 ALA B CA 1
ATOM 5890 C C . ALA B 1 123 ? -38.094 -30.094 5.84 1 54.88 123 ALA B C 1
ATOM 5892 O O . ALA B 1 123 ? -37.938 -29.078 6.535 1 54.88 123 ALA B O 1
ATOM 5893 N N . GLY B 1 124 ? -38.688 -30.078 4.668 1 59.97 124 GLY B N 1
ATOM 5894 C CA . GLY B 1 124 ? -39.406 -28.859 4.312 1 59.97 124 GLY B CA 1
ATOM 5895 C C . GLY B 1 124 ? -38.562 -27.828 3.625 1 59.97 124 GLY B C 1
ATOM 5896 O O . GLY B 1 124 ? -38.906 -26.656 3.547 1 59.97 124 GLY B O 1
ATOM 5897 N N . ILE B 1 125 ? -37.406 -28.188 3.293 1 67.56 125 ILE B N 1
ATOM 5898 C CA . ILE B 1 125 ? -36.531 -27.25 2.6 1 67.56 125 ILE B CA 1
ATOM 5899 C C . ILE B 1 125 ? -36.562 -27.531 1.099 1 67.56 125 ILE B C 1
ATOM 5901 O O . ILE B 1 125 ? -36.312 -28.672 0.669 1 67.56 125 ILE B O 1
ATOM 5905 N N . GLN B 1 126 ? -37.094 -26.531 0.366 1 71.19 126 GLN B N 1
ATOM 5906 C CA . GLN B 1 126 ? -37.031 -26.609 -1.091 1 71.19 126 GLN B CA 1
ATOM 5907 C C . GLN B 1 126 ? -35.875 -25.781 -1.648 1 71.19 126 GLN B C 1
ATOM 5909 O O . GLN B 1 126 ? -35.625 -24.672 -1.194 1 71.19 126 GLN B O 1
ATOM 5914 N N . ILE B 1 127 ? -35.125 -26.422 -2.463 1 77.56 127 ILE B N 1
ATOM 5915 C CA . ILE B 1 127 ? -34 -25.719 -3.102 1 77.56 127 ILE B CA 1
ATOM 5916 C C . ILE B 1 127 ? -34.5 -25.078 -4.406 1 77.56 127 ILE B C 1
ATOM 5918 O O . ILE B 1 127 ? -35.125 -25.75 -5.234 1 77.56 127 ILE B O 1
ATOM 5922 N N . ASN B 1 128 ? -34.344 -23.797 -4.586 1 81.12 128 ASN B N 1
ATOM 5923 C CA . ASN B 1 128 ? -34.719 -23.047 -5.773 1 81.12 128 ASN B CA 1
ATOM 5924 C C . ASN B 1 128 ? -33.5 -22.562 -6.551 1 81.12 128 ASN B C 1
ATOM 5926 O O . ASN B 1 128 ? -32.375 -22.531 -6.012 1 81.12 128 ASN B O 1
ATOM 5930 N N . VAL B 1 129 ? -33.75 -22.344 -7.809 1 86.62 129 VAL B N 1
ATOM 5931 C CA . VAL B 1 129 ? -32.688 -21.844 -8.688 1 86.62 129 VAL B CA 1
ATOM 5932 C C . VAL B 1 129 ? -33.062 -20.438 -9.18 1 86.62 129 VAL B C 1
ATOM 5934 O O . VAL B 1 129 ? -34.219 -20.172 -9.484 1 86.62 129 VAL B O 1
ATOM 5937 N N . SER B 1 130 ? -32.125 -19.547 -9.133 1 88.06 130 SER B N 1
ATOM 5938 C CA . SER B 1 130 ? -32.344 -18.188 -9.656 1 88.06 130 SER B CA 1
ATOM 5939 C C . SER B 1 130 ? -31.172 -17.734 -10.516 1 88.06 130 SER B C 1
ATOM 5941 O O . SER B 1 130 ? -30.016 -17.953 -10.164 1 88.06 130 SER B O 1
ATOM 5943 N N . VAL B 1 131 ? -31.453 -17.234 -11.703 1 91 131 VAL B N 1
ATOM 5944 C CA . VAL B 1 131 ? -30.484 -16.609 -12.602 1 91 131 VAL B CA 1
ATOM 5945 C C . VAL B 1 131 ? -31.094 -15.352 -13.234 1 91 131 VAL B C 1
ATOM 5947 O O . VAL B 1 131 ? -32.156 -15.414 -13.875 1 91 131 VAL B O 1
ATOM 5950 N N . THR B 1 132 ? -30.516 -14.234 -12.945 1 88.81 132 THR B N 1
ATOM 5951 C CA . THR B 1 132 ? -30.953 -12.992 -13.578 1 88.81 132 THR B CA 1
ATOM 5952 C C . THR B 1 132 ? -29.984 -12.578 -14.68 1 88.81 132 THR B C 1
ATOM 5954 O O . THR B 1 132 ? -28.906 -13.156 -14.82 1 88.81 132 THR B O 1
ATOM 5957 N N . GLU B 1 133 ? -30.359 -11.609 -15.453 1 87.69 133 GLU B N 1
ATOM 5958 C CA . GLU B 1 133 ? -29.516 -11.141 -16.547 1 87.69 133 GLU B CA 1
ATOM 5959 C C . GLU B 1 133 ? -28.203 -10.57 -16.031 1 87.69 133 GLU B C 1
ATOM 5961 O O . GLU B 1 133 ? -27.172 -10.664 -16.688 1 87.69 133 GLU B O 1
ATOM 5966 N N . ASP B 1 134 ? -28.234 -10.078 -14.836 1 85.69 134 ASP B N 1
ATOM 5967 C CA . ASP B 1 134 ? -27.031 -9.477 -14.25 1 85.69 134 ASP B CA 1
ATOM 5968 C C . ASP B 1 134 ? -26.062 -10.547 -13.773 1 85.69 134 ASP B C 1
ATOM 5970 O O . ASP B 1 134 ? -24.891 -10.25 -13.5 1 85.69 134 ASP B O 1
ATOM 5974 N N . ASP B 1 135 ? -26.516 -11.742 -13.742 1 90.44 135 ASP B N 1
ATOM 5975 C CA . ASP B 1 135 ? -25.672 -12.836 -13.289 1 90.44 135 ASP B CA 1
ATOM 5976 C C . ASP B 1 135 ? -24.875 -13.438 -14.445 1 90.44 135 ASP B C 1
ATOM 5978 O O . ASP B 1 135 ? -24.031 -14.312 -14.234 1 90.44 135 ASP B O 1
ATOM 5982 N N . CYS B 1 136 ? -25.203 -12.961 -15.648 1 91.06 136 CYS B N 1
ATOM 5983 C CA . CYS B 1 136 ? -24.516 -13.5 -16.828 1 91.06 136 CYS B CA 1
ATOM 5984 C C . CYS B 1 136 ? -23.609 -12.453 -17.453 1 91.06 136 CYS B C 1
ATOM 5986 O O . CYS B 1 136 ? -23.984 -11.289 -17.594 1 91.06 136 CYS B O 1
ATOM 5988 N N . THR B 1 137 ? -22.422 -12.812 -17.719 1 91.75 137 THR B N 1
ATOM 5989 C CA . THR B 1 137 ? -21.453 -11.891 -18.281 1 91.75 137 THR B CA 1
ATOM 5990 C C . THR B 1 137 ? -20.797 -12.492 -19.531 1 91.75 137 THR B C 1
ATOM 5992 O O . THR B 1 137 ? -20.562 -13.703 -19.578 1 91.75 137 THR B O 1
ATOM 5995 N N . THR B 1 138 ? -20.562 -11.734 -20.5 1 90.94 138 THR B N 1
ATOM 5996 C CA . THR B 1 138 ? -19.844 -12.094 -21.719 1 90.94 138 THR B CA 1
ATOM 5997 C C . THR B 1 138 ? -18.516 -11.344 -21.812 1 90.94 138 THR B C 1
ATOM 5999 O O . THR B 1 138 ? -18.156 -10.586 -20.906 1 90.94 138 THR B O 1
ATOM 6002 N N . ARG B 1 139 ? -17.797 -11.672 -22.844 1 88.25 139 ARG B N 1
ATOM 6003 C CA . ARG B 1 139 ? -16.516 -11.008 -23.031 1 88.25 139 ARG B CA 1
ATOM 6004 C C . ARG B 1 139 ? -16.703 -9.508 -23.266 1 88.25 139 ARG B C 1
ATOM 6006 O O . ARG B 1 139 ? -15.922 -8.695 -22.766 1 88.25 139 ARG B O 1
ATOM 6013 N N . ASP B 1 140 ? -17.688 -9.219 -24 1 85.56 140 ASP B N 1
ATOM 6014 C CA . ASP B 1 140 ? -17.906 -7.824 -24.391 1 85.56 140 ASP B CA 1
ATOM 6015 C C . ASP B 1 140 ? -18.609 -7.059 -23.266 1 85.56 140 ASP B C 1
ATOM 6017 O O . ASP B 1 140 ? -19.578 -7.543 -22.672 1 85.56 140 ASP B O 1
ATOM 6021 N N . ARG B 1 141 ? -18.094 -5.98 -23.031 1 86.5 141 ARG B N 1
ATOM 6022 C CA . ARG B 1 141 ? -18.672 -5.086 -22.031 1 86.5 141 ARG B CA 1
ATOM 6023 C C . ARG B 1 141 ? -19.844 -4.305 -22.625 1 86.5 141 ARG B C 1
ATOM 6025 O O . ARG B 1 141 ? -19.922 -4.105 -23.844 1 86.5 141 ARG B O 1
ATOM 6032 N N . PRO B 1 142 ? -20.719 -3.943 -21.75 1 88.12 142 PRO B N 1
ATOM 6033 C CA . PRO B 1 142 ? -21.812 -3.102 -22.266 1 88.12 142 PRO B CA 1
ATOM 6034 C C . PRO B 1 142 ? -21.312 -1.799 -22.875 1 88.12 142 PRO B C 1
ATOM 6036 O O . PRO B 1 142 ? -20.328 -1.219 -22.406 1 88.12 142 PRO B O 1
ATOM 6039 N N . ALA B 1 143 ? -21.984 -1.39 -23.891 1 92 143 ALA B N 1
ATOM 6040 C CA . ALA B 1 143 ? -21.609 -0.153 -24.578 1 92 143 ALA B CA 1
ATOM 6041 C C . ALA B 1 143 ? -21.875 1.062 -23.688 1 92 143 ALA B C 1
ATOM 6043 O O . ALA B 1 143 ? -22.734 1.021 -22.797 1 92 143 ALA B O 1
ATOM 6044 N N . LEU B 1 144 ? -21.094 2.055 -23.922 1 95.06 144 LEU B N 1
ATOM 6045 C CA . LEU B 1 144 ? -21.297 3.309 -23.203 1 95.06 144 LEU B CA 1
ATOM 6046 C C . LEU B 1 144 ? -22.609 3.971 -23.609 1 95.06 144 LEU B C 1
ATOM 6048 O O . LEU B 1 144 ? -22.906 4.07 -24.812 1 95.06 144 LEU B O 1
ATOM 6052 N N . ASP B 1 145 ? -23.469 4.367 -22.734 1 95.12 145 ASP B N 1
ATOM 6053 C CA . ASP B 1 145 ? -24.688 5.105 -23.031 1 95.12 145 ASP B CA 1
ATOM 6054 C C . ASP B 1 145 ? -24.438 6.609 -22.984 1 95.12 145 ASP B C 1
ATOM 6056 O O . ASP B 1 145 ? -23.297 7.059 -22.844 1 95.12 145 ASP B O 1
ATOM 6060 N N . ALA B 1 146 ? -25.438 7.391 -23.172 1 95.62 146 ALA B N 1
ATOM 6061 C CA . ALA B 1 146 ? -25.312 8.844 -23.266 1 95.62 146 ALA B CA 1
ATOM 6062 C C . ALA B 1 146 ? -24.766 9.43 -21.953 1 95.62 146 ALA B C 1
ATOM 6064 O O . ALA B 1 146 ? -23.922 10.328 -21.984 1 95.62 146 ALA B O 1
ATOM 6065 N N . THR B 1 147 ? -25.281 8.953 -20.891 1 95.38 147 THR B N 1
ATOM 6066 C CA . THR B 1 147 ? -24.812 9.438 -19.594 1 95.38 147 THR B CA 1
ATOM 6067 C C . THR B 1 147 ? -23.344 9.102 -19.391 1 95.38 147 THR B C 1
ATOM 6069 O O . THR B 1 147 ? -22.594 9.898 -18.812 1 95.38 147 THR B O 1
ATOM 6072 N N . ASP B 1 148 ? -22.906 7.941 -19.797 1 96.88 148 ASP B N 1
ATOM 6073 C CA . ASP B 1 148 ? -21.5 7.547 -19.703 1 96.88 148 ASP B CA 1
ATOM 6074 C C . ASP B 1 148 ? -20.609 8.484 -20.516 1 96.88 148 ASP B C 1
ATOM 6076 O O . ASP B 1 148 ? -19.516 8.852 -20.078 1 96.88 148 ASP B O 1
ATOM 6080 N N . TRP B 1 149 ? -21.062 8.844 -21.672 1 96.75 149 TRP B N 1
ATOM 6081 C CA . TRP B 1 149 ? -20.281 9.734 -22.531 1 96.75 149 TRP B CA 1
ATOM 6082 C C . TRP B 1 149 ? -20.125 11.109 -21.906 1 96.75 149 TRP B C 1
ATOM 6084 O O . TRP B 1 149 ? -19.094 11.773 -22.078 1 96.75 149 TRP B O 1
ATOM 6094 N N . VAL B 1 150 ? -21.172 11.516 -21.219 1 96.19 150 VAL B N 1
ATOM 6095 C CA . VAL B 1 150 ? -21.062 12.773 -20.484 1 96.19 150 VAL B CA 1
ATOM 6096 C C . VAL B 1 150 ? -19.938 12.672 -19.469 1 96.19 150 VAL B C 1
ATOM 6098 O O . VAL B 1 150 ? -19.141 13.602 -19.312 1 96.19 150 VAL B O 1
ATOM 6101 N N . GLY B 1 151 ? -19.922 11.562 -18.75 1 96.88 151 GLY B N 1
ATOM 6102 C CA . GLY B 1 151 ? -18.844 11.359 -17.781 1 96.88 151 GLY B CA 1
ATOM 6103 C C . GLY B 1 151 ? -17.469 11.383 -18.422 1 96.88 151 GLY B C 1
ATOM 6104 O O . GLY B 1 151 ? -16.547 12.031 -17.922 1 96.88 151 GLY B O 1
ATOM 6105 N N . VAL B 1 152 ? -17.312 10.75 -19.531 1 97.38 152 VAL B N 1
ATOM 6106 C CA . VAL B 1 152 ? -16.047 10.695 -20.25 1 97.38 152 VAL B CA 1
ATOM 6107 C C . VAL B 1 152 ? -15.664 12.094 -20.734 1 97.38 152 VAL B C 1
ATOM 6109 O O . VAL B 1 152 ? -14.508 12.508 -20.625 1 97.38 152 VAL B O 1
ATOM 6112 N N . ALA B 1 153 ? -16.656 12.789 -21.234 1 97.69 153 ALA B N 1
ATOM 6113 C CA . ALA B 1 153 ? -16.422 14.133 -21.75 1 97.69 153 ALA B CA 1
ATOM 6114 C C . ALA B 1 153 ? -15.945 15.062 -20.641 1 97.69 153 ALA B C 1
ATOM 6116 O O . ALA B 1 153 ? -15.023 15.859 -20.844 1 97.69 153 ALA B O 1
ATOM 6117 N N . VAL B 1 154 ? -16.578 15.008 -19.516 1 97.5 154 VAL B N 1
ATOM 6118 C CA . VAL B 1 154 ? -16.219 15.859 -18.391 1 97.5 154 VAL B CA 1
ATOM 6119 C C . VAL B 1 154 ? -14.789 15.539 -17.953 1 97.5 154 VAL B C 1
ATOM 6121 O O . VAL B 1 154 ? -14 16.453 -17.672 1 97.5 154 VAL B O 1
ATOM 6124 N N . LEU B 1 155 ? -14.445 14.297 -17.875 1 96.94 155 LEU B N 1
ATOM 6125 C CA . LEU B 1 155 ? -13.109 13.883 -17.453 1 96.94 155 LEU B CA 1
ATOM 6126 C C . LEU B 1 155 ? -12.055 14.367 -18.453 1 96.94 155 LEU B C 1
ATOM 6128 O O . LEU B 1 155 ? -10.984 14.836 -18.062 1 96.94 155 LEU B O 1
ATOM 6132 N N . LEU B 1 156 ? -12.344 14.234 -19.719 1 97.25 156 LEU B N 1
ATOM 6133 C CA . LEU B 1 156 ? -11.414 14.664 -20.75 1 97.25 156 LEU B CA 1
ATOM 6134 C C . LEU B 1 156 ? -11.25 16.188 -20.734 1 97.25 156 LEU B C 1
ATOM 6136 O O . LEU B 1 156 ? -10.141 16.688 -20.922 1 97.25 156 LEU B O 1
ATOM 6140 N N . CYS B 1 157 ? -12.352 16.844 -20.547 1 97.25 157 CYS B N 1
ATOM 6141 C CA . CYS B 1 157 ? -12.305 18.297 -20.469 1 97.25 157 CYS B CA 1
ATOM 6142 C C . CYS B 1 157 ? -11.477 18.734 -19.266 1 97.25 157 CYS B C 1
ATOM 6144 O O . CYS B 1 157 ? -10.641 19.641 -19.391 1 97.25 157 CYS B O 1
ATOM 6146 N N . MET B 1 158 ? -11.719 18.141 -18.156 1 97.31 158 MET B N 1
ATOM 6147 C CA . MET B 1 158 ? -10.953 18.469 -16.953 1 97.31 158 MET B CA 1
ATOM 6148 C C . MET B 1 158 ? -9.477 18.172 -17.156 1 97.31 158 MET B C 1
ATOM 6150 O O . MET B 1 158 ? -8.617 18.938 -16.719 1 97.31 158 MET B O 1
ATOM 6154 N N . GLY B 1 159 ? -9.188 17 -17.766 1 97.19 159 GLY B N 1
ATOM 6155 C CA . GLY B 1 159 ? -7.805 16.672 -18.094 1 97.19 159 GLY B CA 1
ATOM 6156 C C . GLY B 1 159 ? -7.148 17.703 -19 1 97.19 159 GLY B C 1
ATOM 6157 O O . GLY B 1 159 ? -6.004 18.094 -18.766 1 97.19 159 GLY B O 1
ATOM 6158 N N . ALA B 1 160 ? -7.883 18.156 -19.984 1 97.5 160 ALA B N 1
ATOM 6159 C CA . ALA B 1 160 ? -7.375 19.156 -20.922 1 97.5 160 ALA B CA 1
ATOM 6160 C C . ALA B 1 160 ? -7.125 20.484 -20.219 1 97.5 160 ALA B C 1
ATOM 6162 O O . ALA B 1 160 ? -6.113 21.141 -20.469 1 97.5 160 ALA B O 1
ATOM 6163 N N . ILE B 1 161 ? -8.016 20.859 -19.344 1 97.38 161 ILE B N 1
ATOM 6164 C CA . ILE B 1 161 ? -7.879 22.109 -18.594 1 97.38 161 ILE B CA 1
ATOM 6165 C C . ILE B 1 161 ? -6.629 22.031 -17.719 1 97.38 161 ILE B C 1
ATOM 6167 O O . ILE B 1 161 ? -5.891 23.016 -17.594 1 97.38 161 ILE B O 1
ATOM 6171 N N . MET B 1 162 ? -6.402 20.938 -17.047 1 97.31 162 MET B N 1
ATOM 6172 C CA . MET B 1 162 ? -5.223 20.766 -16.203 1 97.31 162 MET B CA 1
ATOM 6173 C C . MET B 1 162 ? -3.945 20.906 -17.031 1 97.31 162 MET B C 1
ATOM 6175 O O . MET B 1 162 ? -2.996 21.562 -16.609 1 97.31 162 MET B O 1
ATOM 6179 N N . VAL B 1 163 ? -3.951 20.312 -18.25 1 96.19 163 VAL B N 1
ATOM 6180 C CA . VAL B 1 163 ? -2.775 20.344 -19.109 1 96.19 163 VAL B CA 1
ATOM 6181 C C . VAL B 1 163 ? -2.525 21.766 -19.594 1 96.19 163 VAL B C 1
ATOM 6183 O O . VAL B 1 163 ? -1.396 22.25 -19.547 1 96.19 163 VAL B O 1
ATOM 6186 N N . ILE B 1 164 ? -3.574 22.438 -20.062 1 96.81 164 ILE B N 1
ATOM 6187 C CA . ILE B 1 164 ? -3.463 23.797 -20.594 1 96.81 164 ILE B CA 1
ATOM 6188 C C . ILE B 1 164 ? -3.057 24.766 -19.484 1 96.81 164 ILE B C 1
ATOM 6190 O O . ILE B 1 164 ? -2.189 25.609 -19.672 1 96.81 164 ILE B O 1
ATOM 6194 N N . SER B 1 165 ? -3.738 24.609 -18.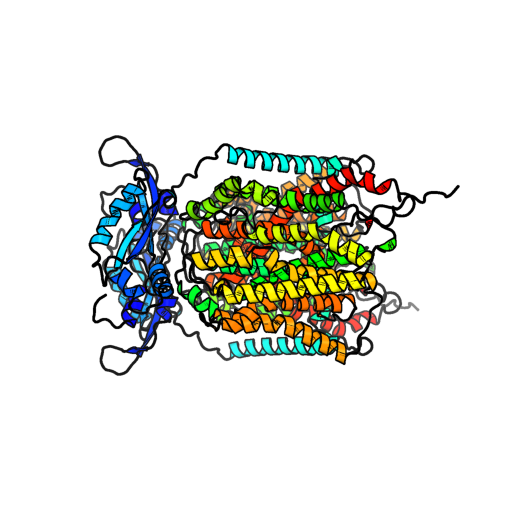328 1 96.75 165 SER B N 1
ATOM 6195 C CA . SER B 1 165 ? -3.406 25.453 -17.188 1 96.75 165 SER B CA 1
ATOM 6196 C C . SER B 1 165 ? -1.96 25.25 -16.75 1 96.75 165 SER B C 1
ATOM 6198 O O . SER B 1 165 ? -1.282 26.203 -16.359 1 96.75 165 SER B O 1
ATOM 6200 N N . THR B 1 166 ? -1.464 24.062 -16.766 1 94.38 166 THR B N 1
ATOM 6201 C CA . THR B 1 166 ? -0.087 23.75 -16.391 1 94.38 166 THR B CA 1
ATOM 6202 C C . THR B 1 166 ? 0.891 24.359 -17.391 1 94.38 166 THR B C 1
ATOM 6204 O O . THR B 1 166 ? 1.907 24.938 -17 1 94.38 166 THR B O 1
ATOM 6207 N N . ALA B 1 167 ? 0.588 24.219 -18.703 1 91.94 167 ALA B N 1
ATOM 6208 C CA . ALA B 1 167 ? 1.422 24.812 -19.75 1 91.94 167 ALA B CA 1
ATOM 6209 C C . ALA B 1 167 ? 1.497 26.328 -19.578 1 91.94 167 ALA B C 1
ATOM 6211 O O . ALA B 1 167 ? 2.572 26.922 -19.688 1 91.94 167 ALA B O 1
ATOM 6212 N N . TYR B 1 168 ? 0.345 26.938 -19.297 1 93.62 168 TYR B N 1
ATOM 6213 C CA . TYR B 1 168 ? 0.283 28.375 -19.047 1 93.62 168 TYR B CA 1
ATOM 6214 C C . TYR B 1 168 ? 1.146 28.75 -17.844 1 93.62 168 TYR B C 1
ATOM 6216 O O . TYR B 1 168 ? 1.898 29.734 -17.906 1 93.62 168 TYR B O 1
ATOM 6224 N N . ASP B 1 169 ? 1.032 28.016 -16.766 1 91.5 169 ASP B N 1
ATOM 6225 C CA . ASP B 1 169 ? 1.755 28.281 -15.523 1 91.5 169 ASP B CA 1
ATOM 6226 C C . ASP B 1 169 ? 3.264 28.188 -15.734 1 91.5 169 ASP B C 1
ATOM 6228 O O . ASP B 1 169 ? 4.023 29 -15.195 1 91.5 169 ASP B O 1
ATOM 6232 N N . VAL B 1 170 ? 3.727 27.25 -16.531 1 84.12 170 VAL B N 1
ATOM 6233 C CA . VAL B 1 170 ? 5.152 26.984 -16.719 1 84.12 170 VAL B CA 1
ATOM 6234 C C . VAL B 1 170 ? 5.723 27.969 -17.734 1 84.12 170 VAL B C 1
ATOM 6236 O O . VAL B 1 170 ? 6.863 28.422 -17.609 1 84.12 170 VAL B O 1
ATOM 6239 N N . TRP B 1 171 ? 4.973 28.406 -18.75 1 85.69 171 TRP B N 1
ATOM 6240 C CA . TRP B 1 171 ? 5.508 29.172 -19.859 1 85.69 171 TRP B CA 1
ATOM 6241 C C . TRP B 1 171 ? 5.402 30.656 -19.594 1 85.69 171 TRP B C 1
ATOM 6243 O O . TRP B 1 171 ? 6.227 31.438 -20.078 1 85.69 171 TRP B O 1
ATOM 6253 N N . VAL B 1 172 ? 4.379 31.062 -18.906 1 89.38 172 VAL B N 1
ATOM 6254 C CA . VAL B 1 172 ? 4.176 32.5 -18.672 1 89.38 172 VAL B CA 1
ATOM 6255 C C . VAL B 1 172 ? 4.969 32.938 -17.438 1 89.38 172 VAL B C 1
ATOM 6257 O O . VAL B 1 172 ? 4.898 32.312 -16.391 1 89.38 172 VAL B O 1
ATOM 6260 N N . PRO B 1 173 ? 5.75 34 -17.562 1 85.25 173 PRO B N 1
ATOM 6261 C CA . PRO B 1 173 ? 6.523 34.5 -16.438 1 85.25 173 PRO B CA 1
ATOM 6262 C C . PRO B 1 173 ? 5.645 34.938 -15.266 1 85.25 173 PRO B C 1
ATOM 6264 O O . PRO B 1 173 ? 4.508 35.375 -15.477 1 85.25 173 PRO B O 1
ATOM 6267 N N . ALA B 1 174 ? 6.16 34.875 -14.102 1 84.25 174 ALA B N 1
ATOM 6268 C CA . ALA B 1 174 ? 5.453 35.094 -12.844 1 84.25 174 ALA B CA 1
ATOM 6269 C C . ALA B 1 174 ? 4.797 36.469 -12.812 1 84.25 174 ALA B C 1
ATOM 6271 O O . ALA B 1 174 ? 3.691 36.625 -12.297 1 84.25 174 ALA B O 1
ATOM 6272 N N . ALA B 1 175 ? 5.441 37.5 -13.398 1 87.31 175 ALA B N 1
ATOM 6273 C CA . ALA B 1 175 ? 4.965 38.875 -13.344 1 87.31 175 ALA B CA 1
ATOM 6274 C C . ALA B 1 175 ? 3.676 39.062 -14.141 1 87.31 175 ALA B C 1
ATOM 6276 O O . ALA B 1 175 ? 2.867 39.938 -13.852 1 87.31 175 ALA B O 1
ATOM 6277 N N . ARG B 1 176 ? 3.379 38.25 -15.07 1 90.25 176 ARG B N 1
ATOM 6278 C CA . ARG B 1 176 ? 2.232 38.406 -15.953 1 90.25 176 ARG B CA 1
ATOM 6279 C C . ARG B 1 176 ? 1.194 37.312 -15.711 1 90.25 176 ARG B C 1
ATOM 6281 O O . ARG B 1 176 ? 0.176 37.25 -16.406 1 90.25 176 ARG B O 1
ATOM 6288 N N . LYS B 1 177 ? 1.355 36.5 -14.789 1 91 177 LYS B N 1
ATOM 6289 C CA . LYS B 1 177 ? 0.5 35.344 -14.602 1 91 177 LYS B CA 1
ATOM 6290 C C . LYS B 1 177 ? -0.815 35.719 -13.93 1 91 177 LYS B C 1
ATOM 6292 O O . LYS B 1 177 ? -0.824 36.5 -12.969 1 91 177 LYS B O 1
ATOM 6297 N N . ARG B 1 178 ? -1.831 35.281 -14.547 1 93.12 178 ARG B N 1
ATOM 6298 C CA . ARG B 1 178 ? -3.148 35.406 -13.93 1 93.12 178 ARG B CA 1
ATOM 6299 C C . ARG B 1 178 ? -3.49 34.156 -13.102 1 93.12 178 ARG B C 1
ATOM 6301 O O . ARG B 1 178 ? -3.387 33.031 -13.594 1 93.12 178 ARG B O 1
ATOM 6308 N N . ALA B 1 179 ? -4.016 34.312 -11.922 1 91.88 179 ALA B N 1
ATOM 6309 C CA . ALA B 1 179 ? -4.25 33.25 -10.969 1 91.88 179 ALA B CA 1
ATOM 6310 C C . ALA B 1 179 ? -5.352 32.312 -11.453 1 91.88 179 ALA B C 1
ATOM 6312 O O . ALA B 1 179 ? -5.27 31.094 -11.258 1 91.88 179 ALA B O 1
ATOM 6313 N N . LEU B 1 180 ? -6.312 32.812 -12.109 1 93.81 180 LEU B N 1
ATOM 6314 C CA . LEU B 1 180 ? -7.449 32.031 -12.555 1 93.81 180 LEU B CA 1
ATOM 6315 C C . LEU B 1 180 ? -7.043 31.078 -13.68 1 93.81 180 LEU B C 1
ATOM 6317 O O . LEU B 1 180 ? -7.535 29.938 -13.758 1 93.81 180 LEU B O 1
ATOM 6321 N N . LEU B 1 181 ? -6.164 31.531 -14.547 1 94.75 181 LEU B N 1
ATOM 6322 C CA . LEU B 1 181 ? -5.719 30.688 -15.656 1 94.75 181 LEU B CA 1
ATOM 6323 C C . LEU B 1 181 ? -4.758 29.609 -15.172 1 94.75 181 LEU B C 1
ATOM 6325 O O . LEU B 1 181 ? -4.66 28.531 -15.781 1 94.75 181 LEU B O 1
ATOM 6329 N N . ALA B 1 182 ? -4.121 29.828 -14.078 1 95.31 182 ALA B N 1
ATOM 6330 C CA . ALA B 1 182 ? -3.16 28.875 -13.531 1 95.31 182 ALA B CA 1
ATOM 6331 C C . ALA B 1 182 ? -3.787 28.047 -12.422 1 95.31 182 ALA B C 1
ATOM 6333 O O . ALA B 1 182 ? -3.109 27.234 -11.789 1 95.31 182 ALA B O 1
ATOM 6334 N N . ALA B 1 183 ? -5.023 28.219 -12.188 1 96.06 183 ALA B N 1
ATOM 6335 C CA . ALA B 1 183 ? -5.688 27.625 -11.031 1 96.06 183 ALA B CA 1
ATOM 6336 C C . ALA B 1 183 ? -5.613 26.109 -11.086 1 96.06 183 ALA B C 1
ATOM 6338 O O . ALA B 1 183 ? -5.559 25.438 -10.047 1 96.06 183 ALA B O 1
ATOM 6339 N N . PHE B 1 184 ? -5.559 25.531 -12.352 1 97.38 184 PHE B N 1
ATOM 6340 C CA . PHE B 1 184 ? -5.598 24.078 -12.5 1 97.38 184 PHE B CA 1
ATOM 6341 C C . PHE B 1 184 ? -4.211 23.531 -12.797 1 97.38 184 PHE B C 1
ATOM 6343 O O . PHE B 1 184 ? -4.07 22.391 -13.234 1 97.38 184 PHE B O 1
ATOM 6350 N N . SER B 1 185 ? -3.189 24.359 -12.547 1 95.81 185 SER B N 1
ATOM 6351 C CA . SER B 1 185 ? -1.825 23.922 -12.82 1 95.81 185 SER B CA 1
ATOM 6352 C C . SER B 1 185 ? -1.405 22.797 -11.875 1 95.81 185 SER B C 1
ATOM 6354 O O . SER B 1 185 ? -1.427 22.969 -10.656 1 95.81 185 SER B O 1
ATOM 6356 N N . VAL B 1 186 ? -0.973 21.672 -12.445 1 93.69 186 VAL B N 1
ATOM 6357 C CA . VAL B 1 186 ? -0.571 20.5 -11.68 1 93.69 186 VAL B CA 1
ATOM 6358 C C . VAL B 1 186 ? 0.751 20.766 -10.969 1 93.69 186 VAL B C 1
ATOM 6360 O O . VAL B 1 186 ? 0.971 20.297 -9.852 1 93.69 186 VAL B O 1
ATOM 6363 N N . VAL B 1 187 ? 1.526 21.578 -11.523 1 88.88 187 VAL B N 1
ATOM 6364 C CA . VAL B 1 187 ? 2.85 21.859 -10.969 1 88.88 187 VAL B CA 1
ATOM 6365 C C . VAL B 1 187 ? 2.725 22.734 -9.734 1 88.88 187 VAL B C 1
ATOM 6367 O O . VAL B 1 187 ? 3.223 22.391 -8.664 1 88.88 187 VAL B O 1
ATOM 6370 N N . SER B 1 188 ? 2.049 23.859 -9.844 1 90.81 188 SER B N 1
ATOM 6371 C CA . SER B 1 188 ? 1.911 24.781 -8.719 1 90.81 188 SER B CA 1
ATOM 6372 C C . SER B 1 188 ? 1.08 24.172 -7.598 1 90.81 188 SER B C 1
ATOM 6374 O O . SER B 1 188 ? 1.447 24.266 -6.426 1 90.81 188 SER B O 1
ATOM 6376 N N . ASN B 1 189 ? -0.023 23.547 -8.016 1 93.75 189 ASN B N 1
ATOM 6377 C CA . ASN B 1 189 ? -0.876 22.922 -7.012 1 93.75 189 ASN B CA 1
ATOM 6378 C C . ASN B 1 189 ? -0.201 21.703 -6.383 1 93.75 189 ASN B C 1
ATOM 6380 O O . ASN B 1 189 ? -0.395 21.422 -5.195 1 93.75 189 ASN B O 1
ATOM 6384 N N . GLY B 1 190 ? 0.493 20.953 -7.219 1 90.69 190 GLY B N 1
ATOM 6385 C CA . GLY B 1 190 ? 1.236 19.828 -6.691 1 90.69 190 GLY B CA 1
ATOM 6386 C C . GLY B 1 190 ? 2.285 20.219 -5.668 1 90.69 190 GLY B C 1
ATOM 6387 O O . GLY B 1 190 ? 2.445 19.562 -4.645 1 90.69 190 GLY B O 1
ATOM 6388 N N . ARG B 1 191 ? 2.932 21.328 -5.918 1 85.56 191 ARG B N 1
ATOM 6389 C CA . ARG B 1 191 ? 3.924 21.859 -4.984 1 85.56 191 ARG B CA 1
ATOM 6390 C C . ARG B 1 191 ? 3.277 22.234 -3.658 1 85.56 191 ARG B C 1
ATOM 6392 O O . ARG B 1 191 ? 3.846 21.984 -2.592 1 85.56 191 ARG B O 1
ATOM 6399 N N . LYS B 1 192 ? 2.152 22.797 -3.791 1 88 192 LYS B N 1
ATOM 6400 C CA . LYS B 1 192 ? 1.442 23.188 -2.578 1 88 192 LYS B CA 1
ATOM 6401 C C . LYS B 1 192 ? 0.949 21.969 -1.807 1 88 192 LYS B C 1
ATOM 6403 O O . LYS B 1 192 ? 0.998 21.938 -0.575 1 88 192 LYS B O 1
ATOM 6408 N N . LEU B 1 193 ? 0.472 21.047 -2.545 1 89.19 193 LEU B N 1
ATOM 6409 C CA . LEU B 1 193 ? -0.059 19.828 -1.947 1 89.19 193 LEU B CA 1
ATOM 6410 C C . LEU B 1 193 ? 1.034 19.062 -1.206 1 89.19 193 LEU B C 1
ATOM 6412 O O . LEU B 1 193 ? 0.775 18.453 -0.167 1 89.19 193 LEU B O 1
ATOM 6416 N N . LEU B 1 194 ? 2.25 19.141 -1.708 1 86 194 LEU B N 1
ATOM 6417 C CA . LEU B 1 194 ? 3.355 18.391 -1.134 1 86 194 LEU B CA 1
ATOM 6418 C C . LEU B 1 194 ? 4.277 19.297 -0.325 1 86 194 LEU B C 1
ATOM 6420 O O . LEU B 1 194 ? 5.359 18.875 0.087 1 86 194 LEU B O 1
ATOM 6424 N N . ALA B 1 195 ? 3.822 20.516 -0.049 1 81.62 195 ALA B N 1
ATOM 6425 C CA . ALA B 1 195 ? 4.652 21.516 0.628 1 81.62 195 ALA B CA 1
ATOM 6426 C C . ALA B 1 195 ? 4.832 21.156 2.104 1 81.62 195 ALA B C 1
ATOM 6428 O O . ALA B 1 195 ? 3.904 20.672 2.75 1 81.62 195 ALA B O 1
ATOM 6429 N N . MET B 1 196 ? 5.992 21.391 2.594 1 75.44 196 MET B N 1
ATOM 6430 C CA . MET B 1 196 ? 6.285 21.188 4.012 1 75.44 196 MET B CA 1
ATOM 6431 C C . MET B 1 196 ? 5.918 22.438 4.82 1 75.44 196 MET B C 1
ATOM 6433 O O . MET B 1 196 ? 6.016 23.547 4.32 1 75.44 196 MET B O 1
ATOM 6437 N N . PRO B 1 197 ? 5.406 22.156 6 1 70.19 197 PRO B N 1
ATOM 6438 C CA . PRO B 1 197 ? 5.074 23.312 6.82 1 70.19 197 PRO B CA 1
ATOM 6439 C C . PRO B 1 197 ? 6.297 24.172 7.156 1 70.19 197 PRO B C 1
ATOM 6441 O O . PRO B 1 197 ? 7.406 23.656 7.273 1 70.19 197 PRO B O 1
ATOM 6444 N N . ARG B 1 198 ? 6.129 25.469 7.082 1 61.84 198 ARG B N 1
ATOM 6445 C CA . ARG B 1 198 ? 7.211 26.406 7.367 1 61.84 198 ARG B CA 1
ATOM 6446 C C . ARG B 1 198 ? 7.719 26.25 8.797 1 61.84 198 ARG B C 1
ATOM 6448 O O . ARG B 1 198 ? 6.941 25.969 9.711 1 61.84 198 ARG B O 1
ATOM 6455 N N . GLN B 1 199 ? 9.008 26.219 8.844 1 60.16 199 GLN B N 1
ATOM 6456 C CA . GLN B 1 199 ? 9.648 26.188 10.148 1 60.16 199 GLN B CA 1
ATOM 6457 C C . GLN B 1 199 ? 9.25 27.406 10.984 1 60.16 199 GLN B C 1
ATOM 6459 O O . GLN B 1 199 ? 9.25 28.531 10.477 1 60.16 199 GLN B O 1
ATOM 6464 N N . GLY B 1 200 ? 8.445 27.312 12.078 1 58 200 GLY B N 1
ATOM 6465 C CA . GLY B 1 200 ? 8.078 28.422 12.938 1 58 200 GLY B CA 1
ATOM 6466 C C . GLY B 1 200 ? 6.586 28.703 12.953 1 58 200 GLY B C 1
ATOM 6467 O O . GLY B 1 200 ? 6.121 29.609 13.648 1 58 200 GLY B O 1
ATOM 6468 N N . GLY B 1 201 ? 5.895 28.078 12 1 61.78 201 GLY B N 1
ATOM 6469 C CA . GLY B 1 201 ? 4.457 28.312 12.008 1 61.78 201 GLY B CA 1
ATOM 6470 C C . GLY B 1 201 ? 3.773 27.766 13.25 1 61.78 201 GLY B C 1
ATOM 6471 O O . GLY B 1 201 ? 4.398 27.078 14.055 1 61.78 201 GLY B O 1
ATOM 6472 N N . ASP B 1 202 ? 2.555 28.328 13.484 1 66.25 202 ASP B N 1
ATOM 6473 C CA . ASP B 1 202 ? 1.77 27.859 14.625 1 66.25 202 ASP B CA 1
ATOM 6474 C C . ASP B 1 202 ? 1.533 26.359 14.555 1 66.25 202 ASP B C 1
ATOM 6476 O O . ASP B 1 202 ? 0.852 25.875 13.648 1 66.25 202 ASP B O 1
ATOM 6480 N N . GLN B 1 203 ? 2.26 25.625 15.367 1 70.56 203 GLN B N 1
ATOM 6481 C CA . GLN B 1 203 ? 2.178 24.172 15.383 1 70.56 203 GLN B CA 1
ATOM 6482 C C . GLN B 1 203 ? 1.29 23.672 16.516 1 70.56 203 GLN B C 1
ATOM 6484 O O . GLN B 1 203 ? 1.388 22.516 16.938 1 70.56 203 GLN B O 1
ATOM 6489 N N . THR B 1 204 ? 0.373 24.656 16.938 1 74.88 204 THR B N 1
ATOM 6490 C CA . THR B 1 204 ? -0.416 24.328 18.125 1 74.88 204 THR B CA 1
ATOM 6491 C C . THR B 1 204 ? -1.313 23.125 17.859 1 74.88 204 THR B C 1
ATOM 6493 O O . THR B 1 204 ? -1.424 22.234 18.703 1 74.88 204 THR B O 1
ATOM 6496 N N . LEU B 1 205 ? -1.869 23.031 16.734 1 88.19 205 LEU B N 1
ATOM 6497 C CA . LEU B 1 205 ? -2.803 21.953 16.438 1 88.19 205 LEU B CA 1
ATOM 6498 C C . LEU B 1 205 ? -2.203 20.969 15.445 1 88.19 205 LEU B C 1
ATOM 6500 O O . LEU B 1 205 ? -2.936 20.297 14.703 1 88.19 205 LEU B O 1
ATOM 6504 N N . SER B 1 206 ? -0.906 20.875 15.453 1 89.81 206 SER B N 1
ATOM 6505 C CA . SER B 1 206 ? -0.238 20.031 14.461 1 89.81 206 SER B CA 1
ATOM 6506 C C . SER B 1 206 ? -0.531 18.547 14.703 1 89.81 206 SER B C 1
ATOM 6508 O O . SER B 1 206 ? -0.503 17.75 13.766 1 89.81 206 SER B O 1
ATOM 6510 N N . CYS B 1 207 ? -0.858 18.219 15.984 1 94 207 CYS B N 1
ATOM 6511 C CA . CYS B 1 207 ? -1.143 16.828 16.297 1 94 207 CYS B CA 1
ATOM 6512 C C . CYS B 1 207 ? -2.406 16.359 15.594 1 94 207 CYS B C 1
ATOM 6514 O O . CYS B 1 207 ? -2.605 15.156 15.406 1 94 207 CYS B O 1
ATOM 6516 N N . LEU B 1 208 ? -3.268 17.297 15.188 1 95.38 208 LEU B N 1
ATOM 6517 C CA . LEU B 1 208 ? -4.52 16.938 14.523 1 95.38 208 LEU B CA 1
ATOM 6518 C C . LEU B 1 208 ? -4.254 16.312 13.164 1 95.38 208 LEU B C 1
ATOM 6520 O O . LEU B 1 208 ? -5.062 15.516 12.672 1 95.38 208 LEU B O 1
ATOM 6524 N N . HIS B 1 209 ? -3.121 16.656 12.578 1 94 209 HIS B N 1
ATOM 6525 C CA . HIS B 1 209 ? -2.793 16.062 11.289 1 94 209 HIS B CA 1
ATOM 6526 C C . HIS B 1 209 ? -2.578 14.555 11.414 1 94 209 HIS B C 1
ATOM 6528 O O . HIS B 1 209 ? -3.059 13.781 10.586 1 94 209 HIS B O 1
ATOM 6534 N N . GLY B 1 210 ? -1.888 14.148 12.438 1 95.44 210 GLY B N 1
ATOM 6535 C CA . GLY B 1 210 ? -1.697 12.734 12.695 1 95.44 210 GLY B CA 1
ATOM 6536 C C . GLY B 1 210 ? -2.982 12.016 13.062 1 95.44 210 GLY B C 1
ATOM 6537 O O . GLY B 1 210 ? -3.236 10.906 12.586 1 95.44 210 GLY B O 1
ATOM 6538 N N . ILE B 1 211 ? -3.818 12.656 13.867 1 97.19 211 ILE B N 1
ATOM 6539 C CA . ILE B 1 211 ? -5.09 12.078 14.289 1 97.19 211 ILE B CA 1
ATOM 6540 C C . ILE B 1 211 ? -5.969 11.828 13.062 1 97.19 211 ILE B C 1
ATOM 6542 O O . ILE B 1 211 ? -6.543 10.742 12.914 1 97.19 211 ILE B O 1
ATOM 6546 N N . ARG B 1 212 ? -5.988 12.766 12.211 1 96.5 212 ARG B N 1
ATOM 6547 C CA . ARG B 1 212 ? -6.836 12.672 11.031 1 96.5 212 ARG B CA 1
ATOM 6548 C C . ARG B 1 212 ? -6.367 11.547 10.109 1 96.5 212 ARG B C 1
ATOM 6550 O O . ARG B 1 212 ? -7.172 10.727 9.664 1 96.5 212 ARG B O 1
ATOM 6557 N N . PHE B 1 213 ? -5.09 11.5 9.844 1 96.38 213 PHE B N 1
ATOM 6558 C CA . PHE B 1 213 ? -4.609 10.523 8.875 1 96.38 213 PHE B CA 1
ATOM 6559 C C . PHE B 1 213 ? -4.715 9.109 9.438 1 96.38 213 PHE B C 1
ATOM 6561 O O . PHE B 1 213 ? -5.09 8.18 8.719 1 96.38 213 PHE B O 1
ATOM 6568 N N . ILE B 1 214 ? -4.316 8.898 10.695 1 96.81 214 ILE B N 1
ATOM 6569 C CA . ILE B 1 214 ? -4.395 7.578 11.305 1 96.81 214 ILE B CA 1
ATOM 6570 C C . ILE B 1 214 ? -5.848 7.113 11.352 1 96.81 214 ILE B C 1
ATOM 6572 O O . ILE B 1 214 ? -6.145 5.949 11.086 1 96.81 214 ILE B O 1
ATOM 6576 N N . SER B 1 215 ? -6.746 8.031 11.664 1 97.38 215 SER B N 1
ATOM 6577 C CA . SER B 1 215 ? -8.164 7.699 11.664 1 97.38 215 SER B CA 1
ATOM 6578 C C . SER B 1 215 ? -8.656 7.359 10.258 1 97.38 215 SER B C 1
ATOM 6580 O O . SER B 1 215 ? -9.477 6.457 10.086 1 97.38 215 SER B O 1
ATOM 6582 N N . MET B 1 216 ? -8.148 8.109 9.281 1 97.5 216 MET B N 1
ATOM 6583 C CA . MET B 1 216 ? -8.523 7.828 7.898 1 97.5 216 MET B CA 1
ATOM 6584 C C . MET B 1 216 ? -8.031 6.445 7.477 1 97.5 216 MET B C 1
ATOM 6586 O O . MET B 1 216 ? -8.758 5.691 6.832 1 97.5 216 MET B O 1
ATOM 6590 N N . ALA B 1 217 ? -6.816 6.117 7.805 1 97.44 217 ALA B N 1
ATOM 6591 C CA . ALA B 1 217 ? -6.281 4.789 7.52 1 97.44 217 ALA B CA 1
ATOM 6592 C C . ALA B 1 217 ? -7.117 3.703 8.195 1 97.44 217 ALA B C 1
ATOM 6594 O O . ALA B 1 217 ? -7.328 2.631 7.621 1 97.44 217 ALA B O 1
ATOM 6595 N N . TRP B 1 218 ? -7.551 4.012 9.398 1 97.19 218 TRP B N 1
ATOM 6596 C CA . TRP B 1 218 ? -8.398 3.084 10.141 1 97.19 218 TRP B CA 1
ATOM 6597 C C . TRP B 1 218 ? -9.727 2.867 9.43 1 97.19 218 TRP B C 1
ATOM 6599 O O . TRP B 1 218 ? -10.219 1.74 9.352 1 97.19 218 TRP B O 1
ATOM 6609 N N . VAL B 1 219 ? -10.281 3.918 8.883 1 97.25 219 VAL B N 1
ATOM 6610 C CA . VAL B 1 219 ? -11.516 3.822 8.109 1 97.25 219 VAL B CA 1
ATOM 6611 C C . VAL B 1 219 ? -11.289 2.953 6.875 1 97.25 219 VAL B C 1
ATOM 6613 O O . VAL B 1 219 ? -12.086 2.059 6.582 1 97.25 219 VAL B O 1
ATOM 6616 N N . VAL B 1 220 ? -10.219 3.172 6.164 1 97.88 220 VAL B N 1
ATOM 6617 C CA . VAL B 1 220 ? -9.898 2.393 4.973 1 97.88 220 VAL B CA 1
ATOM 6618 C C . VAL B 1 220 ? -9.734 0.921 5.348 1 97.88 220 VAL B C 1
ATOM 6620 O O . VAL B 1 220 ? -10.203 0.036 4.629 1 97.88 220 VAL B O 1
ATOM 6623 N N . LEU B 1 221 ? -9.102 0.659 6.496 1 96.81 221 LEU B N 1
ATOM 6624 C CA . LEU B 1 221 ? -8.906 -0.702 6.984 1 96.81 221 LEU B CA 1
ATOM 6625 C C . LEU B 1 221 ? -10.242 -1.362 7.309 1 96.81 221 LEU B C 1
ATOM 6627 O O . LEU B 1 221 ? -10.477 -2.514 6.934 1 96.81 221 LEU B O 1
ATOM 6631 N N . GLY B 1 222 ? -11.055 -0.625 8.039 1 93.81 222 GLY B N 1
ATOM 6632 C CA . GLY B 1 222 ? -12.375 -1.15 8.359 1 93.81 222 GLY B CA 1
ATOM 6633 C C . GLY B 1 222 ? -13.188 -1.507 7.133 1 93.81 222 GLY B C 1
ATOM 6634 O O . GLY B 1 222 ? -13.812 -2.568 7.082 1 93.81 222 GLY B O 1
ATOM 6635 N N . HIS B 1 223 ? -13.148 -0.678 6.152 1 95.69 223 HIS B N 1
ATOM 6636 C CA . HIS B 1 223 ? -13.914 -0.927 4.938 1 95.69 223 HIS B CA 1
ATOM 6637 C C . HIS B 1 223 ? -13.312 -2.07 4.129 1 95.69 223 HIS B C 1
ATOM 6639 O O . HIS B 1 223 ? -14.031 -2.797 3.439 1 95.69 223 HIS B O 1
ATOM 6645 N N . ARG B 1 224 ? -12.031 -2.244 4.195 1 95.19 224 ARG B N 1
ATOM 6646 C CA . ARG B 1 224 ? -11.43 -3.402 3.547 1 95.19 224 ARG B CA 1
ATOM 6647 C C . ARG B 1 224 ? -11.906 -4.703 4.184 1 95.19 224 ARG B C 1
ATOM 6649 O O . ARG B 1 224 ? -12.188 -5.676 3.48 1 95.19 224 ARG B O 1
ATOM 6656 N N . TYR B 1 225 ? -11.953 -4.723 5.516 1 91.75 225 TYR B N 1
ATOM 6657 C CA . TYR B 1 225 ? -12.477 -5.902 6.191 1 91.75 225 TYR B CA 1
ATOM 6658 C C . TYR B 1 225 ? -13.938 -6.137 5.828 1 91.75 225 TYR B C 1
ATOM 6660 O O . TYR B 1 225 ? -14.359 -7.281 5.637 1 91.75 225 TYR B O 1
ATOM 6668 N N . MET B 1 226 ? -14.711 -5.07 5.707 1 89.06 226 MET B N 1
ATOM 6669 C CA . MET B 1 226 ? -16.109 -5.188 5.301 1 89.06 226 MET B CA 1
ATOM 6670 C C . MET B 1 226 ? -16.219 -5.738 3.885 1 89.06 226 MET B C 1
ATOM 6672 O O . MET B 1 226 ? -17.047 -6.609 3.617 1 89.06 226 MET B O 1
ATOM 6676 N N . ALA B 1 227 ? -15.414 -5.219 3.018 1 91.31 227 ALA B N 1
ATOM 6677 C CA . ALA B 1 227 ? -15.398 -5.703 1.64 1 91.31 227 ALA B CA 1
ATOM 6678 C C . ALA B 1 227 ? -14.992 -7.176 1.583 1 91.31 227 ALA B C 1
ATOM 6680 O O . ALA B 1 227 ? -15.547 -7.945 0.793 1 91.31 227 ALA B O 1
ATOM 6681 N N . SER B 1 228 ? -14.062 -7.551 2.41 1 89.19 228 SER B N 1
ATOM 6682 C CA . SER B 1 228 ? -13.57 -8.922 2.432 1 89.19 228 SER B CA 1
ATOM 6683 C C . SER B 1 228 ? -14.633 -9.891 2.938 1 89.19 228 SER B C 1
ATOM 6685 O O . SER B 1 228 ? -14.633 -11.07 2.58 1 89.19 228 SER B O 1
ATOM 6687 N N . ALA B 1 229 ? -15.523 -9.406 3.703 1 81.31 229 ALA B N 1
ATOM 6688 C CA . ALA B 1 229 ? -16.594 -10.25 4.23 1 81.31 229 ALA B CA 1
ATOM 6689 C C . ALA B 1 229 ? -17.578 -10.633 3.129 1 81.31 229 ALA B C 1
ATOM 6691 O O . ALA B 1 229 ? -18.312 -11.625 3.254 1 81.31 229 ALA B O 1
ATOM 6692 N N . THR B 1 230 ? -17.562 -9.914 2.035 1 80.38 230 THR B N 1
ATOM 6693 C CA . THR B 1 230 ? -18.516 -10.172 0.964 1 80.38 230 THR B CA 1
ATOM 6694 C C . THR B 1 230 ? -17.859 -10.953 -0.168 1 80.38 230 THR B C 1
ATOM 6696 O O . THR B 1 230 ? -18.516 -11.305 -1.153 1 80.38 230 THR B O 1
ATOM 6699 N N . VAL B 1 231 ? -16.578 -11.211 -0.041 1 86.12 231 VAL B N 1
ATOM 6700 C CA . VAL B 1 231 ? -15.859 -11.906 -1.102 1 86.12 231 VAL B CA 1
ATOM 6701 C C . VAL B 1 231 ? -16.094 -13.406 -0.993 1 86.12 231 VAL B C 1
ATOM 6703 O O . VAL B 1 231 ? -16.141 -13.961 0.11 1 86.12 231 VAL B O 1
ATOM 6706 N N . PRO B 1 232 ? -16.422 -14.047 -2.115 1 85.69 232 PRO B N 1
ATOM 6707 C CA . PRO B 1 232 ? -16.438 -15.516 -2.074 1 85.69 232 PRO B CA 1
ATOM 6708 C C . PRO B 1 232 ? -15.094 -16.109 -1.649 1 85.69 232 PRO B C 1
ATOM 6710 O O . PRO B 1 232 ? -14.055 -15.781 -2.234 1 85.69 232 PRO B O 1
ATOM 6713 N N . ALA B 1 233 ? -15.203 -16.875 -0.61 1 87.06 233 ALA B N 1
ATOM 6714 C CA . ALA B 1 233 ? -13.961 -17.438 -0.073 1 87.06 233 ALA B CA 1
ATOM 6715 C C . ALA B 1 233 ? -14.102 -18.922 0.178 1 87.06 233 ALA B C 1
ATOM 6717 O O . ALA B 1 233 ? -15.195 -19.422 0.459 1 87.06 233 ALA B O 1
ATOM 6718 N N . VAL B 1 234 ? -12.984 -19.609 0.057 1 85 234 VAL B N 1
ATOM 6719 C CA . VAL B 1 234 ? -12.953 -21.047 0.301 1 85 234 VAL B CA 1
ATOM 6720 C C . VAL B 1 234 ? -13.164 -21.328 1.788 1 85 234 VAL B C 1
ATOM 6722 O O . VAL B 1 234 ? -13.664 -22.391 2.164 1 85 234 VAL B O 1
ATOM 6725 N N . ASN B 1 235 ? -12.734 -20.406 2.588 1 83.94 235 ASN B N 1
ATOM 6726 C CA . ASN B 1 235 ? -12.898 -20.516 4.035 1 83.94 235 ASN B CA 1
ATOM 6727 C C . ASN B 1 235 ? -13.938 -19.531 4.555 1 83.94 235 ASN B C 1
ATOM 6729 O O . ASN B 1 235 ? -13.641 -18.719 5.43 1 83.94 235 ASN B O 1
ATOM 6733 N N . GLY B 1 236 ? -15.109 -19.734 4.117 1 76.38 236 GLY B N 1
ATOM 6734 C CA . GLY B 1 236 ? -16.203 -18.859 4.484 1 76.38 236 GLY B CA 1
ATOM 6735 C C . GLY B 1 236 ? -16.391 -18.734 5.984 1 76.38 236 GLY B C 1
ATOM 6736 O O . GLY B 1 236 ? -16.984 -17.766 6.465 1 76.38 236 GLY B O 1
ATOM 6737 N N . SER B 1 237 ? -15.773 -19.672 6.754 1 74.19 237 SER B N 1
ATOM 6738 C CA . SER B 1 237 ? -15.898 -19.672 8.211 1 74.19 237 SER B CA 1
ATOM 6739 C C . SER B 1 237 ? -15.109 -18.516 8.828 1 74.19 237 SER B C 1
ATOM 6741 O O . SER B 1 237 ? -15.305 -18.172 9.992 1 74.19 237 SER B O 1
ATOM 6743 N N . PHE B 1 238 ? -14.266 -17.953 8.047 1 77.56 238 PHE B N 1
ATOM 6744 C CA . PHE B 1 238 ? -13.469 -16.828 8.523 1 77.56 238 PHE B CA 1
ATOM 6745 C C . PHE B 1 238 ? -14.367 -15.695 9.023 1 77.56 238 PHE B C 1
ATOM 6747 O O . PHE B 1 238 ? -14.102 -15.102 10.07 1 77.56 238 PHE B O 1
ATOM 6754 N N . THR B 1 239 ? -15.398 -15.43 8.344 1 73.31 239 THR B N 1
ATOM 6755 C CA . THR B 1 239 ? -16.297 -14.328 8.68 1 73.31 239 THR B CA 1
ATOM 6756 C C . THR B 1 239 ? -17.047 -14.625 9.969 1 73.31 239 THR B C 1
ATOM 6758 O O . THR B 1 239 ? -17.328 -13.719 10.758 1 73.31 239 THR B O 1
ATOM 6761 N N . SER B 1 240 ? -17.312 -15.922 10.172 1 69.56 240 SER B N 1
ATOM 6762 C CA . SER B 1 240 ? -18.062 -16.281 11.375 1 69.56 240 SER B CA 1
ATOM 6763 C C . SER B 1 240 ? -17.188 -16.219 12.617 1 69.56 240 SER B C 1
ATOM 6765 O O . SER B 1 240 ? -17.672 -15.922 13.711 1 69.56 240 SER B O 1
ATOM 6767 N N . THR B 1 241 ? -15.891 -16.391 12.43 1 72.12 241 THR B N 1
ATOM 6768 C CA . THR B 1 241 ? -14.984 -16.391 13.578 1 72.12 241 THR B CA 1
ATOM 6769 C C . THR B 1 241 ? -14.352 -15.016 13.766 1 72.12 241 THR B C 1
ATOM 6771 O O . THR B 1 241 ? -13.742 -14.75 14.805 1 72.12 241 THR B O 1
ATOM 6774 N N . PHE B 1 242 ? -14.625 -14.219 12.836 1 73.88 242 PHE B N 1
ATOM 6775 C CA . PHE B 1 242 ? -14.008 -12.898 12.828 1 73.88 242 PHE B CA 1
ATOM 6776 C C . PHE B 1 242 ? -14.422 -12.094 14.055 1 73.88 242 PHE B C 1
ATOM 6778 O O . PHE B 1 242 ? -13.602 -11.406 14.656 1 73.88 242 PHE B O 1
ATOM 6785 N N . PHE B 1 243 ? -15.609 -12.258 14.5 1 68.44 243 PHE B N 1
ATOM 6786 C CA . PHE B 1 243 ? -16.188 -11.43 15.555 1 68.44 243 PHE B CA 1
ATOM 6787 C C . PHE B 1 243 ? -15.906 -12.031 16.922 1 68.44 243 PHE B C 1
ATOM 6789 O O . PHE B 1 243 ? -16.156 -11.398 17.953 1 68.44 243 PHE B O 1
ATOM 6796 N N . LYS B 1 244 ? -15.289 -13.203 16.906 1 69.88 244 LYS B N 1
ATOM 6797 C CA . LYS B 1 244 ? -15.102 -13.891 18.172 1 69.88 244 LYS B CA 1
ATOM 6798 C C . LYS B 1 244 ? -13.734 -13.586 18.766 1 69.88 244 LYS B C 1
ATOM 6800 O O . LYS B 1 244 ? -13.531 -13.734 19.984 1 69.88 244 LYS B O 1
ATOM 6805 N N . ASP B 1 245 ? -12.922 -13.141 17.984 1 74.81 245 ASP B N 1
ATOM 6806 C CA . ASP B 1 245 ? -11.555 -12.953 18.453 1 74.81 245 ASP B CA 1
ATOM 6807 C C . ASP B 1 245 ? -11.367 -11.555 19.031 1 74.81 245 ASP B C 1
ATOM 6809 O O . ASP B 1 245 ? -11.688 -10.555 18.391 1 74.81 245 ASP B O 1
ATOM 6813 N N . TRP B 1 246 ? -10.805 -11.422 20.234 1 76.44 246 TRP B N 1
ATOM 6814 C CA . TRP B 1 246 ? -10.68 -10.18 20.984 1 76.44 246 TRP B CA 1
ATOM 6815 C C . TRP B 1 246 ? -9.688 -9.234 20.297 1 76.44 246 TRP B C 1
ATOM 6817 O O . TRP B 1 246 ? -9.828 -8.008 20.391 1 76.44 246 TRP B O 1
ATOM 6827 N N . TYR B 1 247 ? -8.734 -9.789 19.656 1 77.25 247 TYR B N 1
ATOM 6828 C CA . TYR B 1 247 ? -7.695 -8.945 19.078 1 77.25 247 TYR B CA 1
ATOM 6829 C C . TYR B 1 247 ? -8.211 -8.219 17.844 1 77.25 247 TYR B C 1
ATOM 6831 O O . TYR B 1 247 ? -7.555 -7.309 17.328 1 77.25 247 TYR B O 1
ATOM 6839 N N . ARG B 1 248 ? -9.422 -8.531 17.391 1 81.44 248 ARG B N 1
ATOM 6840 C CA . ARG B 1 248 ? -10.008 -7.891 16.203 1 81.44 248 ARG B CA 1
ATOM 6841 C C . ARG B 1 248 ? -11.016 -6.824 16.609 1 81.44 248 ARG B C 1
ATOM 6843 O O . ARG B 1 248 ? -11.758 -6.309 15.773 1 81.44 248 ARG B O 1
ATOM 6850 N N . ILE B 1 249 ? -11.016 -6.469 17.875 1 81.81 249 ILE B N 1
ATOM 6851 C CA . ILE B 1 249 ? -11.969 -5.5 18.406 1 81.81 249 ILE B CA 1
ATOM 6852 C C . ILE B 1 249 ? -11.75 -4.145 17.75 1 81.81 249 ILE B C 1
ATOM 6854 O O . ILE B 1 249 ? -12.695 -3.395 17.516 1 81.81 249 ILE B O 1
ATOM 6858 N N . GLY B 1 250 ? -10.492 -3.822 17.453 1 85.44 250 GLY B N 1
ATOM 6859 C CA . GLY B 1 250 ? -10.18 -2.574 16.766 1 85.44 250 GLY B CA 1
ATOM 6860 C C . GLY B 1 250 ? -10.812 -2.469 15.398 1 85.44 250 GLY B C 1
ATOM 6861 O O . GLY B 1 250 ? -11.031 -1.366 14.891 1 85.44 250 GLY B O 1
ATOM 6862 N N . ILE B 1 251 ? -11.18 -3.586 14.867 1 86.19 251 ILE B N 1
ATOM 6863 C CA . ILE B 1 251 ? -11.789 -3.594 13.539 1 86.19 251 ILE B CA 1
ATOM 6864 C C . ILE B 1 251 ? -13.312 -3.623 13.664 1 86.19 251 ILE B C 1
ATOM 6866 O O . ILE B 1 251 ? -14.016 -2.887 12.969 1 86.19 251 ILE B O 1
ATOM 6870 N N . THR B 1 252 ? -13.773 -4.43 14.555 1 80.81 252 THR B N 1
ATOM 6871 C CA . THR B 1 252 ? -15.211 -4.578 14.703 1 80.81 252 THR B CA 1
ATOM 6872 C C . THR B 1 252 ? -15.836 -3.297 15.258 1 80.81 252 THR B C 1
ATOM 6874 O O . THR B 1 252 ? -17 -3.014 15.016 1 80.81 252 THR B O 1
ATOM 6877 N N . ASN B 1 253 ? -15.078 -2.506 15.961 1 84.75 253 ASN B N 1
ATOM 6878 C CA . ASN B 1 253 ? -15.57 -1.251 16.516 1 84.75 253 ASN B CA 1
ATOM 6879 C C . ASN B 1 253 ? -14.883 -0.046 15.883 1 84.75 253 ASN B C 1
ATOM 6881 O O . ASN B 1 253 ? -14.672 0.975 16.531 1 84.75 253 ASN B O 1
ATOM 6885 N N . ALA B 1 254 ? -14.516 -0.233 14.672 1 86.94 254 ALA B N 1
ATOM 6886 C CA . ALA B 1 254 ? -13.789 0.812 13.961 1 86.94 254 ALA B CA 1
ATOM 6887 C C . ALA B 1 254 ? -14.703 1.997 13.648 1 86.94 254 ALA B C 1
ATOM 6889 O O . ALA B 1 254 ? -14.227 3.055 13.219 1 86.94 254 ALA B O 1
ATOM 6890 N N . THR B 1 255 ? -15.992 1.966 13.922 1 88.69 255 THR B N 1
ATOM 6891 C CA . THR B 1 255 ? -16.938 3.02 13.578 1 88.69 255 THR B CA 1
ATOM 6892 C C . THR B 1 255 ? -16.656 4.281 14.391 1 88.69 255 THR B C 1
ATOM 6894 O O . THR B 1 255 ? -17.047 5.383 13.992 1 88.69 255 THR B O 1
ATOM 6897 N N . VAL B 1 256 ? -15.953 4.117 15.469 1 92.94 256 VAL B N 1
ATOM 6898 C CA . VAL B 1 256 ? -15.648 5.273 16.297 1 92.94 256 VAL B CA 1
ATOM 6899 C C . VAL B 1 256 ? -14.656 6.184 15.586 1 92.94 256 VAL B C 1
ATOM 6901 O O . VAL B 1 256 ? -14.477 7.34 15.969 1 92.94 256 VAL B O 1
ATOM 6904 N N . SER B 1 257 ? -13.977 5.656 14.562 1 94.56 257 SER B N 1
ATOM 6905 C CA . SER B 1 257 ? -13.047 6.473 13.789 1 94.56 257 SER B CA 1
ATOM 6906 C C . SER B 1 257 ? -13.758 7.664 13.148 1 94.56 257 SER B C 1
ATOM 6908 O O . SER B 1 257 ? -13.172 8.742 13.023 1 94.56 257 SER B O 1
ATOM 6910 N N . VAL B 1 258 ? -15.016 7.516 12.797 1 95.75 258 VAL B N 1
ATOM 6911 C CA . VAL B 1 258 ? -15.797 8.586 12.188 1 95.75 258 VAL B CA 1
ATOM 6912 C C . VAL B 1 258 ? -16.062 9.68 13.219 1 95.75 258 VAL B C 1
ATOM 6914 O O . VAL B 1 258 ? -16.078 10.867 12.883 1 95.75 258 VAL B O 1
ATOM 6917 N N . ASP B 1 259 ? -16.266 9.297 14.43 1 97.44 259 ASP B N 1
ATOM 6918 C CA . ASP B 1 259 ? -16.547 10.25 15.5 1 97.44 259 ASP B CA 1
ATOM 6919 C C . ASP B 1 259 ? -15.328 11.117 15.797 1 97.44 259 ASP B C 1
ATOM 6921 O O . ASP B 1 259 ? -15.461 12.25 16.25 1 97.44 259 ASP B O 1
ATOM 6925 N N . THR B 1 260 ? -14.148 10.539 15.531 1 98.06 260 THR B N 1
ATOM 6926 C CA . THR B 1 260 ? -12.945 11.359 15.594 1 98.06 260 THR B CA 1
ATOM 6927 C C . THR B 1 260 ? -13.055 12.555 14.648 1 98.06 260 THR B C 1
ATOM 6929 O O . THR B 1 260 ? -12.695 13.68 15.016 1 98.06 260 THR B O 1
ATOM 6932 N N . PHE B 1 261 ? -13.594 12.352 13.508 1 98 261 PHE B N 1
ATOM 6933 C CA . PHE B 1 261 ? -13.68 13.406 12.508 1 98 261 PHE B CA 1
ATOM 6934 C C . PHE B 1 261 ? -14.742 14.43 12.898 1 98 261 PHE B C 1
ATOM 6936 O O . PHE B 1 261 ? -14.578 15.625 12.633 1 98 261 PHE B O 1
ATOM 6943 N N . PHE B 1 262 ? -15.836 13.984 13.492 1 98.44 262 PHE B N 1
ATOM 6944 C CA . PHE B 1 262 ? -16.828 14.93 13.992 1 98.44 262 PHE B CA 1
ATOM 6945 C C . PHE B 1 262 ? -16.219 15.852 15.047 1 98.44 262 PHE B C 1
ATOM 6947 O O . PHE B 1 262 ? -16.422 17.062 15 1 98.44 262 PHE B O 1
ATOM 6954 N N . LEU B 1 263 ? -15.516 15.219 15.945 1 98.56 263 LEU B N 1
ATOM 6955 C CA . LEU B 1 263 ? -14.875 15.992 17.016 1 98.56 263 LEU B CA 1
ATOM 6956 C C . LEU B 1 263 ? -13.891 17 16.422 1 98.56 263 LEU B C 1
ATOM 6958 O O . LEU B 1 263 ? -13.883 18.172 16.828 1 98.56 263 LEU B O 1
ATOM 6962 N N . VAL B 1 264 ? -13.062 16.562 15.492 1 97.81 264 VAL B N 1
ATOM 6963 C CA . VAL B 1 264 ? -12.031 17.406 14.906 1 97.81 264 VAL B CA 1
ATOM 6964 C C . VAL B 1 264 ? -12.68 18.562 14.141 1 97.81 264 VAL B C 1
ATOM 6966 O O . VAL B 1 264 ? -12.211 19.703 14.188 1 97.81 264 VAL B O 1
ATOM 6969 N N . SER B 1 265 ? -13.75 18.297 13.422 1 97.69 265 SER B N 1
ATOM 6970 C CA . SER B 1 265 ? -14.477 19.328 12.688 1 97.69 265 SER B CA 1
ATOM 6971 C C . SER B 1 265 ? -15.008 20.406 13.625 1 97.69 265 SER B C 1
ATOM 6973 O O . SER B 1 265 ? -14.797 21.609 13.383 1 97.69 265 SER B O 1
ATOM 6975 N N . GLY B 1 266 ? -15.656 19.984 14.688 1 97.94 266 GLY B N 1
ATOM 6976 C CA . GLY B 1 266 ? -16.141 20.953 15.672 1 97.94 266 GLY B CA 1
ATOM 6977 C C . GLY B 1 266 ? -15.031 21.734 16.328 1 97.94 266 GLY B C 1
ATOM 6978 O O . GLY B 1 266 ? -15.148 22.953 16.516 1 97.94 266 GLY B O 1
ATOM 6979 N N . LEU B 1 267 ? -14.008 21.016 16.641 1 97.5 267 LEU B N 1
ATOM 6980 C CA . LEU B 1 267 ? -12.867 21.641 17.312 1 97.5 267 LEU B CA 1
ATOM 6981 C C . LEU B 1 267 ? -12.258 22.719 16.438 1 97.5 267 LEU B C 1
ATOM 6983 O O . LEU B 1 267 ? -11.984 23.828 16.906 1 97.5 267 LEU B O 1
ATOM 6987 N N . LEU B 1 268 ? -12.086 22.453 15.195 1 94.62 268 LEU B N 1
ATOM 6988 C CA . LEU B 1 268 ? -11.453 23.406 14.281 1 94.62 268 LEU B CA 1
ATOM 6989 C C . LEU B 1 268 ? -12.359 24.625 14.047 1 94.62 268 LEU B C 1
ATOM 6991 O O . LEU B 1 268 ? -11.875 25.75 13.969 1 94.62 268 LEU B O 1
ATOM 6995 N N . VAL B 1 269 ? -13.641 24.359 13.93 1 94.5 269 VAL B N 1
ATOM 6996 C CA . VAL B 1 269 ? -14.594 25.453 13.758 1 94.5 269 VAL B CA 1
ATOM 6997 C C . VAL B 1 269 ? -14.539 26.391 14.969 1 94.5 269 VAL B C 1
ATOM 6999 O O . VAL B 1 269 ? -14.43 27.609 14.812 1 94.5 269 VAL B O 1
ATOM 7002 N N . GLY B 1 270 ? -14.578 25.828 16.125 1 93.5 270 GLY B N 1
ATOM 7003 C CA . GLY B 1 270 ? -14.5 26.625 17.344 1 93.5 270 GLY B CA 1
ATOM 7004 C C . GLY B 1 270 ? -13.164 27.312 17.531 1 93.5 270 GLY B C 1
ATOM 7005 O O . GLY B 1 270 ? -13.109 28.516 17.812 1 93.5 270 GLY B O 1
ATOM 7006 N N . TYR B 1 271 ? -12.125 26.594 17.344 1 92.19 271 TYR B N 1
ATOM 7007 C CA . TYR B 1 271 ? -10.781 27.109 17.578 1 92.19 271 TYR B CA 1
ATOM 7008 C C . TYR B 1 271 ? -10.461 28.266 16.625 1 92.19 271 TYR B C 1
ATOM 7010 O O . TYR B 1 271 ? -9.977 29.312 17.047 1 92.19 271 TYR B O 1
ATOM 7018 N N . LEU B 1 272 ? -10.695 28.109 15.375 1 87.12 272 LEU B N 1
ATOM 7019 C CA . LEU B 1 272 ? -10.359 29.109 14.367 1 87.12 272 LEU B CA 1
ATOM 7020 C C . LEU B 1 272 ? -11.203 30.359 14.562 1 87.12 272 LEU B C 1
ATOM 7022 O O . LEU B 1 272 ? -10.719 31.484 14.32 1 87.12 272 LEU B O 1
ATOM 7026 N N . PHE B 1 273 ? -12.375 30.188 14.953 1 87.75 273 PHE B N 1
ATOM 7027 C CA . PHE B 1 273 ? -13.25 31.328 15.18 1 87.75 273 PHE B CA 1
ATOM 7028 C C . PHE B 1 273 ? -12.789 32.125 16.391 1 87.75 273 PHE B C 1
ATOM 7030 O O . PHE B 1 273 ? -12.719 33.375 16.328 1 87.75 273 PHE B O 1
ATOM 7037 N N . PHE B 1 274 ? -12.406 31.562 17.406 1 88.62 274 PHE B N 1
ATOM 7038 C CA . PHE B 1 274 ? -12.156 32.25 18.672 1 88.62 274 PHE B CA 1
ATOM 7039 C C . PHE B 1 274 ? -10.68 32.594 18.797 1 88.62 274 PHE B C 1
ATOM 7041 O O . PHE B 1 274 ? -10.305 33.438 19.625 1 88.62 274 PHE B O 1
ATOM 7048 N N . GLN B 1 275 ? -9.836 31.859 18.047 1 80.88 275 GLN B N 1
ATOM 7049 C CA . GLN B 1 275 ? -8.43 32.25 18.047 1 80.88 275 GLN B CA 1
ATOM 7050 C C . GLN B 1 275 ? -8.258 33.656 17.469 1 80.88 275 GLN B C 1
ATOM 7052 O O . GLN B 1 275 ? -7.414 34.438 17.938 1 80.88 275 GLN B O 1
ATOM 7057 N N . LYS B 1 276 ? -8.93 34.062 16.328 1 70.38 276 LYS B N 1
ATOM 7058 C CA . LYS B 1 276 ? -8.828 35.375 15.68 1 70.38 276 LYS B CA 1
ATOM 7059 C C . LYS B 1 276 ? -9.656 36.406 16.406 1 70.38 276 LYS B C 1
ATOM 7061 O O . LYS B 1 276 ? -9.75 37.562 15.969 1 70.38 276 LYS B O 1
ATOM 7066 N N . ALA B 1 277 ? -9.742 36.594 17.766 1 60.03 277 ALA B N 1
ATOM 7067 C CA . ALA B 1 277 ? -10.422 37.5 18.688 1 60.03 277 ALA B CA 1
ATOM 7068 C C . ALA B 1 277 ? -11.844 37.812 18.219 1 60.03 277 ALA B C 1
ATOM 7070 O O . ALA B 1 277 ? -12.031 38.531 17.234 1 60.03 277 ALA B O 1
ATOM 7071 N N . PRO B 1 278 ? -12.836 37.156 18.812 1 55 278 PRO B N 1
ATOM 7072 C CA . PRO B 1 278 ? -14.25 37.156 18.406 1 55 278 PRO B CA 1
ATOM 7073 C C . PRO B 1 278 ? -14.875 38.562 18.469 1 55 278 PRO B C 1
ATOM 7075 O O . PRO B 1 278 ? -15.789 38.844 17.688 1 55 278 PRO B O 1
ATOM 7078 N N . ALA B 1 279 ? -14.469 39.406 19.5 1 49.88 279 ALA B N 1
ATOM 7079 C CA . ALA B 1 279 ? -15.25 40.594 19.859 1 49.88 279 ALA B CA 1
ATOM 7080 C C . ALA B 1 279 ? -15.5 41.469 18.641 1 49.88 279 ALA B C 1
ATOM 7082 O O . ALA B 1 279 ? -16.531 42.125 18.547 1 49.88 279 ALA B O 1
ATOM 7083 N N . LYS B 1 280 ? -14.57 41.531 17.734 1 49.34 280 LYS B N 1
ATOM 7084 C CA . LYS B 1 280 ? -14.719 42.594 16.766 1 49.34 280 LYS B CA 1
ATOM 7085 C C . LYS B 1 280 ? -15.164 42.062 15.406 1 49.34 280 LYS B C 1
ATOM 7087 O O . LYS B 1 280 ? -15.484 42.844 14.5 1 49.34 280 LYS B O 1
ATOM 7092 N N . ARG B 1 281 ? -15.281 40.719 15.258 1 57.41 281 ARG B N 1
ATOM 7093 C CA . ARG B 1 281 ? -15.477 40.344 13.852 1 57.41 281 ARG B CA 1
ATOM 7094 C C . ARG B 1 281 ? -16.828 39.688 13.641 1 57.41 281 ARG B C 1
ATOM 7096 O O . ARG B 1 281 ? -17.219 38.812 14.414 1 57.41 281 ARG B O 1
ATOM 7103 N N . ARG B 1 282 ? -17.797 40.375 12.914 1 68.25 282 ARG B N 1
ATOM 7104 C CA . ARG B 1 282 ? -19.094 39.875 12.492 1 68.25 282 ARG B CA 1
ATOM 7105 C C . ARG B 1 282 ? -18.953 38.656 11.586 1 68.25 282 ARG B C 1
ATOM 7107 O O . ARG B 1 282 ? -18.125 38.625 10.68 1 68.25 282 ARG B O 1
ATOM 7114 N N . LEU B 1 283 ? -19.516 37.469 12.07 1 80 283 LEU B N 1
ATOM 7115 C CA . LEU B 1 283 ? -19.547 36.25 11.289 1 80 283 LEU B CA 1
ATOM 7116 C C . LEU B 1 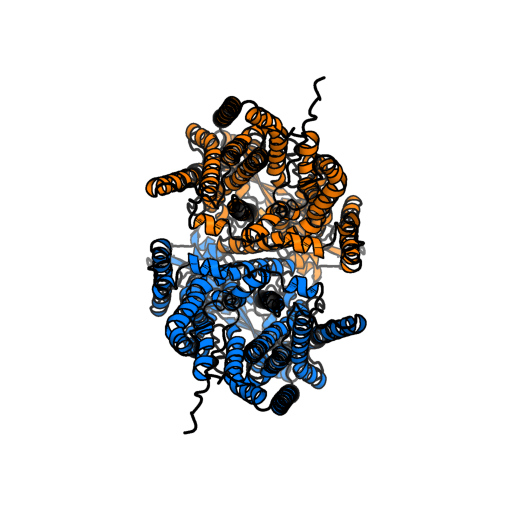283 ? -20.422 36.438 10.039 1 80 283 LEU B C 1
ATOM 7118 O O . LEU B 1 283 ? -21.594 36.781 10.141 1 80 283 LEU B O 1
ATOM 7122 N N . ASN B 1 284 ? -19.844 36.438 8.812 1 86.06 284 ASN B N 1
ATOM 7123 C CA . ASN B 1 284 ? -20.594 36.406 7.562 1 86.06 284 ASN B CA 1
ATOM 7124 C C . ASN B 1 284 ? -21.125 35 7.27 1 86.06 284 ASN B C 1
ATOM 7126 O O . ASN B 1 284 ? -20.438 34.188 6.637 1 86.06 284 ASN B O 1
ATOM 7130 N N . VAL B 1 285 ? -22.328 34.75 7.688 1 90.38 285 VAL B N 1
ATOM 7131 C CA . VAL B 1 285 ? -22.891 33.375 7.707 1 90.38 285 VAL B CA 1
ATOM 7132 C C . VAL B 1 285 ? -23.016 32.875 6.281 1 90.38 285 VAL B C 1
ATOM 7134 O O . VAL B 1 285 ? -22.609 31.734 5.988 1 90.38 285 VAL B O 1
ATOM 7137 N N . PRO B 1 286 ? -23.547 33.688 5.285 1 91.12 286 PRO B N 1
ATOM 7138 C CA . PRO B 1 286 ? -23.656 33.156 3.924 1 91.12 286 PRO B CA 1
ATOM 7139 C C . PRO B 1 286 ? -22.312 32.75 3.336 1 91.12 286 PRO B C 1
ATOM 7141 O O . PRO B 1 286 ? -22.203 31.719 2.676 1 91.12 286 PRO B O 1
ATOM 7144 N N . MET B 1 287 ? -21.328 33.531 3.605 1 88.75 287 MET B N 1
ATOM 7145 C CA . MET B 1 287 ? -20 33.188 3.094 1 88.75 287 MET B CA 1
ATOM 7146 C C . MET B 1 287 ? -19.422 31.984 3.812 1 88.75 287 MET B C 1
ATOM 7148 O O . MET B 1 287 ? -18.688 31.188 3.211 1 88.75 287 MET B O 1
ATOM 7152 N N . TYR B 1 288 ? -19.797 31.953 5.125 1 91.19 288 TYR B N 1
ATOM 7153 C CA . TYR B 1 288 ? -19.391 30.797 5.918 1 91.19 288 TYR B CA 1
ATOM 7154 C C . TYR B 1 288 ? -19.922 29.5 5.309 1 91.19 288 TYR B C 1
ATOM 7156 O O . TYR B 1 288 ? -19.188 28.516 5.188 1 91.19 288 TYR B O 1
ATOM 7164 N N . TYR B 1 289 ? -21.141 29.531 4.859 1 94.06 289 TYR B N 1
ATOM 7165 C CA . TYR B 1 289 ? -21.781 28.359 4.246 1 94.06 289 TYR B CA 1
ATOM 7166 C C . TYR B 1 289 ? -21.203 28.094 2.863 1 94.06 289 TYR B C 1
ATOM 7168 O O . TYR B 1 289 ? -20.906 26.938 2.523 1 94.06 289 TYR B O 1
ATOM 7176 N N . LEU B 1 290 ? -20.969 29.094 2.113 1 92.19 290 LEU B N 1
ATOM 7177 C CA . LEU B 1 290 ? -20.5 28.953 0.738 1 92.19 290 LEU B CA 1
ATOM 7178 C C . LEU B 1 290 ? -19.078 28.422 0.701 1 92.19 290 LEU B C 1
ATOM 7180 O O . LEU B 1 290 ? -18.75 27.578 -0.142 1 92.19 290 LEU B O 1
ATOM 7184 N N . HIS B 1 291 ? -18.266 28.875 1.579 1 91.12 291 HIS B N 1
ATOM 7185 C CA . HIS B 1 291 ? -16.875 28.453 1.629 1 91.12 291 HIS B CA 1
ATOM 7186 C C . HIS B 1 291 ? -16.766 26.938 1.815 1 91.12 291 HIS B C 1
ATOM 7188 O O . HIS B 1 291 ? -16.047 26.266 1.059 1 91.12 291 HIS B O 1
ATOM 7194 N N . ARG B 1 292 ? -17.422 26.469 2.762 1 93.56 292 ARG B N 1
ATOM 7195 C CA . ARG B 1 292 ? -17.328 25.047 3.039 1 93.56 292 ARG B CA 1
ATOM 7196 C C . ARG B 1 292 ? -17.922 24.219 1.896 1 93.56 292 ARG B C 1
ATOM 7198 O O . ARG B 1 292 ? -17.391 23.172 1.529 1 93.56 292 ARG B O 1
ATOM 7205 N N . TYR B 1 293 ? -19.047 24.703 1.377 1 95.81 293 TYR B N 1
ATOM 7206 C CA . TYR B 1 293 ? -19.688 24 0.269 1 95.81 293 TYR B CA 1
ATOM 7207 C C . TYR B 1 293 ? -18.75 23.906 -0.933 1 95.81 293 TYR B C 1
ATOM 7209 O O . TYR B 1 293 ? -18.609 22.844 -1.546 1 95.81 293 TYR B O 1
ATOM 7217 N N . LEU B 1 294 ? -18.078 25 -1.257 1 94.69 294 LEU B N 1
ATOM 7218 C CA . LEU B 1 294 ? -17.203 25.047 -2.424 1 94.69 294 LEU B CA 1
ATOM 7219 C C . LEU B 1 294 ? -15.914 24.281 -2.168 1 94.69 294 LEU B C 1
ATOM 7221 O O . LEU B 1 294 ? -15.281 23.797 -3.105 1 94.69 294 LEU B O 1
ATOM 7225 N N . ARG B 1 295 ? -15.625 24.141 -0.95 1 92.94 295 ARG B N 1
ATOM 7226 C CA . ARG B 1 295 ? -14.398 23.422 -0.588 1 92.94 295 ARG B CA 1
ATOM 7227 C C . ARG B 1 295 ? -14.578 21.922 -0.728 1 92.94 295 ARG B C 1
ATOM 7229 O O . ARG B 1 295 ? -13.68 21.219 -1.192 1 92.94 295 ARG B O 1
ATOM 7236 N N . LEU B 1 296 ? -15.719 21.406 -0.445 1 96.38 296 LEU B N 1
ATOM 7237 C CA . LEU B 1 296 ? -15.906 19.969 -0.339 1 96.38 296 LEU B CA 1
ATOM 7238 C C . LEU B 1 296 ? -16.625 19.422 -1.571 1 96.38 296 LEU B C 1
ATOM 7240 O O . LEU B 1 296 ? -16.328 18.312 -2.025 1 96.38 296 LEU B O 1
ATOM 7244 N N . THR B 1 297 ? -17.453 20.156 -2.178 1 97.69 297 THR B N 1
ATOM 7245 C CA . THR B 1 297 ? -18.469 19.656 -3.105 1 97.69 297 THR B CA 1
ATOM 7246 C C . THR B 1 297 ? -17.828 19.297 -4.445 1 97.69 297 THR B C 1
ATOM 7248 O O . THR B 1 297 ? -18.203 18.297 -5.066 1 97.69 297 THR B O 1
ATOM 7251 N N . PRO B 1 298 ? -16.906 20.094 -4.973 1 97.31 298 PRO B N 1
ATOM 7252 C CA . PRO B 1 298 ? -16.375 19.75 -6.293 1 97.31 298 PRO B CA 1
ATOM 7253 C C . PRO B 1 298 ? -15.773 18.344 -6.344 1 97.31 298 PRO B C 1
ATOM 7255 O O . PRO B 1 298 ? -16.047 17.578 -7.27 1 97.31 298 PRO B O 1
ATOM 7258 N N . ALA B 1 299 ? -14.977 17.969 -5.398 1 98 299 ALA B N 1
ATOM 7259 C CA . ALA B 1 299 ? -14.391 16.625 -5.363 1 98 299 ALA B CA 1
ATOM 7260 C C . ALA B 1 299 ? -15.469 15.562 -5.18 1 98 299 ALA B C 1
ATOM 7262 O O . ALA B 1 299 ? -15.422 14.5 -5.801 1 98 299 ALA B O 1
ATOM 7263 N N . LEU B 1 300 ? -16.438 15.852 -4.328 1 98.31 300 LEU B N 1
ATOM 7264 C CA . LEU B 1 300 ? -17.547 14.93 -4.117 1 98.31 300 LEU B CA 1
ATOM 7265 C C . LEU B 1 300 ? -18.359 14.75 -5.395 1 98.31 300 LEU B C 1
ATOM 7267 O O . LEU B 1 300 ? -18.75 13.633 -5.738 1 98.31 300 LEU B O 1
ATOM 7271 N N . ALA B 1 301 ? -18.594 15.852 -6.066 1 98.12 301 ALA B N 1
ATOM 7272 C CA . ALA B 1 301 ? -19.344 15.812 -7.316 1 98.12 301 ALA B CA 1
ATOM 7273 C C . ALA B 1 301 ? -18.625 14.961 -8.359 1 98.12 301 ALA B C 1
ATOM 7275 O O . ALA B 1 301 ? -19.266 14.219 -9.109 1 98.12 301 ALA B O 1
ATOM 7276 N N . MET B 1 302 ? -17.375 15.109 -8.422 1 97.81 302 MET B N 1
ATOM 7277 C CA . MET B 1 302 ? -16.594 14.305 -9.367 1 97.81 302 MET B CA 1
ATOM 7278 C C . MET B 1 302 ? -16.719 12.82 -9.031 1 97.81 302 MET B C 1
ATOM 7280 O O . MET B 1 302 ? -16.812 11.984 -9.93 1 97.81 302 MET B O 1
ATOM 7284 N N . MET B 1 303 ? -16.672 12.453 -7.77 1 97.69 303 MET B N 1
ATOM 7285 C CA . MET B 1 303 ? -16.812 11.062 -7.363 1 97.69 303 MET B CA 1
ATOM 7286 C C . MET B 1 303 ? -18.203 10.523 -7.711 1 97.69 303 MET B C 1
ATOM 7288 O O . MET B 1 303 ? -18.344 9.359 -8.094 1 97.69 303 MET B O 1
ATOM 7292 N N . VAL B 1 304 ? -19.188 11.383 -7.504 1 97.94 304 VAL B N 1
ATOM 7293 C CA . VAL B 1 304 ? -20.547 11.016 -7.879 1 97.94 304 VAL B CA 1
ATOM 7294 C C . VAL B 1 304 ? -20.609 10.742 -9.383 1 97.94 304 VAL B C 1
ATOM 7296 O O . VAL B 1 304 ? -21.172 9.734 -9.805 1 97.94 304 VAL B O 1
ATOM 7299 N N . LEU B 1 305 ? -20.016 11.609 -10.141 1 97.75 305 LEU B N 1
ATOM 7300 C CA . LEU B 1 305 ? -20.016 11.461 -11.594 1 97.75 305 LEU B CA 1
ATOM 7301 C C . LEU B 1 305 ? -19.297 10.18 -12.008 1 97.75 305 LEU B C 1
ATOM 7303 O O . LEU B 1 305 ? -19.781 9.422 -12.844 1 97.75 305 LEU B O 1
ATOM 7307 N N . LEU B 1 306 ? -18.141 9.961 -11.445 1 97.12 306 LEU B N 1
ATOM 7308 C CA . LEU B 1 306 ? -17.359 8.773 -11.766 1 97.12 306 LEU B CA 1
ATOM 7309 C C . LEU B 1 306 ? -18.125 7.508 -11.391 1 97.12 306 LEU B C 1
ATOM 7311 O O . LEU B 1 306 ? -18.125 6.531 -12.148 1 97.12 306 LEU B O 1
ATOM 7315 N N . SER B 1 307 ? -18.781 7.543 -10.242 1 97.19 307 SER B N 1
ATOM 7316 C CA . SER B 1 307 ? -19.516 6.379 -9.781 1 97.19 307 SER B CA 1
ATOM 7317 C C . SER B 1 307 ? -20.734 6.117 -10.656 1 97.19 307 SER B C 1
ATOM 7319 O O . SER B 1 307 ? -21.141 4.965 -10.844 1 97.19 307 SER B O 1
ATOM 7321 N N . ALA B 1 308 ? -21.281 7.105 -11.242 1 97.38 308 ALA B N 1
ATOM 7322 C CA . ALA B 1 308 ? -22.484 6.996 -12.055 1 97.38 308 ALA B CA 1
ATOM 7323 C C . ALA B 1 308 ? -22.156 6.582 -13.484 1 97.38 308 ALA B C 1
ATOM 7325 O O . ALA B 1 308 ? -23.031 6.137 -14.227 1 97.38 308 ALA B O 1
ATOM 7326 N N . THR B 1 309 ? -20.875 6.707 -13.898 1 97 309 THR B N 1
ATOM 7327 C CA . THR B 1 309 ? -20.609 6.562 -15.32 1 97 309 THR B CA 1
ATOM 7328 C C . THR B 1 309 ? -19.375 5.691 -15.547 1 97 309 THR B C 1
ATOM 7330 O O . THR B 1 309 ? -19.469 4.461 -15.555 1 97 309 THR B O 1
ATOM 7333 N N . VAL B 1 310 ? -18.156 6.258 -15.43 1 95.06 310 VAL B N 1
ATOM 7334 C CA . VAL B 1 310 ? -16.891 5.711 -15.922 1 95.06 310 VAL B CA 1
ATOM 7335 C C . VAL B 1 310 ? -16.469 4.52 -15.07 1 95.06 310 VAL B C 1
ATOM 7337 O O . VAL B 1 310 ? -15.898 3.553 -15.57 1 95.06 310 VAL B O 1
ATOM 7340 N N . ALA B 1 311 ? -16.75 4.547 -13.789 1 95.38 311 ALA B N 1
ATOM 7341 C CA . ALA B 1 311 ? -16.297 3.508 -12.875 1 95.38 311 ALA B CA 1
ATOM 7342 C C . ALA B 1 311 ? -16.812 2.137 -13.297 1 95.38 311 ALA B C 1
ATOM 7344 O O . ALA B 1 311 ? -16.125 1.127 -13.125 1 95.38 311 ALA B O 1
ATOM 7345 N N . PHE B 1 312 ? -18 2.096 -13.852 1 94.69 312 PHE B N 1
ATOM 7346 C CA . PHE B 1 312 ? -18.609 0.842 -14.266 1 94.69 312 PHE B CA 1
ATOM 7347 C C . PHE B 1 312 ? -17.844 0.218 -15.43 1 94.69 312 PHE B C 1
ATOM 7349 O O . PHE B 1 312 ? -17.875 -1.002 -15.609 1 94.69 312 PHE B O 1
ATOM 7356 N N . HIS B 1 313 ? -17.125 0.976 -16.172 1 94.12 313 HIS B N 1
ATOM 7357 C CA . HIS B 1 313 ? -16.531 0.484 -17.406 1 94.12 313 HIS B CA 1
ATOM 7358 C C . HIS B 1 313 ? -15.031 0.233 -17.234 1 94.12 313 HIS B C 1
ATOM 7360 O O . HIS B 1 313 ? -14.336 -0.092 -18.203 1 94.12 313 HIS B O 1
ATOM 7366 N N . VAL B 1 314 ? -14.516 0.345 -16.094 1 91.62 314 VAL B N 1
ATOM 7367 C CA . VAL B 1 314 ? -13.078 0.243 -15.852 1 91.62 314 VAL B CA 1
ATOM 7368 C C . VAL B 1 314 ? -12.688 -1.223 -15.672 1 91.62 314 VAL B C 1
ATOM 7370 O O . VAL B 1 314 ? -11.539 -1.598 -15.906 1 91.62 314 VAL B O 1
ATOM 7373 N N . GLY B 1 315 ? -13.602 -2.064 -15.266 1 90.62 315 GLY B N 1
ATOM 7374 C CA . GLY B 1 315 ? -13.305 -3.469 -15.023 1 90.62 315 GLY B CA 1
ATOM 7375 C C . GLY B 1 315 ? -14.359 -4.406 -15.578 1 90.62 315 GLY B C 1
ATOM 7376 O O . GLY B 1 315 ? -15.273 -3.971 -16.297 1 90.62 315 GLY B O 1
ATOM 7377 N N . TRP B 1 316 ? -14.109 -5.684 -15.32 1 91.75 316 TRP B N 1
ATOM 7378 C CA . TRP B 1 316 ? -15.023 -6.727 -15.758 1 91.75 316 TRP B CA 1
ATOM 7379 C C . TRP B 1 316 ? -14.766 -8.031 -15.016 1 91.75 316 TRP B C 1
ATOM 7381 O O . TRP B 1 316 ? -13.734 -8.18 -14.352 1 91.75 316 TRP B O 1
ATOM 7391 N N . GLY B 1 317 ? -15.75 -8.891 -15.016 1 90.75 317 GLY B N 1
ATOM 7392 C CA . GLY B 1 317 ? -15.656 -10.148 -14.297 1 90.75 317 GLY B CA 1
ATOM 7393 C C . GLY B 1 317 ? -17.016 -10.789 -14.039 1 90.75 317 GLY B C 1
ATOM 7394 O O . GLY B 1 317 ? -18.047 -10.242 -14.422 1 90.75 317 GLY B O 1
ATOM 7395 N N . PRO B 1 318 ? -16.984 -11.953 -13.453 1 89.94 318 PRO B N 1
ATOM 7396 C CA . PRO B 1 318 ? -18.234 -12.711 -13.266 1 89.94 318 PRO B CA 1
ATOM 7397 C C . PRO B 1 318 ? -19.234 -11.977 -12.375 1 89.94 318 PRO B C 1
ATOM 7399 O O . PRO B 1 318 ? -20.438 -12.102 -12.578 1 89.94 318 PRO B O 1
ATOM 7402 N N . GLN B 1 319 ? -18.766 -11.219 -11.398 1 90.06 319 GLN B N 1
ATOM 7403 C CA . GLN B 1 319 ? -19.688 -10.539 -10.492 1 90.06 319 GLN B CA 1
ATOM 7404 C C . GLN B 1 319 ? -19.609 -9.023 -10.672 1 90.06 319 GLN B C 1
ATOM 7406 O O . GLN B 1 319 ? -20.062 -8.266 -9.82 1 90.06 319 GLN B O 1
ATOM 7411 N N . TRP B 1 320 ? -19.047 -8.547 -11.719 1 92.12 320 TRP B N 1
ATOM 7412 C CA . TRP B 1 320 ? -18.828 -7.125 -11.922 1 92.12 320 TRP B CA 1
ATOM 7413 C C . TRP B 1 320 ? -20.141 -6.371 -12.016 1 92.12 320 TRP B C 1
ATOM 7415 O O . TRP B 1 320 ? -20.359 -5.387 -11.305 1 92.12 320 TRP B O 1
ATOM 7425 N N . THR B 1 321 ? -21.047 -6.883 -12.852 1 90.38 321 THR B N 1
ATOM 7426 C CA . THR B 1 321 ? -22.312 -6.191 -13.094 1 90.38 321 THR B CA 1
ATOM 7427 C C . THR B 1 321 ? -23.156 -6.137 -11.82 1 90.38 321 THR B C 1
ATOM 7429 O O . THR B 1 321 ? -23.656 -5.074 -11.445 1 90.38 321 THR B O 1
ATOM 7432 N N . T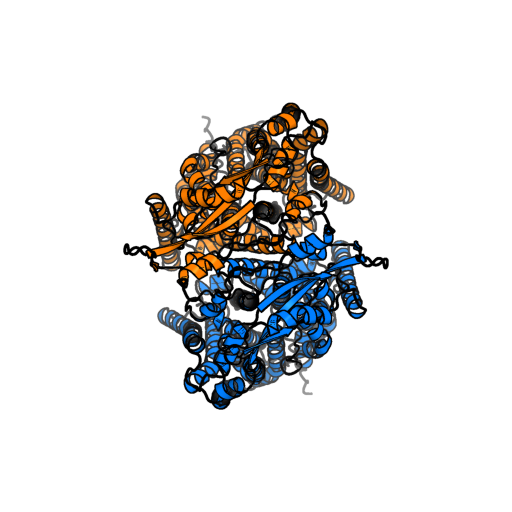HR B 1 322 ? -23.25 -7.223 -11.164 1 85.88 322 THR B N 1
ATOM 7433 C CA . THR B 1 322 ? -24.078 -7.289 -9.961 1 85.88 322 THR B CA 1
ATOM 7434 C C . THR B 1 322 ? -23.547 -6.348 -8.883 1 85.88 322 THR B C 1
ATOM 7436 O O . THR B 1 322 ? -24.312 -5.707 -8.172 1 85.88 322 THR B O 1
ATOM 7439 N N . LYS B 1 323 ? -22.312 -6.23 -8.773 1 87.38 323 LYS B N 1
ATOM 7440 C CA . LYS B 1 323 ? -21.719 -5.453 -7.691 1 87.38 323 LYS B CA 1
ATOM 7441 C C . LYS B 1 323 ? -21.609 -3.979 -8.07 1 87.38 323 LYS B C 1
ATOM 7443 O O . LYS B 1 323 ? -21.906 -3.1 -7.258 1 87.38 323 LYS B O 1
ATOM 7448 N N . MET B 1 324 ? -21.203 -3.66 -9.273 1 92.5 324 MET B N 1
ATOM 7449 C CA . MET B 1 324 ? -20.938 -2.281 -9.672 1 92.5 324 MET B CA 1
ATOM 7450 C C . MET B 1 324 ? -22.219 -1.585 -10.125 1 92.5 324 MET B C 1
ATOM 7452 O O . MET B 1 324 ? -22.297 -0.355 -10.125 1 92.5 324 MET B O 1
ATOM 7456 N N . MET B 1 325 ? -23.219 -2.383 -10.5 1 90.44 325 MET B N 1
ATOM 7457 C CA . MET B 1 325 ? -24.484 -1.789 -10.93 1 90.44 325 MET B CA 1
ATOM 7458 C C . MET B 1 325 ? -25.172 -1.069 -9.781 1 90.44 325 MET B C 1
ATOM 7460 O O . MET B 1 325 ? -25.828 -0.049 -9.984 1 90.44 325 MET B O 1
ATOM 7464 N N . THR B 1 326 ? -25.047 -1.636 -8.641 1 88.19 326 THR B N 1
ATOM 7465 C CA . THR B 1 326 ? -25.625 -1.002 -7.457 1 88.19 326 THR B CA 1
ATOM 7466 C C . THR B 1 326 ? -25.062 0.405 -7.27 1 88.19 326 THR B C 1
ATOM 7468 O O . THR B 1 326 ? -25.812 1.349 -7.008 1 88.19 326 THR B O 1
ATOM 7471 N N . ASN B 1 327 ? -23.797 0.57 -7.375 1 90.75 327 ASN B N 1
ATOM 7472 C CA . ASN B 1 327 ? -23.156 1.877 -7.266 1 90.75 327 ASN B CA 1
ATOM 7473 C C . ASN B 1 327 ? -23.594 2.811 -8.391 1 90.75 327 ASN B C 1
ATOM 7475 O O . ASN B 1 327 ? -23.875 3.986 -8.156 1 90.75 327 ASN B O 1
ATOM 7479 N N . ARG B 1 328 ? -23.594 2.262 -9.562 1 94.88 328 ARG B N 1
ATOM 7480 C CA . ARG B 1 328 ? -23.953 3.045 -10.742 1 94.88 328 ARG B CA 1
ATOM 7481 C C . ARG B 1 328 ? -25.391 3.553 -10.648 1 94.88 328 ARG B C 1
ATOM 7483 O O . ARG B 1 328 ? -25.641 4.754 -10.773 1 94.88 328 ARG B O 1
ATOM 7490 N N . GLU B 1 329 ? -26.328 2.676 -10.383 1 94.62 329 GLU B N 1
ATOM 7491 C CA . GLU B 1 329 ? -27.75 3.043 -10.305 1 94.62 329 GLU B CA 1
ATOM 7492 C C . GLU B 1 329 ? -28.016 3.957 -9.117 1 94.62 329 GLU B C 1
ATOM 7494 O O . GLU B 1 329 ? -28.844 4.871 -9.203 1 94.62 329 GLU B O 1
ATOM 7499 N N . GLY B 1 330 ? -27.359 3.678 -8.039 1 95.12 330 GLY B N 1
ATOM 7500 C CA . GLY B 1 330 ? -27.5 4.547 -6.879 1 95.12 330 GLY B CA 1
ATOM 7501 C C . GLY B 1 330 ? -27.125 5.988 -7.168 1 95.12 330 GLY B C 1
ATOM 7502 O O . GLY B 1 330 ? -27.859 6.906 -6.797 1 95.12 330 GLY B O 1
ATOM 7503 N N . CYS B 1 331 ? -26.078 6.203 -7.855 1 96.62 331 CYS B N 1
ATOM 7504 C CA . CYS B 1 331 ? -25.609 7.559 -8.117 1 96.62 331 CYS B CA 1
ATOM 7505 C C . CYS B 1 331 ? -26.391 8.195 -9.266 1 96.62 331 CYS B C 1
ATOM 7507 O O . CYS B 1 331 ? -26.5 9.414 -9.344 1 96.62 331 CYS B O 1
ATOM 7509 N N . ARG B 1 332 ? -26.922 7.387 -10.172 1 96.62 332 ARG B N 1
ATOM 7510 C CA . ARG B 1 332 ? -27.734 7.945 -11.242 1 96.62 332 ARG B CA 1
ATOM 7511 C C . ARG B 1 332 ? -29.094 8.406 -10.719 1 96.62 332 ARG B C 1
ATOM 7513 O O . ARG B 1 332 ? -29.625 9.422 -11.156 1 96.62 332 ARG B O 1
ATOM 7520 N N . GLU B 1 333 ? -29.578 7.73 -9.719 1 96.12 333 GLU B N 1
ATOM 7521 C CA . GLU B 1 333 ? -30.906 8.047 -9.18 1 96.12 333 GLU B CA 1
ATOM 7522 C C . GLU B 1 333 ? -30.812 9.109 -8.086 1 96.12 333 GLU B C 1
ATOM 7524 O O . GLU B 1 333 ? -31.672 9.977 -7.984 1 96.12 333 GLU B O 1
ATOM 7529 N N . ASN B 1 334 ? -29.766 9.031 -7.297 1 96.44 334 ASN B N 1
ATOM 7530 C CA . ASN B 1 334 ? -29.75 9.828 -6.078 1 96.44 334 ASN B CA 1
ATOM 7531 C C . ASN B 1 334 ? -28.562 10.781 -6.035 1 96.44 334 ASN B C 1
ATOM 7533 O O . ASN B 1 334 ? -28.141 11.195 -4.957 1 96.44 334 ASN B O 1
ATOM 7537 N N . TRP B 1 335 ? -27.938 11.141 -7.16 1 96.44 335 TRP B N 1
ATOM 7538 C CA . TRP B 1 335 ? -26.797 12.047 -7.195 1 96.44 335 TRP B CA 1
ATOM 7539 C C . TRP B 1 335 ? -27.141 13.375 -6.523 1 96.44 335 TRP B C 1
ATOM 7541 O O . TRP B 1 335 ? -26.312 13.961 -5.828 1 96.44 335 TRP B O 1
ATOM 7551 N N . TRP B 1 336 ? -28.375 13.891 -6.633 1 96.56 336 TRP B N 1
ATOM 7552 C CA . TRP B 1 336 ? -28.797 15.203 -6.137 1 96.56 336 TRP B CA 1
ATOM 7553 C C . TRP B 1 336 ? -28.828 15.219 -4.613 1 96.56 336 TRP B C 1
ATOM 7555 O O . TRP B 1 336 ? -28.531 16.234 -3.992 1 96.56 336 TRP B O 1
ATOM 7565 N N . SER B 1 337 ? -29.234 14.117 -4.012 1 96.88 337 SER B N 1
ATOM 7566 C CA . SER B 1 337 ? -29.297 14.062 -2.553 1 96.88 337 SER B CA 1
ATOM 7567 C C . SER B 1 337 ? -27.922 14.172 -1.933 1 96.88 337 SER B C 1
ATOM 7569 O O . SER B 1 337 ? -27.75 14.727 -0.844 1 96.88 337 SER B O 1
ATOM 7571 N N . VAL B 1 338 ? -26.922 13.664 -2.625 1 97.38 338 VAL B N 1
ATOM 7572 C CA . VAL B 1 338 ? -25.547 13.711 -2.141 1 97.38 338 VAL B CA 1
ATOM 7573 C C . VAL B 1 338 ? -25 15.125 -2.277 1 97.38 338 VAL B C 1
ATOM 7575 O O . VAL B 1 338 ? -24.359 15.641 -1.357 1 97.38 338 VAL B O 1
ATOM 7578 N N . LEU B 1 339 ? -25.281 15.844 -3.342 1 97.38 339 LEU B N 1
ATOM 7579 C CA . LEU B 1 339 ? -24.75 17.172 -3.596 1 97.38 339 LEU B CA 1
ATOM 7580 C C . LEU B 1 339 ? -25.453 18.219 -2.725 1 97.38 339 LEU B C 1
ATOM 7582 O O . LEU B 1 339 ? -24.875 19.266 -2.438 1 97.38 339 LEU B O 1
ATOM 7586 N N . LEU B 1 340 ? -26.641 17.859 -2.252 1 97.44 340 LEU B N 1
ATOM 7587 C CA . LEU B 1 340 ? -27.375 18.766 -1.351 1 97.44 340 LEU B CA 1
ATOM 7588 C C . LEU B 1 340 ? -27.094 18.391 0.105 1 97.44 340 LEU B C 1
ATOM 7590 O O . LEU B 1 340 ? -27.609 19.047 1.018 1 97.44 340 LEU B O 1
ATOM 7594 N N . TYR B 1 341 ? -26.344 17.359 0.317 1 97.88 341 TYR B N 1
ATOM 7595 C CA . TYR B 1 341 ? -25.922 16.906 1.639 1 97.88 341 TYR B CA 1
ATOM 7596 C C . TYR B 1 341 ? -27.125 16.5 2.48 1 97.88 341 TYR B C 1
ATOM 7598 O O . TYR B 1 341 ? -27.234 16.875 3.65 1 97.88 341 TYR B O 1
ATOM 7606 N N . ILE B 1 342 ? -28.109 15.719 1.868 1 97.12 342 ILE B N 1
ATOM 7607 C CA . ILE B 1 342 ? -29.281 15.219 2.584 1 97.12 342 ILE B CA 1
ATOM 7608 C C . ILE B 1 342 ? -29.453 13.727 2.312 1 97.12 342 ILE B C 1
ATOM 7610 O O . ILE B 1 342 ? -30.516 13.156 2.582 1 97.12 342 ILE B O 1
ATOM 7614 N N . GLY B 1 343 ? -28.453 13.094 1.755 1 95.62 343 GLY B N 1
ATOM 7615 C CA . GLY B 1 343 ? -28.516 11.688 1.368 1 95.62 343 GLY B CA 1
ATOM 7616 C C . GLY B 1 343 ? -28.562 10.742 2.555 1 95.62 343 GLY B C 1
ATOM 7617 O O . GLY B 1 343 ? -28.844 9.555 2.396 1 95.62 343 GLY B O 1
ATOM 7618 N N . ASN B 1 344 ? -28.234 11.242 3.809 1 96.12 344 ASN B N 1
ATOM 7619 C CA . ASN B 1 344 ? -28.328 10.391 4.992 1 96.12 344 ASN B CA 1
ATOM 7620 C C . ASN B 1 344 ? -29.766 10.172 5.414 1 96.12 344 ASN B C 1
ATOM 7622 O O . ASN B 1 344 ? -30.062 9.312 6.25 1 96.12 344 ASN B O 1
ATOM 7626 N N . TYR B 1 345 ? -30.719 10.898 4.746 1 95.69 345 TYR B N 1
ATOM 7627 C CA . TYR B 1 345 ? -32.125 10.742 5.023 1 95.69 345 TYR B CA 1
ATOM 7628 C C . TYR B 1 345 ? -32.875 10.258 3.787 1 95.69 345 TYR B C 1
ATOM 7630 O O . TYR B 1 345 ? -33.969 9.656 3.896 1 95.69 345 TYR B O 1
ATOM 7638 N N . ILE B 1 346 ? -32.312 10.469 2.654 1 93.06 346 ILE B N 1
ATOM 7639 C CA . ILE B 1 346 ? -33 10.211 1.405 1 93.06 346 ILE B CA 1
ATOM 7640 C C . ILE B 1 346 ? -32.25 9.18 0.581 1 93.06 346 ILE B C 1
ATOM 7642 O O . ILE B 1 346 ? -31.016 9.266 0.462 1 93.06 346 ILE B O 1
ATOM 7646 N N . GLY B 1 347 ? -33 8.242 -0.027 1 87.38 347 GLY B N 1
ATOM 7647 C CA . GLY B 1 347 ? -32.406 7.305 -0.969 1 87.38 347 GLY B CA 1
ATOM 7648 C C . GLY B 1 347 ? -31.547 6.258 -0.303 1 87.38 347 GLY B C 1
ATOM 7649 O O . GLY B 1 347 ? -30.516 5.855 -0.855 1 87.38 347 GLY B O 1
ATOM 7650 N N . LEU B 1 348 ? -31.844 5.844 0.842 1 89.62 348 LEU B N 1
ATOM 7651 C CA . LEU B 1 348 ? -31 4.961 1.636 1 89.62 348 LEU B CA 1
ATOM 7652 C C . LEU B 1 348 ? -31.016 3.543 1.072 1 89.62 348 LEU B C 1
ATOM 7654 O O . LEU B 1 348 ? -30.125 2.744 1.361 1 89.62 348 LEU B O 1
ATOM 7658 N N . GLN B 1 349 ? -31.953 3.197 0.233 1 86.12 349 GLN B N 1
ATOM 7659 C CA . GLN B 1 349 ? -32.031 1.878 -0.386 1 86.12 349 GLN B CA 1
ATOM 7660 C C . GLN B 1 349 ? -31.016 1.751 -1.52 1 86.12 349 GLN B C 1
ATOM 7662 O O . GLN B 1 349 ? -30.5 0.661 -1.783 1 86.12 349 GLN B O 1
ATOM 7667 N N . LYS B 1 350 ? -30.812 2.861 -2.195 1 90.88 350 LYS B N 1
ATOM 7668 C CA . LYS B 1 350 ? -29.828 2.963 -3.258 1 90.88 350 LYS B CA 1
ATOM 7669 C C . LYS B 1 350 ? -28.906 4.156 -3.033 1 90.88 350 LYS B C 1
ATOM 7671 O O . LYS B 1 350 ? -29.031 5.188 -3.699 1 90.88 350 LYS B O 1
ATOM 7676 N N . GLN B 1 351 ? -28 3.91 -2.227 1 91.69 351 GLN B N 1
ATOM 7677 C CA . GLN B 1 351 ? -27.156 5.023 -1.8 1 91.69 351 GLN B CA 1
ATOM 7678 C C . GLN B 1 351 ? -26.078 5.328 -2.838 1 91.69 351 GLN B C 1
ATOM 7680 O O . GLN B 1 351 ? -25.531 4.41 -3.453 1 91.69 351 GLN B O 1
ATOM 7685 N N . CYS B 1 352 ? -25.922 6.602 -3.119 1 95.19 352 CYS B N 1
ATOM 7686 C CA . CYS B 1 352 ? -24.797 7.082 -3.926 1 95.19 352 CYS B CA 1
ATOM 7687 C C . CYS B 1 352 ? -23.609 7.426 -3.051 1 95.19 352 CYS B C 1
ATOM 7689 O O . CYS B 1 352 ? -23.719 8.25 -2.141 1 95.19 352 CYS B O 1
ATOM 7691 N N . VAL B 1 353 ? -22.422 6.82 -3.387 1 95.56 353 VAL B N 1
ATOM 7692 C CA . VAL B 1 353 ? -21.25 7.023 -2.549 1 95.56 353 VAL B CA 1
ATOM 7693 C C . VAL B 1 353 ? -21.609 6.82 -1.081 1 95.56 353 VAL B C 1
ATOM 7695 O O . VAL B 1 353 ? -21.609 7.77 -0.296 1 95.56 353 VAL B O 1
ATOM 7698 N N . PRO B 1 354 ? -21.828 5.645 -0.716 1 93.75 354 PRO B N 1
ATOM 7699 C CA . PRO B 1 354 ? -22.453 5.32 0.568 1 93.75 354 PRO B CA 1
ATOM 7700 C C . PRO B 1 354 ? -21.703 5.902 1.758 1 93.75 354 PRO B C 1
ATOM 7702 O O . PRO B 1 354 ? -22.312 6.285 2.758 1 93.75 354 PRO B O 1
ATOM 7705 N N . GLN B 1 355 ? -20.406 6.023 1.74 1 94.38 355 GLN B N 1
ATOM 7706 C CA . GLN B 1 355 ? -19.641 6.527 2.877 1 94.38 355 GLN B CA 1
ATOM 7707 C C . GLN B 1 355 ? -19.875 8.023 3.074 1 94.38 355 GLN B C 1
ATOM 7709 O O . GLN B 1 355 ? -19.516 8.578 4.113 1 94.38 355 GLN B O 1
ATOM 7714 N N . SER B 1 356 ? -20.547 8.688 2.152 1 96.38 356 SER B N 1
ATOM 7715 C CA . SER B 1 356 ? -20.703 10.141 2.199 1 96.38 356 SER B CA 1
ATOM 7716 C C . SER B 1 356 ? -21.75 10.555 3.232 1 96.38 356 SER B C 1
ATOM 7718 O O . SER B 1 356 ? -21.953 11.742 3.482 1 96.38 356 SER B O 1
ATOM 7720 N N . TRP B 1 357 ? -22.438 9.617 3.896 1 96.12 357 TRP B N 1
ATOM 7721 C CA . TRP B 1 357 ? -23.359 9.977 4.965 1 96.12 357 TRP B CA 1
ATOM 7722 C C . TRP B 1 357 ? -22.672 10.836 6.016 1 96.12 357 TRP B C 1
ATOM 7724 O O . TRP B 1 357 ? -23.266 11.773 6.555 1 96.12 357 TRP B O 1
ATOM 7734 N N . TYR B 1 358 ? -21.453 10.492 6.371 1 96.81 358 TYR B N 1
ATOM 7735 C CA . TYR B 1 358 ? -20.688 11.273 7.336 1 96.81 358 TYR B CA 1
ATOM 7736 C C . TYR B 1 358 ? -20.594 12.727 6.898 1 96.81 358 TYR B C 1
ATOM 7738 O O . TYR B 1 358 ? -20.719 13.641 7.715 1 96.81 358 TYR B O 1
ATOM 7746 N N . LEU B 1 359 ? -20.312 12.961 5.586 1 97.12 359 LEU B N 1
ATOM 7747 C CA . LEU B 1 359 ? -20.172 14.312 5.055 1 97.12 359 LEU B CA 1
ATOM 7748 C C . LEU B 1 359 ? -21.484 15.078 5.188 1 97.12 359 LEU B C 1
ATOM 7750 O O . LEU B 1 359 ? -21.484 16.297 5.402 1 97.12 359 LEU B O 1
ATOM 7754 N N . MET B 1 360 ? -22.562 14.375 5.023 1 97.81 360 MET B N 1
ATOM 7755 C CA . MET B 1 360 ? -23.859 15.016 5.16 1 97.81 360 MET B CA 1
ATOM 7756 C C . MET B 1 360 ? -24.094 15.469 6.594 1 97.81 360 MET B C 1
ATOM 7758 O O . MET B 1 360 ? -24.516 16.609 6.828 1 97.81 360 MET B O 1
ATOM 7762 N N . VAL B 1 361 ? -23.766 14.625 7.488 1 98.12 361 VAL B N 1
ATOM 7763 C CA . VAL B 1 361 ? -23.922 14.977 8.898 1 98.12 361 VAL B CA 1
ATOM 7764 C C . VAL B 1 361 ? -22.984 16.125 9.25 1 98.12 361 VAL B C 1
ATOM 7766 O O . VAL B 1 361 ? -23.391 17.094 9.906 1 98.12 361 VAL B O 1
ATOM 7769 N N . ASP B 1 362 ? -21.766 16.031 8.805 1 97.94 362 ASP B N 1
ATOM 7770 C CA . ASP B 1 362 ? -20.75 17.047 9.086 1 97.94 362 ASP B CA 1
ATOM 7771 C C . ASP B 1 362 ? -21.188 18.406 8.531 1 97.94 362 ASP B C 1
ATOM 7773 O O . ASP B 1 362 ? -21.062 19.438 9.211 1 97.94 362 ASP B O 1
ATOM 7777 N N . MET B 1 363 ? -21.672 18.422 7.301 1 98 363 MET B N 1
ATOM 7778 C CA . MET B 1 363 ? -22.109 19.656 6.664 1 98 363 MET B CA 1
ATOM 7779 C C . MET B 1 363 ? -23.312 20.25 7.395 1 98 363 MET B C 1
ATOM 7781 O O . MET B 1 363 ? -23.391 21.453 7.617 1 98 363 MET B O 1
ATOM 7785 N N . GLN B 1 364 ? -24.219 19.422 7.762 1 98.12 364 GLN B N 1
ATOM 7786 C CA . GLN B 1 364 ? -25.406 19.875 8.477 1 98.12 364 GLN B CA 1
ATOM 7787 C C . GLN B 1 364 ? -25.047 20.484 9.828 1 98.12 364 GLN B C 1
ATOM 7789 O O . GLN B 1 364 ? -25.562 21.531 10.211 1 98.12 364 GLN B O 1
ATOM 7794 N N . LEU B 1 365 ? -24.156 19.828 10.516 1 98.19 365 LEU B N 1
ATOM 7795 C CA . LEU B 1 365 ? -23.719 20.359 11.797 1 98.19 365 LEU B CA 1
ATOM 7796 C C . LEU B 1 365 ? -22.906 21.641 11.602 1 98.19 365 LEU B C 1
ATOM 7798 O O . LEU B 1 365 ? -22.984 22.562 12.422 1 98.19 365 LEU B O 1
ATOM 7802 N N . HIS B 1 366 ? -22.141 21.688 10.547 1 97.19 366 HIS B N 1
ATOM 7803 C CA . HIS B 1 366 ? -21.422 22.906 10.203 1 97.19 366 HIS B CA 1
ATOM 7804 C C . HIS B 1 366 ? -22.375 24.062 9.938 1 97.19 366 HIS B C 1
ATOM 7806 O O . HIS B 1 366 ? -22.141 25.188 10.375 1 97.19 366 HIS B O 1
ATOM 7812 N N . TRP B 1 367 ? -23.453 23.781 9.266 1 96.88 367 TRP B N 1
ATOM 7813 C CA . TRP B 1 367 ? -24.469 24.797 8.953 1 96.88 367 TRP B CA 1
ATOM 7814 C C . TRP B 1 367 ? -25.156 25.281 10.219 1 96.88 367 TRP B C 1
ATOM 7816 O O . TRP B 1 367 ? -25.594 26.438 10.281 1 96.88 367 TRP B O 1
ATOM 7826 N N . LEU B 1 368 ? -25.141 24.516 11.227 1 96.75 368 LEU B N 1
ATOM 7827 C CA . LEU B 1 368 ? -25.781 24.891 12.477 1 96.75 368 LEU B CA 1
ATOM 7828 C C . LEU B 1 368 ? -24.797 25.547 13.43 1 96.75 368 LEU B C 1
ATOM 7830 O O . LEU B 1 368 ? -25.203 26.188 14.406 1 96.75 368 LEU B O 1
ATOM 7834 N N . SER B 1 369 ? -23.578 25.516 13.172 1 96.31 369 SER B N 1
ATOM 7835 C CA . SER B 1 369 ? -22.516 25.922 14.078 1 96.31 369 SER B CA 1
ATOM 7836 C C . SER B 1 369 ? -22.547 27.422 14.328 1 96.31 369 SER B C 1
ATOM 7838 O O . SER B 1 369 ? -22.172 27.891 15.406 1 96.31 369 SER B O 1
ATOM 7840 N N . PRO B 1 370 ? -22.969 28.312 13.297 1 94.81 370 PRO B N 1
ATOM 7841 C CA . PRO B 1 370 ? -23.016 29.75 13.555 1 94.81 370 PRO B CA 1
ATOM 7842 C C . PRO B 1 370 ? -23.906 30.125 14.742 1 94.81 370 PRO B C 1
ATOM 7844 O O . PRO B 1 370 ? -23.609 31.062 15.477 1 94.81 370 PRO B O 1
ATOM 7847 N N . LEU B 1 371 ? -24.938 29.344 14.969 1 94.94 371 LEU B N 1
ATOM 7848 C CA . LEU B 1 371 ? -25.812 29.578 16.109 1 94.94 371 LEU B CA 1
ATOM 7849 C C . LEU B 1 371 ? -25.047 29.391 17.422 1 94.94 371 LEU B C 1
ATOM 7851 O O . LEU B 1 371 ? -25.156 30.219 18.328 1 94.94 371 LEU B O 1
ATOM 7855 N N . ALA B 1 372 ? -24.297 28.391 17.5 1 95.31 372 ALA B N 1
ATOM 7856 C CA . ALA B 1 372 ? -23.516 28.109 18.703 1 95.31 372 ALA B CA 1
ATOM 7857 C C . ALA B 1 372 ? -22.359 29.109 18.844 1 95.31 372 ALA B C 1
ATOM 7859 O O . ALA B 1 372 ? -22.062 29.562 19.953 1 95.31 372 ALA B O 1
ATOM 7860 N N . LEU B 1 373 ? -21.734 29.469 17.766 1 93.88 373 LEU B N 1
ATOM 7861 C CA . LEU B 1 373 ? -20.594 30.375 17.781 1 93.88 373 LEU B CA 1
ATOM 7862 C C . LEU B 1 373 ? -21.016 31.766 18.25 1 93.88 373 LEU B C 1
ATOM 7864 O O . LEU B 1 373 ? -20.328 32.375 19.078 1 93.88 373 LEU B O 1
ATOM 7868 N N . ILE B 1 374 ? -22.141 32.219 17.703 1 92.25 374 ILE B N 1
ATOM 7869 C CA . ILE B 1 374 ? -22.641 33.531 18.062 1 92.25 374 ILE B CA 1
ATOM 7870 C C . ILE B 1 374 ? -23.016 33.562 19.547 1 92.25 374 ILE B C 1
ATOM 7872 O O . ILE B 1 374 ? -22.688 34.5 20.266 1 92.25 374 ILE B O 1
ATOM 7876 N N . LEU B 1 375 ? -23.625 32.469 19.953 1 93.75 375 LEU B N 1
ATOM 7877 C CA . LEU B 1 375 ? -24.031 32.406 21.344 1 93.75 375 LEU B CA 1
ATOM 7878 C C . LEU B 1 375 ? -22.797 32.375 22.266 1 93.75 375 LEU B C 1
ATOM 7880 O O . LEU B 1 375 ? -22.781 33.062 23.297 1 93.75 375 LEU B O 1
ATOM 7884 N N . LEU B 1 376 ? -21.812 31.625 21.984 1 93.56 376 LEU B N 1
ATOM 7885 C CA . LEU B 1 376 ? -20.594 31.516 22.781 1 93.56 376 LEU B CA 1
ATOM 7886 C C . LEU B 1 376 ? -19.828 32.844 22.797 1 93.56 376 LEU B C 1
ATOM 7888 O O . LEU B 1 376 ? -19.188 33.156 23.781 1 93.56 376 LEU B O 1
ATOM 7892 N N . ALA B 1 377 ? -19.906 33.562 21.672 1 90.75 377 ALA B N 1
ATOM 7893 C CA . ALA B 1 377 ? -19.203 34.844 21.562 1 90.75 377 ALA B CA 1
ATOM 7894 C C . ALA B 1 377 ? -19.875 35.906 22.406 1 90.75 377 ALA B C 1
ATOM 7896 O O . ALA B 1 377 ? -19.188 36.719 23.047 1 90.75 377 ALA B O 1
ATOM 7897 N N . ARG B 1 378 ? -21.203 35.938 22.469 1 91.12 378 ARG B N 1
ATOM 7898 C CA . ARG B 1 378 ? -21.953 36.969 23.188 1 91.12 378 ARG B CA 1
ATOM 7899 C C . ARG B 1 378 ? -22.078 36.656 24.672 1 91.12 378 ARG B C 1
ATOM 7901 O O . ARG B 1 378 ? -21.953 37.531 25.516 1 91.12 378 ARG B O 1
ATOM 7908 N N . LYS B 1 379 ? -22.438 35.406 24.859 1 94.88 379 LYS B N 1
ATOM 7909 C CA . LYS B 1 379 ? -22.609 34.906 26.234 1 94.88 379 LYS B CA 1
ATOM 7910 C C . LYS B 1 379 ? -21.891 33.594 26.453 1 94.88 379 LYS B C 1
ATOM 7912 O O . LYS B 1 379 ? -22.531 32.531 26.469 1 94.88 379 LYS B O 1
ATOM 7917 N N . PRO B 1 380 ? -20.688 33.562 26.734 1 94 380 PRO B N 1
ATOM 7918 C CA . PRO B 1 380 ? -19.875 32.344 26.781 1 94 380 PRO B CA 1
ATOM 7919 C C . PRO B 1 380 ? -20.406 31.344 27.797 1 94 380 PRO B C 1
ATOM 7921 O O . PRO B 1 380 ? -20.438 30.141 27.516 1 94 380 PRO B O 1
ATOM 7924 N N . ARG B 1 381 ? -20.812 31.781 29 1 95.88 381 ARG B N 1
ATOM 7925 C CA . ARG B 1 381 ? -21.297 30.859 30.016 1 95.88 381 ARG B CA 1
ATOM 7926 C C . ARG B 1 381 ? -22.594 30.203 29.578 1 95.88 381 ARG B C 1
ATOM 7928 O O . ARG B 1 381 ? -22.766 28.984 29.719 1 95.88 381 ARG B O 1
ATOM 7935 N N . LEU B 1 382 ? -23.516 30.984 29.031 1 95.88 382 LEU B N 1
ATOM 7936 C CA . LEU B 1 382 ? -24.766 30.438 28.531 1 95.88 382 LEU B CA 1
ATOM 7937 C C . LEU B 1 382 ? -24.531 29.5 27.359 1 95.88 382 LEU B C 1
ATOM 7939 O O . LEU B 1 382 ? -25.203 28.469 27.234 1 95.88 382 LEU B O 1
ATOM 7943 N N . GLY B 1 383 ? -23.641 29.938 26.5 1 96.31 383 GLY B N 1
ATOM 7944 C CA . GLY B 1 383 ? -23.297 29.094 25.359 1 96.31 383 GLY B CA 1
ATOM 7945 C C . GLY B 1 383 ? -22.797 27.719 25.781 1 96.31 383 GLY B C 1
ATOM 7946 O O . GLY B 1 383 ? -23.219 26.703 25.219 1 96.31 383 GLY B O 1
ATOM 7947 N N . LEU B 1 384 ? -21.938 27.672 26.75 1 96.94 384 LEU B N 1
ATOM 7948 C CA . LEU B 1 384 ? -21.406 26.422 27.234 1 96.94 384 LEU B CA 1
ATOM 7949 C C . LEU B 1 384 ? -22.484 25.578 27.891 1 96.94 384 LEU B C 1
ATOM 7951 O O . LEU B 1 384 ? -22.484 24.344 27.766 1 96.94 384 LEU B O 1
ATOM 7955 N N . ILE B 1 385 ? -23.391 26.219 28.609 1 97.44 385 ILE B N 1
ATOM 7956 C CA . ILE B 1 385 ? -24.484 25.516 29.25 1 97.44 385 ILE B CA 1
ATOM 7957 C C . ILE B 1 385 ? -25.406 24.906 28.203 1 97.44 385 ILE B C 1
ATOM 7959 O O . ILE B 1 385 ? -25.828 23.75 28.328 1 97.44 385 ILE B O 1
ATOM 7963 N N . VAL B 1 386 ? -25.719 25.656 27.172 1 97.25 386 VAL B N 1
ATOM 7964 C CA . VAL B 1 386 ? -26.578 25.172 26.094 1 97.25 386 VAL B CA 1
ATOM 7965 C C . VAL B 1 386 ? -25.922 23.984 25.406 1 97.25 386 VAL B C 1
ATOM 7967 O O . VAL B 1 386 ? -26.578 22.984 25.109 1 97.25 386 VAL B O 1
ATOM 7970 N N . LEU B 1 387 ? -24.656 24.109 25.109 1 97.88 387 LEU B N 1
ATOM 7971 C CA . LEU B 1 387 ? -23.938 22.984 24.5 1 97.88 387 LEU B CA 1
ATOM 7972 C C . LEU B 1 387 ? -23.984 21.75 25.391 1 97.88 387 LEU B C 1
ATOM 7974 O O . LEU B 1 387 ? -24.156 20.641 24.906 1 97.88 387 LEU B O 1
ATOM 7978 N N . ALA B 1 388 ? -23.797 21.953 26.688 1 97.62 388 ALA B N 1
ATOM 7979 C CA . ALA B 1 388 ? -23.844 20.844 27.625 1 97.62 388 ALA B CA 1
ATOM 7980 C C . ALA B 1 388 ? -25.219 20.203 27.656 1 97.62 388 ALA B C 1
ATOM 7982 O O . ALA B 1 388 ? -25.344 18.969 27.703 1 97.62 388 ALA B O 1
ATOM 7983 N N . VAL B 1 389 ? -26.219 20.984 27.672 1 97.75 389 VAL B N 1
ATOM 7984 C CA . VAL B 1 389 ? -27.594 20.484 27.703 1 97.75 389 VAL B CA 1
ATOM 7985 C C . VAL B 1 389 ? -27.875 19.703 26.422 1 97.75 389 VAL B C 1
ATOM 7987 O O . VAL B 1 389 ? -28.516 18.641 26.453 1 97.75 389 VAL B O 1
ATOM 7990 N N . LEU B 1 390 ? -27.453 20.219 25.297 1 97.94 390 LEU B N 1
ATOM 7991 C CA . LEU B 1 390 ? -27.641 19.516 24.031 1 97.94 390 LEU B CA 1
ATOM 7992 C C . LEU B 1 390 ? -26.891 18.188 24.031 1 97.94 390 LEU B C 1
ATOM 7994 O O . LEU B 1 390 ? -27.391 17.188 23.484 1 97.94 390 LEU B O 1
ATOM 7998 N N . CYS B 1 391 ? -25.688 18.156 24.562 1 98.06 391 CYS B N 1
ATOM 7999 C CA . CYS B 1 391 ? -24.938 16.906 24.656 1 98.06 391 CYS B CA 1
ATOM 8000 C C . CYS B 1 391 ? -25.688 15.875 25.5 1 98.06 391 CYS B C 1
ATOM 8002 O O . CYS B 1 391 ? -25.812 14.719 25.094 1 98.06 391 CYS B O 1
ATOM 8004 N N . VAL B 1 392 ? -26.156 16.312 26.641 1 97.81 392 VAL B N 1
ATOM 8005 C CA . VAL B 1 392 ? -26.891 15.422 27.531 1 97.81 392 VAL B CA 1
ATOM 8006 C C . VAL B 1 392 ? -28.172 14.953 26.828 1 97.81 392 VAL B C 1
ATOM 8008 O O . VAL B 1 392 ? -28.547 13.781 26.938 1 97.81 392 VAL B O 1
ATOM 8011 N N . ALA B 1 393 ? -28.844 15.852 26.172 1 97.69 393 ALA B N 1
ATOM 8012 C CA . ALA B 1 393 ? -30.047 15.484 25.422 1 97.69 393 ALA B CA 1
ATOM 8013 C C . ALA B 1 393 ? -29.734 14.438 24.359 1 97.69 393 ALA B C 1
ATOM 8015 O O . ALA B 1 393 ? -30.531 13.531 24.109 1 97.69 393 ALA B O 1
ATOM 8016 N N . GLY B 1 394 ? -28.641 14.609 23.656 1 97.94 394 GLY B N 1
ATOM 8017 C CA . GLY B 1 394 ? -28.219 13.617 22.688 1 97.94 394 GLY B CA 1
ATOM 8018 C C . GLY B 1 394 ? -27.938 12.258 23.297 1 97.94 394 GLY B C 1
ATOM 8019 O O . GLY B 1 394 ? -28.312 11.227 22.75 1 97.94 394 GLY B O 1
ATOM 8020 N N . LEU B 1 395 ? -27.234 12.242 24.469 1 98 395 LEU B N 1
ATOM 8021 C CA . LEU B 1 395 ? -26.938 10.992 25.156 1 98 395 LEU B CA 1
ATOM 8022 C C . LEU B 1 395 ? -28.219 10.297 25.609 1 98 395 LEU B C 1
ATOM 8024 O O . LEU B 1 395 ? -28.391 9.102 25.391 1 98 395 LEU B O 1
ATOM 8028 N N . VAL B 1 396 ? -29.125 11.086 26.203 1 97.81 396 VAL B N 1
ATOM 8029 C CA . VAL B 1 396 ? -30.375 10.539 26.703 1 97.81 396 VAL B CA 1
ATOM 8030 C C . VAL B 1 396 ? -31.25 10.094 25.531 1 97.81 396 VAL B C 1
ATOM 8032 O O . VAL B 1 396 ? -31.891 9.039 25.594 1 97.81 396 VAL B O 1
ATOM 8035 N N . GLY B 1 397 ? -31.328 10.906 24.5 1 97.44 397 GLY B N 1
ATOM 8036 C CA . GLY B 1 397 ? -32.062 10.516 23.297 1 97.44 397 GLY B CA 1
ATOM 8037 C C . GLY B 1 397 ? -31.594 9.195 22.719 1 97.44 397 GLY B C 1
ATOM 8038 O O . GLY B 1 397 ? -32.406 8.336 22.375 1 97.44 397 GLY B O 1
ATOM 8039 N N . ASN B 1 398 ? -30.297 9.031 22.531 1 97.19 398 ASN B N 1
ATOM 8040 C CA . ASN B 1 398 ? -29.734 7.797 22 1 97.19 398 ASN B CA 1
ATOM 8041 C C . ASN B 1 398 ? -30.016 6.609 22.906 1 97.19 398 ASN B C 1
ATOM 8043 O O . ASN B 1 398 ? -30.266 5.5 22.438 1 97.19 398 ASN B O 1
ATOM 8047 N N . PHE B 1 399 ? -29.891 6.859 24.266 1 96.69 399 PHE B N 1
ATOM 8048 C CA . PHE B 1 399 ? -30.203 5.812 25.234 1 96.69 399 PHE B CA 1
ATOM 8049 C C . PHE B 1 399 ? -31.641 5.352 25.094 1 96.69 399 PHE B C 1
ATOM 8051 O O . PHE B 1 399 ? -31.906 4.152 24.969 1 96.69 399 PHE B O 1
ATOM 8058 N N . VAL B 1 400 ? -32.562 6.297 25.094 1 96.88 400 VAL B N 1
ATOM 8059 C CA . VAL B 1 400 ? -34 5.988 25.047 1 96.88 400 VAL B CA 1
ATOM 8060 C C . VAL B 1 400 ? -34.344 5.309 23.719 1 96.88 400 VAL B C 1
ATOM 8062 O O . VAL B 1 400 ? -35.062 4.305 23.688 1 96.88 400 VAL B O 1
ATOM 8065 N N . PHE B 1 401 ? -33.844 5.828 22.656 1 95.38 401 PHE B N 1
ATOM 8066 C CA . PHE B 1 401 ? -34.094 5.25 21.344 1 95.38 401 PHE B CA 1
ATOM 8067 C C . PHE B 1 401 ? -33.562 3.82 21.266 1 95.38 401 PHE B C 1
ATOM 8069 O O . PHE B 1 401 ? -34.281 2.926 20.781 1 95.38 401 PHE B O 1
ATOM 8076 N N . SER B 1 402 ? -32.375 3.625 21.688 1 93.25 402 SER B N 1
ATOM 8077 C CA . SER B 1 402 ? -31.766 2.295 21.688 1 93.25 402 SER B CA 1
ATOM 8078 C C . SER B 1 402 ? -32.562 1.324 22.547 1 93.25 402 SER B C 1
ATOM 8080 O O . SER B 1 402 ? -32.781 0.172 22.172 1 93.25 402 SER B O 1
ATOM 8082 N N . TYR B 1 403 ? -33 1.822 23.719 1 93.81 403 TYR B N 1
ATOM 8083 C CA . TYR B 1 403 ? -33.719 0.974 24.656 1 93.81 403 TYR B CA 1
ATOM 8084 C C . TYR B 1 403 ? -35.094 0.622 24.125 1 93.81 403 TYR B C 1
ATOM 8086 O O . TYR B 1 403 ? -35.5 -0.537 24.172 1 93.81 403 TYR B O 1
ATOM 8094 N N . VAL B 1 404 ? -35.812 1.544 23.578 1 94.94 404 VAL B N 1
ATOM 8095 C CA . VAL B 1 404 ? -37.188 1.36 23.125 1 94.94 404 VAL B CA 1
ATOM 8096 C C . VAL B 1 404 ? -37.219 0.508 21.859 1 94.94 404 VAL B C 1
ATOM 8098 O O . VAL B 1 404 ? -38.062 -0.371 21.719 1 94.94 404 VAL B O 1
ATOM 8101 N N . GLU B 1 405 ? -36.281 0.729 20.969 1 91.62 405 GLU B N 1
ATOM 8102 C CA . GLU B 1 405 ? -36.25 0.023 19.703 1 91.62 405 GLU B CA 1
ATOM 8103 C C . GLU B 1 405 ? -35.406 -1.245 19.781 1 91.62 405 GLU B C 1
ATOM 8105 O O . GLU B 1 405 ? -35.25 -1.958 18.781 1 91.62 405 GLU B O 1
ATOM 8110 N N . ASP B 1 406 ? -34.844 -1.504 20.922 1 88.56 406 ASP B N 1
ATOM 8111 C CA . ASP B 1 406 ? -34.031 -2.688 21.141 1 88.56 406 ASP B CA 1
ATOM 8112 C C . ASP B 1 406 ? -32.938 -2.805 20.078 1 88.56 406 ASP B C 1
ATOM 8114 O O . ASP B 1 406 ? -32.812 -3.838 19.406 1 88.56 406 ASP B O 1
ATOM 8118 N N . LEU B 1 407 ? -32.219 -1.73 19.938 1 88.44 407 LEU B N 1
ATOM 8119 C CA . LEU B 1 407 ? -31.188 -1.674 18.891 1 88.44 407 LEU B CA 1
ATOM 8120 C C . LEU B 1 407 ? -29.953 -2.461 19.312 1 88.44 407 LEU B C 1
ATOM 8122 O O . LEU B 1 407 ? -29.625 -2.531 20.5 1 88.44 407 LEU B O 1
ATOM 8126 N N . ALA B 1 408 ? -29.312 -3.062 18.328 1 83.31 408 ALA B N 1
ATOM 8127 C CA . ALA B 1 408 ? -28.047 -3.744 18.562 1 83.31 408 ALA B CA 1
ATOM 8128 C C . ALA B 1 408 ? -26.922 -2.742 18.828 1 83.31 408 ALA B C 1
ATOM 8130 O O . ALA B 1 408 ? -27.047 -1.562 18.5 1 83.31 408 ALA B O 1
ATOM 8131 N N . GLY B 1 409 ? -25.891 -3.195 19.469 1 79.75 409 GLY B N 1
ATOM 8132 C CA . GLY B 1 409 ? -24.766 -2.33 19.812 1 79.75 409 GLY B CA 1
ATOM 8133 C C . GLY B 1 409 ? -23.812 -2.092 18.656 1 79.75 409 GLY B C 1
ATOM 8134 O O . GLY B 1 409 ? -23.047 -1.127 18.656 1 79.75 409 GLY B O 1
ATOM 8135 N N . SER B 1 410 ? -23.812 -2.98 17.703 1 76.56 410 SER B N 1
ATOM 8136 C CA . SER B 1 410 ? -22.938 -2.85 16.547 1 76.56 410 SER B CA 1
ATOM 8137 C C . SER B 1 410 ? -23.578 -3.439 15.297 1 76.56 410 SER B C 1
ATOM 8139 O O . SER B 1 410 ? -24.375 -4.375 15.383 1 76.56 410 SER B O 1
ATOM 8141 N N . ALA B 1 411 ? -23.172 -2.775 14.18 1 73.38 411 ALA B N 1
ATOM 8142 C CA . ALA B 1 411 ? -23.672 -3.305 12.906 1 73.38 411 ALA B CA 1
ATOM 8143 C C . ALA B 1 411 ? -23.188 -4.734 12.688 1 73.38 411 ALA B C 1
ATOM 8145 O O . ALA B 1 411 ? -23.875 -5.539 12.055 1 73.38 411 ALA B O 1
ATOM 8146 N N . ALA B 1 412 ? -22.062 -5.027 13.195 1 68.62 412 ALA B N 1
ATOM 8147 C CA . ALA B 1 412 ? -21.453 -6.34 13.008 1 68.62 412 ALA B CA 1
ATOM 8148 C C . ALA B 1 412 ? -22.25 -7.422 13.734 1 68.62 412 ALA B C 1
ATOM 8150 O O . ALA B 1 412 ? -22.172 -8.602 13.383 1 68.62 412 ALA B O 1
ATOM 8151 N N . ALA B 1 413 ? -23.047 -7.02 14.664 1 64.75 413 ALA B N 1
ATOM 8152 C CA . ALA B 1 413 ? -23.797 -7.961 15.484 1 64.75 413 ALA B CA 1
ATOM 8153 C C . ALA B 1 413 ? -25.156 -8.266 14.859 1 64.75 413 ALA B C 1
ATOM 8155 O O . ALA B 1 413 ? -25.891 -9.133 15.344 1 64.75 413 ALA B O 1
ATOM 8156 N N . ILE B 1 414 ? -25.359 -7.551 13.727 1 70.88 414 ILE B N 1
ATOM 8157 C CA . ILE B 1 414 ? -26.688 -7.688 13.125 1 70.88 414 ILE B CA 1
ATOM 8158 C C . ILE B 1 414 ? -26.625 -8.68 11.961 1 70.88 414 ILE B C 1
ATOM 8160 O O . ILE B 1 414 ? -25.922 -8.445 10.977 1 70.88 414 ILE B O 1
ATOM 8164 N N . GLY B 1 415 ? -27.203 -9.742 12.102 1 64.25 415 GLY B N 1
ATOM 8165 C CA . GLY B 1 415 ? -27.219 -10.75 11.047 1 64.25 415 GLY B CA 1
ATOM 8166 C C . GLY B 1 415 ? -28.312 -10.523 10.023 1 64.25 415 GLY B C 1
ATOM 8167 O O . GLY B 1 415 ? -28.125 -10.828 8.836 1 64.25 415 GLY B O 1
ATOM 8168 N N . ASP B 1 416 ? -29.375 -9.836 10.453 1 67.12 416 ASP B N 1
ATOM 8169 C CA . ASP B 1 416 ? -30.516 -9.625 9.586 1 67.12 416 ASP B CA 1
ATOM 8170 C C . ASP B 1 416 ? -30.375 -8.344 8.781 1 67.12 416 ASP B C 1
ATOM 8172 O O . ASP B 1 416 ? -30.109 -7.277 9.344 1 67.12 416 ASP B O 1
ATOM 8176 N N . ASP B 1 417 ? -30.609 -8.484 7.496 1 74.69 417 ASP B N 1
ATOM 8177 C CA . ASP B 1 417 ? -30.422 -7.348 6.602 1 74.69 417 ASP B CA 1
ATOM 8178 C C . ASP B 1 417 ? -31.422 -6.23 6.902 1 74.69 417 ASP B C 1
ATOM 8180 O O . ASP B 1 417 ? -31.062 -5.047 6.852 1 74.69 417 ASP B O 1
ATOM 8184 N N . ASP B 1 418 ? -32.656 -6.609 7.172 1 78.75 418 ASP B N 1
ATOM 8185 C CA . ASP B 1 418 ? -33.656 -5.605 7.457 1 78.75 418 ASP B CA 1
ATOM 8186 C C . ASP B 1 418 ? -33.375 -4.879 8.766 1 78.75 418 ASP B C 1
ATOM 8188 O O . ASP B 1 418 ? -33.562 -3.666 8.875 1 78.75 418 ASP B O 1
ATOM 8192 N N . GLU B 1 419 ? -32.938 -5.605 9.711 1 80.44 419 GLU B N 1
ATOM 8193 C CA . GLU B 1 419 ? -32.562 -4.996 10.977 1 80.44 419 GLU B CA 1
ATOM 8194 C C . GLU B 1 419 ? -31.359 -4.055 10.797 1 80.44 419 GLU B C 1
ATOM 8196 O O . GLU B 1 419 ? -31.297 -3 11.43 1 80.44 419 GLU B O 1
ATOM 8201 N N . ARG B 1 420 ? -30.5 -4.445 10 1 84 420 ARG B N 1
ATOM 8202 C CA . ARG B 1 420 ? -29.328 -3.611 9.719 1 84 420 ARG B CA 1
ATOM 8203 C C . ARG B 1 420 ? -29.75 -2.311 9.039 1 84 420 ARG B C 1
ATOM 8205 O O . ARG B 1 420 ? -29.219 -1.242 9.367 1 84 420 ARG B O 1
ATOM 8212 N N . LYS B 1 421 ? -30.656 -2.441 8.117 1 87.44 421 LYS B N 1
ATOM 8213 C CA . LYS B 1 421 ? -31.156 -1.255 7.426 1 87.44 421 LYS B CA 1
ATOM 8214 C C . LYS B 1 421 ? -31.844 -0.308 8.398 1 87.44 421 LYS B C 1
ATOM 8216 O O . LYS B 1 421 ? -31.703 0.912 8.305 1 87.44 421 LYS B O 1
ATOM 8221 N N . HIS B 1 422 ? -32.594 -0.889 9.273 1 88.94 422 HIS B N 1
ATOM 8222 C CA . HIS B 1 422 ? -33.281 -0.098 10.289 1 88.94 422 HIS B CA 1
ATOM 8223 C C . HIS B 1 422 ? -32.312 0.607 11.203 1 88.94 422 HIS B C 1
ATOM 8225 O O . HIS B 1 422 ? -32.438 1.803 11.477 1 88.94 422 HIS B O 1
ATOM 8231 N N . TRP B 1 423 ? -31.359 -0.112 11.656 1 90.06 423 TRP B N 1
ATOM 8232 C CA . TRP B 1 423 ? -30.328 0.435 12.516 1 90.06 423 TRP B CA 1
ATOM 8233 C C . TRP B 1 423 ? -29.578 1.573 11.812 1 90.06 423 TRP B C 1
ATOM 8235 O O . TRP B 1 423 ? -29.344 2.625 12.414 1 90.06 423 TRP B O 1
ATOM 8245 N N . ASN B 1 424 ? -29.312 1.448 10.562 1 91.56 424 ASN B N 1
ATOM 8246 C CA . ASN B 1 424 ? -28.594 2.467 9.797 1 91.56 424 ASN B CA 1
ATOM 8247 C C . ASN B 1 424 ? -29.453 3.705 9.57 1 91.56 424 ASN B C 1
ATOM 8249 O O . ASN B 1 424 ? -28.984 4.832 9.758 1 91.56 424 ASN B O 1
ATOM 8253 N N . ARG B 1 425 ? -30.641 3.514 9.289 1 91.94 425 ARG B N 1
ATOM 8254 C CA . ARG B 1 425 ? -31.547 4.59 8.922 1 91.94 425 ARG B CA 1
ATOM 8255 C C . ARG B 1 425 ? -31.891 5.465 10.125 1 91.94 425 ARG B C 1
ATOM 8257 O O . ARG B 1 425 ? -31.984 6.688 10 1 91.94 425 ARG B O 1
ATOM 8264 N N . TRP B 1 426 ? -31.953 4.824 11.25 1 91.94 426 TRP B N 1
ATOM 8265 C CA . TRP B 1 426 ? -32.562 5.578 12.352 1 91.94 426 TRP B CA 1
ATOM 8266 C C . TRP B 1 426 ? -31.531 5.832 13.453 1 91.94 426 TRP B C 1
ATOM 8268 O O . TRP B 1 426 ? -31.75 6.672 14.328 1 91.94 426 TRP B O 1
ATOM 8278 N N . PHE B 1 427 ? -30.453 5.18 13.328 1 93.44 427 PHE B N 1
ATOM 8279 C CA . PHE B 1 427 ? -29.516 5.336 14.445 1 93.44 427 PHE B CA 1
ATOM 8280 C C . PHE B 1 427 ? -28.141 5.738 13.953 1 93.44 427 PHE B C 1
ATOM 8282 O O . PHE B 1 427 ? -27.547 6.695 14.453 1 93.44 427 PHE B O 1
ATOM 8289 N N . TYR B 1 428 ? -27.672 5.117 12.961 1 93.38 428 TYR B N 1
ATOM 8290 C CA . TYR B 1 428 ? -26.281 5.305 12.578 1 93.38 428 TYR B CA 1
ATOM 8291 C C . TYR B 1 428 ? -26.125 6.5 11.641 1 93.38 428 TYR B C 1
ATOM 8293 O O . TYR B 1 428 ? -25.188 7.293 11.789 1 93.38 428 TYR B O 1
ATOM 8301 N N . PHE B 1 429 ? -27.016 6.793 10.711 1 95.44 429 PHE B N 1
ATOM 8302 C CA . PHE B 1 429 ? -26.812 7.777 9.648 1 95.44 429 PHE B CA 1
ATOM 8303 C C . PHE B 1 429 ? -27.359 9.141 10.07 1 95.44 429 PHE B C 1
ATOM 8305 O O . PHE B 1 429 ? -26.781 10.172 9.711 1 95.44 429 PHE B O 1
ATOM 8312 N N . PRO B 1 430 ? -28.375 9.18 10.906 1 96.44 430 PRO B N 1
ATOM 8313 C CA . PRO B 1 430 ? -29 10.477 11.141 1 96.44 430 PRO B CA 1
ATOM 8314 C C . PRO B 1 430 ? -28.141 11.422 11.969 1 96.44 430 PRO B C 1
ATOM 8316 O O . PRO B 1 430 ? -27.406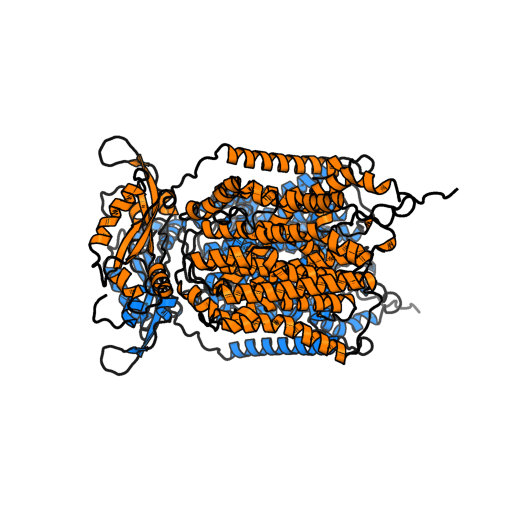 10.969 12.859 1 96.44 430 PRO B O 1
ATOM 8319 N N . THR B 1 431 ? -28.312 12.688 11.695 1 97.81 431 THR B N 1
ATOM 8320 C CA . THR B 1 431 ? -27.578 13.75 12.367 1 97.81 431 THR B CA 1
ATOM 8321 C C . THR B 1 431 ? -27.953 13.828 13.844 1 97.81 431 THR B C 1
ATOM 8323 O O . THR B 1 431 ? -27.109 14.078 14.703 1 97.81 431 THR B O 1
ATOM 8326 N N . PHE B 1 432 ? -29.219 13.531 14.172 1 95.88 432 PHE B N 1
ATOM 8327 C CA . PHE B 1 432 ? -29.719 13.727 15.531 1 95.88 432 PHE B CA 1
ATOM 8328 C C . PHE B 1 432 ? -29.156 12.672 16.469 1 95.88 432 PHE B C 1
ATOM 8330 O O . PHE B 1 432 ? -29.203 12.844 17.703 1 95.88 432 PHE B O 1
ATOM 8337 N N . THR B 1 433 ? -28.562 11.609 15.969 1 96.12 433 THR B N 1
ATOM 8338 C CA . THR B 1 433 ? -27.969 10.594 16.828 1 96.12 433 THR B CA 1
ATOM 8339 C C . THR B 1 433 ? -26.453 10.719 16.828 1 96.12 433 THR B C 1
ATOM 8341 O O . THR B 1 433 ? -25.766 10.016 17.578 1 96.12 433 THR B O 1
ATOM 8344 N N . ARG B 1 434 ? -25.875 11.656 16 1 97.12 434 ARG B N 1
ATOM 8345 C CA . ARG B 1 434 ? -24.438 11.641 15.805 1 97.12 434 ARG B CA 1
ATOM 8346 C C . ARG B 1 434 ? -23.812 12.984 16.188 1 97.12 434 ARG B C 1
ATOM 8348 O O . ARG B 1 434 ? -22.594 13.156 16.109 1 97.12 434 ARG B O 1
ATOM 8355 N N . PHE B 1 435 ? -24.516 13.969 16.703 1 98.06 435 PHE B N 1
ATOM 8356 C CA . PHE B 1 435 ? -24.062 15.352 16.797 1 98.06 435 PHE B CA 1
ATOM 8357 C C . PHE B 1 435 ? -23.219 15.562 18.047 1 98.06 435 PHE B C 1
ATOM 8359 O O . PHE B 1 435 ? -22.516 16.562 18.156 1 98.06 435 PHE B O 1
ATOM 8366 N N . VAL B 1 436 ? -23.234 14.68 19.031 1 98.38 436 VAL B N 1
ATOM 8367 C CA . VAL B 1 436 ? -22.625 14.922 20.328 1 98.38 436 VAL B CA 1
ATOM 8368 C C . VAL B 1 436 ? -21.109 15.078 20.172 1 98.38 436 VAL B C 1
ATOM 8370 O O . VAL B 1 436 ? -20.531 16.031 20.688 1 98.38 436 VAL B O 1
ATOM 8373 N N . PRO B 1 437 ? -20.406 14.18 19.438 1 98.62 437 PRO B N 1
ATOM 8374 C CA . PRO B 1 437 ? -18.953 14.367 19.266 1 98.62 437 PRO B CA 1
ATOM 8375 C C . PRO B 1 437 ? -18.609 15.719 18.641 1 98.62 437 PRO B C 1
ATOM 8377 O O . PRO B 1 437 ? -17.625 16.344 19.031 1 98.62 437 PRO B O 1
ATOM 8380 N N . TYR B 1 438 ? -19.375 16.203 17.703 1 98.69 438 TYR B N 1
ATOM 8381 C CA . TYR B 1 438 ? -19.156 17.5 17.078 1 98.69 438 TYR B CA 1
ATOM 8382 C C . TYR B 1 438 ? -19.25 18.625 18.094 1 98.69 438 TYR B C 1
ATOM 8384 O O . TYR B 1 438 ? -18.438 19.531 18.109 1 98.69 438 TYR B O 1
ATOM 8392 N N . LEU B 1 439 ? -20.281 18.562 18.984 1 98.5 439 LEU B N 1
ATOM 8393 C CA . LEU B 1 439 ? -20.469 19.594 20 1 98.5 439 LEU B CA 1
ATOM 8394 C C . LEU B 1 439 ? -19.328 19.578 21.016 1 98.5 439 LEU B C 1
ATOM 8396 O O . LEU B 1 439 ? -18.922 20.625 21.516 1 98.5 439 LEU B O 1
ATOM 8400 N N . GLU B 1 440 ? -18.906 18.359 21.344 1 98.38 440 GLU B N 1
ATOM 8401 C CA . GLU B 1 440 ? -17.719 18.25 22.203 1 98.38 440 GLU B CA 1
ATOM 8402 C C . GLU B 1 440 ? -16.516 18.953 21.578 1 98.38 440 GLU B C 1
ATOM 8404 O O . GLU B 1 440 ? -15.773 19.656 22.281 1 98.38 440 GLU B O 1
ATOM 8409 N N . GLY B 1 441 ? -16.344 18.797 20.312 1 98.5 441 GLY B N 1
ATOM 8410 C CA . GLY B 1 441 ? -15.273 19.469 19.594 1 98.5 441 GLY B CA 1
ATOM 8411 C C . GLY B 1 441 ? -15.414 20.984 19.594 1 98.5 441 GLY B C 1
ATOM 8412 O O . GLY B 1 441 ? -14.438 21.703 19.812 1 98.5 441 GLY B O 1
ATOM 8413 N N . LEU B 1 442 ? -16.594 21.422 19.391 1 97.69 442 LEU B N 1
ATOM 8414 C CA . LEU B 1 442 ? -16.859 22.859 19.375 1 97.69 442 LEU B CA 1
ATOM 8415 C C . LEU B 1 442 ? -16.547 23.484 20.719 1 97.69 442 LEU B C 1
ATOM 8417 O O . LEU B 1 442 ? -15.922 24.547 20.781 1 97.69 442 LEU B O 1
ATOM 8421 N N . ALA B 1 443 ? -16.953 22.828 21.781 1 97.38 443 ALA B N 1
ATOM 8422 C CA . ALA B 1 443 ? -16.672 23.312 23.125 1 97.38 443 ALA B CA 1
ATOM 8423 C C . ALA B 1 443 ? -15.172 23.328 23.406 1 97.38 443 ALA B C 1
ATOM 8425 O O . ALA B 1 443 ? -14.656 24.297 23.969 1 97.38 443 ALA B O 1
ATOM 8426 N N . LEU B 1 444 ? -14.57 22.266 23 1 96.56 444 LEU B N 1
ATOM 8427 C CA . LEU B 1 444 ? -13.125 22.203 23.188 1 96.56 444 LEU B CA 1
ATOM 8428 C C . LEU B 1 444 ? -12.414 23.281 22.375 1 96.56 444 LEU B C 1
ATOM 8430 O O . LEU B 1 444 ? -11.461 23.891 22.859 1 96.56 444 LEU B O 1
ATOM 8434 N N . GLY B 1 445 ? -12.867 23.453 21.141 1 95.75 445 GLY B N 1
ATOM 8435 C CA . GLY B 1 445 ? -12.312 24.516 20.312 1 95.75 445 GLY B CA 1
ATOM 8436 C C . GLY B 1 445 ? -12.477 25.891 20.922 1 95.75 445 GLY B C 1
ATOM 8437 O O . GLY B 1 445 ? -11.562 26.719 20.844 1 95.75 445 GLY B O 1
ATOM 8438 N N . PHE B 1 446 ? -13.57 26.125 21.531 1 94.56 446 PHE B N 1
ATOM 8439 C CA . PHE B 1 446 ? -13.844 27.375 22.234 1 94.56 446 PHE B CA 1
ATOM 8440 C C . PHE B 1 446 ? -12.867 27.578 23.391 1 94.56 446 PHE B C 1
ATOM 8442 O O . PHE B 1 446 ? -12.273 28.656 23.531 1 94.56 446 PHE B O 1
ATOM 8449 N N . VAL B 1 447 ? -12.672 26.531 24.141 1 92.81 447 VAL B N 1
ATOM 8450 C CA . VAL B 1 447 ? -11.797 26.609 25.297 1 92.81 447 VAL B CA 1
ATOM 8451 C C . VAL B 1 447 ? -10.352 26.844 24.844 1 92.81 447 VAL B C 1
ATOM 8453 O O . VAL B 1 447 ? -9.664 27.719 25.375 1 92.81 447 VAL B O 1
ATOM 8456 N N . MET B 1 448 ? -9.93 26.125 23.891 1 91.38 448 MET B N 1
ATOM 8457 C CA . MET B 1 448 ? -8.562 26.219 23.391 1 91.38 448 MET B CA 1
ATOM 8458 C C . MET B 1 448 ? -8.312 27.547 22.719 1 91.38 448 MET B C 1
ATOM 8460 O O . MET B 1 448 ? -7.223 28.125 22.828 1 91.38 448 MET B O 1
ATOM 8464 N N . GLY B 1 449 ? -9.273 28 21.984 1 88.44 449 GLY B N 1
ATOM 8465 C CA . GLY B 1 449 ? -9.148 29.297 21.312 1 88.44 449 GLY B CA 1
ATOM 8466 C C . GLY B 1 449 ? -9.047 30.453 22.281 1 88.44 449 GLY B C 1
ATOM 8467 O O . GLY B 1 449 ? -8.25 31.375 22.078 1 88.44 449 GLY B O 1
ATOM 8468 N N . ASN B 1 450 ? -9.82 30.406 23.312 1 86.5 450 ASN B N 1
ATOM 8469 C CA . ASN B 1 450 ? -9.836 31.469 24.297 1 86.5 450 ASN B CA 1
ATOM 8470 C C . ASN B 1 450 ? -8.57 31.453 25.156 1 86.5 450 ASN B C 1
ATOM 8472 O O . ASN B 1 450 ? -8.133 32.5 25.641 1 86.5 450 ASN B O 1
ATOM 8476 N N . GLN B 1 451 ? -8.055 30.266 25.344 1 83 451 GLN B N 1
ATOM 8477 C CA . GLN B 1 451 ? -6.82 30.141 26.125 1 83 451 GLN B CA 1
ATOM 8478 C C . GLN B 1 451 ? -5.609 30.578 25.297 1 83 451 GLN B C 1
ATOM 8480 O O . GLN B 1 451 ? -4.52 30.766 25.844 1 83 451 GLN B O 1
ATOM 8485 N N . ARG B 1 452 ? -5.762 30.875 24.078 1 73.19 452 ARG B N 1
ATOM 8486 C CA . ARG B 1 452 ? -4.688 31.266 23.172 1 73.19 452 ARG B CA 1
ATOM 8487 C C . ARG B 1 452 ? -3.486 30.328 23.328 1 73.19 452 ARG B C 1
ATOM 8489 O O . ARG B 1 452 ? -2.355 30.797 23.484 1 73.19 452 ARG B O 1
ATOM 8496 N N . LEU B 1 453 ? -3.764 29.125 23.375 1 71.31 453 LEU B N 1
ATOM 8497 C CA . LEU B 1 453 ? -2.732 28.109 23.562 1 71.31 453 LEU B CA 1
ATOM 8498 C C . LEU B 1 453 ? -1.66 28.219 22.484 1 71.31 453 LEU B C 1
ATOM 8500 O O . LEU B 1 453 ? -1.966 28.516 21.328 1 71.31 453 LEU B O 1
ATOM 8504 N N . ARG B 1 454 ? -0.375 28.391 22.922 1 62.72 454 ARG B N 1
ATOM 8505 C CA . ARG B 1 454 ? 0.778 28.344 22.031 1 62.72 454 ARG B CA 1
ATOM 8506 C C . ARG B 1 454 ? 1.737 27.234 22.438 1 62.72 454 ARG B C 1
ATOM 8508 O O . ARG B 1 454 ? 2.01 27.047 23.625 1 62.72 454 ARG B O 1
ATOM 8515 N N . VAL B 1 455 ? 2.018 26.422 21.484 1 59.81 455 VAL B N 1
ATOM 8516 C CA . VAL B 1 455 ? 2.904 25.297 21.766 1 59.81 455 VAL B CA 1
ATOM 8517 C C . VAL B 1 455 ? 4.219 25.812 22.344 1 59.81 455 VAL B C 1
ATOM 8519 O O . VAL B 1 455 ? 4.855 25.125 23.156 1 59.81 455 VAL B O 1
ATOM 8522 N N . ASP B 1 456 ? 4.547 27.031 22.062 1 60.34 456 ASP B N 1
ATOM 8523 C CA . ASP B 1 456 ? 5.805 27.594 22.531 1 60.34 456 ASP B CA 1
ATOM 8524 C C . ASP B 1 456 ? 5.688 28.078 23.969 1 60.34 456 ASP B C 1
ATOM 8526 O O . ASP B 1 456 ? 6.695 28.297 24.641 1 60.34 456 ASP B O 1
ATOM 8530 N N . LYS B 1 457 ? 4.414 28.25 24.469 1 70.69 457 LYS B N 1
ATOM 8531 C CA . LYS B 1 457 ? 4.188 28.562 25.875 1 70.69 457 LYS B CA 1
ATOM 8532 C C . LYS B 1 457 ? 3.338 27.484 26.547 1 70.69 457 LYS B C 1
ATOM 8534 O O . LYS B 1 457 ? 2.143 27.688 26.766 1 70.69 457 LYS B O 1
ATOM 8539 N N . PRO B 1 458 ? 4.004 26.391 26.812 1 73.12 458 PRO B N 1
ATOM 8540 C CA . PRO B 1 458 ? 3.266 25.219 27.297 1 73.12 458 PRO B CA 1
ATOM 8541 C C . PRO B 1 458 ? 2.707 25.422 28.703 1 73.12 458 PRO B C 1
ATOM 8543 O O . PRO B 1 458 ? 3.291 26.156 29.5 1 73.12 458 PRO B O 1
ATOM 8546 N N . ILE B 1 459 ? 1.521 25.062 28.891 1 79.94 459 ILE B N 1
ATOM 8547 C CA . ILE B 1 459 ? 0.942 24.922 30.219 1 79.94 459 ILE B CA 1
ATOM 8548 C C . ILE B 1 459 ? 1.317 23.547 30.797 1 79.94 459 ILE B C 1
ATOM 8550 O O . ILE B 1 459 ? 0.608 22.562 30.594 1 79.94 459 ILE B O 1
ATOM 8554 N N . LYS B 1 460 ? 2.486 23.531 31.422 1 81.31 460 LYS B N 1
ATOM 8555 C CA . LYS B 1 460 ? 3.035 22.266 31.875 1 81.31 460 LYS B CA 1
ATOM 8556 C C . LYS B 1 460 ? 2.326 21.766 33.125 1 81.31 460 LYS B C 1
ATOM 8558 O O . LYS B 1 460 ? 2.229 22.5 34.125 1 81.31 460 LYS B O 1
ATOM 8563 N N . LEU B 1 461 ? 1.762 20.703 33.031 1 86.38 461 LEU B N 1
ATOM 8564 C CA . LEU B 1 461 ? 1.156 20.031 34.188 1 86.38 461 LEU B CA 1
ATOM 8565 C C . LEU B 1 461 ? 2.213 19.297 35 1 86.38 461 LEU B C 1
ATOM 8567 O O . LEU B 1 461 ? 3.256 18.906 34.469 1 86.38 461 LEU B O 1
ATOM 8571 N N . ARG B 1 462 ? 1.875 19.219 36.312 1 88.88 462 ARG B N 1
ATOM 8572 C CA . ARG B 1 462 ? 2.717 18.344 37.125 1 88.88 462 ARG B CA 1
ATOM 8573 C C . ARG B 1 462 ? 2.719 16.922 36.562 1 88.88 462 ARG B C 1
ATOM 8575 O O . ARG B 1 462 ? 1.73 16.484 35.969 1 88.88 462 ARG B O 1
ATOM 8582 N N . LEU B 1 463 ? 3.77 16.297 36.781 1 85.25 463 LEU B N 1
ATOM 8583 C CA . LEU B 1 463 ? 3.996 14.984 36.188 1 85.25 463 LEU B CA 1
ATOM 8584 C C . LEU B 1 463 ? 2.877 14.016 36.531 1 85.25 463 LEU B C 1
ATOM 8586 O O . LEU B 1 463 ? 2.383 13.281 35.688 1 85.25 463 LEU B O 1
ATOM 8590 N N . VAL B 1 464 ? 2.451 14.016 37.781 1 90.62 464 VAL B N 1
ATOM 8591 C CA . VAL B 1 464 ? 1.423 13.094 38.25 1 90.62 464 VAL B CA 1
ATOM 8592 C C . VAL B 1 464 ? 0.103 13.391 37.562 1 90.62 464 VAL B C 1
ATOM 8594 O O . VAL B 1 464 ? -0.625 12.469 37.156 1 90.62 464 VAL B O 1
ATOM 8597 N N . TYR B 1 465 ? -0.159 14.641 37.406 1 91.81 465 TYR B N 1
ATOM 8598 C CA . TYR B 1 465 ? -1.404 15.023 36.75 1 91.81 465 TYR B CA 1
ATOM 8599 C C . TYR B 1 465 ? -1.354 14.711 35.25 1 91.81 465 TYR B C 1
ATOM 8601 O O . TYR B 1 465 ? -2.379 14.383 34.656 1 91.81 465 TYR B O 1
ATOM 8609 N N . CYS B 1 466 ? -0.203 14.891 34.75 1 92.19 466 CYS B N 1
ATOM 8610 C CA . CYS B 1 466 ? -0.029 14.531 33.344 1 92.19 466 CYS B CA 1
ATOM 8611 C C . CYS B 1 466 ? -0.288 13.039 33.125 1 92.19 466 CYS B C 1
ATOM 8613 O O . CYS B 1 466 ? -1.007 12.656 32.219 1 92.19 466 CYS B O 1
ATOM 8615 N N . TYR B 1 467 ? 0.203 12.219 34.031 1 91.88 467 TYR B N 1
ATOM 8616 C CA . TYR B 1 467 ? -0.001 10.773 33.906 1 91.88 467 TYR B CA 1
ATOM 8617 C C . TYR B 1 467 ? -1.467 10.414 34.125 1 91.88 467 TYR B C 1
ATOM 8619 O O . TYR B 1 467 ? -2.01 9.555 33.438 1 91.88 467 TYR B O 1
ATOM 8627 N N . LEU B 1 468 ? -2.039 11.047 35.062 1 95.19 468 LEU B N 1
ATOM 8628 C CA . LEU B 1 468 ? -3.449 10.789 35.312 1 95.19 468 LEU B CA 1
ATOM 8629 C C . LEU B 1 468 ? -4.316 11.203 34.156 1 95.19 468 LEU B C 1
ATOM 8631 O O . LEU B 1 468 ? -5.289 10.523 33.812 1 95.19 468 LEU B O 1
ATOM 8635 N N . ALA B 1 469 ? -3.957 12.312 33.594 1 95.88 469 ALA B N 1
ATOM 8636 C CA . ALA B 1 469 ? -4.695 12.781 32.406 1 95.88 469 ALA B CA 1
ATOM 8637 C C . ALA B 1 469 ? -4.586 11.781 31.25 1 95.88 469 ALA B C 1
ATOM 8639 O O . ALA B 1 469 ? -5.582 11.469 30.609 1 95.88 469 ALA B O 1
ATOM 8640 N N . TRP B 1 470 ? -3.4 11.273 31.062 1 95.88 470 TRP B N 1
ATOM 8641 C CA . TRP B 1 470 ? -3.197 10.312 29.984 1 95.88 470 TRP B CA 1
ATOM 8642 C C . TRP B 1 470 ? -3.908 9 30.281 1 95.88 470 TRP B C 1
ATOM 8644 O O . TRP B 1 470 ? -4.418 8.344 29.375 1 95.88 470 TRP B O 1
ATOM 8654 N N . LEU B 1 471 ? -3.955 8.57 31.516 1 96.69 471 LEU B N 1
ATOM 8655 C CA . LEU B 1 471 ? -4.684 7.363 31.906 1 96.69 471 LEU B CA 1
ATOM 8656 C C . LEU B 1 471 ? -6.18 7.527 31.656 1 96.69 471 LEU B C 1
ATOM 8658 O O . LEU B 1 471 ? -6.848 6.59 31.219 1 96.69 471 LEU B O 1
ATOM 8662 N N . LEU B 1 472 ? -6.66 8.68 31.984 1 97 472 LEU B N 1
ATOM 8663 C CA . LEU B 1 472 ? -8.07 8.969 31.75 1 97 472 LEU B CA 1
ATOM 8664 C C . LEU B 1 472 ? -8.383 8.945 30.25 1 97 472 LEU B C 1
ATOM 8666 O O . LEU B 1 472 ? -9.398 8.375 29.844 1 97 472 LEU B O 1
ATOM 8670 N N . VAL B 1 473 ? -7.527 9.578 29.469 1 97.38 473 VAL B N 1
ATOM 8671 C CA . VAL B 1 473 ? -7.691 9.602 28.016 1 97.38 473 VAL B CA 1
ATOM 8672 C C . VAL B 1 473 ? -7.668 8.18 27.469 1 97.38 473 VAL B C 1
ATOM 8674 O O . VAL B 1 473 ? -8.516 7.809 26.656 1 97.38 473 VAL B O 1
ATOM 8677 N N . ALA B 1 474 ? -6.727 7.371 27.969 1 96.81 474 ALA B N 1
ATOM 8678 C CA . ALA B 1 474 ? -6.629 5.977 27.547 1 96.81 474 ALA B CA 1
ATOM 8679 C C . ALA B 1 474 ? -7.887 5.199 27.922 1 96.81 474 ALA B C 1
ATOM 8681 O O . ALA B 1 474 ? -8.383 4.391 27.141 1 96.81 474 ALA B O 1
ATOM 8682 N N . ALA B 1 475 ? -8.352 5.426 29.094 1 96.81 475 ALA B N 1
ATOM 8683 C CA . ALA B 1 475 ? -9.547 4.734 29.547 1 96.81 475 ALA B CA 1
ATOM 8684 C C . ALA B 1 475 ? -10.766 5.121 28.719 1 96.81 475 ALA B C 1
ATOM 8686 O O . ALA B 1 475 ? -11.586 4.266 28.359 1 96.81 475 ALA B O 1
ATOM 8687 N N . LEU B 1 476 ? -10.906 6.375 28.406 1 96.88 476 LEU B N 1
ATOM 8688 C CA . LEU B 1 476 ? -12.023 6.871 27.609 1 96.88 476 LEU B CA 1
ATOM 8689 C C . LEU B 1 476 ? -12.016 6.262 26.219 1 96.88 476 LEU B C 1
ATOM 8691 O O . LEU B 1 476 ? -13.07 6.086 25.609 1 96.88 476 LEU B O 1
ATOM 8695 N N . MET B 1 477 ? -10.898 5.922 25.719 1 95.31 477 MET B N 1
ATOM 8696 C CA . MET B 1 477 ? -10.789 5.383 24.359 1 95.31 477 MET B CA 1
ATOM 8697 C C . MET B 1 477 ? -10.859 3.859 24.375 1 95.31 477 MET B C 1
ATOM 8699 O O . MET B 1 477 ? -11.594 3.258 23.594 1 95.31 477 MET B O 1
ATOM 8703 N N . LEU B 1 478 ? -10.195 3.156 25.359 1 93.62 478 LEU B N 1
ATOM 8704 C CA . LEU B 1 478 ? -10.055 1.705 25.344 1 93.62 478 LEU B CA 1
ATOM 8705 C C . LEU B 1 478 ? -11.281 1.033 25.953 1 93.62 478 LEU B C 1
ATOM 8707 O O . LEU B 1 478 ? -11.656 -0.07 25.547 1 93.62 478 LEU B O 1
ATOM 8711 N N . VAL B 1 479 ? -11.922 1.719 26.875 1 89.62 479 VAL B N 1
ATOM 8712 C CA . VAL B 1 479 ? -13.062 1.096 27.531 1 89.62 479 VAL B CA 1
ATOM 8713 C C . VAL B 1 479 ? -14.211 0.932 26.547 1 89.62 479 VAL B C 1
ATOM 8715 O O . VAL B 1 479 ? -14.766 -0.16 26.406 1 89.62 479 VAL B O 1
ATOM 8718 N N . PRO B 1 480 ? -14.57 1.943 25.812 1 88.75 480 PRO B N 1
ATOM 8719 C CA . PRO B 1 480 ? -15.625 1.737 24.812 1 88.75 480 PRO B CA 1
ATOM 8720 C C . PRO B 1 480 ? -15.258 0.684 23.781 1 88.75 480 PRO B C 1
ATOM 8722 O O . PRO B 1 480 ? -16.109 -0.081 23.328 1 88.75 480 PRO B O 1
ATOM 8725 N N . LEU B 1 481 ? -14.039 0.59 23.375 1 87.25 481 LEU B N 1
ATOM 8726 C CA . LEU B 1 481 ? -13.617 -0.419 22.406 1 87.25 481 LEU B CA 1
ATOM 8727 C C . LEU B 1 481 ? -13.727 -1.819 23 1 87.25 481 LEU B C 1
ATOM 8729 O O . LEU B 1 481 ? -14.227 -2.738 22.359 1 87.25 481 LEU B O 1
ATOM 8733 N N . GLY B 1 482 ? -13.297 -1.994 24.266 1 85 482 GLY B N 1
ATOM 8734 C CA . GLY B 1 482 ? -13.32 -3.285 24.938 1 85 482 GLY B CA 1
ATOM 8735 C C . GLY B 1 482 ? -14.727 -3.752 25.266 1 85 482 GLY B C 1
ATOM 8736 O O . GLY B 1 482 ? -15.039 -4.938 25.125 1 85 482 GLY B O 1
ATOM 8737 N N . THR B 1 483 ? -15.531 -2.822 25.672 1 81.69 483 THR B N 1
ATOM 8738 C CA . THR B 1 483 ? -16.906 -3.166 26.047 1 81.69 483 THR B CA 1
ATOM 8739 C C . THR B 1 483 ? -17.719 -3.553 24.812 1 81.69 483 THR B C 1
ATOM 8741 O O . THR B 1 483 ? -18.656 -4.336 24.906 1 81.69 483 THR B O 1
ATOM 8744 N N . GLY B 1 484 ? -17.344 -3.014 23.734 1 77.56 484 GLY B N 1
ATOM 8745 C CA . GLY B 1 484 ? -18.016 -3.369 22.484 1 77.56 484 GLY B CA 1
ATOM 8746 C C . GLY B 1 484 ? -17.828 -4.828 22.109 1 77.56 484 GLY B C 1
ATOM 8747 O O . GLY B 1 484 ? -18.703 -5.426 21.484 1 77.56 484 GLY B O 1
ATOM 8748 N N . TYR B 1 485 ? -16.719 -5.418 22.531 1 76.19 485 TYR B N 1
ATOM 8749 C CA . TYR B 1 485 ? -16.453 -6.82 22.25 1 76.19 485 TYR B CA 1
ATOM 8750 C C . TYR B 1 485 ? -17.531 -7.715 22.828 1 76.19 485 TYR B C 1
ATOM 8752 O O . TYR B 1 485 ? -18.047 -8.609 22.141 1 76.19 485 TYR B O 1
ATOM 8760 N N . ASN B 1 486 ? -17.922 -7.461 23.969 1 73.5 486 ASN B N 1
ATOM 8761 C CA . ASN B 1 486 ? -18.938 -8.281 24.641 1 73.5 486 ASN B CA 1
ATOM 8762 C C . ASN B 1 486 ? -20.297 -8.133 23.984 1 73.5 486 ASN B C 1
ATOM 8764 O O . ASN B 1 486 ? -21.062 -9.102 23.875 1 73.5 486 ASN B O 1
ATOM 8768 N N . ILE B 1 487 ? -20.562 -6.984 23.531 1 73.19 487 ILE B N 1
ATOM 8769 C CA . ILE B 1 487 ? -21.859 -6.695 22.922 1 73.19 487 ILE B CA 1
ATOM 8770 C C . ILE B 1 487 ? -21.953 -7.391 21.562 1 73.19 487 ILE B C 1
ATOM 8772 O O . ILE B 1 487 ? -23.016 -7.902 21.188 1 73.19 487 ILE B O 1
ATOM 8776 N N . VAL B 1 488 ? -20.844 -7.398 20.891 1 68.38 488 VAL B N 1
ATOM 8777 C CA . VAL B 1 488 ? -20.828 -8.008 19.562 1 68.38 488 VAL B CA 1
ATOM 8778 C C . VAL B 1 488 ? -20.812 -9.531 19.688 1 68.38 488 VAL B C 1
ATOM 8780 O O . VAL B 1 488 ? -21.469 -10.227 18.922 1 68.38 488 VAL B O 1
ATOM 8783 N N . GLN B 1 489 ? -20.078 -10.102 20.609 1 64 489 GLN B N 1
ATOM 8784 C CA . GLN B 1 489 ? -19.906 -11.547 20.75 1 64 489 GLN B CA 1
ATOM 8785 C C . GLN B 1 489 ? -21.188 -12.195 21.297 1 64 489 GLN B C 1
ATOM 8787 O O . GLN B 1 489 ? -21.453 -13.359 21.016 1 64 489 GLN B O 1
ATOM 8792 N N . TYR B 1 490 ? -21.828 -11.492 22.016 1 60 490 TYR B N 1
ATOM 8793 C CA . TYR B 1 490 ? -22.984 -12.102 22.656 1 60 490 TYR B CA 1
ATOM 8794 C C . TYR B 1 490 ? -24.281 -11.414 22.219 1 60 490 TYR B C 1
ATOM 8796 O O . TYR B 1 490 ? -24.766 -10.523 22.922 1 60 490 TYR B O 1
ATOM 8804 N N . PRO B 1 491 ? -24.641 -12.047 20.891 1 55.81 491 PRO B N 1
ATOM 8805 C CA . PRO B 1 491 ? -25.922 -11.516 20.422 1 55.81 491 PRO B CA 1
ATOM 8806 C C . PRO B 1 491 ? -27.078 -11.844 21.359 1 55.81 491 PRO B C 1
ATOM 8808 O O . PRO B 1 491 ? -27.094 -12.914 21.969 1 55.81 491 PRO B O 1
ATOM 8811 N N . GLY B 1 492 ? -27.625 -10.875 21.984 1 58.28 492 GLY B N 1
ATOM 8812 C CA . GLY B 1 492 ? -28.703 -11.031 22.953 1 58.28 492 GLY B CA 1
ATOM 8813 C C . GLY B 1 492 ? -28.422 -10.352 24.281 1 58.28 492 GLY B C 1
ATOM 8814 O O . GLY B 1 492 ? -29.062 -10.656 25.281 1 58.28 492 GLY B O 1
ATOM 8815 N N . VAL B 1 493 ? -27.312 -9.812 24.219 1 60.78 493 VAL B N 1
ATOM 8816 C CA . VAL B 1 493 ? -27.016 -9.062 25.422 1 60.78 493 VAL B CA 1
ATOM 8817 C C . VAL B 1 493 ? -28.219 -8.188 25.797 1 60.78 493 VAL B C 1
ATOM 8819 O O . VAL B 1 493 ? -29.031 -7.84 24.922 1 60.78 493 VAL B O 1
ATOM 8822 N N . ASP B 1 494 ? -28.344 -7.973 27.078 1 75.5 494 ASP B N 1
ATOM 8823 C CA . ASP B 1 494 ? -29.453 -7.262 27.719 1 75.5 494 ASP B CA 1
ATOM 8824 C C . ASP B 1 494 ? -29.609 -5.863 27.141 1 75.5 494 ASP B C 1
ATOM 8826 O O . ASP B 1 494 ? -28.641 -5.234 26.719 1 75.5 494 ASP B O 1
ATOM 8830 N N . ARG B 1 495 ? -30.812 -5.492 26.891 1 86.06 495 ARG B N 1
ATOM 8831 C CA . ARG B 1 495 ? -31.266 -4.23 26.328 1 86.06 495 ARG B CA 1
ATOM 8832 C C . ARG B 1 495 ? -30.656 -3.043 27.062 1 86.06 495 ARG B C 1
ATOM 8834 O O . ARG B 1 495 ? -30.234 -2.07 26.438 1 86.06 495 ARG B O 1
ATOM 8841 N N . LEU B 1 496 ? -30.5 -3.166 28.344 1 89.56 496 LEU B N 1
ATOM 8842 C CA . LEU B 1 496 ? -30.078 -2.029 29.156 1 89.56 496 LEU B CA 1
ATOM 8843 C C . LEU B 1 496 ? -28.594 -1.735 28.938 1 89.56 496 LEU B C 1
ATOM 8845 O O . LEU B 1 496 ? -28.234 -0.608 28.594 1 89.56 496 LEU B O 1
ATOM 8849 N N . PRO B 1 497 ? -27.75 -2.744 29.094 1 88.25 497 PRO B N 1
ATOM 8850 C CA . PRO B 1 497 ? -26.344 -2.459 28.844 1 88.25 497 PRO B CA 1
ATOM 8851 C C . PRO B 1 497 ? -26.062 -2.014 27.406 1 88.25 497 PRO B C 1
ATOM 8853 O O . PRO B 1 497 ? -25.188 -1.187 27.172 1 88.25 497 PRO B O 1
ATOM 8856 N N . THR B 1 498 ? -26.766 -2.527 26.5 1 90.06 498 THR B N 1
ATOM 8857 C CA . THR B 1 498 ? -26.594 -2.145 25.094 1 90.06 498 THR B CA 1
ATOM 8858 C C . THR B 1 498 ? -27 -0.692 24.891 1 90.06 498 THR B C 1
ATOM 8860 O O . THR B 1 498 ? -26.359 0.038 24.125 1 90.06 498 THR B O 1
ATOM 8863 N N . ALA B 1 499 ? -28.078 -0.328 25.547 1 93 499 ALA B N 1
ATOM 8864 C CA . ALA B 1 499 ? -28.547 1.055 25.438 1 93 499 ALA B CA 1
ATOM 8865 C C . ALA B 1 499 ? -27.516 2.02 26.016 1 93 499 ALA B C 1
ATOM 8867 O O . ALA B 1 499 ? -27.281 3.094 25.453 1 93 499 ALA B O 1
ATOM 8868 N N . PHE B 1 500 ? -26.922 1.652 27.125 1 92.69 500 PHE B N 1
ATOM 8869 C CA . PHE B 1 500 ? -25.859 2.469 27.703 1 92.69 500 PHE B CA 1
ATOM 8870 C C . PHE B 1 500 ? -24.656 2.549 26.766 1 92.69 500 PHE B C 1
ATOM 8872 O O . PHE B 1 500 ? -24.078 3.619 26.578 1 92.69 500 PHE B O 1
ATOM 8879 N N . TYR B 1 501 ? -24.328 1.449 26.219 1 91.88 501 TYR B N 1
ATOM 8880 C CA . TYR B 1 501 ? -23.203 1.412 25.281 1 91.88 501 TYR B CA 1
ATOM 8881 C C . TYR B 1 501 ? -23.469 2.312 24.078 1 91.88 501 TYR B C 1
ATOM 8883 O O . TYR B 1 501 ? -22.609 3.111 23.703 1 91.88 501 TYR B O 1
ATOM 8891 N N . ASN B 1 502 ? -24.656 2.232 23.5 1 92.62 502 ASN B N 1
ATOM 8892 C CA . ASN B 1 502 ? -25 3.02 22.312 1 92.62 502 ASN B CA 1
ATOM 8893 C C . ASN B 1 502 ? -25 4.516 22.625 1 92.62 502 ASN B C 1
ATOM 8895 O O . ASN B 1 502 ? -24.688 5.328 21.75 1 92.62 502 ASN B O 1
ATOM 8899 N N . ALA B 1 503 ? -25.266 4.828 23.828 1 95.44 503 ALA B N 1
ATOM 8900 C CA . ALA B 1 503 ? -25.391 6.234 24.219 1 95.44 503 ALA B CA 1
ATOM 8901 C C . ALA B 1 503 ? -24.016 6.82 24.562 1 95.44 503 ALA B C 1
ATOM 8903 O O . ALA B 1 503 ? -23.766 8.008 24.344 1 95.44 503 ALA B O 1
ATOM 8904 N N . LEU B 1 504 ? -23.078 5.969 25.031 1 95.31 504 LEU B N 1
ATOM 8905 C CA . LEU B 1 504 ? -21.922 6.543 25.703 1 95.31 504 LEU B CA 1
ATOM 8906 C C . LEU B 1 504 ? -20.641 6.266 24.906 1 95.31 504 LEU B C 1
ATOM 8908 O O . LEU B 1 504 ? -19.641 6.973 25.047 1 95.31 504 LEU B O 1
ATOM 8912 N N . HIS B 1 505 ? -20.562 5.25 24.141 1 93.5 505 HIS B N 1
ATOM 8913 C CA . HIS B 1 505 ? -19.281 4.797 23.594 1 93.5 505 HIS B CA 1
ATOM 8914 C C . HIS B 1 505 ? -18.703 5.82 22.625 1 93.5 505 HIS B C 1
ATOM 8916 O O . HIS B 1 505 ? -17.5 6.09 22.656 1 93.5 505 HIS B O 1
ATOM 8922 N N . ARG B 1 506 ? -19.531 6.441 21.766 1 95.81 506 ARG B N 1
ATOM 8923 C CA . ARG B 1 506 ? -19.031 7.379 20.766 1 95.81 506 ARG B CA 1
ATOM 8924 C C . ARG B 1 506 ? -18.609 8.688 21.406 1 95.81 506 ARG B C 1
ATOM 8926 O O . ARG B 1 506 ? -17.5 9.18 21.172 1 95.81 506 ARG B O 1
ATOM 8933 N N . PRO B 1 507 ? -19.453 9.289 22.297 1 97.38 507 PRO B N 1
ATOM 8934 C CA . PRO B 1 507 ? -19.016 10.5 22.984 1 97.38 507 PRO B CA 1
ATOM 8935 C C . PRO B 1 507 ? -17.781 10.273 23.844 1 97.38 507 PRO B C 1
ATOM 8937 O O . PRO B 1 507 ? -16.922 11.156 23.938 1 97.38 507 PRO B O 1
ATOM 8940 N N . ALA B 1 508 ? -17.719 9.133 24.453 1 97.31 508 ALA B N 1
ATOM 8941 C CA . ALA B 1 508 ? -16.531 8.82 25.266 1 97.31 508 ALA B CA 1
ATOM 8942 C C . ALA B 1 508 ? -15.273 8.781 24.406 1 97.31 508 ALA B C 1
ATOM 8944 O O . ALA B 1 508 ? -14.242 9.344 24.781 1 97.31 508 ALA B O 1
ATOM 8945 N N . TRP B 1 509 ? -15.328 8.109 23.312 1 97.19 509 TRP B N 1
ATOM 8946 C CA . TRP B 1 509 ? -14.211 8.062 22.375 1 97.19 509 TRP B CA 1
ATOM 8947 C C . TRP B 1 509 ? -13.812 9.461 21.938 1 97.19 509 TRP B C 1
ATOM 8949 O O . TRP B 1 509 ? -12.633 9.812 21.938 1 97.19 509 TRP B O 1
ATOM 8959 N N . ALA B 1 510 ? -14.82 10.234 21.547 1 98.19 510 ALA B N 1
ATOM 8960 C CA . ALA B 1 510 ? -14.57 11.602 21.078 1 98.19 510 ALA B CA 1
ATOM 8961 C C . ALA B 1 510 ? -13.891 12.43 22.172 1 98.19 510 ALA B C 1
ATOM 8963 O O . ALA B 1 510 ? -12.961 13.195 21.875 1 98.19 510 ALA B O 1
ATOM 8964 N N . LEU B 1 511 ? -14.32 12.305 23.406 1 97.88 511 LEU B N 1
ATOM 8965 C CA . LEU B 1 511 ? -13.695 13.008 24.516 1 97.88 511 LEU B CA 1
ATOM 8966 C C . LEU B 1 511 ? -12.242 12.57 24.688 1 97.88 511 LEU B C 1
ATOM 8968 O O . LEU B 1 511 ? -11.383 13.383 25.031 1 97.88 511 LEU B O 1
ATOM 8972 N N . GLY B 1 512 ? -12.055 11.281 24.531 1 98.25 512 GLY B N 1
ATOM 8973 C CA . GLY B 1 512 ? -10.688 10.781 24.578 1 98.25 512 GLY B CA 1
ATOM 8974 C C . GLY B 1 512 ? -9.789 11.414 23.531 1 98.25 512 GLY B C 1
ATOM 8975 O O . GLY B 1 512 ? -8.695 11.891 23.844 1 98.25 512 GLY B O 1
ATOM 8976 N N . ILE B 1 513 ? -10.258 11.5 22.297 1 98.12 513 ILE B N 1
ATOM 8977 C CA . ILE B 1 513 ? -9.516 12.125 21.219 1 98.12 513 ILE B CA 1
ATOM 8978 C C . ILE B 1 513 ? -9.305 13.609 21.516 1 98.12 513 ILE B C 1
ATOM 8980 O O . ILE B 1 513 ? -8.234 14.156 21.25 1 98.12 513 ILE B O 1
ATOM 8984 N N . GLY B 1 514 ? -10.375 14.234 22.016 1 98.19 514 GLY B N 1
ATOM 8985 C CA . GLY B 1 514 ? -10.242 15.625 22.438 1 98.19 514 GLY B CA 1
ATOM 8986 C C . GLY B 1 514 ? -9.18 15.82 23.5 1 98.19 514 GLY B C 1
ATOM 8987 O O . GLY B 1 514 ? -8.453 16.812 23.484 1 98.19 514 GLY B O 1
ATOM 8988 N N . GLY B 1 515 ? -9.148 14.859 24.453 1 97.56 515 GLY B N 1
ATOM 8989 C CA . GLY B 1 515 ? -8.102 14.891 25.469 1 97.56 515 GLY B CA 1
ATOM 8990 C C . GLY B 1 515 ? -6.707 14.781 24.891 1 97.56 515 GLY B C 1
ATOM 8991 O O . GLY B 1 515 ? -5.789 15.477 25.328 1 97.56 515 GLY B O 1
ATOM 8992 N N . VAL B 1 516 ? -6.543 13.945 23.875 1 97.44 516 VAL B N 1
ATOM 8993 C CA . VAL B 1 516 ? -5.258 13.82 23.203 1 97.44 516 VAL B CA 1
ATOM 8994 C C . VAL B 1 516 ? -4.875 15.148 22.562 1 97.44 516 VAL B C 1
ATOM 8996 O O . VAL B 1 516 ? -3.75 15.625 22.719 1 97.44 516 VAL B O 1
ATOM 8999 N N . ALA B 1 517 ? -5.797 15.75 21.859 1 96.44 517 ALA B N 1
ATOM 9000 C CA . ALA B 1 517 ? -5.559 17.031 21.188 1 96.44 517 ALA B CA 1
ATOM 9001 C C . ALA B 1 517 ? -5.195 18.109 22.188 1 96.44 517 ALA B C 1
ATOM 9003 O O . ALA B 1 517 ? -4.27 18.891 21.953 1 96.44 517 ALA B O 1
ATOM 9004 N N . TYR B 1 518 ? -5.898 18.141 23.281 1 95.06 518 TYR B N 1
ATOM 9005 C CA . TYR B 1 518 ? -5.68 19.156 24.297 1 95.06 518 TYR B CA 1
ATOM 9006 C C . TYR B 1 518 ? -4.309 18.984 24.953 1 95.06 518 TYR B C 1
ATOM 9008 O O . TYR B 1 518 ? -3.58 19.969 25.125 1 95.06 518 TYR B O 1
ATOM 9016 N N . LEU B 1 519 ? -3.973 17.781 25.344 1 94.19 519 LEU B N 1
ATOM 9017 C CA . LEU B 1 519 ? -2.684 17.516 25.969 1 94.19 519 LEU B CA 1
ATOM 9018 C C . LEU B 1 519 ? -1.537 17.812 25.016 1 94.19 519 LEU B C 1
ATOM 9020 O O . LEU B 1 519 ? -0.498 18.344 25.438 1 94.19 519 LEU B O 1
ATOM 9024 N N . CYS B 1 520 ? -1.696 17.547 23.781 1 92.31 520 CYS B N 1
ATOM 9025 C CA . CYS B 1 520 ? -0.683 17.875 22.781 1 92.31 520 CYS B CA 1
ATOM 9026 C C . CYS B 1 520 ? -0.552 19.391 22.609 1 92.31 520 CYS B C 1
ATOM 9028 O O . CYS B 1 520 ? 0.559 19.922 22.578 1 92.31 520 CYS B O 1
ATOM 9030 N N . ALA B 1 521 ? -1.656 20.078 22.562 1 90.75 521 ALA B N 1
ATOM 9031 C CA . ALA B 1 521 ? -1.67 21.516 22.328 1 90.75 521 ALA B CA 1
ATOM 9032 C C . ALA B 1 521 ? -1.08 22.281 23.516 1 90.75 521 ALA B C 1
ATOM 9034 O O . ALA B 1 521 ? -0.53 23.375 23.344 1 90.75 521 ALA B O 1
ATOM 9035 N N . THR B 1 522 ? -1.184 21.703 24.672 1 91.06 522 THR B N 1
ATOM 9036 C CA . THR B 1 522 ? -0.721 22.391 25.891 1 91.06 522 THR B CA 1
ATOM 9037 C C . THR B 1 522 ? 0.729 22.016 26.188 1 91.06 522 THR B C 1
ATOM 9039 O O . THR B 1 522 ? 1.281 22.438 27.203 1 91.06 522 THR B O 1
ATOM 9042 N N . GLY B 1 523 ? 1.338 21.172 25.359 1 87.69 523 GLY B N 1
ATOM 9043 C CA . GLY B 1 523 ? 2.74 20.828 25.531 1 87.69 523 GLY B CA 1
ATOM 9044 C C . GLY B 1 523 ? 2.949 19.594 26.406 1 87.69 523 GLY B C 1
ATOM 9045 O O . GLY B 1 523 ? 4.078 19.281 26.781 1 87.69 523 GLY B O 1
ATOM 9046 N N . ASN B 1 524 ? 1.903 18.922 26.766 1 90.12 524 ASN B N 1
ATOM 9047 C CA . ASN B 1 524 ? 1.978 17.734 27.609 1 90.12 524 ASN B CA 1
ATOM 9048 C C . ASN B 1 524 ? 1.824 16.453 26.797 1 90.12 524 ASN B C 1
ATOM 9050 O O . ASN B 1 524 ? 1.506 15.406 27.344 1 90.12 524 ASN B O 1
ATOM 9054 N N . GLY B 1 525 ? 2.029 16.484 25.531 1 89.69 525 GLY B N 1
ATOM 9055 C CA . GLY B 1 525 ? 1.776 15.352 24.656 1 89.69 525 GLY B CA 1
ATOM 9056 C C . GLY B 1 525 ? 2.938 14.375 24.578 1 89.69 525 GLY B C 1
ATOM 9057 O O . GLY B 1 525 ? 2.756 13.203 24.234 1 89.69 525 GLY B O 1
ATOM 9058 N N . GLY B 1 526 ? 4.199 14.812 24.906 1 83.69 526 GLY B N 1
ATOM 9059 C CA . GLY B 1 526 ? 5.367 13.938 24.906 1 83.69 526 GLY B CA 1
ATOM 9060 C C . GLY B 1 526 ? 5.586 13.242 23.578 1 83.69 526 GLY B C 1
ATOM 9061 O O . GLY B 1 526 ? 5.602 13.883 22.531 1 83.69 526 GLY B O 1
ATOM 9062 N N . PRO B 1 527 ? 5.805 11.859 23.672 1 82.56 527 PRO B N 1
ATOM 9063 C CA . PRO B 1 527 ? 6.062 11.086 22.453 1 82.56 527 PRO B CA 1
ATOM 9064 C C . PRO B 1 527 ? 4.844 11.008 21.531 1 82.56 527 PRO B C 1
ATOM 9066 O O . PRO B 1 527 ? 4.988 10.883 20.312 1 82.56 527 PRO B O 1
ATOM 9069 N N . VAL B 1 528 ? 3.723 11.086 22.125 1 89.75 528 VAL B N 1
ATOM 9070 C CA . VAL B 1 528 ? 2.5 11.023 21.328 1 89.75 528 VAL B CA 1
ATOM 9071 C C . VAL B 1 528 ? 2.412 12.25 20.422 1 89.75 528 VAL B C 1
ATOM 9073 O O . VAL B 1 528 ? 2.088 12.133 19.234 1 89.75 528 VAL B O 1
ATOM 9076 N N . ASN B 1 529 ? 2.709 13.414 20.953 1 89.75 529 ASN B N 1
ATOM 9077 C CA . ASN B 1 529 ? 2.695 14.633 20.141 1 89.75 529 ASN B CA 1
ATOM 9078 C C . ASN B 1 529 ? 3.762 14.602 19.062 1 89.75 529 ASN B C 1
ATOM 9080 O O . ASN B 1 529 ? 3.535 15.078 17.938 1 89.75 529 ASN B O 1
ATOM 9084 N N . THR B 1 530 ? 4.898 14.055 19.484 1 83.56 530 THR B N 1
ATOM 9085 C CA . THR B 1 530 ? 5.988 13.969 18.516 1 83.56 530 THR B CA 1
ATOM 9086 C C . THR B 1 530 ? 5.578 13.125 17.312 1 83.56 530 THR B C 1
ATOM 9088 O O . THR B 1 530 ? 5.871 13.477 16.172 1 83.56 530 THR B O 1
ATOM 9091 N N . LEU B 1 531 ? 4.934 12.102 17.547 1 86.25 531 LEU B N 1
ATOM 9092 C CA . LEU B 1 531 ? 4.496 11.211 16.484 1 86.25 531 LEU B CA 1
ATOM 9093 C C . LEU B 1 531 ? 3.369 11.852 15.672 1 86.25 531 LEU B C 1
ATOM 9095 O O . LEU B 1 531 ? 3.428 11.891 14.445 1 86.25 531 LEU B O 1
ATOM 9099 N N . LEU B 1 532 ? 2.395 12.352 16.328 1 92.44 532 LEU B N 1
ATOM 9100 C CA . LEU B 1 532 ? 1.188 12.852 15.672 1 92.44 532 LEU B CA 1
ATOM 9101 C C . LEU B 1 532 ? 1.474 14.148 14.93 1 92.44 532 LEU B C 1
ATOM 9103 O O . LEU B 1 532 ? 0.764 14.5 13.984 1 92.44 532 LEU B O 1
ATOM 9107 N N . SER B 1 533 ? 2.471 14.906 15.328 1 89.19 533 SER B N 1
ATOM 9108 C CA . SER B 1 533 ? 2.791 16.188 14.719 1 89.19 533 SER B CA 1
ATOM 9109 C C . SER B 1 533 ? 3.896 16.062 13.68 1 89.19 533 SER B C 1
ATOM 9111 O O . SER B 1 533 ? 4.465 17.047 13.227 1 89.19 533 SER B O 1
ATOM 9113 N N . TRP B 1 534 ? 4.156 14.789 13.375 1 84 534 TRP B N 1
ATOM 9114 C CA . TRP B 1 534 ? 5.172 14.547 12.359 1 84 534 TRP B CA 1
ATOM 9115 C C . TRP B 1 534 ? 4.82 15.258 11.055 1 84 534 TRP B C 1
ATOM 9117 O O . TRP B 1 534 ? 3.664 15.258 10.625 1 84 534 TRP B O 1
ATOM 9127 N N . TYR B 1 535 ? 5.762 15.852 10.469 1 82.75 535 TYR B N 1
ATOM 9128 C CA . TYR B 1 535 ? 5.543 16.656 9.273 1 82.75 535 TYR B CA 1
ATOM 9129 C C . TYR B 1 535 ? 4.969 15.812 8.148 1 82.75 535 TYR B C 1
ATOM 9131 O O . TYR B 1 535 ? 4.211 16.312 7.309 1 82.75 535 TYR B O 1
ATOM 9139 N N . GLY B 1 536 ? 5.32 14.602 8.094 1 83.69 536 GLY B N 1
ATOM 9140 C CA . GLY B 1 536 ? 4.734 13.711 7.098 1 83.69 536 GLY B CA 1
ATOM 9141 C C . GLY B 1 536 ? 3.223 13.641 7.176 1 83.69 536 GLY B C 1
ATOM 9142 O O . GLY B 1 536 ? 2.545 13.578 6.148 1 83.69 536 GLY B O 1
ATOM 9143 N N . PHE B 1 537 ? 2.734 13.711 8.391 1 90.44 537 PHE B N 1
ATOM 9144 C CA . PHE B 1 537 ? 1.289 13.641 8.562 1 90.44 537 PHE B CA 1
ATOM 9145 C C . PHE B 1 537 ? 0.626 14.945 8.148 1 90.44 537 PHE B C 1
ATOM 9147 O O . PHE B 1 537 ? -0.567 14.977 7.848 1 90.44 537 PHE B O 1
ATOM 9154 N N . GLN B 1 538 ? 1.365 16.031 8.164 1 88 538 GLN B N 1
ATOM 9155 C CA . GLN B 1 538 ? 0.813 17.281 7.68 1 88 538 GLN B CA 1
ATOM 9156 C C . GLN B 1 538 ? 0.559 17.219 6.176 1 88 538 GLN B C 1
ATOM 9158 O O . GLN B 1 538 ? -0.454 17.734 5.691 1 88 538 GLN B O 1
ATOM 9163 N N . VAL B 1 539 ? 1.456 16.594 5.492 1 88.12 539 VAL B N 1
ATOM 9164 C CA . VAL B 1 539 ? 1.283 16.438 4.051 1 88.12 539 VAL B CA 1
ATOM 9165 C C . VAL B 1 539 ? 0.185 15.406 3.777 1 88.12 539 VAL B C 1
ATOM 9167 O O . VAL B 1 539 ? -0.733 15.664 2.994 1 88.12 539 VAL B O 1
ATOM 9170 N N . LEU B 1 540 ? 0.26 14.273 4.477 1 91.19 540 LEU B N 1
ATOM 9171 C CA . LEU B 1 540 ? -0.702 13.203 4.254 1 91.19 540 LEU B CA 1
ATOM 9172 C C . LEU B 1 540 ? -2.102 13.633 4.68 1 91.19 540 LEU B C 1
ATOM 9174 O O . LEU B 1 540 ? -3.096 13.148 4.133 1 91.19 540 LEU B O 1
ATOM 9178 N N . GLY B 1 541 ? -2.129 14.516 5.676 1 91.62 541 GLY B N 1
ATOM 9179 C CA . GLY B 1 541 ? -3.414 15.023 6.129 1 91.62 541 GLY B CA 1
ATOM 9180 C C . GLY B 1 541 ? -4.176 15.766 5.043 1 91.62 541 GLY B C 1
ATOM 9181 O O . GLY B 1 541 ? -5.41 15.727 5.012 1 91.62 541 GLY B O 1
ATOM 9182 N N . ARG B 1 542 ? -3.459 16.312 4.098 1 91.69 542 ARG B N 1
ATOM 9183 C CA . ARG B 1 542 ? -4.082 17.047 3 1 91.69 542 ARG B CA 1
ATOM 9184 C C . ARG B 1 542 ? -4.754 16.094 2.016 1 91.69 542 ARG B C 1
ATOM 9186 O O . ARG B 1 542 ? -5.621 16.5 1.241 1 91.69 542 ARG B O 1
ATOM 9193 N N . PHE B 1 543 ? -4.395 14.875 2.107 1 94.38 543 PHE B N 1
ATOM 9194 C CA . PHE B 1 543 ? -4.953 13.883 1.195 1 94.38 543 PHE B CA 1
ATOM 9195 C C . PHE B 1 543 ? -6.137 13.164 1.834 1 94.38 543 PHE B C 1
ATOM 9197 O O . PHE B 1 543 ? -6.883 12.461 1.152 1 94.38 543 PHE B O 1
ATOM 9204 N N . SER B 1 544 ? -6.359 13.383 3.115 1 95.69 544 SER B N 1
ATOM 9205 C CA . SER B 1 544 ? -7.297 12.57 3.881 1 95.69 544 SER B CA 1
ATOM 9206 C C . SER B 1 544 ? -8.703 12.641 3.291 1 95.69 544 SER B C 1
ATOM 9208 O O . SER B 1 544 ? -9.383 11.617 3.172 1 95.69 544 SER B O 1
ATOM 9210 N N . TYR B 1 545 ? -9.164 13.844 2.906 1 96.69 545 TYR B N 1
ATOM 9211 C CA . TYR B 1 545 ? -10.516 13.992 2.371 1 96.69 545 TYR B CA 1
ATOM 9212 C C . TYR B 1 545 ? -10.664 13.242 1.055 1 96.69 545 TYR B C 1
ATOM 9214 O O . TYR B 1 545 ? -11.633 12.5 0.866 1 96.69 545 TYR B O 1
ATOM 9222 N N . CYS B 1 546 ? -9.719 13.406 0.151 1 97.94 546 CYS B N 1
ATOM 9223 C CA . CYS B 1 546 ? -9.812 12.742 -1.143 1 97.94 546 CYS B CA 1
ATOM 9224 C C . CYS B 1 546 ? -9.609 11.234 -0.997 1 97.94 546 CYS B C 1
ATOM 9226 O O . CYS B 1 546 ? -10.211 10.453 -1.738 1 97.94 546 CYS B O 1
ATOM 9228 N N . VAL B 1 547 ? -8.742 10.781 -0.061 1 98.12 547 VAL B N 1
ATOM 9229 C CA . VAL B 1 547 ? -8.617 9.359 0.241 1 98.12 547 VAL B CA 1
ATOM 9230 C C . VAL B 1 547 ? -9.961 8.805 0.709 1 98.12 547 VAL B C 1
ATOM 9232 O O . VAL B 1 547 ? -10.375 7.727 0.28 1 98.12 547 VAL B O 1
ATOM 9235 N N . TYR B 1 548 ? -10.625 9.57 1.566 1 97.69 548 TYR B N 1
ATOM 9236 C CA . TYR B 1 548 ? -11.945 9.203 2.068 1 97.69 548 TYR B CA 1
ATOM 9237 C C . TYR B 1 548 ? -12.93 9.008 0.922 1 97.69 548 TYR B C 1
ATOM 9239 O O . TYR B 1 548 ? -13.703 8.039 0.914 1 97.69 548 TYR B O 1
ATOM 9247 N N . LEU B 1 549 ? -12.875 9.844 -0.065 1 98.19 549 LEU B N 1
ATOM 9248 C CA . LEU B 1 549 ? -13.836 9.82 -1.161 1 98.19 549 LEU B CA 1
ATOM 9249 C C . LEU B 1 549 ? -13.555 8.664 -2.107 1 98.19 549 LEU B C 1
ATOM 9251 O O . LEU B 1 549 ? -14.492 8.031 -2.615 1 98.19 549 LEU B O 1
ATOM 9255 N N . VAL B 1 550 ? -12.328 8.273 -2.244 1 97.81 550 VAL B N 1
ATOM 9256 C CA . VAL B 1 550 ? -11.977 7.375 -3.34 1 97.81 550 VAL B CA 1
ATOM 9257 C C . VAL B 1 550 ? -11.898 5.938 -2.826 1 97.81 550 VAL B C 1
ATOM 9259 O O . VAL B 1 550 ? -12.117 4.992 -3.584 1 97.81 550 VAL B O 1
ATOM 9262 N N . HIS B 1 551 ? -11.641 5.68 -1.592 1 98.06 551 HIS B N 1
ATOM 9263 C CA . HIS B 1 551 ? -11.172 4.383 -1.119 1 98.06 551 HIS B CA 1
ATOM 9264 C C . HIS B 1 551 ? -12.242 3.311 -1.301 1 98.06 551 HIS B C 1
ATOM 9266 O O . HIS B 1 551 ? -11.938 2.188 -1.708 1 98.06 551 HIS B O 1
ATOM 9272 N N . MET B 1 552 ? -13.461 3.67 -1.104 1 96.88 552 MET B N 1
ATOM 9273 C CA . MET B 1 552 ? -14.484 2.627 -1.09 1 96.88 552 MET B CA 1
ATOM 9274 C C . MET B 1 552 ? -14.773 2.129 -2.502 1 96.88 552 MET B C 1
ATOM 9276 O O . MET B 1 552 ? -14.953 0.93 -2.719 1 96.88 552 MET B O 1
ATOM 9280 N N . ILE B 1 553 ? -14.883 3.041 -3.432 1 96.56 553 ILE B N 1
ATOM 9281 C CA . ILE B 1 553 ? -15.148 2.617 -4.801 1 96.56 553 ILE B CA 1
ATOM 9282 C C . ILE B 1 553 ? -13.977 1.786 -5.324 1 96.56 553 ILE B C 1
ATOM 9284 O O . ILE B 1 553 ? -14.172 0.851 -6.102 1 96.56 553 ILE B O 1
ATOM 9288 N N . LEU B 1 554 ? -12.766 2.143 -4.926 1 96.62 554 LEU B N 1
ATOM 9289 C CA . LEU B 1 554 ? -11.594 1.357 -5.297 1 96.62 554 LEU B CA 1
ATOM 9290 C C . LEU B 1 554 ? -11.695 -0.062 -4.746 1 96.62 554 LEU B C 1
ATOM 9292 O O . LEU B 1 554 ? -11.422 -1.029 -5.465 1 96.62 554 LEU B O 1
ATOM 9296 N N . GLN B 1 555 ? -12.062 -0.189 -3.529 1 96.81 555 GLN B N 1
ATOM 9297 C CA . GLN B 1 555 ? -12.195 -1.496 -2.896 1 96.81 555 GLN B CA 1
ATOM 9298 C C . GLN B 1 555 ? -13.328 -2.299 -3.535 1 96.81 555 GLN B C 1
ATOM 9300 O O . GLN B 1 555 ? -13.188 -3.502 -3.766 1 96.81 555 GLN B O 1
ATOM 9305 N N . ASP B 1 556 ? -14.43 -1.626 -3.875 1 95.44 556 ASP B N 1
ATOM 9306 C CA . ASP B 1 556 ? -15.555 -2.285 -4.535 1 95.44 556 ASP B CA 1
ATOM 9307 C C . ASP B 1 556 ? -15.148 -2.816 -5.91 1 95.44 556 ASP B C 1
ATOM 9309 O O . ASP B 1 556 ? -15.531 -3.922 -6.293 1 95.44 556 ASP B O 1
ATOM 9313 N N . MET B 1 557 ? -14.414 -2.025 -6.605 1 95.62 557 MET B N 1
ATOM 9314 C CA . MET B 1 557 ? -13.953 -2.434 -7.93 1 95.62 557 MET B CA 1
ATOM 9315 C C . MET B 1 557 ? -13.031 -3.645 -7.836 1 95.62 557 MET B C 1
ATOM 9317 O O . MET B 1 557 ? -13.078 -4.531 -8.695 1 95.62 557 MET B O 1
ATOM 9321 N N . GLN B 1 558 ? -12.227 -3.682 -6.832 1 94.69 558 GLN B N 1
ATOM 9322 C CA . GLN B 1 558 ? -11.32 -4.812 -6.66 1 94.69 558 GLN B CA 1
ATOM 9323 C C . GLN B 1 558 ? -12.094 -6.094 -6.355 1 94.69 558 GLN B C 1
ATOM 9325 O O . GLN B 1 558 ? -11.781 -7.156 -6.891 1 94.69 558 GLN B O 1
ATOM 9330 N N . VAL B 1 559 ? -13.078 -5.977 -5.555 1 93.44 559 VAL B N 1
ATOM 9331 C CA . VAL B 1 559 ? -13.898 -7.141 -5.215 1 93.44 559 VAL B CA 1
ATOM 9332 C C . VAL B 1 559 ? -14.688 -7.59 -6.441 1 93.44 559 VAL B C 1
ATOM 9334 O O . VAL B 1 559 ? -14.766 -8.781 -6.734 1 93.44 559 VAL B O 1
ATOM 9337 N N . ALA B 1 560 ? -15.242 -6.625 -7.145 1 93.31 560 ALA B N 1
ATOM 9338 C CA . ALA B 1 560 ? -16.062 -6.922 -8.312 1 93.31 560 ALA B CA 1
ATOM 9339 C C . ALA B 1 560 ? -15.242 -7.547 -9.43 1 93.31 560 ALA B C 1
ATOM 9341 O O . ALA B 1 560 ? -15.758 -8.305 -10.25 1 93.31 560 ALA B O 1
ATOM 9342 N N . SER B 1 561 ? -13.984 -7.328 -9.445 1 93.5 561 SER B N 1
ATOM 9343 C CA . SER B 1 561 ? -13.117 -7.777 -10.531 1 93.5 561 SER B CA 1
ATOM 9344 C C . SER B 1 561 ? -12.547 -9.164 -10.242 1 93.5 561 SER B C 1
ATOM 9346 O O . SER B 1 561 ? -11.82 -9.727 -11.062 1 93.5 561 SER B O 1
ATOM 9348 N N . MET B 1 562 ? -12.883 -9.727 -9.148 1 92.31 562 MET B N 1
ATOM 9349 C CA . MET B 1 562 ? -12.352 -11.039 -8.789 1 92.31 562 MET B CA 1
ATOM 9350 C C . MET B 1 562 ? -12.844 -12.109 -9.758 1 92.31 562 MET B C 1
ATOM 9352 O O . MET B 1 562 ? -14.008 -12.102 -10.156 1 92.31 562 MET B O 1
ATOM 9356 N N . LYS B 1 563 ? -11.914 -12.992 -10.148 1 92.38 563 LYS B N 1
ATOM 9357 C CA . LYS B 1 563 ? -12.258 -14.055 -11.086 1 92.38 563 LYS B CA 1
ATOM 9358 C C . LYS B 1 563 ? -11.977 -15.43 -10.484 1 92.38 563 LYS B C 1
ATOM 9360 O O . LYS B 1 563 ? -12.25 -16.453 -11.109 1 92.38 563 LYS B O 1
ATOM 9365 N N . THR B 1 564 ? -11.422 -15.453 -9.344 1 89.94 564 THR B N 1
ATOM 9366 C CA . THR B 1 564 ? -11.227 -16.656 -8.547 1 89.94 564 THR B CA 1
ATOM 9367 C C . THR B 1 564 ? -11.609 -16.406 -7.09 1 89.94 564 THR B C 1
ATOM 9369 O O . THR B 1 564 ? -11.625 -15.258 -6.633 1 89.94 564 THR B O 1
ATOM 9372 N N . ILE B 1 565 ? -11.938 -17.469 -6.418 1 88 565 ILE B N 1
ATOM 9373 C CA . ILE B 1 565 ? -12.344 -17.328 -5.023 1 88 565 ILE B CA 1
ATOM 9374 C C . ILE B 1 565 ? -11.109 -17.094 -4.152 1 88 565 ILE B C 1
ATOM 9376 O O . ILE B 1 565 ? -10 -17.5 -4.512 1 88 565 ILE B O 1
ATOM 9380 N N . ALA B 1 566 ? -11.352 -16.484 -3.055 1 89.75 566 ALA B N 1
ATOM 9381 C CA . ALA B 1 566 ? -10.227 -16.062 -2.227 1 89.75 566 ALA B CA 1
ATOM 9382 C C . ALA B 1 566 ? -10.109 -16.922 -0.975 1 89.75 566 ALA B C 1
ATOM 9384 O O . ALA B 1 566 ? -10.992 -17.734 -0.688 1 89.75 566 ALA B O 1
ATOM 9385 N N . TYR B 1 567 ? -8.961 -16.953 -0.379 1 90.38 567 TYR B N 1
ATOM 9386 C CA . TYR B 1 567 ? -8.727 -17.391 0.992 1 90.38 567 TYR B CA 1
ATOM 9387 C C . TYR B 1 567 ? -8.516 -16.203 1.92 1 90.38 567 TYR B C 1
ATOM 9389 O O . TYR B 1 567 ? -7.559 -15.445 1.758 1 90.38 567 TYR B O 1
ATOM 9397 N N . LEU B 1 568 ? -9.383 -16.094 2.887 1 90.06 568 LEU B N 1
ATOM 9398 C CA . LEU B 1 568 ? -9.352 -14.922 3.758 1 90.06 568 LEU B CA 1
ATOM 9399 C C . LEU B 1 568 ? -8.453 -15.164 4.961 1 90.06 568 LEU B C 1
ATOM 9401 O O . LEU B 1 568 ? -8.539 -16.219 5.605 1 90.06 568 LEU B O 1
ATOM 9405 N N . SER B 1 569 ? -7.559 -14.32 5.188 1 91.31 569 SER B N 1
ATOM 9406 C CA . SER B 1 569 ? -6.684 -14.281 6.352 1 91.31 569 SER B CA 1
ATOM 9407 C C . SER B 1 569 ? -6.324 -12.844 6.723 1 91.31 569 SER B C 1
ATOM 9409 O O . SER B 1 569 ? -6.391 -11.945 5.879 1 91.31 569 SER B O 1
ATOM 9411 N N . ASP B 1 570 ? -6.031 -12.594 7.992 1 90.88 570 ASP B N 1
ATOM 9412 C CA . ASP B 1 570 ? -5.672 -11.25 8.43 1 90.88 570 ASP B CA 1
ATOM 9413 C C . ASP B 1 570 ? -4.453 -10.734 7.664 1 90.88 570 ASP B C 1
ATOM 9415 O O . ASP B 1 570 ? -4.387 -9.555 7.316 1 90.88 570 ASP B O 1
ATOM 9419 N N . SER B 1 571 ? -3.508 -11.594 7.398 1 91.25 571 SER B N 1
ATOM 9420 C CA . SER B 1 571 ? -2.293 -11.188 6.695 1 91.25 571 SER B CA 1
ATOM 9421 C C . SER B 1 571 ? -2.604 -10.711 5.281 1 91.25 571 SER B C 1
ATOM 9423 O O . SER B 1 571 ? -2.066 -9.695 4.832 1 91.25 571 SER B O 1
ATOM 9425 N N . THR B 1 572 ? -3.469 -11.477 4.594 1 91.94 572 THR B N 1
ATOM 9426 C CA . THR B 1 572 ? -3.826 -11.102 3.23 1 91.94 572 THR B CA 1
ATOM 9427 C C . THR B 1 572 ? -4.625 -9.797 3.221 1 91.94 572 THR B C 1
ATOM 9429 O O . THR B 1 572 ? -4.426 -8.945 2.352 1 91.94 572 THR B O 1
ATOM 9432 N N . ILE B 1 573 ? -5.539 -9.656 4.188 1 93.88 573 ILE B N 1
ATOM 9433 C CA . ILE B 1 573 ? -6.379 -8.469 4.258 1 93.88 573 ILE B CA 1
ATOM 9434 C C . ILE B 1 573 ? -5.52 -7.246 4.57 1 93.88 573 ILE B C 1
ATOM 9436 O O . ILE B 1 573 ? -5.723 -6.172 3.998 1 93.88 573 ILE B O 1
ATOM 9440 N N . LEU B 1 574 ? -4.57 -7.426 5.434 1 94.31 574 LEU B N 1
ATOM 9441 C CA . LEU B 1 574 ? -3.678 -6.328 5.781 1 94.31 574 LEU B CA 1
ATOM 9442 C C . LEU B 1 574 ? -2.836 -5.914 4.578 1 94.31 574 LEU B C 1
ATOM 9444 O O . LEU B 1 574 ? -2.57 -4.723 4.383 1 94.31 574 LEU B O 1
ATOM 9448 N N . SER B 1 575 ? -2.342 -6.836 3.82 1 95.12 575 SER B N 1
ATOM 9449 C CA . SER B 1 575 ? -1.602 -6.523 2.604 1 95.12 575 SER B CA 1
ATOM 9450 C C . SER B 1 575 ? -2.469 -5.762 1.607 1 95.12 575 SER B C 1
ATOM 9452 O O . SER B 1 575 ? -2.006 -4.816 0.967 1 95.12 575 SER B O 1
ATOM 9454 N N . GLN B 1 576 ? -3.719 -6.215 1.435 1 96.31 576 GLN B N 1
ATOM 9455 C CA . GLN B 1 576 ? -4.648 -5.535 0.541 1 96.31 576 GLN B CA 1
ATOM 9456 C C . GLN B 1 576 ? -4.945 -4.121 1.033 1 96.31 576 GLN B C 1
ATOM 9458 O O . GLN B 1 576 ? -5.059 -3.189 0.233 1 96.31 576 GLN B O 1
ATOM 9463 N N . PHE B 1 577 ? -5.09 -4.012 2.354 1 96.81 577 PHE B N 1
ATOM 9464 C CA . PHE B 1 577 ? -5.293 -2.701 2.961 1 96.81 577 PHE B CA 1
ATOM 9465 C C . PHE B 1 577 ? -4.145 -1.76 2.615 1 96.81 577 PHE B C 1
ATOM 9467 O O . PHE B 1 577 ? -4.371 -0.605 2.248 1 96.81 577 PHE B O 1
ATOM 9474 N N . ALA B 1 578 ? -2.961 -2.246 2.754 1 97.75 578 ALA B N 1
ATOM 9475 C CA . ALA B 1 578 ? -1.796 -1.426 2.434 1 97.75 578 ALA B CA 1
ATOM 9476 C C . ALA B 1 578 ? -1.839 -0.955 0.982 1 97.75 578 ALA B C 1
ATOM 9478 O O . ALA B 1 578 ? -1.523 0.201 0.689 1 97.75 578 ALA B O 1
ATOM 9479 N N . GLY B 1 579 ? -2.203 -1.807 0.116 1 97.69 579 GLY B N 1
ATOM 9480 C CA . GLY B 1 579 ? -2.363 -1.43 -1.279 1 97.69 579 GLY B CA 1
ATOM 9481 C C . GLY B 1 579 ? -3.459 -0.405 -1.5 1 97.69 579 GLY B C 1
ATOM 9482 O O . GLY B 1 579 ? -3.275 0.557 -2.25 1 97.69 579 GLY B O 1
ATOM 9483 N N . ASP B 1 580 ? -4.609 -0.619 -0.778 1 98.06 580 ASP B N 1
ATOM 9484 C CA . ASP B 1 580 ? -5.73 0.307 -0.875 1 98.06 580 ASP B CA 1
ATOM 9485 C C . ASP B 1 580 ? -5.328 1.709 -0.424 1 98.06 580 ASP B C 1
ATOM 9487 O O . ASP B 1 580 ? -5.688 2.699 -1.063 1 98.06 580 ASP B O 1
ATOM 9491 N N . LEU B 1 581 ? -4.66 1.691 0.667 1 98.12 581 LEU B N 1
ATOM 9492 C CA . LEU B 1 581 ? -4.285 2.977 1.247 1 98.12 581 LEU B CA 1
ATOM 9493 C C . LEU B 1 581 ? -3.361 3.748 0.309 1 98.12 581 LEU B C 1
ATOM 9495 O O . LEU B 1 581 ? -3.602 4.922 0.022 1 98.12 581 LEU B O 1
ATOM 9499 N N . LEU B 1 582 ? -2.344 3.127 -0.208 1 97.31 582 LEU B N 1
ATOM 9500 C CA . LEU B 1 582 ? -1.397 3.803 -1.09 1 97.31 582 LEU B CA 1
ATOM 9501 C C . LEU B 1 582 ? -2.072 4.223 -2.391 1 97.31 582 LEU B C 1
ATOM 9503 O O . LEU B 1 582 ? -1.885 5.352 -2.855 1 97.31 582 LEU B O 1
ATOM 9507 N N . LEU B 1 583 ? -2.854 3.371 -2.975 1 97.62 583 LEU B N 1
ATOM 9508 C CA . LEU B 1 583 ? -3.539 3.697 -4.219 1 97.62 583 LEU B CA 1
ATOM 9509 C C . LEU B 1 583 ? -4.539 4.828 -4.012 1 97.62 583 LEU B C 1
ATOM 9511 O O . LEU B 1 583 ? -4.703 5.688 -4.883 1 97.62 583 LEU B O 1
ATOM 9515 N N . SER B 1 584 ? -5.195 4.797 -2.865 1 98.31 584 SER B N 1
ATOM 9516 C CA . SER B 1 584 ? -6.145 5.863 -2.564 1 98.31 584 SER B CA 1
ATOM 9517 C C . SER B 1 584 ? -5.434 7.199 -2.391 1 98.31 584 SER B C 1
ATOM 9519 O O . SER B 1 584 ? -5.98 8.25 -2.738 1 98.31 584 SER B O 1
ATOM 9521 N N . ILE B 1 585 ? -4.281 7.184 -1.839 1 96.94 585 ILE B N 1
ATOM 9522 C CA . ILE B 1 585 ? -3.5 8.406 -1.7 1 96.94 585 ILE B CA 1
ATOM 9523 C C . ILE B 1 585 ? -3.129 8.945 -3.082 1 96.94 585 ILE B C 1
ATOM 9525 O O . ILE B 1 585 ? -3.264 10.141 -3.348 1 96.94 585 ILE B O 1
ATOM 9529 N N . ILE B 1 586 ? -2.738 8.086 -3.973 1 95.62 586 ILE B N 1
ATOM 9530 C CA . ILE B 1 586 ? -2.312 8.484 -5.309 1 95.62 586 ILE B CA 1
ATOM 9531 C C . ILE B 1 586 ? -3.512 9.008 -6.098 1 95.62 586 ILE B C 1
ATOM 9533 O O . ILE B 1 586 ? -3.479 10.117 -6.633 1 95.62 586 ILE B O 1
ATOM 9537 N N . ILE B 1 587 ? -4.574 8.227 -6.129 1 97.06 587 ILE B N 1
ATOM 9538 C CA . ILE B 1 587 ? -5.766 8.617 -6.879 1 97.06 587 ILE B CA 1
ATOM 9539 C C . ILE B 1 587 ? -6.41 9.836 -6.219 1 97.06 587 ILE B C 1
ATOM 9541 O O . ILE B 1 587 ? -6.914 10.727 -6.906 1 97.06 587 ILE B O 1
ATOM 9545 N N . GLY B 1 588 ? -6.418 9.828 -4.906 1 97.69 588 GLY B N 1
ATOM 9546 C CA . GLY B 1 588 ? -6.914 10.992 -4.188 1 97.69 588 GLY B CA 1
ATOM 9547 C C . GLY B 1 588 ? -6.113 12.25 -4.469 1 97.69 588 GLY B C 1
ATOM 9548 O O . GLY B 1 588 ? -6.672 13.352 -4.5 1 97.69 588 GLY B O 1
ATOM 9549 N N . GLY B 1 589 ? -4.781 12.109 -4.652 1 96.38 589 GLY B N 1
ATOM 9550 C CA . GLY B 1 589 ? -3.961 13.234 -5.055 1 96.38 589 GLY B CA 1
ATOM 9551 C C . GLY B 1 589 ? -4.363 13.82 -6.395 1 96.38 589 GLY B C 1
ATOM 9552 O O . GLY B 1 589 ? -4.43 15.039 -6.555 1 96.38 589 GLY B O 1
ATOM 9553 N N . VAL B 1 590 ? -4.676 12.992 -7.312 1 96.56 590 VAL B N 1
ATOM 9554 C CA . VAL B 1 590 ? -5.125 13.43 -8.633 1 96.56 590 VAL B CA 1
ATOM 9555 C C . VAL B 1 590 ? -6.461 14.156 -8.508 1 96.56 590 VAL B C 1
ATOM 9557 O O . VAL B 1 590 ? -6.668 15.203 -9.133 1 96.56 590 VAL B O 1
ATOM 9560 N N . LEU B 1 591 ? -7.316 13.578 -7.699 1 97.56 591 LEU B N 1
ATOM 9561 C CA . LEU B 1 591 ? -8.617 14.195 -7.465 1 97.56 591 LEU B CA 1
ATOM 9562 C C . LEU B 1 591 ? -8.461 15.57 -6.824 1 97.56 591 LEU B C 1
ATOM 9564 O O . LEU B 1 591 ? -9.172 16.516 -7.18 1 97.56 591 LEU B O 1
ATOM 9568 N N . SER B 1 592 ? -7.586 15.68 -5.891 1 97.25 592 SER B N 1
ATOM 9569 C CA . SER B 1 592 ? -7.324 16.953 -5.227 1 97.25 592 SER B CA 1
ATOM 9570 C C . SER B 1 592 ? -6.812 18 -6.211 1 97.25 592 SER B C 1
ATOM 9572 O O . SER B 1 592 ? -7.242 19.156 -6.172 1 97.25 592 SER B O 1
ATOM 9574 N N . LEU B 1 593 ? -5.945 17.609 -7.121 1 96.81 593 LEU B N 1
ATOM 9575 C CA . LEU B 1 593 ? -5.367 18.516 -8.109 1 96.81 593 LEU B CA 1
ATOM 9576 C C . LEU B 1 593 ? -6.406 18.922 -9.141 1 96.81 593 LEU B C 1
ATOM 9578 O O . LEU B 1 593 ? -6.344 20.031 -9.688 1 96.81 593 LEU B O 1
ATOM 9582 N N . MET B 1 594 ? -7.312 18.078 -9.359 1 97.19 594 MET B N 1
ATOM 9583 C CA . MET B 1 594 ? -8.32 18.312 -10.391 1 97.19 594 MET B CA 1
ATOM 9584 C C . MET B 1 594 ? -9.453 19.188 -9.859 1 97.19 594 MET B C 1
ATOM 9586 O O . MET B 1 594 ? -9.984 20.016 -10.586 1 97.19 594 MET B O 1
ATOM 9590 N N . CYS B 1 595 ? -9.812 18.953 -8.602 1 96.62 595 CYS B N 1
ATOM 9591 C CA . CYS B 1 595 ? -11.055 19.562 -8.141 1 96.62 595 CYS B CA 1
ATOM 9592 C C . CYS B 1 595 ? -10.812 20.406 -6.891 1 96.62 595 CYS B C 1
ATOM 9594 O O . CYS B 1 595 ? -11.203 21.578 -6.84 1 96.62 595 CYS B O 1
ATOM 9596 N N . GLU B 1 596 ? -10.164 19.906 -5.961 1 94.56 596 GLU B N 1
ATOM 9597 C CA . GLU B 1 596 ? -10.047 20.562 -4.668 1 94.56 596 GLU B CA 1
ATOM 9598 C C . GLU B 1 596 ? -9.18 21.812 -4.77 1 94.56 596 GLU B C 1
ATOM 9600 O O . GLU B 1 596 ? -9.609 22.922 -4.418 1 94.56 596 GLU B O 1
ATOM 9605 N N . SER B 1 597 ? -7.961 21.688 -5.27 1 94.44 597 SER B N 1
ATOM 9606 C CA . SER B 1 597 ? -6.984 22.781 -5.297 1 94.44 597 SER B CA 1
ATOM 9607 C C . SER B 1 597 ? -7.445 23.922 -6.195 1 94.44 597 SER B C 1
ATOM 9609 O O . SER B 1 597 ? -7.406 25.078 -5.793 1 94.44 597 SER B O 1
ATOM 9611 N N . PRO B 1 598 ? -7.891 23.656 -7.387 1 95.56 598 PRO B N 1
ATOM 9612 C CA . PRO B 1 598 ? -8.297 24.766 -8.266 1 95.56 598 PRO B CA 1
ATOM 9613 C C . PRO B 1 598 ? -9.469 25.562 -7.703 1 95.56 598 PRO B C 1
ATOM 9615 O O . PRO B 1 598 ? -9.5 26.781 -7.82 1 95.56 598 PRO B O 1
ATOM 9618 N N . PHE B 1 599 ? -10.406 24.922 -7.117 1 93.56 599 PHE B N 1
ATOM 9619 C CA . PHE B 1 599 ? -11.609 25.609 -6.648 1 93.56 599 PHE B CA 1
ATOM 9620 C C . PHE B 1 599 ? -11.305 26.469 -5.43 1 93.56 599 PHE B C 1
ATOM 9622 O O . PHE B 1 599 ? -12.008 27.438 -5.156 1 93.56 599 PHE B O 1
ATOM 9629 N N . LEU B 1 600 ? -10.352 26.062 -4.711 1 90.81 600 LEU B N 1
ATOM 9630 C CA . LEU B 1 600 ? -9.891 26.938 -3.631 1 90.81 600 LEU B CA 1
ATOM 9631 C C . LEU B 1 600 ? -9.352 28.25 -4.184 1 90.81 600 LEU B C 1
ATOM 9633 O O . LEU B 1 600 ? -9.594 29.312 -3.613 1 90.81 600 LEU B O 1
ATOM 9637 N N . ILE B 1 601 ? -8.641 28.172 -5.277 1 92.69 601 ILE B N 1
ATOM 9638 C CA . ILE B 1 601 ? -8.062 29.344 -5.91 1 92.69 601 ILE B CA 1
ATOM 9639 C C . ILE B 1 601 ? -9.164 30.188 -6.551 1 92.69 601 ILE B C 1
ATOM 9641 O O . ILE B 1 601 ? -9.18 31.406 -6.414 1 92.69 601 ILE B O 1
ATOM 9645 N N . ILE B 1 602 ? -10.031 29.562 -7.172 1 92.94 602 ILE B N 1
ATOM 9646 C CA . ILE B 1 602 ? -11.125 30.25 -7.844 1 92.94 602 ILE B CA 1
ATOM 9647 C C . ILE B 1 602 ? -11.969 31 -6.812 1 92.94 602 ILE B C 1
ATOM 9649 O O . ILE B 1 602 ? -12.359 32.156 -7.035 1 92.94 602 ILE B O 1
ATOM 9653 N N . GLU B 1 603 ? -12.234 30.344 -5.746 1 91.06 603 GLU B N 1
ATOM 9654 C CA . GLU B 1 603 ? -13.008 30.984 -4.688 1 91.06 603 GLU B CA 1
ATOM 9655 C C . GLU B 1 603 ? -12.289 32.219 -4.164 1 91.06 603 GLU B C 1
ATOM 9657 O O . GLU B 1 603 ? -12.922 33.281 -3.957 1 91.06 603 GLU B O 1
ATOM 9662 N N . LYS B 1 604 ? -11.031 32.031 -3.943 1 89.06 604 LYS B N 1
ATOM 9663 C CA . LYS B 1 604 ? -10.242 33.156 -3.434 1 89.06 604 LYS B CA 1
ATOM 9664 C C . LYS B 1 604 ? -10.234 34.312 -4.422 1 89.06 604 LYS B C 1
ATOM 9666 O O . LYS B 1 604 ? -10.32 35.5 -4.02 1 89.06 604 LYS B O 1
ATOM 9671 N N . GLU B 1 605 ? -10.141 34.031 -5.652 1 89.94 605 GLU B N 1
ATOM 9672 C CA . GLU B 1 605 ? -10.086 35.094 -6.684 1 89.94 605 GLU B CA 1
ATOM 9673 C C . GLU B 1 605 ? -11.445 35.75 -6.887 1 89.94 605 GLU B C 1
ATOM 9675 O O . GLU B 1 605 ? -11.523 36.938 -7.172 1 89.94 605 GLU B O 1
ATOM 9680 N N . LEU B 1 606 ? -12.414 34.969 -6.758 1 87.19 606 LEU B N 1
ATOM 9681 C CA . LEU B 1 606 ? -13.75 35.469 -7.016 1 87.19 606 LEU B CA 1
ATOM 9682 C C . LEU B 1 606 ? -14.289 36.219 -5.801 1 87.19 606 LEU B C 1
ATOM 9684 O O . LEU B 1 606 ? -14.938 37.281 -5.941 1 87.19 606 LEU B O 1
ATOM 9688 N N . PHE B 1 607 ? -13.969 35.75 -4.633 1 81.44 607 PHE B N 1
ATOM 9689 C CA . PHE B 1 607 ? -14.617 36.281 -3.447 1 81.44 607 PHE B CA 1
ATOM 9690 C C . PHE B 1 607 ? -13.594 36.938 -2.52 1 81.44 607 PHE B C 1
ATOM 9692 O O . PHE B 1 607 ? -13.961 37.531 -1.498 1 81.44 607 PHE B O 1
ATOM 9699 N N . GLY B 1 608 ? -12.25 36.625 -2.781 1 68.62 608 GLY B N 1
ATOM 9700 C CA . GLY B 1 608 ? -11.211 37.188 -1.945 1 68.62 608 GLY B CA 1
ATOM 9701 C C . GLY B 1 608 ? -11.258 38.719 -1.896 1 68.62 608 GLY B C 1
ATOM 9702 O O . GLY B 1 608 ? -10.914 39.312 -0.875 1 68.62 608 GLY B O 1
ATOM 9703 N N . ARG B 1 609 ? -11.594 39.438 -3.002 1 55.56 609 ARG B N 1
ATOM 9704 C CA . ARG B 1 609 ? -11.711 40.906 -3.045 1 55.56 609 ARG B CA 1
ATOM 9705 C C . ARG B 1 609 ? -12.82 41.406 -2.123 1 55.56 609 ARG B C 1
ATOM 9707 O O . ARG B 1 609 ? -12.766 42.531 -1.616 1 55.56 609 ARG B O 1
ATOM 9714 N N . PHE B 1 610 ? -13.68 40.625 -1.951 1 50.84 610 PHE B N 1
ATOM 9715 C CA . PHE B 1 610 ? -14.781 41.062 -1.104 1 50.84 610 PHE B CA 1
ATOM 9716 C C . PHE B 1 610 ? -14.375 41.062 0.365 1 50.84 610 PHE B C 1
ATOM 9718 O O . PHE B 1 610 ? -14.969 41.75 1.187 1 50.84 610 PHE B O 1
ATOM 9725 N N . GLN B 1 611 ? -13.219 40.219 0.585 1 49.81 611 GLN B N 1
ATOM 9726 C CA . GLN B 1 611 ? -12.734 40.219 1.963 1 49.81 611 GLN B CA 1
ATOM 9727 C C . GLN B 1 611 ? -11.758 41.375 2.211 1 49.81 611 GLN B C 1
ATOM 9729 O O . GLN B 1 611 ? -11.609 41.812 3.346 1 49.81 611 GLN B O 1
ATOM 9734 N N . GLY B 1 612 ? -10.836 41.812 1.234 1 43.75 612 GLY B N 1
ATOM 9735 C CA . GLY B 1 612 ? -9.789 42.844 1.364 1 43.75 612 GLY B CA 1
ATOM 9736 C C . GLY B 1 612 ? -10.328 44.25 1.415 1 43.75 612 GLY B C 1
ATOM 9737 O O . GLY B 1 612 ? -9.57 45.188 1.621 1 43.75 612 GLY B O 1
ATOM 9738 N N . LYS B 1 613 ? -11.25 44.781 0.829 1 40.91 613 LYS B N 1
ATOM 9739 C CA . LYS B 1 613 ? -11.414 46.219 0.847 1 40.91 613 LYS B CA 1
ATOM 9740 C C . LYS B 1 613 ? -11.453 46.75 2.275 1 40.91 613 LYS B C 1
ATOM 9742 O O . LYS B 1 613 ? -11.445 47.969 2.492 1 40.91 613 LYS B O 1
ATOM 9747 N N . GLY B 1 614 ? -11.859 45.969 3.254 1 34.91 614 GLY B N 1
ATOM 9748 C CA . GLY B 1 614 ? -11.656 46.688 4.508 1 34.91 614 GLY B CA 1
ATOM 9749 C C . GLY B 1 614 ? -10.203 46.719 4.945 1 34.91 614 GLY B C 1
ATOM 9750 O O . GLY B 1 614 ? -9.688 47.781 5.32 1 34.91 614 GLY B O 1
ATOM 9751 N N . ASN B 1 615 ? -9.555 45.562 5.383 1 34.75 615 ASN B N 1
ATOM 9752 C CA . ASN B 1 615 ? -8.281 45.625 6.094 1 34.75 615 ASN B CA 1
ATOM 9753 C C . ASN B 1 615 ? -7.098 45.625 5.129 1 34.75 615 ASN B C 1
ATOM 9755 O O . ASN B 1 615 ? -6.41 44.594 5.008 1 34.75 615 ASN B O 1
ATOM 9759 N N . ALA B 1 616 ? -7.082 46 3.947 1 33.91 616 ALA B N 1
ATOM 9760 C CA . ALA B 1 616 ? -5.953 45.875 3.025 1 33.91 616 ALA B CA 1
ATOM 9761 C C . ALA B 1 616 ? -4.711 46.562 3.592 1 33.91 616 ALA B C 1
ATOM 9763 O O . ALA B 1 616 ? -3.652 46.562 2.959 1 33.91 616 ALA B O 1
ATOM 9764 N N . SER B 1 617 ? -4.801 47.594 4.52 1 31.08 617 SER B N 1
ATOM 9765 C CA . SER B 1 617 ? -3.5 48.219 4.734 1 31.08 617 SER B CA 1
ATOM 9766 C C . SER B 1 617 ? -2.477 47.188 5.234 1 31.08 617 SER B C 1
ATOM 9768 O O . SER B 1 617 ? -1.327 47.188 4.793 1 31.08 617 SER B O 1
ATOM 9770 N N . LYS B 1 618 ? -2.453 46.781 6.559 1 32.94 618 LYS B N 1
ATOM 9771 C CA . LYS B 1 618 ? -1.285 46.25 7.254 1 32.94 618 LYS B CA 1
ATOM 9772 C C . LYS B 1 618 ? -1.094 44.781 6.949 1 32.94 618 LYS B C 1
ATOM 9774 O O . LYS B 1 618 ? -0.008 44.219 7.156 1 32.94 618 LYS B O 1
ATOM 9779 N N . ASP B 1 619 ? -2.078 43.875 6.789 1 29.23 619 ASP B N 1
ATOM 9780 C CA . ASP B 1 619 ? -1.92 42.469 7.039 1 29.23 619 ASP B CA 1
ATOM 9781 C C . ASP B 1 619 ? -1.522 41.719 5.766 1 29.23 619 ASP B C 1
ATOM 9783 O O . ASP B 1 619 ? -1.618 40.5 5.703 1 29.23 619 ASP B O 1
ATOM 9787 N N . ALA B 1 620 ? -1.131 42.281 4.699 1 30.62 620 ALA B N 1
ATOM 9788 C CA . ALA B 1 620 ? -0.665 41.594 3.496 1 30.62 620 ALA B CA 1
ATOM 9789 C C . ALA B 1 620 ? 0.398 40.562 3.834 1 30.62 620 ALA B C 1
ATOM 9791 O O . ALA B 1 620 ? 0.625 39.625 3.066 1 30.62 620 ALA B O 1
ATOM 9792 N N . ASN B 1 621 ? 1.317 40.781 4.816 1 27.36 621 ASN B N 1
ATOM 9793 C CA . ASN B 1 621 ? 2.449 39.875 5.07 1 27.36 621 ASN B CA 1
ATOM 9794 C C . ASN B 1 621 ? 1.996 38.562 5.664 1 27.36 621 ASN B C 1
ATOM 9796 O O . ASN B 1 621 ? 2.779 37.625 5.746 1 27.36 621 ASN B O 1
ATOM 9800 N N . ALA B 1 622 ? 0.881 38.469 6.477 1 29.11 622 ALA B N 1
ATOM 9801 C CA . ALA B 1 622 ? 0.543 37.312 7.285 1 29.11 622 ALA B CA 1
ATOM 9802 C C . ALA B 1 622 ? -0.123 36.25 6.438 1 29.11 622 ALA B C 1
ATOM 9804 O O . ALA B 1 622 ? -0.256 35.094 6.875 1 29.11 622 ALA B O 1
ATOM 9805 N N . GLN B 1 623 ? -0.842 36.438 5.363 1 30.3 623 GLN B N 1
ATOM 9806 C CA . GLN B 1 623 ? -1.677 35.438 4.699 1 30.3 623 GLN B CA 1
ATOM 9807 C C . GLN B 1 623 ? -0.825 34.406 3.996 1 30.3 623 GLN B C 1
ATOM 9809 O O . GLN B 1 623 ? -1.35 33.406 3.488 1 30.3 623 GLN B O 1
ATOM 9814 N N . ALA B 1 624 ? 0.301 34.75 3.523 1 31.91 624 ALA B N 1
ATOM 9815 C CA . ALA B 1 624 ? 1.118 33.781 2.801 1 31.91 624 ALA B CA 1
ATOM 9816 C C . ALA B 1 624 ? 1.423 32.562 3.67 1 31.91 624 ALA B C 1
ATOM 9818 O O . ALA B 1 624 ? 1.985 31.578 3.191 1 31.91 624 ALA B O 1
ATOM 9819 N N . GLN B 1 625 ? 1.387 32.656 4.98 1 28.27 625 GLN B N 1
ATOM 9820 C CA . GLN B 1 625 ? 1.905 31.625 5.855 1 28.27 625 GLN B CA 1
ATOM 9821 C C . GLN B 1 625 ? 0.813 30.625 6.223 1 28.27 625 GLN B C 1
ATOM 9823 O O . GLN B 1 625 ? 1.061 29.672 6.969 1 28.27 625 GLN B O 1
ATOM 9828 N N . ALA B 1 626 ? -0.515 30.969 6.059 1 31.59 626 ALA B N 1
ATOM 9829 C CA . ALA B 1 626 ? -1.478 30.047 6.66 1 31.59 626 ALA B CA 1
ATOM 9830 C C . ALA B 1 626 ? -1.614 28.766 5.832 1 31.59 626 ALA B C 1
ATOM 9832 O O . ALA B 1 626 ? -1.729 28.828 4.605 1 31.59 626 ALA B O 1
ATOM 9833 N N . SER B 1 627 ? -1.297 27.656 6.301 1 33.12 627 SER B N 1
ATOM 9834 C CA . SER B 1 627 ? -1.404 26.312 5.734 1 33.12 627 SER B CA 1
ATOM 9835 C C . SER B 1 627 ? -2.805 26.062 5.184 1 33.12 627 SER B C 1
ATOM 9837 O O . SER B 1 627 ? -3.801 26.391 5.836 1 33.12 627 SER B O 1
ATOM 9839 N N . PRO B 1 628 ? -2.939 25.844 3.924 1 34.44 628 PRO B N 1
ATOM 9840 C CA . PRO B 1 628 ? -4.203 25.625 3.215 1 34.44 628 PRO B CA 1
ATOM 9841 C C . PRO B 1 628 ? -5.168 24.734 3.99 1 34.44 628 PRO B C 1
ATOM 9843 O O . PRO B 1 628 ? -6.312 24.547 3.57 1 34.44 628 PRO B O 1
ATOM 9846 N N . SER B 1 629 ? -4.668 24.094 4.938 1 37.47 629 SER B N 1
ATOM 9847 C CA . SER B 1 629 ? -5.617 23.109 5.457 1 37.47 629 SER B CA 1
ATOM 9848 C C . SER B 1 629 ? -6.699 23.781 6.297 1 37.47 629 SER B C 1
ATOM 9850 O O . SER B 1 629 ? -7.688 23.141 6.668 1 37.47 629 SER B O 1
ATOM 9852 N N . ILE B 1 630 ? -6.371 24.922 7.023 1 34.34 630 ILE B N 1
ATOM 9853 C CA . ILE B 1 630 ? -7.422 25.484 7.867 1 34.34 630 ILE B CA 1
ATOM 9854 C C . ILE B 1 630 ? -8.102 26.641 7.145 1 34.34 630 ILE B C 1
ATOM 9856 O O . ILE B 1 630 ? -7.457 27.625 6.797 1 34.34 630 ILE B O 1
ATOM 9860 N N . PRO B 1 631 ? -9.258 26.375 6.605 1 36.38 631 PRO B N 1
ATOM 9861 C CA . PRO B 1 631 ? -9.938 27.453 5.879 1 36.38 631 PRO B CA 1
ATOM 9862 C C . PRO B 1 631 ? -10.062 28.734 6.707 1 36.38 631 PRO B C 1
ATOM 9864 O O . PRO B 1 631 ? -10.344 28.672 7.906 1 36.38 631 PRO B O 1
ATOM 9867 N N . PRO B 1 632 ? -9.609 29.891 6.176 1 35.12 632 PRO B N 1
ATOM 9868 C CA . PRO B 1 632 ? -9.828 31.141 6.91 1 35.12 632 PRO B CA 1
ATOM 9869 C C . PRO B 1 632 ? -11.305 31.453 7.086 1 35.12 632 PRO B C 1
ATOM 9871 O O . PRO B 1 632 ? -12.125 31.141 6.219 1 35.12 632 PRO B O 1
ATOM 9874 N N . MET B 1 633 ? -11.75 31.625 8.312 1 35.81 633 MET B N 1
ATOM 9875 C CA . MET B 1 633 ? -13.117 32.031 8.594 1 35.81 633 MET B CA 1
ATOM 9876 C C . MET B 1 633 ? -13.359 33.469 8.148 1 35.81 633 MET B C 1
ATOM 9878 O O . MET B 1 633 ? -12.516 34.344 8.375 1 35.81 633 MET B O 1
ATOM 9882 N N . ALA B 1 634 ? -14.258 33.844 7.32 1 35.38 634 ALA B N 1
ATOM 9883 C CA . ALA B 1 634 ? -14.648 35.125 6.785 1 35.38 634 ALA B CA 1
ATOM 9884 C C . ALA B 1 634 ? -15.203 36.031 7.887 1 35.38 634 ALA B C 1
ATOM 9886 O O . ALA B 1 634 ? -16.328 35.812 8.359 1 35.38 634 ALA B O 1
ATOM 9887 N N . ILE B 1 635 ? -14.391 36.781 8.688 1 36 635 ILE B N 1
ATOM 9888 C CA . ILE B 1 635 ? -14.852 37.656 9.758 1 36 635 ILE B CA 1
ATOM 9889 C C . ILE B 1 635 ? -15.047 39.062 9.219 1 36 635 ILE B C 1
ATOM 9891 O O . ILE B 1 635 ? -14.164 39.625 8.562 1 36 635 ILE B O 1
ATOM 9895 N N . GLY B 1 636 ? -16.25 39.688 9.094 1 29.66 636 GLY B N 1
ATOM 9896 C CA . GLY B 1 636 ? -16.672 41 8.578 1 29.66 636 GLY B CA 1
ATOM 9897 C C . GLY B 1 636 ? -16.422 42.125 9.539 1 29.66 636 GLY B C 1
ATOM 9898 O O . GLY B 1 636 ? -16.359 41.938 10.75 1 29.66 636 GLY B O 1
ATOM 9899 N N . GLU B 1 637 ? -15.82 43.344 9.234 1 30.42 637 GLU B N 1
ATOM 9900 C CA . GLU B 1 637 ? -15.43 44.531 9.992 1 30.42 637 GLU B CA 1
ATOM 9901 C C . GLU B 1 637 ? -16.656 45.344 10.391 1 30.42 637 GLU B C 1
ATOM 9903 O O . GLU B 1 637 ? -17.641 45.406 9.656 1 30.42 637 GLU B O 1
ATOM 9908 N N . GLU B 1 638 ? -16.734 45.844 11.703 1 30.55 638 GLU B N 1
ATOM 9909 C CA . GLU B 1 638 ? -17.688 46.781 12.289 1 30.55 638 GLU B CA 1
ATOM 9910 C C . GLU B 1 638 ? -17.484 48.188 11.734 1 30.55 638 GLU B C 1
ATOM 9912 O O . GLU B 1 638 ? -16.359 48.688 11.656 1 30.55 638 GLU B O 1
ATOM 9917 N N . LYS B 1 639 ? -18.469 48.875 11.102 1 33.66 639 LYS B N 1
ATOM 9918 C CA . LYS B 1 639 ? -18.609 50.312 10.781 1 33.66 639 LYS B CA 1
ATOM 9919 C C . LYS B 1 639 ? -18.703 51.156 12.047 1 33.66 639 LYS B C 1
ATOM 9921 O O . LYS B 1 639 ? -19.578 50.906 12.891 1 33.66 639 LYS B O 1
ATOM 9926 N N . SER B 1 640 ? -17.641 51.781 12.57 1 27.98 640 SER B N 1
ATOM 9927 C CA . SER B 1 640 ? -17.672 52.812 13.594 1 27.98 640 SER B CA 1
ATOM 9928 C C . SER B 1 640 ? -18.562 54 13.172 1 27.98 640 SER B C 1
ATOM 9930 O O . SER B 1 640 ? -18.344 54.594 12.117 1 27.98 640 SER B O 1
ATOM 9932 N N . VAL B 1 641 ? -19.797 54.094 13.586 1 25.55 641 VAL B N 1
ATOM 9933 C CA . VAL B 1 641 ? -20.688 55.25 13.531 1 25.55 641 VAL B CA 1
ATOM 9934 C C . VAL B 1 641 ? -20.078 56.438 14.289 1 25.55 641 VAL B C 1
ATOM 9936 O O . VAL B 1 641 ? -19.75 56.312 15.477 1 25.55 641 VAL B O 1
ATOM 9939 N N . LYS B 1 642 ? -19.484 57.344 13.523 1 26.39 642 LYS B N 1
ATOM 9940 C CA . LYS B 1 642 ? -19.125 58.688 14 1 26.39 642 LYS B CA 1
ATOM 9941 C C . LYS B 1 642 ? -20.328 59.375 14.633 1 26.39 642 LYS B C 1
ATOM 9943 O O . LYS B 1 642 ? -21.344 59.594 13.977 1 26.39 642 LYS B O 1
ATOM 9948 N N . GLU B 1 643 ? -20.688 59.25 16.016 1 21.27 643 GLU B N 1
ATOM 9949 C CA . GLU B 1 643 ? -21.484 60.156 16.828 1 21.27 643 GLU B CA 1
ATOM 9950 C C . GLU B 1 643 ? -21 61.594 16.688 1 21.27 643 GLU B C 1
ATOM 9952 O O . GLU B 1 643 ? -19.844 61.906 17 1 21.27 643 GLU B O 1
ATOM 9957 N N . HIS B 1 644 ? -21.562 62.375 15.719 1 21.2 644 HIS B N 1
ATOM 9958 C CA . HIS B 1 644 ? -21.938 63.75 16.078 1 21.2 644 HIS B CA 1
ATOM 9959 C C . HIS B 1 644 ? -23.094 63.781 17.062 1 21.2 644 HIS B C 1
ATOM 9961 O O . HIS B 1 644 ? -24.016 62.969 16.953 1 21.2 644 HIS B O 1
#

Radius of gyration: 33.74 Å; Cα contacts (8 Å, |Δi|>4): 2001; chains: 2; bounding box: 110×115×78 Å

Foldseek 3Di:
DPPDDPPLVVLQVQQWDDDDPLVVLLLQEFAGFFCSQQVRWFCDDPPPPPDGWGKKKFKKKKFKDQADCVVVCCVVVPPDPLVVVLVRVSNIHIIIGIDTPVDAQVNVQVVCQVVQVPPPCPPRIGIHMDTDRLLMDHPDDDDADPLQVVLVVVVVVLVVLQVQLQCLVVVDDPVPDDLQSNLLDCVVLVCQLQPFADDPPFLLQLLVLLLLLVLLLLVLLLLLVVLVLPFRASNNCCLVCQLVDLVNLCNQPSLLSLLLVLLQLLQLVQQLCLLVPPVFFAFPLVVLLVVVLQQQQQLLLSLLSCLQHVLLVPFDASQSSVLSVLQNVLSVVCVPCLSVLNQLQPSLVRHHLNLSLSVSLSSVLSSVVVVLNVCCSVPVVVSVVVLVVLLVVLLVVLLVVLLVVVQALGLSLDSDPVSSSVCSNPAVRDNSNSNNLNSNSNNLSNVCSNVSQGLVQAPDDDPVVLVVLLVQLCCLQVVLSSVVSCRSNDPPPDSNVSSNSSSRNSNSNSVSSSSLSVCLSRNSNPVSVVVSSPSVSVSLSSLSSQLSSVLNSVSSNVSSNDHGGHHDDPVVSVVVSVVSSVVSSVVSSVSCSSRNSSSSSVCCVVCVVVQCPPPVPDCPPPVVNDRVPSDNRRTHGDDPPDDD/DPPDDPPLVVLQVQQWDDDDPLVVLLLAEFAGFFCSQQVRWFCDDPPPPPDGWGKKKFKKKKFKDQADCQVVCCVVVPPDPLVVVLVRVSNIHIIIGIDTPPAAQVNVQVVCQVVQVPPPCPPRIGIHIDTDRLLMDHPDDDDADPLQVVLVVVVVVLVVLQVQLQCLVVPDDPVPDDLQSNLLDCVVLVCQLQPFADDPPFLLQLLVLLLLLVLLLLVLLLLLVVLVLPFRASNNCCLVCQLVDLVNLCNQPSLLSLLLVLLQLLQLVQQLCLLVPPVFFAFPLVVLLVVVLQQQQQLLLSLLSCLQHVLLVPFDASQSSVLSVLQNVLSVVCVPCLSVLNQLQPSLVRHHLNLSLSVSLSSVLSSVVVVLNVCCSVPVVVSVVVLVVLLVVLLVVLLVVLLVVVQALGLSLDSDPVSSSVCSNPAVRDNSNSNNLNSNSNNLSNVCSNVSQGLVQAPDDDPVVLVVLLVQLCCLQVVLSSVVSVRSNDPPPDSNVSSNSSSRNSNSNSVSSSSQSVCLSRNSNPVSVVVSSPSVSVSLSSLSSQLSSVLNSVSSNVSSNDHGGHHDDPVVSVVVSVVSSVVSSVVSSVSCSSRNSSSSSVCCVVCVVVQCPPPVPDCPVPVVNDSVPSDNRRTHGDDPPPDD

Solvent-accessible surface area (backbone atoms only — not comparable to full-atom values): 66533 Å² total; per-residue (Å²): 126,74,93,79,63,56,68,51,60,50,39,22,57,38,10,22,58,84,63,84,51,20,61,89,40,47,24,33,45,45,53,37,27,52,66,58,10,29,65,30,64,69,36,70,53,82,84,73,77,82,52,62,35,34,26,18,33,30,42,41,32,36,37,58,42,67,40,74,68,42,56,57,34,38,74,69,68,68,48,55,62,67,53,52,51,51,54,39,60,63,53,38,33,34,39,16,39,37,41,56,55,80,55,48,36,63,54,52,31,58,68,52,41,61,66,36,69,70,45,72,62,56,89,33,36,38,58,43,65,48,39,49,68,55,26,43,36,52,67,68,71,83,77,81,51,72,68,30,50,50,38,50,48,52,51,51,49,52,51,49,46,28,53,52,11,27,51,48,51,72,69,45,58,78,92,76,57,54,68,74,62,33,32,33,12,51,62,66,47,46,49,60,55,63,42,73,80,64,90,83,55,90,60,33,65,36,39,51,23,23,53,50,33,55,33,47,52,46,46,53,41,37,50,45,55,55,54,56,66,71,50,49,20,51,46,41,55,49,63,72,48,49,65,67,42,74,88,42,29,72,52,76,55,33,71,51,41,59,34,46,51,36,15,50,53,21,20,50,55,24,22,60,51,34,52,71,54,48,91,62,38,46,75,40,60,73,56,52,53,48,51,55,48,57,57,52,42,51,44,51,50,50,51,42,44,36,40,41,22,53,58,60,71,74,62,58,42,64,43,20,54,59,54,42,43,51,43,21,53,8,17,66,73,32,43,64,36,52,78,67,41,46,34,40,79,42,54,73,91,42,40,38,66,66,80,48,31,59,56,18,34,50,51,53,52,55,69,51,40,59,62,54,50,53,36,34,67,76,37,46,70,60,28,52,50,51,52,50,51,52,37,50,49,39,34,52,48,36,23,51,50,25,45,75,67,60,49,75,66,41,76,85,48,47,83,48,67,67,59,44,51,50,46,38,56,70,44,66,37,30,49,80,61,56,47,45,21,24,51,54,13,27,52,49,9,40,53,45,14,68,61,58,63,34,49,89,61,47,63,75,62,57,68,68,56,46,52,50,50,52,51,50,28,48,45,30,40,48,46,41,45,54,56,45,44,57,48,43,58,34,76,77,57,58,52,64,65,32,11,52,46,61,27,42,34,52,45,34,31,21,49,14,53,50,44,52,53,48,34,35,21,29,54,63,27,64,71,60,30,56,60,21,40,31,64,65,27,54,34,50,33,71,34,39,66,37,23,63,68,41,36,60,62,54,52,50,51,55,61,21,40,41,56,48,49,40,64,78,45,72,69,58,50,50,42,52,35,35,9,47,52,50,50,16,46,55,54,14,47,52,46,34,45,69,28,36,52,19,42,52,47,46,46,43,68,70,49,40,63,75,63,40,77,75,68,56,78,80,57,76,76,60,64,82,70,61,61,83,81,61,76,82,76,65,60,40,81,77,83,85,78,78,84,126,126,76,93,77,63,56,67,51,60,51,39,22,58,38,10,21,58,82,63,84,53,21,60,88,40,46,24,33,45,43,51,36,27,52,67,57,9,29,66,30,64,69,37,70,52,83,82,74,77,84,51,62,35,32,25,17,31,29,42,40,32,36,36,60,40,66,38,72,68,43,55,56,36,38,75,68,68,67,48,54,62,70,55,50,50,51,53,39,59,62,52,39,32,34,38,15,37,37,40,55,54,80,56,46,37,64,54,53,32,60,67,51,42,62,67,34,69,71,46,74,61,56,89,34,34,38,58,42,65,50,38,50,67,56,27,43,36,51,65,69,71,81,77,80,51,74,67,30,48,50,35,51,49,52,52,51,50,52,51,48,46,29,51,51,11,26,49,48,52,72,70,44,56,78,91,75,58,55,67,76,62,31,31,32,11,54,64,65,46,46,49,59,56,64,43,74,81,63,90,85,56,90,59,33,65,36,39,52,24,24,53,51,32,55,31,44,53,46,47,54,42,35,50,44,55,56,55,54,66,71,49,48,19,51,45,42,55,48,62,72,50,50,65,67,42,74,88,42,29,71,50,76,54,33,69,51,41,58,35,46,51,36,15,50,52,20,20,50,56,24,21,60,51,35,53,72,54,50,92,62,39,46,76,41,59,71,58,53,54,47,50,55,48,57,56,52,42,52,43,49,49,49,50,42,43,34,39,41,22,50,58,60,69,73,63,58,41,63,44,21,55,59,54,42,43,52,42,22,52,7,17,66,74,31,43,65,35,52,77,68,42,46,35,40,80,43,53,75,89,40,41,38,66,65,78,47,29,60,56,16,34,51,50,53,50,54,70,49,39,61,63,54,50,53,38,35,68,76,38,48,70,60,29,52,50,51,52,50,51,51,38,51,48,37,33,51,49,34,23,50,50,25,44,76,66,60,48,75,66,40,75,86,48,46,85,48,66,68,58,42,50,50,45,38,56,70,46,66,36,28,50,80,61,55,47,44,21,24,52,55,13,27,53,48,9,40,53,47,14,68,63,60,62,34,48,90,61,47,62,74,63,58,68,69,56,46,51,51,50,49,50,50,27,47,46,32,42,49,46,42,44,56,56,45,43,56,48,44,58,34,75,76,58,58,53,62,64,31,12,51,46,62,27,42,33,51,46,34,32,21,50,15,53,49,44,52,52,50,34,33,21,28,54,62,28,62,71,58,30,56,59,21,39,30,64,67,27,54,34,50,33,71,34,37,65,36,24,65,66,42,37,58,62,54,52,49,51,55,62,19,40,41,59,48,49,40,63,80,46,72,69,58,51,50,39,50,34,35,10,46,52,49,49,17,45,54,54,13,46,51,44,33,45,70,29,38,51,19,43,52,46,46,47,43,69,72,49,40,62,77,63,38,76,76,67,56,79,81,57,75,78,62,65,81,70,62,59,84,82,62,76,81,77,64,62,41,82,74,83,81,78,81,81,125